Protein 4G0A (pdb70)

Radius of gyration: 42.05 Å; Cα contacts (8 Å, |Δi|>4): 2061; chains: 4; bounding box: 94×98×119 Å

Secondary structure (DSSP, 8-state):
-BGGGTEEEEEETTEEEEEEPPHHHHHHHHTB---GGGTTS-EE-SSS-EE--GGGGGGB-BTTB-SSB-TTSHHHHHHHHHHHHHHHTTT--TTTHHHHHH-B--HHHHHHHHHHHT-TTSHHHH-HHHHHHHHHHHTT--SSPP-STT----EEEEE-SSEEEEE--GGG-SSS----TT--EEEEEE--SSPPPHHHHHHHHHHHHHH-TTEEEE--SSSSEEEEEGGGHHHHHHHHHHHHHHHHHH----------TTTS-HHHHHHHHHHHTT--HHHHHHHHTS-----S-TTTTHHHHHHHHHH-/-BGGGTEEEEE-SSSEEEEEPPHHHHHHHTTB---GGGTTSPEE-SSS-EE--GGGGGGB-BTTB-SSB-TTSHHHHHHHHHHHHHHHTTT--TTTHHHHHH-B--HHHHHHHHHHHT-TTSHHHH-HHHHHHHHHHHTT---SPP-STT----EEEEE-SSEEEEE--GGG-SSS----TT--EEEEEESSSS---HHHHHHHHHHHHHH-TTEEEE--SSSSEEEEEGGGHHHHHHHHHHHHHHHHHTS---------TTTS-HHHHHHHHHHHTT--HHHHHHGGGS-PPPP--TTTTHHHHHHHHHH-/-BGGGTEEEEEETTEEEEEEPPHHHHHHHTTB---GGGTTSPEE-SSS-EE--GGGGGGB-BTTB-SSB-TTSHHHHHHHHHHHHHHTTS---HHHHHHHHH-B--HHHHHHHHHHHT-TTSHHHH-HHHHHHHHHHHTT--SSPP-STT----EEEEE-SSEEEEE--GGG-SSS----TT--EEEEEESSSS---HHHHHHHHHHHHHH-TTEEEE--SSSSEEEEEGGGHHHHHHHHHHHHHHHHHTT---------TTTS-HHHHHHHHHHHTT--HHHHHHHHS--PPPPPPSSTTHHHHHHHHHH-/-BGGGTEEEEEETTEEEEEEPPHHHHHHHHTB---GGGTTS-EE-SSS-EE--GGGGGGB-BTTB-SSB-TTSHHHHHHHHHHHHHHHTTT--TTTHHHHHH-B--HHHHHHHHHHHT-TTSHHHH-HHHHHHHHHHHTT---SPP-STT----EEEEE-SSEEEEE--GGG-SSS----TT--EEEEEESSSS---HHHHHHHHHHHHHH-TTEEEE--SSSSEEEEEGGGHHHHHHHHHHHHHHHHHTT---------TTTS-HHHHHHHHHHHTT--HHHHHGGGSSPP-----SSTTHHHHHHHHHH-

Foldseek 3Di:
DFLLQFWDWDDDPFFTATDGFDLVQQVQLLVDDDDPVQQQPWDQSVPRGTGGRVVCSQQDDDPVHDQHWPCNDVLSVLLSVLLRVLRRVVRHGPVCRVVLRRQDFDSLLSSLLSVQCPDPVHVNVVDVPLSSVLVCQRSVNDPDFDAPNSGSAADFDDDDPFKTKHKRPQCPDRIRRDPPPVDTKMKIGTNPPDDDDVVVVVVVQVCCCVVPVQWFWADLQRHIIMTHGLVCVLVSLVVSLVVLVVCVVVVNDDRGHLPDCVRGDVLRSQLVVVSVVPDDSVVSCVSSPDDDDDDDDPPPCVVVVVVVVVVD/DFLLQFWDWDDDDQFTAIDGFDLVQQVQLLVDDDDPVQQQPWDQSVVRGTHGRVVCNQQDDDPVHDQHWPCNDVLSVLLSVLLRLLVRVVRHHPVCRVVQRGQDFDSLLSSLLSVQCVDPVHVNVVDVPLSSVLSCVRSVNDPDFDAPNSGSAADFDDDDPFKTKHKRPQCPDRIRRDPPPVDTKMKIGTNDPDDDDPVVVLVVQLCCCAVPVQWFWFDLQRHIIMTGGLVCVLVSLVVSLVVVVVCVVVVHDDNRHRPDCLRGDVLRSQLVVVSVVPDDSVVSSVSSVDDDDDDDNPDPCSNVVVVVVVVD/DFLLQFWDWDDDPQATATDGFDLVQQVQLLVDDDDPVQQQPWDQSPPGGTGGRVVCNQQDDDPPHDQHWPCNDVLSVLLSVLLRVLVRVVRDHPVCRVVLRRQDFDSLLSSLLSVQCVDPVHVNVVDVPLSSVLSCVRSVNDPDFQAPSSGSAADFPDDDPWKTKHKRPQCPDRIRRDPPPVDTKMKIGTNDPDDDDPVVVLVVQLCCCAVPVQWFWFDLQRHITMTGGLVCVVVSLVVSLVVLVVCVVVVHDPNRHRPDCLRGDVLRSQLVVCSVVPDDSVVSVVSNPDPDDDDDHPHPCSNVVVVVVVVD/DFLLQFWDWDDDDQFTAIDGFDLVQQVQLLVDDDDPVQQQPWDQSPPRGIGGRVVCNQLDDDPPHQQHWPCNDVLSNLLSVLLRVLRRVVRDGPVCRVVQRGQDFDSLLSSLLSVQCVDPVHVNVVDVPLSSQLSCQRSVNDPDFQAPNSGSAADFDDDDPFKTKHKRPQCPGRIRRDPPPVDTKMKIGTHDPDDDDPVRLLVVQLCCCAVPVQWFWADLQRHIIMTGGLVCVLVVLVVSLVVLVVCVVVVHPNHGHLPDCLRGDVLRSQLVVCSVVPDDSVVSSVSSVDDDDDPDNPDPCSNVVVVVVVVD

B-factor: mean 22.19, std 18.26, range [0.07, 131.62]

Solvent-accessible surface area: 64488 Å² total; per-residue (Å²): 14,21,0,6,0,0,0,40,31,94,93,78,148,128,23,24,76,5,64,46,7,54,27,39,0,0,86,2,1,27,40,22,107,30,60,187,141,31,65,91,107,69,27,85,0,42,0,20,31,55,0,0,5,5,90,27,78,138,84,0,34,54,169,116,18,76,213,5,0,51,6,90,33,113,19,0,58,67,0,0,113,5,0,8,93,0,0,38,54,62,122,8,57,123,86,77,10,82,107,11,12,67,97,76,8,56,7,58,21,0,5,3,0,3,85,10,67,77,39,86,33,1,44,3,100,125,27,165,100,46,15,49,100,0,2,26,32,13,0,30,45,44,199,105,94,11,22,0,61,8,0,6,1,24,84,21,42,9,1,5,68,7,2,0,0,1,82,10,21,24,64,136,10,76,0,49,24,34,120,78,132,104,40,68,17,25,9,0,0,28,7,107,98,148,135,72,48,67,90,45,10,146,38,0,22,59,47,9,176,214,108,20,93,146,25,0,16,0,1,26,4,108,8,6,6,42,0,1,61,96,105,36,7,36,83,5,0,55,111,8,29,58,70,28,132,55,34,100,173,94,54,94,129,43,131,20,77,35,40,32,62,138,12,8,68,41,9,0,44,25,0,1,26,11,1,85,139,62,52,83,59,99,60,0,41,146,47,10,141,82,173,43,151,97,108,175,87,64,147,132,36,106,90,60,87,171,127,109,97,153,122,123,12,22,0,8,0,0,0,40,32,88,92,92,135,133,18,32,92,2,43,44,6,51,26,39,0,0,87,1,1,26,39,16,108,27,60,191,136,43,61,87,99,77,28,82,0,40,0,21,30,56,0,0,6,4,97,28,72,137,84,0,36,57,169,121,18,81,203,6,0,52,7,88,29,106,16,0,54,55,0,0,94,3,0,7,54,0,0,43,54,60,138,2,65,122,97,59,11,86,116,3,12,65,104,76,10,55,7,59,21,0,5,3,0,2,88,9,60,76,39,84,34,1,43,2,96,132,30,115,105,45,2,35,90,0,0,25,29,14,0,28,57,45,204,88,76,12,24,0,47,8,0,5,0,26,83,19,42,10,1,4,72,10,2,0,0,1,71,9,18,23,63,133,13,77,0,49,25,34,119,90,132,100,40,64,19,25,8,0,0,20,13,112,83,123,140,47,57,89,83,48,3,73,21,0,8,25,22,10,84,86,102,17,93,146,24,0,14,0,0,24,7,111,7,6,5,43,0,2,51,96,107,36,6,36,81,6,0,54,116,6,24,56,67,30,121,51,35,96,175,83,65,90,121,44,125,14,73,32,29,34,87,83,14,5,68,48,12,0,42,26,0,1,24,9,2,98,138,64,53,81,62,102,62,0,48,129,42,12,143,81,209,46,186,114,69,197,52,58,22,170,33,12,47,76,83,68,105,110,94,100,122,127,14,20,0,6,0,0,0,38,29,88,97,66,144,149,24,36,90,2,52,44,7,53,25,39,0,0,90,1,1,22,42,19,102,27,77,184,135,36,66,91,103,74,28,82,0,38,0,20,32,52,0,0,5,6,94,26,83,138,84,0,30,54,170,115,14,76,206,6,1,50,5,90,32,113,17,0,58,65,0,0,111,6,0,7,63,0,0,50,51,61,136,9,70,130,94,75,16,86,119,10,8,65,106,78,10,56,7,59,20,0,5,3,0,1,85,8,59,76,39,81,36,1,38,3,100,132,29,117,82,42,4,42,77,0,1,25,29,13,0,28,60,47,208,87,94,13,32,0,45,8,0,5,0,24,85,18,40,10,1,5,64,10,2,0,0,1,74,8,17,23,64,133,11,79,0,50,26,31,121,89,136,106,43,66,18,23,8,0,0,30,16,87,139,123,133,48,56,90,93,50,2,84,24,0,7,23,23,8,85,84,95,17,98,146,24,0,16,0,0,24,6,111,7,6,6,43,0,2,51,98,108,35,8,38,81,6,0,58,114,8,25,59,68,30,133,54,36,95,168,90,65,80,125,38,124,15,74,34,30,37,94,81,12,8,69,47,13,0,44,25,0,1,23,6,2,94,142,64,54,82,57,100,62,0,37,146,46,8,140,80,204,38,190,109,95,190,67,77,14,174,39,7,48,64,76,64,110,117,101,97,126,127,15,23,0,8,0,0,0,37,31,91,96,85,147,131,27,28,89,3,47,42,6,53,27,42,0,0,85,2,1,22,42,19,112,29,89,180,145,48,57,91,84,88,24,78,0,33,0,21,31,56,0,0,8,5,94,24,82,110,82,0,34,58,171,121,8,74,164,4,0,50,5,89,33,116,18,0,56,69,0,0,110,6,0,7,77,0,0,52,54,58,140,8,66,121,90,72,14,86,106,5,10,65,101,78,10,56,6,53,20,0,4,2,0,2,87,8,64,74,37,81,38,1,40,2,99,130,30,149,119,49,9,43,70,0,0,27,28,13,0,30,56,42,196,97,93,12,34,0,44,0,0,5,0,25,89,21,42,6,0,4,61,11,2,0,0,1,74,8,21,20,64,134,12,79,0,47,24,35,123,83,128,105,43,66,17,22,8,0,0,39,12,96,149,127,133,50,53,88,83,54,2,71,21,0,7,7,20,10,80,83,105,19,102,142,20,0,16,0,0,28,5,113,7,6,6,40,0,2,64,93,106,36,6,37,83,5,0,54,113,7,28,58,73,29,108,53,35,92,139,94,65,81,117,41,121,18,76,33,27,36,86,88,13,6,64,58,12,0,45,26,0,1,21,10,1,95,140,62,50,84,60,95,65,0,46,146,45,11,138,102,200,37,180,120,95,189,61,64,22,170,40,11,44,69,81,62,100,115,97,118,123,126

Structure (mmCIF, N/CA/C/O backbone):
data_4G0A
#
_entry.id   4G0A
#
_cell.length_a   107.690
_cell.length_b   107.690
_cell.length_c   272.211
_cell.angle_alpha   90.00
_cell.angle_beta   90.00
_cell.angle_gamma   120.00
#
_symmetry.space_group_name_H-M   'P 31 2 1'
#
loop_
_entity.id
_entity.type
_entity.pdbx_description
1 polymer 'Non-structural protein 2'
2 polymer "RNA (5'-R(P*GP*GP*U)-3')"
3 non-polymer 'CHLORIDE ION'
4 non-polymer 'SODIUM ION'
5 water water
#
loop_
_atom_site.group_PDB
_atom_site.id
_atom_site.type_symbol
_atom_site.label_atom_id
_atom_site.label_alt_id
_atom_site.label_comp_id
_atom_site.label_asym_id
_atom_site.label_entity_id
_atom_site.label_seq_id
_atom_site.pdbx_PDB_ins_code
_atom_site.Cartn_x
_atom_site.Cartn_y
_atom_site.Cartn_z
_atom_site.occupancy
_atom_site.B_iso_or_equiv
_atom_site.auth_seq_id
_atom_site.auth_comp_id
_atom_site.auth_asym_id
_atom_site.auth_atom_id
_atom_site.pdbx_PDB_model_num
ATOM 1 N N . ALA A 1 2 ? -17.711 26.424 6.453 1.00 14.37 2 ALA A N 1
ATOM 2 C CA . ALA A 1 2 ? -18.129 27.738 5.979 1.00 15.20 2 ALA A CA 1
ATOM 3 C C . ALA A 1 2 ? -17.229 28.231 4.853 1.00 18.11 2 ALA A C 1
ATOM 4 O O . ALA A 1 2 ? -16.109 27.749 4.683 1.00 19.49 2 ALA A O 1
ATOM 6 N N . GLU A 1 3 ? -17.729 29.193 4.085 1.00 14.48 3 GLU A N 1
ATOM 7 C CA . GLU A 1 3 ? -16.955 29.801 3.012 1.00 12.50 3 GLU A CA 1
ATOM 8 C C . GLU A 1 3 ? -15.765 30.558 3.587 1.00 12.85 3 GLU A C 1
ATOM 9 O O . GLU A 1 3 ? -15.834 31.077 4.703 1.00 12.84 3 GLU A O 1
ATOM 15 N N . LEU A 1 4 ? -14.674 30.624 2.828 1.00 12.10 4 LEU A N 1
ATOM 16 C CA . LEU A 1 4 ? -13.501 31.383 3.259 1.00 12.25 4 LEU A CA 1
ATOM 17 C C . LEU A 1 4 ? -13.847 32.858 3.423 1.00 14.90 4 LEU A C 1
ATOM 18 O O . LEU A 1 4 ? -13.215 33.567 4.208 1.00 10.19 4 LEU A O 1
ATOM 23 N N . ALA A 1 5 ? -14.856 33.308 2.680 1.00 12.75 5 ALA A N 1
ATOM 24 C CA . ALA A 1 5 ? -15.307 34.694 2.729 1.00 13.35 5 ALA A CA 1
ATOM 25 C C . ALA A 1 5 ? -15.969 35.048 4.060 1.00 13.99 5 ALA A C 1
ATOM 26 O O . ALA A 1 5 ? -16.348 36.198 4.290 1.00 11.53 5 ALA A O 1
ATOM 28 N N . CYS A 1 6 ? -16.113 34.057 4.934 1.00 9.05 6 CYS A N 1
ATOM 29 C CA . CYS A 1 6 ? -16.646 34.302 6.269 1.00 7.10 6 CYS A CA 1
ATOM 30 C C . CYS A 1 6 ? -15.565 34.774 7.234 1.00 7.52 6 CYS A C 1
ATOM 31 O O . CYS A 1 6 ? -15.863 35.182 8.353 1.00 8.74 6 CYS A O 1
ATOM 34 N N . PHE A 1 7 ? -14.310 34.711 6.798 1.00 4.88 7 PHE A N 1
ATOM 35 C CA . PHE A 1 7 ? -13.184 35.000 7.682 1.00 4.81 7 PHE A CA 1
ATOM 36 C C . PHE A 1 7 ? -12.372 36.217 7.256 1.00 8.69 7 PHE A C 1
ATOM 37 O O . PHE A 1 7 ? -11.744 36.874 8.084 1.00 6.09 7 PHE A O 1
ATOM 45 N N . CYS A 1 8 ? -12.385 36.519 5.964 1.00 8.98 8 CYS A N 1
ATOM 46 C CA . CYS A 1 8 ? -11.555 37.597 5.448 1.00 9.72 8 CYS A CA 1
ATOM 47 C C . CYS A 1 8 ? -12.142 38.186 4.177 1.00 10.46 8 CYS A C 1
ATOM 48 O O . CYS A 1 8 ? -13.022 37.592 3.557 1.00 9.48 8 CYS A O 1
ATOM 51 N N . TYR A 1 9 ? -11.650 39.362 3.800 1.00 12.86 9 TYR A N 1
ATOM 52 C CA . TYR A 1 9 ? -12.033 39.987 2.540 1.00 16.19 9 TYR A CA 1
ATOM 53 C C . TYR A 1 9 ? -10.787 40.349 1.735 1.00 11.08 9 TYR A C 1
ATOM 54 O O . TYR A 1 9 ? -9.708 40.527 2.300 1.00 7.51 9 TYR A O 1
ATOM 63 N N . PRO A 1 10 ? -10.928 40.448 0.405 1.00 7.88 10 PRO A N 1
ATOM 64 C CA . PRO A 1 10 ? -9.766 40.722 -0.443 1.00 9.83 10 PRO A CA 1
ATOM 65 C C . PRO A 1 10 ? -9.522 42.216 -0.648 1.00 11.13 10 PRO A C 1
ATOM 66 O O . PRO A 1 10 ? -10.464 43.005 -0.675 1.00 13.58 10 PRO A O 1
ATOM 70 N N . HIS A 1 11 ? -8.253 42.585 -0.784 1.00 12.67 11 HIS A N 1
ATOM 71 C CA . HIS A 1 11 ? -7.865 43.936 -1.154 1.00 10.21 11 HIS A CA 1
ATOM 72 C C . HIS A 1 11 ? -6.781 43.864 -2.224 1.00 16.04 11 HIS A C 1
ATOM 73 O O . HIS A 1 11 ? -5.699 43.326 -1.987 1.00 12.87 11 HIS A O 1
ATOM 80 N N . LEU A 1 12 ? -7.082 44.398 -3.405 1.00 14.06 12 LEU A N 1
ATOM 81 C CA . LEU A 1 12 ? -6.165 44.326 -4.535 1.00 11.67 12 LEU A CA 1
ATOM 82 C C . LEU A 1 12 ? -4.960 45.236 -4.333 1.00 12.42 12 LEU A C 1
ATOM 83 O O . LEU A 1 12 ? -5.109 46.433 -4.094 1.00 17.36 12 LEU A O 1
ATOM 88 N N . GLU A 1 13 ? -3.768 44.656 -4.429 1.00 17.74 13 GLU A N 1
ATOM 89 C CA . GLU A 1 13 ? -2.529 45.416 -4.316 1.00 20.77 13 GLU A CA 1
ATOM 90 C C . GLU A 1 13 ? -1.603 45.067 -5.476 1.00 22.38 13 GLU A C 1
ATOM 91 O O . GLU A 1 13 ? -1.078 43.956 -5.556 1.00 13.25 13 GLU A O 1
ATOM 97 N N . ASN A 1 14 ? -1.407 46.028 -6.374 1.00 26.14 14 ASN A N 1
ATOM 98 C CA . ASN A 1 14 ? -0.728 45.771 -7.641 1.00 24.71 14 ASN A CA 1
ATOM 99 C C . ASN A 1 14 ? -1.425 44.672 -8.442 1.00 21.09 14 ASN A C 1
ATOM 100 O O . ASN A 1 14 ? -2.557 44.849 -8.888 1.00 22.97 14 ASN A O 1
ATOM 105 N N . ASP A 1 15 ? -0.764 43.532 -8.609 1.00 23.64 15 ASP A N 1
ATOM 106 C CA . ASP A 1 15 ? -1.284 42.492 -9.492 1.00 28.90 15 ASP A CA 1
ATOM 107 C C . ASP A 1 15 ? -1.981 41.327 -8.783 1.00 27.93 15 ASP A C 1
ATOM 108 O O . ASP A 1 15 ? -2.521 40.436 -9.438 1.00 27.65 15 ASP A O 1
ATOM 113 N N . SER A 1 16 ? -1.974 41.325 -7.454 1.00 22.55 16 SER A N 1
ATOM 114 C CA . SER A 1 16 ? -2.638 40.250 -6.718 1.00 20.95 16 SER A CA 1
ATOM 115 C C . SER A 1 16 ? -3.267 40.715 -5.406 1.00 18.57 16 SER A C 1
ATOM 116 O O . SER A 1 16 ? -2.990 41.811 -4.919 1.00 17.05 16 SER A O 1
ATOM 119 N N . TYR A 1 17 ? -4.115 39.864 -4.840 1.00 13.11 17 TYR A N 1
ATOM 120 C CA . TYR A 1 17 ? -4.894 40.232 -3.666 1.00 13.41 17 TYR A CA 1
ATOM 121 C C . TYR A 1 17 ? -4.208 39.953 -2.334 1.00 12.24 17 TYR A C 1
ATOM 122 O O . TYR A 1 17 ? -3.469 38.981 -2.184 1.00 14.31 17 TYR A O 1
ATOM 131 N N . LYS A 1 18 ? -4.457 40.838 -1.378 1.00 11.89 18 LYS A N 1
ATOM 132 C CA . LYS A 1 18 ? -4.133 40.590 0.015 1.00 14.11 18 LYS A CA 1
ATOM 133 C C . LYS A 1 18 ? -5.449 40.293 0.710 1.00 14.21 18 LYS A C 1
ATOM 134 O O . LYS A 1 18 ? -6.489 40.828 0.327 1.00 15.87 18 LYS A O 1
ATOM 140 N N . PHE A 1 19 ? -5.413 39.432 1.717 1.00 9.56 19 PHE A N 1
ATOM 141 C CA . PHE A 1 19 ? -6.628 39.071 2.431 1.00 6.93 19 PHE A CA 1
ATOM 142 C C . PHE A 1 19 ? -6.548 39.534 3.877 1.00 10.52 19 PHE A C 1
ATOM 143 O O . PHE A 1 19 ? -5.537 39.337 4.549 1.00 5.07 19 PHE A O 1
ATOM 151 N N . ILE A 1 20 ? -7.620 40.171 4.337 1.00 7.42 20 ILE A N 1
ATOM 152 C CA . ILE A 1 20 ? -7.643 40.816 5.643 1.00 10.20 20 ILE A CA 1
ATOM 153 C C . ILE A 1 20 ? -8.743 40.217 6.511 1.00 4.99 20 ILE A C 1
ATOM 154 O O . ILE A 1 20 ? -9.887 40.111 6.079 1.00 9.28 20 ILE A O 1
ATOM 159 N N . PRO A 1 21 ? -8.401 39.825 7.746 1.00 6.66 21 PRO A N 1
ATOM 160 C CA . PRO A 1 21 ? -9.386 39.205 8.644 1.00 6.71 21 PRO A CA 1
ATOM 161 C C . PRO A 1 21 ? -10.435 40.204 9.129 1.00 13.62 21 PRO A C 1
ATOM 162 O O . PRO A 1 21 ? -10.128 41.387 9.278 1.00 8.87 21 PRO A O 1
ATOM 166 N N . PHE A 1 22 ? -11.656 39.727 9.365 1.00 7.92 22 PHE A N 1
ATOM 167 C CA . PHE A 1 22 ? -12.728 40.570 9.881 1.00 8.31 22 PHE A CA 1
ATOM 168 C C . PHE A 1 22 ? -12.551 40.829 11.373 1.00 10.64 22 PHE A C 1
ATOM 169 O O . PHE A 1 22 ? -12.074 39.963 12.106 1.00 8.10 22 PHE A O 1
ATOM 177 N N . ASN A 1 23 ? -12.933 42.025 11.815 1.00 11.65 23 ASN A N 1
ATOM 178 C CA . ASN A 1 23 ? -13.152 42.283 13.235 1.00 11.59 23 ASN A CA 1
ATOM 179 C C . ASN A 1 23 ? -14.476 41.645 13.628 1.00 8.31 23 ASN A C 1
ATOM 180 O O . ASN A 1 23 ? -15.433 41.700 12.859 1.00 5.38 23 ASN A O 1
ATOM 185 N N . ASN A 1 24 ? -14.544 41.035 14.809 1.00 9.40 24 ASN A N 1
ATOM 186 C CA . ASN A 1 24 ? -15.770 40.338 15.198 1.00 8.69 24 ASN A CA 1
ATOM 187 C C . ASN A 1 24 ? -16.965 41.265 15.432 1.00 9.62 24 ASN A C 1
ATOM 188 O O . ASN A 1 24 ? -18.116 40.862 15.257 1.00 9.62 24 ASN A O 1
ATOM 193 N N . LEU A 1 25 ? -16.690 42.510 15.807 1.00 11.50 25 LEU A N 1
ATOM 194 C CA . LEU A 1 25 ? -17.748 43.499 15.990 1.00 7.94 25 LEU A CA 1
ATOM 195 C C . LEU A 1 25 ? -18.275 44.032 14.655 1.00 7.58 25 LEU A C 1
ATOM 196 O O . LEU A 1 25 ? -19.410 44.501 14.573 1.00 7.22 25 LEU A O 1
ATOM 201 N N . ALA A 1 26 ? -17.456 43.953 13.610 1.00 5.38 26 ALA A N 1
ATOM 202 C CA . ALA A 1 26 ? -17.927 44.283 12.268 1.00 5.59 26 ALA A CA 1
ATOM 203 C C . ALA A 1 26 ? -18.967 43.258 11.823 1.00 6.25 26 ALA A C 1
ATOM 204 O O . ALA A 1 26 ? -20.022 43.609 11.286 1.00 6.22 26 ALA A O 1
ATOM 206 N N . ILE A 1 27 ? -18.668 41.985 12.053 1.00 6.74 27 ILE A N 1
ATOM 207 C CA . ILE A 1 27 ? -19.618 40.922 11.764 1.00 10.01 27 ILE A CA 1
ATOM 208 C C . ILE A 1 27 ? -20.892 41.123 12.578 1.00 5.28 27 ILE A C 1
ATOM 209 O O . ILE A 1 27 ? -22.000 41.021 12.054 1.00 5.38 27 ILE A O 1
ATOM 214 N N . LYS A 1 28 ? -20.728 41.420 13.862 1.00 5.25 28 LYS A N 1
ATOM 215 C CA . LYS A 1 28 ? -21.870 41.621 14.745 1.00 7.76 28 LYS A CA 1
ATOM 216 C C . LYS A 1 28 ? -22.779 42.744 14.237 1.00 9.87 28 LYS A C 1
ATOM 217 O O . LYS A 1 28 ? -24.004 42.637 14.294 1.00 5.54 28 LYS A O 1
ATOM 223 N N . ALA A 1 29 ? -22.177 43.817 13.735 1.00 7.14 29 ALA A N 1
ATOM 224 C CA . ALA A 1 29 ? -22.944 44.933 13.185 1.00 6.57 29 ALA A CA 1
ATOM 225 C C . ALA A 1 29 ? -23.671 44.516 11.906 1.00 6.66 29 ALA A C 1
ATOM 226 O O . ALA A 1 29 ? -24.853 44.814 11.724 1.00 10.69 29 ALA A O 1
ATOM 228 N N . MET A 1 30 ? -22.957 43.829 11.022 1.00 5.57 30 MET A N 1
ATOM 229 C CA . MET A 1 30 ? -23.556 43.308 9.797 1.00 5.65 30 MET A CA 1
ATOM 230 C C . MET A 1 30 ? -24.815 42.495 10.097 1.00 7.40 30 MET A C 1
ATOM 231 O O . MET A 1 30 ? -25.802 42.586 9.371 1.00 6.13 30 MET A O 1
ATOM 236 N N . LEU A 1 31 ? -24.781 41.713 11.174 1.00 5.67 31 LEU A N 1
ATOM 237 C CA . LEU A 1 31 ? -25.921 40.869 11.546 1.00 5.83 31 LEU A CA 1
ATOM 238 C C . LEU A 1 31 ? -27.184 41.660 11.898 1.00 10.82 31 LEU A C 1
ATOM 239 O O . LEU A 1 31 ? -28.291 41.127 11.834 1.00 7.43 31 LEU A O 1
ATOM 244 N N . THR A 1 32 ? -27.019 42.925 12.272 1.00 5.89 32 THR A N 1
ATOM 245 C CA . THR A 1 32 ? -28.156 43.773 12.619 1.00 11.28 32 THR A CA 1
ATOM 246 C C . THR A 1 32 ? -28.550 44.683 11.458 1.00 7.63 32 THR A C 1
ATOM 247 O O . THR A 1 32 ? -29.452 45.511 11.587 1.00 11.61 32 THR A O 1
ATOM 251 N N . ALA A 1 33 ? -27.873 44.528 10.325 1.00 8.04 33 ALA A N 1
ATOM 252 C CA . ALA A 1 33 ? -27.993 45.488 9.230 1.00 9.07 33 ALA A CA 1
ATOM 253 C C . ALA A 1 33 ? -29.175 45.229 8.305 1.00 13.00 33 ALA A C 1
ATOM 254 O O . ALA A 1 33 ? -29.559 44.084 8.062 1.00 14.56 33 ALA A O 1
ATOM 256 N N . LYS A 1 34 ? -29.745 46.314 7.791 1.00 12.93 34 LYS A N 1
ATOM 257 C CA . LYS A 1 34 ? -30.752 46.235 6.746 1.00 13.73 34 LYS A CA 1
ATOM 258 C C . LYS A 1 34 ? -30.077 46.513 5.407 1.00 16.34 34 LYS A C 1
ATOM 259 O O . LYS A 1 34 ? -29.571 47.613 5.175 1.00 18.65 34 LYS A O 1
ATOM 265 N N . VAL A 1 35 ? -30.064 45.511 4.533 1.00 14.58 35 VAL A N 1
ATOM 266 C CA . VAL A 1 35 ? -29.319 45.595 3.279 1.00 18.34 35 VAL A CA 1
ATOM 267 C C . VAL A 1 35 ? -30.198 45.331 2.051 1.00 20.04 35 VAL A C 1
ATOM 268 O O . VAL A 1 35 ? -31.097 44.491 2.087 1.00 14.48 35 VAL A O 1
ATOM 272 N N . ASP A 1 36 ? -29.940 46.057 0.966 1.00 23.17 36 ASP A N 1
ATOM 273 C CA . ASP A 1 36 ? -30.631 45.813 -0.298 1.00 26.52 36 ASP A CA 1
ATOM 274 C C . ASP A 1 36 ? -30.366 44.395 -0.787 1.00 24.72 36 ASP A C 1
ATOM 275 O O . ASP A 1 36 ? -29.262 43.873 -0.630 1.00 18.54 36 ASP A O 1
ATOM 280 N N . LYS A 1 37 ? -31.375 43.775 -1.389 1.00 27.98 37 LYS A N 1
ATOM 281 C CA . LYS A 1 37 ? -31.214 42.425 -1.916 1.00 34.10 37 LYS A CA 1
ATOM 282 C C . LYS A 1 37 ? -30.030 42.361 -2.876 1.00 26.55 37 LYS A C 1
ATOM 283 O O . LYS A 1 37 ? -29.279 41.386 -2.886 1.00 25.09 37 LYS A O 1
ATOM 289 N N . LYS A 1 38 ? -29.859 43.415 -3.667 1.00 26.52 38 LYS A N 1
ATOM 290 C CA . LYS A 1 38 ? -28.774 43.478 -4.640 1.00 32.37 38 LYS A CA 1
ATOM 291 C C . LYS A 1 38 ? -27.400 43.514 -3.971 1.00 30.87 38 LYS A C 1
ATOM 292 O O . LYS A 1 38 ? -26.379 43.322 -4.629 1.00 32.69 38 LYS A O 1
ATOM 298 N N . ASP A 1 39 ? -27.377 43.768 -2.666 1.00 21.29 39 ASP A N 1
ATOM 299 C CA . ASP A 1 39 ? -26.118 43.946 -1.949 1.00 20.31 39 ASP A CA 1
ATOM 300 C C . ASP A 1 39 ? -25.821 42.810 -0.974 1.00 17.48 39 ASP A C 1
ATOM 301 O O . ASP A 1 39 ? -24.844 42.865 -0.232 1.00 16.07 39 ASP A O 1
ATOM 306 N N . MET A 1 40 ? -26.663 41.782 -0.979 1.00 17.19 40 MET A N 1
ATOM 307 C CA . MET A 1 40 ? -26.491 40.657 -0.067 1.00 12.40 40 MET A CA 1
ATOM 308 C C . MET A 1 40 ? -25.178 39.914 -0.308 1.00 16.21 40 MET A C 1
ATOM 309 O O . MET A 1 40 ? -24.626 39.297 0.605 1.00 18.92 40 MET A O 1
ATOM 314 N N . ASP A 1 41 ? -24.674 39.986 -1.535 1.00 17.15 41 ASP A N 1
ATOM 315 C CA . ASP A 1 41 ? -23.441 39.290 -1.892 1.00 19.16 41 ASP A CA 1
ATOM 316 C C . ASP A 1 41 ? -22.216 40.203 -1.853 1.00 16.52 41 ASP A C 1
ATOM 317 O O . ASP A 1 41 ? -21.126 39.800 -2.253 1.00 17.31 41 ASP A O 1
ATOM 322 N N . LYS A 1 42 ? -22.400 41.429 -1.371 1.00 14.68 42 LYS A N 1
ATOM 323 C CA . LYS A 1 42 ? -21.294 42.380 -1.270 1.00 15.97 42 LYS A CA 1
ATOM 324 C C . LYS A 1 42 ? -20.752 42.466 0.157 1.00 17.57 42 LYS A C 1
ATOM 325 O O . LYS A 1 42 ? -21.507 42.353 1.124 1.00 13.68 42 LYS A O 1
ATOM 331 N N . PHE A 1 43 ? -19.443 42.665 0.287 1.00 13.87 43 PHE A N 1
ATOM 332 C CA . PHE A 1 43 ? -18.843 42.865 1.600 1.00 20.48 43 PHE A CA 1
ATOM 333 C C . PHE A 1 43 ? -19.435 44.120 2.241 1.00 21.35 43 PHE A C 1
ATOM 334 O O . PHE A 1 43 ? -19.770 45.078 1.547 1.00 15.41 43 PHE A O 1
ATOM 342 N N . TYR A 1 44 ? -19.565 44.102 3.564 1.00 16.19 44 TYR A N 1
ATOM 343 C CA . TYR A 1 44 ? -20.348 45.109 4.277 1.00 8.79 44 TYR A CA 1
ATOM 344 C C . TYR A 1 44 ? -19.486 46.084 5.083 1.00 9.52 44 TYR A C 1
ATOM 345 O O . TYR A 1 44 ? -18.550 45.676 5.767 1.00 11.86 44 TYR A O 1
ATOM 354 N N . ASP A 1 45 ? -19.818 47.370 5.002 1.00 8.69 45 ASP A N 1
ATOM 355 C CA . ASP A 1 45 ? -19.110 48.408 5.751 1.00 10.24 45 ASP A CA 1
ATOM 356 C C . ASP A 1 45 ? -19.818 48.700 7.074 1.00 6.53 45 ASP A C 1
ATOM 357 O O . ASP A 1 45 ? -20.915 49.261 7.085 1.00 7.18 45 ASP A O 1
ATOM 362 N N . SER A 1 46 ? -19.192 48.318 8.185 1.00 5.61 46 SER A N 1
ATOM 363 C CA . SER A 1 46 ? -19.772 48.555 9.507 1.00 13.68 46 SER A CA 1
ATOM 364 C C . SER A 1 46 ? -19.503 49.976 10.005 1.00 5.63 46 SER A C 1
ATOM 365 O O . SER A 1 46 ? -19.995 50.372 11.063 1.00 5.64 46 SER A O 1
ATOM 368 N N . ILE A 1 47 ? -18.713 50.724 9.240 1.00 6.64 47 ILE A N 1
ATOM 369 C CA . ILE A 1 47 ? -18.383 52.116 9.554 1.00 7.16 47 ILE A CA 1
ATOM 370 C C . ILE A 1 47 ? -17.451 52.256 10.756 1.00 8.10 47 ILE A C 1
ATOM 371 O O . ILE A 1 47 ? -16.449 52.970 10.696 1.00 5.63 47 ILE A O 1
ATOM 376 N N . ILE A 1 48 ? -17.789 51.566 11.840 1.00 6.81 48 ILE A N 1
ATOM 377 C CA . ILE A 1 48 ? -17.071 51.677 13.102 1.00 8.07 48 ILE A CA 1
ATOM 378 C C . ILE A 1 48 ? -15.987 50.613 13.266 1.00 8.74 48 ILE A C 1
ATOM 379 O O . ILE A 1 48 ? -14.944 50.863 13.874 1.00 5.34 48 ILE A O 1
ATOM 384 N N . TYR A 1 49 ? -16.235 49.426 12.720 1.00 5.35 49 TYR A N 1
ATOM 385 C CA . TYR A 1 49 ? -15.367 48.280 12.974 1.00 9.62 49 TYR A CA 1
ATOM 386 C C . TYR A 1 49 ? -14.758 47.688 11.705 1.00 9.88 49 TYR A C 1
ATOM 387 O O . TYR A 1 49 ? -14.215 46.585 11.729 1.00 7.65 49 TYR A O 1
ATOM 396 N N . GLY A 1 50 ? -14.844 48.424 10.602 1.00 6.88 50 GLY A N 1
ATOM 397 C CA . GLY A 1 50 ? -14.256 47.980 9.351 1.00 8.56 50 GLY A CA 1
ATOM 398 C C . GLY A 1 50 ? -15.189 47.136 8.501 1.00 8.55 50 GLY A C 1
ATOM 399 O O . GLY A 1 50 ? -16.396 47.095 8.735 1.00 9.44 50 GLY A O 1
ATOM 400 N N . ILE A 1 51 ? -14.622 46.461 7.506 1.00 10.51 51 ILE A N 1
ATOM 401 C CA . ILE A 1 51 ? -15.403 45.664 6.567 1.00 11.50 51 ILE A CA 1
ATOM 402 C C . ILE A 1 51 ? -15.883 44.369 7.214 1.00 11.89 51 ILE A C 1
ATOM 403 O O . ILE A 1 51 ? -15.220 43.824 8.095 1.00 7.96 51 ILE A O 1
ATOM 408 N N . ALA A 1 52 ? -17.043 43.893 6.774 1.00 8.68 52 ALA A N 1
ATOM 409 C CA . ALA A 1 52 ? -17.638 42.665 7.290 1.00 8.50 52 ALA A CA 1
ATOM 410 C C . ALA A 1 52 ? -17.996 41.735 6.134 1.00 11.64 52 ALA A C 1
ATOM 411 O O . ALA A 1 52 ? -18.010 42.158 4.975 1.00 12.85 52 ALA A O 1
ATOM 413 N N . PRO A 1 53 ? -18.290 40.463 6.442 1.00 8.51 53 PRO A N 1
ATOM 414 C CA . PRO A 1 53 ? -18.673 39.499 5.406 1.00 10.40 53 PRO A CA 1
ATOM 415 C C . PRO A 1 53 ? -20.011 39.846 4.754 1.00 15.77 53 PRO A C 1
ATOM 416 O O . PRO A 1 53 ? -20.830 40.542 5.359 1.00 11.38 53 PRO A O 1
ATOM 420 N N . PRO A 1 54 ? -20.229 39.366 3.521 1.00 16.65 54 PRO A N 1
ATOM 421 C CA . PRO A 1 54 ? -21.506 39.558 2.828 1.00 12.66 54 PRO A CA 1
ATOM 422 C C . PRO A 1 54 ? -22.667 39.021 3.657 1.00 8.17 54 PRO A C 1
ATOM 423 O O . PRO A 1 54 ? -22.582 37.909 4.176 1.00 9.78 54 PRO A O 1
ATOM 427 N N . PRO A 1 55 ? -23.743 39.810 3.784 1.00 9.53 55 PRO A N 1
ATOM 428 C CA . PRO A 1 55 ? -24.910 39.456 4.601 1.00 12.90 55 PRO A CA 1
ATOM 429 C C . PRO A 1 55 ? -25.522 38.110 4.229 1.00 11.62 55 PRO A C 1
ATOM 430 O O . PRO A 1 55 ? -26.233 37.520 5.046 1.00 11.61 55 PRO A O 1
ATOM 434 N N . GLN A 1 56 ? -25.248 37.626 3.022 1.00 14.28 56 GLN A N 1
ATOM 435 C CA . GLN A 1 56 ? -25.786 36.343 2.581 1.00 14.52 56 GLN A CA 1
ATOM 436 C C . GLN A 1 56 ? -25.247 35.191 3.423 1.00 16.79 56 GLN A C 1
ATOM 437 O O . GLN A 1 56 ? -25.753 34.073 3.351 1.00 16.37 56 GLN A O 1
ATOM 443 N N . PHE A 1 57 ? -24.222 35.469 4.222 1.00 13.06 57 PHE A N 1
ATOM 444 C CA . PHE A 1 57 ? -23.592 34.440 5.040 1.00 16.29 57 PHE A CA 1
ATOM 445 C C . PHE A 1 57 ? -23.987 34.539 6.513 1.00 20.81 57 PHE A C 1
ATOM 446 O O . PHE A 1 57 ? -23.344 33.936 7.374 1.00 19.87 57 PHE A O 1
ATOM 454 N N . LYS A 1 58 ? -25.045 35.295 6.795 1.00 18.38 58 LYS A N 1
ATOM 455 C CA . LYS A 1 58 ? -25.514 35.491 8.168 1.00 21.45 58 LYS A CA 1
ATOM 456 C C . LYS A 1 58 ? -25.658 34.184 8.944 1.00 16.29 58 LYS A C 1
ATOM 457 O O . LYS A 1 58 ? -25.284 34.109 10.113 1.00 10.05 58 LYS A O 1
ATOM 463 N N . LYS A 1 59 ? -26.197 33.159 8.293 1.00 13.98 59 LYS A N 1
ATOM 464 C CA . LYS A 1 59 ? -26.473 31.889 8.965 1.00 17.92 59 LYS A CA 1
ATOM 465 C C . LYS A 1 59 ? -25.221 31.110 9.362 1.00 15.02 59 LYS A C 1
ATOM 466 O O . LYS A 1 59 ? -25.306 30.109 10.074 1.00 13.77 59 LYS A O 1
ATOM 472 N N . ARG A 1 60 ? -24.063 31.569 8.903 1.00 14.41 60 ARG A N 1
ATOM 473 C CA . ARG A 1 60 ? -22.796 30.949 9.274 1.00 11.33 60 ARG A CA 1
ATOM 474 C C . ARG A 1 60 ? -22.354 31.359 10.678 1.00 10.66 60 ARG A C 1
ATOM 475 O O . ARG A 1 60 ? -21.399 30.803 11.224 1.00 10.34 60 ARG A O 1
ATOM 483 N N . TYR A 1 61 ? -23.052 32.333 11.256 1.00 13.26 61 TYR A N 1
ATOM 484 C CA . TYR A 1 61 ? -22.656 32.899 12.544 1.00 13.04 61 TYR A CA 1
ATOM 485 C C . TYR A 1 61 ? -23.709 32.678 13.620 1.00 13.18 61 TYR A C 1
ATOM 486 O O . TYR A 1 61 ? -24.889 32.961 13.418 1.00 15.18 61 TYR A O 1
ATOM 495 N N . ASN A 1 62 ? -23.266 32.176 14.766 1.00 8.31 62 ASN A N 1
ATOM 496 C CA . ASN A 1 62 ? -24.156 31.936 15.892 1.00 16.47 62 ASN A CA 1
ATOM 497 C C . ASN A 1 62 ? -24.700 33.217 16.504 1.00 19.86 62 ASN A C 1
ATOM 498 O O . ASN A 1 62 ? -23.960 34.174 16.736 1.00 20.00 62 ASN A O 1
ATOM 503 N N . THR A 1 63 ? -26.004 33.219 16.758 1.00 24.73 63 THR A N 1
ATOM 504 C CA . THR A 1 63 ? -26.687 34.355 17.361 1.00 29.99 63 THR A CA 1
ATOM 505 C C . THR A 1 63 ? -27.740 33.830 18.330 1.00 36.47 63 THR A C 1
ATOM 506 O O . THR A 1 63 ? -27.774 32.636 18.634 1.00 26.86 63 THR A O 1
ATOM 510 N N . ASN A 1 64 ? -28.602 34.718 18.811 1.00 36.56 64 ASN A N 1
ATOM 511 C CA . ASN A 1 64 ? -29.683 34.307 19.695 1.00 37.94 64 ASN A CA 1
ATOM 512 C C . ASN A 1 64 ? -30.655 33.362 18.998 1.00 31.01 64 ASN A C 1
ATOM 513 O O . ASN A 1 64 ? -31.219 32.468 19.627 1.00 36.36 64 ASN A O 1
ATOM 518 N N . ASP A 1 65 ? -30.839 33.555 17.695 1.00 24.84 65 ASP A N 1
ATOM 519 C CA . ASP A 1 65 ? -31.761 32.724 16.928 1.00 29.25 65 ASP A CA 1
ATOM 520 C C . ASP A 1 65 ? -31.030 31.705 16.058 1.00 28.64 65 ASP A C 1
ATOM 521 O O . ASP A 1 65 ? -31.627 31.093 15.172 1.00 25.91 65 ASP A O 1
ATOM 526 N N . ASN A 1 66 ? -29.737 31.524 16.308 1.00 29.01 66 ASN A N 1
ATOM 527 C CA . ASN A 1 66 ? -28.944 30.583 15.523 1.00 24.40 66 ASN A CA 1
ATOM 528 C C . ASN A 1 66 ? -27.820 29.940 16.326 1.00 21.50 66 ASN A C 1
ATOM 529 O O . ASN A 1 66 ? -26.975 30.628 16.902 1.00 23.63 66 ASN A O 1
ATOM 534 N N . SER A 1 67 ? -27.815 28.612 16.360 1.00 21.54 67 SER A N 1
ATOM 535 C CA . SER A 1 67 ? -26.784 27.871 17.073 1.00 19.26 67 SER A CA 1
ATOM 536 C C . SER A 1 67 ? -26.080 26.897 16.140 1.00 13.88 67 SER A C 1
ATOM 537 O O . SER A 1 67 ? -25.264 26.087 16.575 1.00 26.22 67 SER A O 1
ATOM 540 N N . ARG A 1 68 ? -26.397 26.984 14.852 1.00 14.53 68 ARG A N 1
ATOM 541 C CA . ARG A 1 68 ? -25.853 26.057 13.868 1.00 21.95 68 ARG A CA 1
ATOM 542 C C . ARG A 1 68 ? -24.681 26.643 13.084 1.00 24.18 68 ARG A C 1
ATOM 543 O O . ARG A 1 68 ? -24.262 26.079 12.074 1.00 24.06 68 ARG A O 1
ATOM 551 N N . GLY A 1 69 ? -24.155 27.772 13.553 1.00 18.13 69 GLY A N 1
ATOM 552 C CA . GLY A 1 69 ? -23.011 28.408 12.918 1.00 13.86 69 GLY A CA 1
ATOM 553 C C . GLY A 1 69 ? -21.766 28.386 13.791 1.00 13.78 69 GLY A C 1
ATOM 554 O O . GLY A 1 69 ? -21.587 27.484 14.608 1.00 14.66 69 GLY A O 1
ATOM 555 N N . MET A 1 70 ? -20.905 29.386 13.625 1.00 12.54 70 MET A N 1
ATOM 556 C CA . MET A 1 70 ? -19.647 29.442 14.366 1.00 12.46 70 MET A CA 1
ATOM 557 C C . MET A 1 70 ? -19.681 30.528 15.441 1.00 12.29 70 MET A C 1
ATOM 558 O O . MET A 1 70 ? -20.440 31.491 15.341 1.00 11.17 70 MET A O 1
ATOM 563 N N . ASN A 1 71 ? -18.848 30.368 16.464 1.00 6.26 71 ASN A N 1
ATOM 564 C CA . ASN A 1 71 ? -18.739 31.352 17.537 1.00 12.14 71 ASN A CA 1
ATOM 565 C C . ASN A 1 71 ? -17.696 32.417 17.206 1.00 9.04 71 ASN A C 1
ATOM 566 O O . ASN A 1 71 ? -16.560 32.363 17.679 1.00 7.02 71 ASN A O 1
ATOM 571 N N . PHE A 1 72 ? -18.103 33.390 16.394 1.00 8.35 72 PHE A N 1
ATOM 572 C CA . PHE A 1 72 ? -17.184 34.355 15.792 1.00 9.34 72 PHE A CA 1
ATOM 573 C C . PHE A 1 72 ? -16.592 35.378 16.765 1.00 8.15 72 PHE A C 1
ATOM 574 O O . PHE A 1 72 ? -15.694 36.134 16.401 1.00 8.00 72 PHE A O 1
ATOM 582 N N . GLU A 1 73 ? -17.087 35.408 17.997 1.00 6.51 73 GLU A N 1
ATOM 583 C CA . GLU A 1 73 ? -16.584 36.378 18.965 1.00 10.33 73 GLU A CA 1
ATOM 584 C C . GLU A 1 73 ? -15.460 35.814 19.835 1.00 13.24 73 GLU A C 1
ATOM 585 O O . GLU A 1 73 ? -14.890 36.520 20.666 1.00 17.45 73 GLU A O 1
ATOM 591 N N . THR A 1 74 ? -15.135 34.542 19.628 1.00 13.67 74 THR A N 1
ATOM 592 C CA . THR A 1 74 ? -14.037 33.907 20.347 1.00 6.63 74 THR A CA 1
ATOM 593 C C . THR A 1 74 ? -12.700 34.322 19.734 1.00 11.20 74 THR A C 1
ATOM 594 O O . THR A 1 74 ? -12.646 34.773 18.591 1.00 10.35 74 THR A O 1
ATOM 598 N N . ILE A 1 75 ? -11.620 34.169 20.493 1.00 12.39 75 ILE A N 1
ATOM 599 C CA . ILE A 1 75 ? -10.292 34.486 19.982 1.00 11.35 75 ILE A CA 1
ATOM 600 C C . ILE A 1 75 ? -9.902 33.516 18.869 1.00 8.98 75 ILE A C 1
ATOM 601 O O . ILE A 1 75 ? -9.085 33.842 18.007 1.00 12.33 75 ILE A O 1
ATOM 606 N N . MET A 1 76 ? -10.488 32.323 18.888 1.00 5.66 76 MET A N 1
ATOM 607 C CA . MET A 1 76 ? -10.163 31.316 17.884 1.00 8.97 76 MET A CA 1
ATOM 608 C C . MET A 1 76 ? -10.626 31.757 16.497 1.00 7.13 76 MET A C 1
ATOM 609 O O . MET A 1 76 ? -9.999 31.414 15.494 1.00 8.94 76 MET A O 1
ATOM 614 N N . PHE A 1 77 ? -11.717 32.516 16.435 1.00 6.60 77 PHE A N 1
ATOM 615 C CA . PHE A 1 77 ? -12.160 33.046 15.153 1.00 9.90 77 PHE A CA 1
ATOM 616 C C . PHE A 1 77 ? -11.045 33.875 14.539 1.00 11.06 77 PHE A C 1
ATOM 617 O O . PHE A 1 77 ? -10.719 33.723 13.362 1.00 6.77 77 PHE A O 1
ATOM 625 N N . THR A 1 78 ? -10.466 34.754 15.351 1.00 7.87 78 THR A N 1
ATOM 626 C CA . THR A 1 78 ? -9.387 35.622 14.902 1.00 11.40 78 THR A CA 1
ATOM 627 C C . THR A 1 78 ? -8.158 34.818 14.492 1.00 6.60 78 THR A C 1
ATOM 628 O O . THR A 1 78 ? -7.521 35.113 13.483 1.00 9.77 78 THR A O 1
ATOM 632 N N . LYS A 1 79 ? -7.832 33.794 15.271 1.00 6.00 79 LYS A N 1
ATOM 633 C CA . LYS A 1 79 ? -6.671 32.958 14.973 1.00 9.06 79 LYS A CA 1
ATOM 634 C C . LYS A 1 79 ? -6.846 32.180 13.674 1.00 5.36 79 LYS A C 1
ATOM 635 O O . LYS A 1 79 ? -5.916 32.066 12.878 1.00 5.28 79 LYS A O 1
ATOM 641 N N . VAL A 1 80 ? -8.043 31.642 13.468 1.00 5.44 80 VAL A N 1
ATOM 642 C CA . VAL A 1 80 ? -8.350 30.916 12.240 1.00 5.45 80 VAL A CA 1
ATOM 643 C C . VAL A 1 80 ? -8.346 31.849 11.029 1.00 5.86 80 VAL A C 1
ATOM 644 O O . VAL A 1 80 ? -7.852 31.488 9.960 1.00 6.43 80 VAL A O 1
ATOM 648 N N . ALA A 1 81 ? -8.892 33.050 11.206 1.00 5.49 81 ALA A N 1
ATOM 649 C CA . ALA A 1 81 ? -8.933 34.038 10.136 1.00 5.50 81 ALA A CA 1
ATOM 650 C C . ALA A 1 81 ? -7.524 34.417 9.702 1.00 5.40 81 ALA A C 1
ATOM 651 O O . ALA A 1 81 ? -7.235 34.528 8.507 1.00 7.18 81 ALA A O 1
ATOM 653 N N . MET A 1 82 ? -6.647 34.615 10.681 1.00 5.34 82 MET A N 1
ATOM 654 C CA . MET A 1 82 ? -5.253 34.953 10.405 1.00 9.67 82 MET A CA 1
ATOM 655 C C . MET A 1 82 ? -4.507 33.800 9.735 1.00 10.38 82 MET A C 1
ATOM 656 O O . MET A 1 82 ? -3.683 34.021 8.850 1.00 8.30 82 MET A O 1
ATOM 661 N N . LEU A 1 83 ? -4.795 32.574 10.163 1.00 5.65 83 LEU A N 1
ATOM 662 C CA . LEU A 1 83 ? -4.207 31.397 9.538 1.00 6.27 83 LEU A CA 1
ATOM 663 C C . LEU A 1 83 ? -4.590 31.350 8.059 1.00 5.33 83 LEU A C 1
ATOM 664 O O . LEU A 1 83 ? -3.745 31.121 7.190 1.00 5.10 83 LEU A O 1
ATOM 669 N N . ILE A 1 84 ? -5.870 31.574 7.784 1.00 5.26 84 ILE A N 1
ATOM 670 C CA . ILE A 1 84 ? -6.370 31.601 6.417 1.00 8.39 84 ILE A CA 1
ATOM 671 C C . ILE A 1 84 ? -5.677 32.679 5.588 1.00 9.27 84 ILE A C 1
ATOM 672 O O . ILE A 1 84 ? -5.181 32.409 4.493 1.00 7.51 84 ILE A O 1
ATOM 677 N N . CYS A 1 85 ? -5.645 33.898 6.119 1.00 5.25 85 CYS A N 1
ATOM 678 C CA . CYS A 1 85 ? -5.048 35.030 5.413 1.00 10.85 85 CYS A CA 1
ATOM 679 C C . CYS A 1 85 ? -3.586 34.790 5.064 1.00 11.61 85 CYS A C 1
ATOM 680 O O . CYS A 1 85 ? -3.153 35.081 3.953 1.00 14.21 85 CYS A O 1
ATOM 683 N N . GLU A 1 86 ? -2.828 34.260 6.017 1.00 11.91 86 GLU A N 1
ATOM 684 C CA . GLU A 1 86 ? -1.416 33.983 5.790 1.00 10.84 86 GLU A CA 1
ATOM 685 C C . GLU A 1 86 ? -1.238 33.014 4.623 1.00 7.84 86 GLU A C 1
ATOM 686 O O . GLU A 1 86 ? -0.392 33.220 3.755 1.00 11.26 86 GLU A O 1
ATOM 692 N N . ALA A 1 87 ? -2.040 31.955 4.607 1.00 4.98 87 ALA A N 1
ATOM 693 C CA . ALA A 1 87 ? -1.990 30.981 3.522 1.00 4.97 87 ALA A CA 1
ATOM 694 C C . ALA A 1 87 ? -2.424 31.595 2.192 1.00 8.20 87 ALA A C 1
ATOM 695 O O . ALA A 1 87 ? -1.763 31.413 1.172 1.00 8.14 87 ALA A O 1
ATOM 697 N N . LEU A 1 88 ? -3.536 32.324 2.206 1.00 7.32 88 LEU A N 1
ATOM 698 C CA . LEU A 1 88 ? -4.043 32.949 0.990 1.00 9.28 88 LEU A CA 1
ATOM 699 C C . LEU A 1 88 ? -3.091 34.020 0.463 1.00 10.64 88 LEU A C 1
ATOM 700 O O . LEU A 1 88 ? -2.952 34.193 -0.746 1.00 6.81 88 LEU A O 1
ATOM 705 N N . ASN A 1 89 ? -2.440 34.740 1.371 1.00 8.46 89 ASN A N 1
ATOM 706 C CA . ASN A 1 89 ? -1.502 35.782 0.966 1.00 14.92 89 ASN A CA 1
ATOM 707 C C . ASN A 1 89 ? -0.280 35.209 0.253 1.00 18.70 89 ASN A C 1
ATOM 708 O O . ASN A 1 89 ? 0.375 35.903 -0.521 1.00 19.25 89 ASN A O 1
ATOM 713 N N . SER A 1 90 ? 0.020 33.939 0.506 1.00 12.74 90 SER A N 1
ATOM 714 C CA . SER A 1 90 ? 1.177 33.310 -0.122 1.00 15.42 90 SER A CA 1
ATOM 715 C C . SER A 1 90 ? 0.875 32.869 -1.552 1.00 14.81 90 SER A C 1
ATOM 716 O O . SER A 1 90 ? 1.782 32.506 -2.298 1.00 15.45 90 SER A O 1
ATOM 719 N N . LEU A 1 91 ? -0.398 32.914 -1.936 1.00 15.61 91 LEU A N 1
ATOM 720 C CA . LEU A 1 91 ? -0.823 32.400 -3.238 1.00 11.29 91 LEU A CA 1
ATOM 721 C C . LEU A 1 91 ? -0.743 33.411 -4.381 1.00 14.04 91 LEU A C 1
ATOM 722 O O . LEU A 1 91 ? -0.699 33.026 -5.549 1.00 22.02 91 LEU A O 1
ATOM 727 N N . LYS A 1 92 ? -0.731 34.697 -4.050 1.00 13.11 92 LYS A N 1
ATOM 728 C CA . LYS A 1 92 ? -0.823 35.741 -5.069 1.00 21.26 92 LYS A CA 1
ATOM 729 C C . LYS A 1 92 ? -2.074 35.530 -5.915 1.00 18.10 92 LYS A C 1
ATOM 730 O O . LYS A 1 92 ? -1.991 35.384 -7.134 1.00 26.05 92 LYS A O 1
ATOM 736 N N . VAL A 1 93 ? -3.231 35.507 -5.260 1.00 16.62 93 VAL A N 1
ATOM 737 C CA . VAL A 1 93 ? -4.501 35.304 -5.944 1.00 12.25 93 VAL A CA 1
ATOM 738 C C . VAL A 1 93 ? -4.809 36.470 -6.877 1.00 11.70 93 VAL A C 1
ATOM 739 O O . VAL A 1 93 ? -4.663 37.633 -6.499 1.00 13.31 93 VAL A O 1
ATOM 743 N N . THR A 1 94 ? -5.231 36.154 -8.097 1.00 14.31 94 THR A N 1
ATOM 744 C CA . THR A 1 94 ? -5.513 37.176 -9.100 1.00 17.13 94 THR A CA 1
ATOM 745 C C . THR A 1 94 ? -7.008 37.438 -9.232 1.00 19.49 94 THR A C 1
ATOM 746 O O . THR A 1 94 ? -7.831 36.731 -8.646 1.00 20.27 94 THR A O 1
ATOM 750 N N . GLN A 1 95 ? -7.352 38.457 -10.013 1.00 18.21 95 GLN A N 1
ATOM 751 C CA . GLN A 1 95 ? -8.745 38.795 -10.271 1.00 25.79 95 GLN A CA 1
ATOM 752 C C . GLN A 1 95 ? -9.517 37.604 -10.827 1.00 24.42 95 GLN A C 1
ATOM 753 O O . GLN A 1 95 ? -10.698 37.425 -10.532 1.00 24.49 95 GLN A O 1
ATOM 759 N N . ALA A 1 96 ? -8.840 36.788 -11.626 1.00 24.03 96 ALA A N 1
ATOM 760 C CA . ALA A 1 96 ? -9.479 35.649 -12.274 1.00 27.49 96 ALA A CA 1
ATOM 761 C C . ALA A 1 96 ? -9.978 34.597 -11.282 1.00 30.27 96 ALA A C 1
ATOM 762 O O . ALA A 1 96 ? -10.952 33.893 -11.554 1.00 25.51 96 ALA A O 1
ATOM 764 N N . ASN A 1 97 ? -9.319 34.503 -10.130 1.00 28.69 97 ASN A N 1
ATOM 765 C CA . ASN A 1 97 ? -9.580 33.417 -9.186 1.00 25.06 97 ASN A CA 1
ATOM 766 C C . ASN A 1 97 ? -10.141 33.833 -7.825 1.00 25.47 97 ASN A C 1
ATOM 767 O O . ASN A 1 97 ? -10.595 32.986 -7.055 1.00 22.62 97 ASN A O 1
ATOM 772 N N . VAL A 1 98 ? -10.114 35.127 -7.526 1.00 19.68 98 VAL A N 1
ATOM 773 C CA . VAL A 1 98 ? -10.446 35.586 -6.179 1.00 17.99 98 VAL A CA 1
ATOM 774 C C . VAL A 1 98 ? -11.839 35.151 -5.713 1.00 22.51 98 VAL A C 1
ATOM 775 O O . VAL A 1 98 ? -12.021 34.775 -4.551 1.00 16.72 98 VAL A O 1
ATOM 779 N N . SER A 1 99 ? -12.815 35.188 -6.617 1.00 20.56 99 SER A N 1
ATOM 780 C CA . SER A 1 99 ? -14.182 34.805 -6.270 1.00 25.63 99 SER A CA 1
ATOM 781 C C . SER A 1 99 ? -14.287 33.318 -5.962 1.00 15.68 99 SER A C 1
ATOM 782 O O . SER A 1 99 ? -14.904 32.926 -4.973 1.00 14.43 99 SER A O 1
ATOM 785 N N . ASN A 1 100 ? -13.687 32.493 -6.814 1.00 15.16 100 ASN A N 1
ATOM 786 C CA . ASN A 1 100 ? -13.668 31.052 -6.588 1.00 22.47 100 ASN A CA 1
ATOM 787 C C . ASN A 1 100 ? -12.996 30.691 -5.265 1.00 17.68 100 ASN A C 1
ATOM 788 O O . ASN A 1 100 ? -13.506 29.871 -4.502 1.00 14.21 100 ASN A O 1
ATOM 793 N N . VAL A 1 101 ? -11.849 31.309 -5.002 1.00 11.31 101 VAL A N 1
ATOM 794 C CA . VAL A 1 101 ? -11.111 31.059 -3.769 1.00 9.58 101 VAL A CA 1
ATOM 795 C C . VAL A 1 101 ? -11.979 31.350 -2.548 1.00 10.28 101 VAL A C 1
ATOM 796 O O . VAL A 1 101 ? -12.130 30.505 -1.666 1.00 15.61 101 VAL A O 1
ATOM 800 N N . LEU A 1 102 ? -12.557 32.546 -2.509 1.00 8.38 102 LEU A N 1
ATOM 801 C CA . LEU A 1 102 ? -13.342 32.984 -1.359 1.00 11.60 102 LEU A CA 1
ATOM 802 C C . LEU A 1 102 ? -14.639 32.204 -1.175 1.00 12.66 102 LEU A C 1
ATOM 803 O O . LEU A 1 102 ? -15.166 32.130 -0.068 1.00 8.99 102 LEU A O 1
ATOM 808 N N . SER A 1 103 ? -15.150 31.621 -2.255 1.00 13.27 103 SER A N 1
ATOM 809 C CA . SER A 1 103 ? -16.394 30.861 -2.180 1.00 14.85 103 SER A CA 1
ATOM 810 C C . SER A 1 103 ? -16.176 29.407 -1.753 1.00 12.90 103 SER A C 1
ATOM 811 O O . SER A 1 103 ? -17.136 28.664 -1.554 1.00 14.79 103 SER A O 1
ATOM 814 N N . ARG A 1 104 ? -14.920 28.999 -1.612 1.00 11.17 104 ARG A N 1
ATOM 815 C CA . ARG A 1 104 ? -14.627 27.630 -1.195 1.00 12.85 104 ARG A CA 1
ATOM 816 C C . ARG A 1 104 ? -15.099 27.368 0.232 1.00 12.52 104 ARG A C 1
ATOM 817 O O . ARG A 1 104 ? -14.735 28.087 1.163 1.00 9.17 104 ARG A O 1
ATOM 825 N N . VAL A 1 105 ? -15.926 26.341 0.392 1.00 9.13 105 VAL A N 1
ATOM 826 C CA . VAL A 1 105 ? -16.382 25.925 1.709 1.00 14.22 105 VAL A CA 1
ATOM 827 C C . VAL A 1 105 ? -15.358 24.974 2.318 1.00 13.97 105 VAL A C 1
ATOM 828 O O . VAL A 1 105 ? -14.924 24.019 1.675 1.00 10.68 105 VAL A O 1
ATOM 832 N N . VAL A 1 106 ? -14.958 25.247 3.553 1.00 11.29 106 VAL A N 1
ATOM 833 C CA . VAL A 1 106 ? -13.923 24.454 4.199 1.00 12.68 106 VAL A CA 1
ATOM 834 C C . VAL A 1 106 ? -14.375 24.004 5.582 1.00 15.31 106 VAL A C 1
ATOM 835 O O . VAL A 1 106 ? -15.355 24.517 6.122 1.00 11.18 106 VAL A O 1
ATOM 839 N N . SER A 1 107 ? -13.657 23.037 6.146 1.00 12.67 107 SER A N 1
ATOM 840 C CA . SER A 1 107 ? -13.905 22.595 7.511 1.00 10.72 107 SER A CA 1
ATOM 841 C C . SER A 1 107 ? -13.269 23.564 8.500 1.00 10.22 107 SER A C 1
ATOM 842 O O . SER A 1 107 ? -12.042 23.678 8.571 1.00 6.16 107 SER A O 1
ATOM 845 N N . ILE A 1 108 ? -14.111 24.256 9.258 1.00 5.88 108 ILE A N 1
ATOM 846 C CA . ILE A 1 108 ? -13.654 25.169 10.296 1.00 8.05 108 ILE A CA 1
ATOM 847 C C . ILE A 1 108 ? -12.921 24.435 11.423 1.00 7.62 108 ILE A C 1
ATOM 848 O O . ILE A 1 108 ? -11.941 24.940 11.970 1.00 11.59 108 ILE A O 1
ATOM 853 N N . ARG A 1 109 ? -13.404 23.243 11.762 1.00 6.95 109 ARG A N 1
ATOM 854 C CA . ARG A 1 109 ? -12.800 22.437 12.821 1.00 8.13 109 ARG A CA 1
ATOM 855 C C . ARG A 1 109 ? -11.385 22.010 12.436 1.00 6.26 109 ARG A C 1
ATOM 856 O O . ARG A 1 109 ? -10.478 22.013 13.269 1.00 8.89 109 ARG A O 1
ATOM 864 N N . HIS A 1 110 ? -11.208 21.643 11.170 1.00 5.86 110 HIS A N 1
ATOM 865 C CA . HIS A 1 110 ? -9.892 21.308 10.642 1.00 5.58 110 HIS A CA 1
ATOM 866 C C . HIS A 1 110 ? -8.939 22.485 10.851 1.00 9.94 110 HIS A C 1
ATOM 867 O O . HIS A 1 110 ? -7.783 22.306 11.243 1.00 5.42 110 HIS A O 1
ATOM 874 N N . LEU A 1 111 ? -9.435 23.693 10.601 1.00 6.46 111 LEU A N 1
ATOM 875 C CA . LEU A 1 111 ? -8.624 24.899 10.751 1.00 5.47 111 LEU A CA 1
ATOM 876 C C . LEU A 1 111 ? -8.303 25.213 12.213 1.00 5.45 111 LEU A C 1
ATOM 877 O O . LEU A 1 111 ? -7.178 25.596 12.532 1.00 6.01 111 LEU A O 1
ATOM 882 N N . GLU A 1 112 ? -9.281 25.058 13.103 1.00 6.06 112 GLU A N 1
ATOM 883 C CA . GLU A 1 112 ? -9.004 25.250 14.523 1.00 10.07 112 GLU A CA 1
ATOM 884 C C . GLU A 1 112 ? -7.925 24.275 14.975 1.00 7.13 112 GLU A C 1
ATOM 885 O O . GLU A 1 112 ? -7.029 24.638 15.735 1.00 7.88 112 GLU A O 1
ATOM 891 N N . ASN A 1 113 ? -8.012 23.037 14.499 1.00 5.45 113 ASN A N 1
ATOM 892 C CA . ASN A 1 113 ? -7.009 22.027 14.827 1.00 5.38 113 ASN A CA 1
ATOM 893 C C . ASN A 1 113 ? -5.600 22.396 14.364 1.00 5.27 113 ASN A C 1
ATOM 894 O O . ASN A 1 113 ? -4.622 22.082 15.037 1.00 9.19 113 ASN A O 1
ATOM 899 N N . LEU A 1 114 ? -5.498 23.063 13.219 1.00 5.25 114 LEU A N 1
ATOM 900 C CA . LEU A 1 114 ? -4.203 23.535 12.742 1.00 5.15 114 LEU A CA 1
ATOM 901 C C . LEU A 1 114 ? -3.650 24.664 13.618 1.00 10.20 114 LEU A C 1
ATOM 902 O O . LEU A 1 114 ? -2.447 24.720 13.883 1.00 6.17 114 LEU A O 1
ATOM 907 N N . VAL A 1 115 ? -4.524 25.565 14.056 1.00 8.35 115 VAL A N 1
ATOM 908 C CA . VAL A 1 115 ? -4.111 26.616 14.980 1.00 5.55 115 VAL A CA 1
ATOM 909 C C . VAL A 1 115 ? -3.543 25.965 16.235 1.00 6.16 115 VAL A C 1
ATOM 910 O O . VAL A 1 115 ? -2.506 26.378 16.747 1.00 9.42 115 VAL A O 1
ATOM 914 N N . ILE A 1 116 ? -4.228 24.931 16.712 1.00 5.18 116 ILE A N 1
ATOM 915 C CA . ILE A 1 116 ? -3.797 24.199 17.900 1.00 10.03 116 ILE A CA 1
ATOM 916 C C . ILE A 1 116 ? -2.427 23.539 17.706 1.00 8.64 116 ILE A C 1
ATOM 917 O O . ILE A 1 116 ? -1.610 23.524 18.624 1.00 8.03 116 ILE A O 1
ATOM 922 N N . ARG A 1 117 ? -2.173 23.006 16.513 1.00 5.03 117 ARG A N 1
ATOM 923 C CA . ARG A 1 117 ? -0.852 22.462 16.200 1.00 12.00 117 ARG A CA 1
ATOM 924 C C . ARG A 1 117 ? 0.190 23.576 16.142 1.00 11.37 117 ARG A C 1
ATOM 925 O O . ARG A 1 117 ? 1.249 23.489 16.766 1.00 7.88 117 ARG A O 1
ATOM 933 N N . LYS A 1 118 ? -0.136 24.620 15.386 1.00 8.84 118 LYS A N 1
ATOM 934 C CA . LYS A 1 118 ? 0.760 25.743 15.124 1.00 9.43 118 LYS A CA 1
ATOM 935 C C . LYS A 1 118 ? 1.255 26.452 16.385 1.00 11.23 118 LYS A C 1
ATOM 936 O O . LYS A 1 118 ? 2.390 26.923 16.432 1.00 11.01 118 LYS A O 1
ATOM 942 N N . GLU A 1 119 ? 0.401 26.530 17.400 1.00 6.52 119 GLU A N 1
ATOM 943 C CA . GLU A 1 119 ? 0.730 27.272 18.615 1.00 12.54 119 GLU A CA 1
ATOM 944 C C . GLU A 1 119 ? 1.429 26.423 19.681 1.00 16.23 119 GLU A C 1
ATOM 945 O O . GLU A 1 119 ? 1.748 26.916 20.763 1.00 12.74 119 GLU A O 1
ATOM 951 N N . ASN A 1 120 ? 1.677 25.154 19.373 1.00 10.85 120 ASN A N 1
ATOM 952 C CA . ASN A 1 120 ? 2.366 24.267 20.306 1.00 11.04 120 ASN A CA 1
ATOM 953 C C . ASN A 1 120 ? 3.853 24.128 19.987 1.00 12.90 120 ASN A C 1
ATOM 954 O O . ASN A 1 120 ? 4.221 23.591 18.944 1.00 12.17 120 ASN A O 1
ATOM 959 N N . PRO A 1 121 ? 4.714 24.603 20.898 1.00 14.62 121 PRO A N 1
ATOM 960 C CA . PRO A 1 121 ? 6.170 24.562 20.718 1.00 13.10 121 PRO A CA 1
ATOM 961 C C . PRO A 1 121 ? 6.696 23.153 20.431 1.00 7.87 121 PRO A C 1
ATOM 962 O O . PRO A 1 121 ? 7.745 23.009 19.805 1.00 10.35 121 PRO A O 1
ATOM 966 N N . GLN A 1 122 ? 5.974 22.129 20.875 1.00 7.98 122 GLN A N 1
ATOM 967 C CA . GLN A 1 122 ? 6.397 20.751 20.645 1.00 8.33 122 GLN A CA 1
ATOM 968 C C . GLN A 1 122 ? 6.152 20.306 19.203 1.00 7.56 122 GLN A C 1
ATOM 969 O O . GLN A 1 122 ? 6.768 19.353 18.724 1.00 4.56 122 GLN A O 1
ATOM 975 N N . ASP A 1 123 ? 5.243 20.994 18.519 1.00 4.84 123 ASP A N 1
ATOM 976 C CA . ASP A 1 123 ? 4.781 20.562 17.204 1.00 8.28 123 ASP A CA 1
ATOM 977 C C . ASP A 1 123 ? 5.630 21.164 16.087 1.00 10.71 123 ASP A C 1
ATOM 978 O O . ASP A 1 123 ? 5.957 22.351 16.114 1.00 13.36 123 ASP A O 1
ATOM 983 N N . ILE A 1 124 ? 5.984 20.340 15.105 1.00 7.18 124 ILE A N 1
ATOM 984 C CA . ILE A 1 124 ? 6.795 20.795 13.980 1.00 9.87 124 ILE A CA 1
ATOM 985 C C . ILE A 1 124 ? 6.214 21.995 13.234 1.00 7.52 124 ILE A C 1
ATOM 986 O O . ILE A 1 124 ? 6.964 22.777 12.653 1.00 8.99 124 ILE A O 1
ATOM 991 N N . LEU A 1 125 ? 4.890 22.140 13.239 1.00 4.28 125 LEU A N 1
ATOM 992 C CA . LEU A 1 125 ? 4.260 23.277 12.560 1.00 10.65 125 LEU A CA 1
ATOM 993 C C . LEU A 1 125 ? 4.645 24.604 13.210 1.00 12.71 125 LEU A C 1
ATOM 994 O O . LEU A 1 125 ? 4.702 25.637 12.545 1.00 13.75 125 LEU A O 1
ATOM 999 N N . PHE A 1 126 ? 4.903 24.564 14.513 1.00 11.50 126 PHE A N 1
ATOM 1000 C CA . PHE A 1 126 ? 5.360 25.736 15.251 1.00 17.14 126 PHE A CA 1
ATOM 1001 C C . PHE A 1 126 ? 6.696 26.224 14.697 1.00 14.43 126 PHE A C 1
ATOM 1002 O O . PHE A 1 126 ? 6.979 27.420 14.695 1.00 14.36 126 PHE A O 1
ATOM 1010 N N . HIS A 1 127 ? 7.506 25.287 14.214 1.00 13.64 127 HIS A N 1
ATOM 1011 C CA . HIS A 1 127 ? 8.873 25.592 13.805 1.00 19.22 127 HIS A CA 1
ATOM 1012 C C . HIS A 1 127 ? 9.064 25.684 12.291 1.00 20.23 127 HIS A C 1
ATOM 1013 O O . HIS A 1 127 ? 10.062 26.228 11.822 1.00 20.10 127 HIS A O 1
ATOM 1020 N N . SER A 1 128 ? 8.113 25.154 11.530 1.00 8.17 128 SER A N 1
ATOM 1021 C CA . SER A 1 128 ? 8.229 25.146 10.077 1.00 13.54 128 SER A CA 1
ATOM 1022 C C . SER A 1 128 ? 7.108 25.926 9.411 1.00 14.87 128 SER A C 1
ATOM 1023 O O . SER A 1 128 ? 5.998 25.415 9.248 1.00 14.18 128 SER A O 1
ATOM 1026 N N . LYS A 1 129 ? 7.403 27.163 9.027 1.00 11.53 129 LYS A N 1
ATOM 1027 C CA . LYS A 1 129 ? 6.443 27.985 8.300 1.00 16.66 129 LYS A CA 1
ATOM 1028 C C . LYS A 1 129 ? 6.046 27.290 7.002 1.00 13.47 129 LYS A C 1
ATOM 1029 O O . LYS A 1 129 ? 4.890 27.344 6.587 1.00 11.78 129 LYS A O 1
ATOM 1035 N N . ASP A 1 130 ? 7.014 26.636 6.369 1.00 15.86 130 ASP A N 1
ATOM 1036 C CA . ASP A 1 130 ? 6.770 25.897 5.134 1.00 15.32 130 ASP A CA 1
ATOM 1037 C C . ASP A 1 130 ? 5.708 24.815 5.319 1.00 12.57 130 ASP A C 1
ATOM 1038 O O . ASP A 1 130 ? 4.780 24.702 4.520 1.00 12.79 130 ASP A O 1
ATOM 1043 N N . LEU A 1 131 ? 5.850 24.014 6.369 1.00 6.46 131 LEU A N 1
ATOM 1044 C CA . LEU A 1 131 ? 4.900 22.932 6.617 1.00 11.10 131 LEU A CA 1
ATOM 1045 C C . LEU A 1 131 ? 3.549 23.468 7.086 1.00 7.84 131 LEU A C 1
ATOM 1046 O O . LEU A 1 131 ? 2.507 22.905 6.760 1.00 9.84 131 LEU A O 1
ATOM 1051 N N . LEU A 1 132 ? 3.571 24.562 7.841 1.00 7.85 132 LEU A N 1
ATOM 1052 C CA . LEU A 1 132 ? 2.335 25.190 8.285 1.00 4.61 132 LEU A CA 1
ATOM 1053 C C . LEU A 1 132 ? 1.522 25.667 7.085 1.00 11.58 132 LEU A C 1
ATOM 1054 O O . LEU A 1 132 ? 0.316 25.430 7.007 1.00 7.14 132 LEU A O 1
ATOM 1059 N N . LEU A 1 133 ? 2.188 26.335 6.147 1.00 9.54 133 LEU A N 1
ATOM 1060 C CA . LEU A 1 133 ? 1.524 26.819 4.941 1.00 16.49 133 LEU A CA 1
ATOM 1061 C C . LEU A 1 133 ? 0.963 25.670 4.113 1.00 4.78 133 LEU A C 1
ATOM 1062 O O . LEU A 1 133 ? -0.171 25.734 3.648 1.00 8.62 133 LEU A O 1
ATOM 1067 N N . LYS A 1 134 ? 1.767 24.627 3.926 1.00 6.90 134 LYS A N 1
ATOM 1068 C CA . LYS A 1 134 ? 1.327 23.440 3.197 1.00 12.96 134 LYS A CA 1
ATOM 1069 C C . LYS A 1 134 ? 0.082 22.844 3.832 1.00 12.80 134 LYS A C 1
ATOM 1070 O O . LYS A 1 134 ? -0.892 22.533 3.141 1.00 5.32 134 LYS A O 1
ATOM 1076 N N . SER A 1 135 ? 0.128 22.676 5.152 1.00 4.54 135 SER A N 1
ATOM 1077 C CA . SER A 1 135 ? -0.979 22.077 5.888 1.00 5.51 135 SER A CA 1
ATOM 1078 C C . SER A 1 135 ? -2.241 22.916 5.718 1.00 5.98 135 SER A C 1
ATOM 1079 O O . SER A 1 135 ? -3.326 22.381 5.507 1.00 4.48 135 SER A O 1
ATOM 1082 N N . THR A 1 136 ? -2.093 24.234 5.797 1.00 4.83 136 THR A N 1
ATOM 1083 C CA . THR A 1 136 ? -3.244 25.120 5.678 1.00 6.69 136 THR A CA 1
ATOM 1084 C C . THR A 1 136 ? -3.811 25.103 4.262 1.00 4.70 136 THR A C 1
ATOM 1085 O O . THR A 1 136 ? -5.020 24.969 4.072 1.00 8.86 136 THR A O 1
ATOM 1089 N N . LEU A 1 137 ? -2.935 25.232 3.273 1.00 4.75 137 LEU A N 1
ATOM 1090 C CA . LEU A 1 137 ? -3.361 25.196 1.879 1.00 4.80 137 LEU A CA 1
ATOM 1091 C C . LEU A 1 137 ? -4.158 23.931 1.561 1.00 13.23 137 LEU A C 1
ATOM 1092 O O . LEU A 1 137 ? -5.155 23.983 0.842 1.00 4.75 137 LEU A O 1
ATOM 1097 N N . ILE A 1 138 ? -3.724 22.798 2.101 1.00 9.48 138 ILE A N 1
ATOM 1098 C CA . ILE A 1 138 ? -4.472 21.561 1.931 1.00 8.53 138 ILE A CA 1
ATOM 1099 C C . ILE A 1 138 ? -5.870 21.692 2.535 1.00 4.53 138 ILE A C 1
ATOM 1100 O O . ILE A 1 138 ? -6.860 21.298 1.921 1.00 12.44 138 ILE A O 1
ATOM 1105 N N . ALA A 1 139 ? -5.942 22.267 3.734 1.00 4.52 139 ALA A N 1
ATOM 1106 C CA . ALA A 1 139 ? -7.207 22.411 4.451 1.00 8.94 139 ALA A CA 1
ATOM 1107 C C . ALA A 1 139 ? -8.206 23.342 3.758 1.00 9.31 139 ALA A C 1
ATOM 1108 O O . ALA A 1 139 ? -9.414 23.127 3.841 1.00 14.43 139 ALA A O 1
ATOM 1110 N N . ILE A 1 140 ? -7.712 24.374 3.079 1.00 10.55 140 ILE A N 1
ATOM 1111 C CA . ILE A 1 140 ? -8.607 25.345 2.450 1.00 6.55 140 ILE A CA 1
ATOM 1112 C C . ILE A 1 140 ? -8.782 25.126 0.950 1.00 9.79 140 ILE A C 1
ATOM 1113 O O . ILE A 1 140 ? -9.215 26.025 0.230 1.00 8.10 140 ILE A O 1
ATOM 1118 N N . GLY A 1 141 ? -8.448 23.925 0.488 1.00 11.82 141 GLY A N 1
ATOM 1119 C CA . GLY A 1 141 ? -8.705 23.534 -0.887 1.00 11.75 141 GLY A CA 1
ATOM 1120 C C . GLY A 1 141 ? -7.897 24.265 -1.941 1.00 17.94 141 GLY A C 1
ATOM 1121 O O . GLY A 1 141 ? -8.344 24.412 -3.078 1.00 17.26 141 GLY A O 1
ATOM 1122 N N . GLN A 1 142 ? -6.702 24.716 -1.574 1.00 14.47 142 GLN A N 1
ATOM 1123 C CA . GLN A 1 142 ? -5.840 25.421 -2.516 1.00 11.08 142 GLN A CA 1
ATOM 1124 C C . GLN A 1 142 ? -4.501 24.708 -2.677 1.00 12.21 142 GLN A C 1
ATOM 1125 O O . GLN A 1 142 ? -3.457 25.348 -2.788 1.00 14.13 142 GLN A O 1
ATOM 1131 N N . SER A 1 143 ? -4.539 23.379 -2.684 1.00 12.27 143 SER A N 1
ATOM 1132 C CA . SER A 1 143 ? -3.328 22.581 -2.848 1.00 14.64 143 SER A CA 1
ATOM 1133 C C . SER A 1 143 ? -3.594 21.292 -3.622 1.00 13.75 143 SER A C 1
ATOM 1134 O O . SER A 1 143 ? -4.677 20.715 -3.535 1.00 16.62 143 SER A O 1
ATOM 1137 N N . LYS A 1 144 ? -2.598 20.849 -4.382 1.00 16.80 144 LYS A N 1
ATOM 1138 C CA . LYS A 1 144 ? -2.660 19.554 -5.050 1.00 24.45 144 LYS A CA 1
ATOM 1139 C C . LYS A 1 144 ? -2.234 18.441 -4.098 1.00 19.75 144 LYS A C 1
ATOM 1140 O O . LYS A 1 144 ? -2.477 17.262 -4.356 1.00 15.84 144 LYS A O 1
ATOM 1146 N N . GLU A 1 145 ? -1.601 18.826 -2.994 1.00 10.63 145 GLU A N 1
ATOM 1147 C CA . GLU A 1 145 ? -1.035 17.859 -2.056 1.00 13.73 145 GLU A CA 1
ATOM 1148 C C . GLU A 1 145 ? -2.090 17.146 -1.217 1.00 14.02 145 GLU A C 1
ATOM 1149 O O . GLU A 1 145 ? -3.199 17.647 -1.023 1.00 11.62 145 GLU A O 1
ATOM 1155 N N . ILE A 1 146 ? -1.726 15.968 -0.722 1.00 12.58 146 ILE A N 1
ATOM 1156 C CA . ILE A 1 146 ? -2.621 15.150 0.081 1.00 11.55 146 ILE A CA 1
ATOM 1157 C C . ILE A 1 146 ? -2.241 15.263 1.548 1.00 6.96 146 ILE A C 1
ATOM 1158 O O . ILE A 1 146 ? -1.060 15.247 1.888 1.00 8.29 146 ILE A O 1
ATOM 1163 N N . GLU A 1 147 ? -3.241 15.384 2.413 1.00 5.82 147 GLU A N 1
ATOM 1164 C CA . GLU A 1 147 ? -2.996 15.411 3.850 1.00 7.46 147 GLU A CA 1
ATOM 1165 C C . GLU A 1 147 ? -2.351 14.106 4.309 1.00 7.00 147 GLU A C 1
ATOM 1166 O O . GLU A 1 147 ? -2.873 13.019 4.060 1.00 4.54 147 GLU A O 1
ATOM 1172 N N . THR A 1 148 ? -1.203 14.225 4.964 1.00 6.90 148 THR A N 1
ATOM 1173 C CA . THR A 1 148 ? -0.529 13.076 5.552 1.00 3.96 148 THR A CA 1
ATOM 1174 C C . THR A 1 148 ? -0.260 13.374 7.025 1.00 3.93 148 THR A C 1
ATOM 1175 O O . THR A 1 148 ? -0.674 14.414 7.534 1.00 4.99 148 THR A O 1
ATOM 1179 N N . THR A 1 149 ? 0.428 12.469 7.711 1.00 4.87 149 THR A N 1
ATOM 1180 C CA . THR A 1 149 ? 0.662 12.636 9.143 1.00 9.51 149 THR A CA 1
ATOM 1181 C C . THR A 1 149 ? 1.313 13.977 9.473 1.00 7.34 149 THR A C 1
ATOM 1182 O O . THR A 1 149 ? 0.868 14.696 10.364 1.00 4.54 149 THR A O 1
ATOM 1186 N N . ILE A 1 150 ? 2.365 14.317 8.742 1.00 3.94 150 ILE A N 1
ATOM 1187 C CA . ILE A 1 150 ? 3.098 15.552 9.009 1.00 9.59 150 ILE A CA 1
ATOM 1188 C C . ILE A 1 150 ? 2.240 16.812 8.775 1.00 8.58 150 ILE A C 1
ATOM 1189 O O . ILE A 1 150 ? 2.407 17.820 9.467 1.00 7.89 150 ILE A O 1
ATOM 1194 N N . THR A 1 151 ? 1.309 16.743 7.826 1.00 5.17 151 THR A N 1
ATOM 1195 C CA . THR A 1 151 ? 0.428 17.872 7.526 1.00 5.90 151 THR A CA 1
ATOM 1196 C C . THR A 1 151 ? -0.995 17.674 8.062 1.00 6.23 151 THR A C 1
ATOM 1197 O O . THR A 1 151 ? -1.930 18.351 7.627 1.00 6.02 151 THR A O 1
ATOM 1201 N N . ALA A 1 152 ? -1.155 16.755 9.008 1.00 4.44 152 ALA A N 1
ATOM 1202 C CA . ALA A 1 152 ? -2.477 16.412 9.536 1.00 4.00 152 ALA A CA 1
ATOM 1203 C C . ALA A 1 152 ? -3.135 17.546 10.332 1.00 4.03 152 ALA A C 1
ATOM 1204 O O . ALA A 1 152 ? -2.453 18.409 10.885 1.00 4.07 152 ALA A O 1
ATOM 1206 N N . GLU A 1 153 ? -4.465 17.539 10.387 1.00 4.03 153 GLU A N 1
ATOM 1207 C CA . GLU A 1 153 ? -5.182 18.516 11.193 1.00 8.82 153 GLU A CA 1
ATOM 1208 C C . GLU A 1 153 ? -4.840 18.315 12.669 1.00 8.20 153 GLU A C 1
ATOM 1209 O O . GLU A 1 153 ? -4.832 19.262 13.455 1.00 11.66 153 GLU A O 1
ATOM 1215 N N . GLY A 1 154 ? -4.542 17.074 13.035 1.00 13.89 154 GLY A N 1
ATOM 1216 C CA . GLY A 1 154 ? -4.081 16.776 14.376 1.00 12.25 154 GLY A CA 1
ATOM 1217 C C . GLY A 1 154 ? -5.144 16.221 15.303 1.00 9.94 154 GLY A C 1
ATOM 1218 O O . GLY A 1 154 ? -6.185 15.733 14.867 1.00 13.21 154 GLY A O 1
ATOM 1219 N N . GLY A 1 155 ? -4.873 16.309 16.599 1.00 9.05 155 GLY A N 1
ATOM 1220 C CA . GLY A 1 155 ? -5.717 15.698 17.604 1.00 8.15 155 GLY A CA 1
ATOM 1221 C C . GLY A 1 155 ? -4.841 14.912 18.556 1.00 11.91 155 GLY A C 1
ATOM 1222 O O . GLY A 1 155 ? -3.658 15.211 18.703 1.00 12.30 155 GLY A O 1
ATOM 1223 N N . GLU A 1 156 ? -5.411 13.901 19.197 1.00 11.41 156 GLU A N 1
ATOM 1224 C CA . GLU A 1 156 ? -4.650 13.079 20.127 1.00 10.88 156 GLU A CA 1
ATOM 1225 C C . GLU A 1 156 ? -4.220 11.775 19.462 1.00 7.96 156 GLU A C 1
ATOM 1226 O O . GLU A 1 156 ? -5.051 11.018 18.961 1.00 5.54 156 GLU A O 1
ATOM 1232 N N . ILE A 1 157 ? -2.916 11.521 19.454 1.00 5.78 157 ILE A N 1
ATOM 1233 C CA . ILE A 1 157 ? -2.386 10.290 18.886 1.00 5.94 157 ILE A CA 1
ATOM 1234 C C . ILE A 1 157 ? -2.705 9.103 19.790 1.00 10.79 157 ILE A C 1
ATOM 1235 O O . ILE A 1 157 ? -2.325 9.088 20.960 1.00 8.36 157 ILE A O 1
ATOM 1240 N N . VAL A 1 158 ? -3.408 8.114 19.245 1.00 7.70 158 VAL A N 1
ATOM 1241 C CA . VAL A 1 158 ? -3.817 6.946 20.021 1.00 7.22 158 VAL A CA 1
ATOM 1242 C C . VAL A 1 158 ? -3.192 5.656 19.499 1.00 5.32 158 VAL A C 1
ATOM 1243 O O . VAL A 1 158 ? -3.294 4.613 20.135 1.00 7.03 158 VAL A O 1
ATOM 1247 N N . PHE A 1 159 ? -2.560 5.731 18.334 1.00 6.61 159 PHE A N 1
ATOM 1248 C CA . PHE A 1 159 ? -1.831 4.597 17.781 1.00 8.16 159 PHE A CA 1
ATOM 1249 C C . PHE A 1 159 ? -0.859 5.100 16.727 1.00 10.78 159 PHE A C 1
ATOM 1250 O O . PHE A 1 159 ? -1.171 6.020 15.971 1.00 5.30 159 PHE A O 1
ATOM 1258 N N . GLN A 1 160 ? 0.325 4.503 16.680 1.00 6.38 160 GLN A N 1
ATOM 1259 C CA . GLN A 1 160 ? 1.309 4.875 15.675 1.00 6.88 160 GLN A CA 1
ATOM 1260 C C . GLN A 1 160 ? 2.226 3.704 15.373 1.00 7.98 160 GLN A C 1
ATOM 1261 O O . GLN A 1 160 ? 2.675 3.012 16.284 1.00 5.43 160 GLN A O 1
ATOM 1267 N N . ASN A 1 161 ? 2.477 3.467 14.091 1.00 3.81 161 ASN A N 1
ATOM 1268 C CA . ASN A 1 161 ? 3.568 2.592 13.680 1.00 6.13 161 ASN A CA 1
ATOM 1269 C C . ASN A 1 161 ? 4.292 3.226 12.506 1.00 9.14 161 ASN A C 1
ATOM 1270 O O . ASN A 1 161 ? 4.022 4.379 12.165 1.00 8.76 161 ASN A O 1
ATOM 1275 N N . ALA A 1 162 ? 5.211 2.488 11.895 1.00 3.34 162 ALA A N 1
ATOM 1276 C CA . ALA A 1 162 ? 6.049 3.049 10.842 1.00 12.17 162 ALA A CA 1
ATOM 1277 C C . ALA A 1 162 ? 5.230 3.644 9.701 1.00 11.48 162 ALA A C 1
ATOM 1278 O O . ALA A 1 162 ? 5.639 4.625 9.084 1.00 10.61 162 ALA A O 1
ATOM 1280 N N . ALA A 1 163 ? 4.067 3.060 9.431 1.00 9.22 163 ALA A N 1
ATOM 1281 C CA . ALA A 1 163 ? 3.281 3.460 8.266 1.00 6.86 163 ALA A CA 1
ATOM 1282 C C . ALA A 1 163 ? 2.111 4.400 8.560 1.00 3.48 163 ALA A C 1
ATOM 1283 O O . ALA A 1 163 ? 1.724 5.189 7.699 1.00 5.11 163 ALA A O 1
ATOM 1285 N N . PHE A 1 164 ? 1.544 4.317 9.761 1.00 3.43 164 PHE A N 1
ATOM 1286 C CA . PHE A 1 164 ? 0.306 5.036 10.055 1.00 4.84 164 PHE A CA 1
ATOM 1287 C C . PHE A 1 164 ? 0.349 5.790 11.376 1.00 6.98 164 PHE A C 1
ATOM 1288 O O . PHE A 1 164 ? 1.061 5.403 12.302 1.00 8.67 164 PHE A O 1
ATOM 1296 N N . THR A 1 165 ? -0.437 6.860 11.453 1.00 4.54 165 THR A N 1
ATOM 1297 C CA . THR A 1 165 ? -0.722 7.522 12.722 1.00 8.29 165 THR A CA 1
ATOM 1298 C C . THR A 1 165 ? -2.232 7.669 12.902 1.00 6.21 165 THR A C 1
ATOM 1299 O O . THR A 1 165 ? -2.921 8.194 12.029 1.00 3.51 165 THR A O 1
ATOM 1303 N N . MET A 1 166 ? -2.746 7.192 14.030 1.00 3.42 166 MET A N 1
ATOM 1304 C CA . MET A 1 166 ? -4.172 7.290 14.314 1.00 3.41 166 MET A CA 1
ATOM 1305 C C . MET A 1 166 ? -4.438 8.420 15.298 1.00 5.53 166 MET A C 1
ATOM 1306 O O . MET A 1 166 ? -3.817 8.481 16.358 1.00 4.17 166 MET A O 1
ATOM 1311 N N . TRP A 1 167 ? -5.366 9.305 14.940 1.00 3.48 167 TRP A N 1
ATOM 1312 C CA . TRP A 1 167 ? -5.667 10.494 15.733 1.00 6.62 167 TRP A CA 1
ATOM 1313 C C . TRP A 1 167 ? -7.102 10.473 16.237 1.00 3.49 167 TRP A C 1
ATOM 1314 O O . TRP A 1 167 ? -8.024 10.204 15.470 1.00 6.24 167 TRP A O 1
ATOM 1325 N N . LYS A 1 168 ? -7.303 10.794 17.510 1.00 3.48 168 LYS A N 1
ATOM 1326 C CA . LYS A 1 168 ? -8.651 11.064 17.992 1.00 10.01 168 LYS A CA 1
ATOM 1327 C C . LYS A 1 168 ? -8.989 12.526 17.723 1.00 9.78 168 LYS A C 1
ATOM 1328 O O . LYS A 1 168 ? -8.227 13.419 18.086 1.00 8.58 168 LYS A O 1
ATOM 1334 N N . LEU A 1 169 ? -10.124 12.769 17.078 1.00 6.79 169 LEU A N 1
ATOM 1335 C CA . LEU A 1 169 ? -10.543 14.135 16.785 1.00 8.68 169 LEU A CA 1
ATOM 1336 C C . LEU A 1 169 ? -11.217 14.764 18.005 1.00 12.39 169 LEU A C 1
ATOM 1337 O O . LEU A 1 169 ? -12.170 14.212 18.554 1.00 14.52 169 LEU A O 1
ATOM 1342 N N . THR A 1 170 ? -10.714 15.925 18.415 1.00 13.58 170 THR A N 1
ATOM 1343 C CA . THR A 1 170 ? -11.111 16.556 19.675 1.00 13.94 170 THR A CA 1
ATOM 1344 C C . THR A 1 170 ? -12.254 17.556 19.515 1.00 10.60 170 THR A C 1
ATOM 1345 O O . THR A 1 170 ? -12.344 18.520 20.274 1.00 9.88 170 THR A O 1
ATOM 1349 N N . TYR A 1 171 ? -13.131 17.313 18.545 1.00 10.77 171 TYR A N 1
ATOM 1350 C CA . TYR A 1 171 ? -14.142 18.294 18.148 1.00 10.97 171 TYR A CA 1
ATOM 1351 C C . TYR A 1 171 ? -15.058 18.796 19.267 1.00 15.27 171 TYR A C 1
ATOM 1352 O O . TYR A 1 171 ? -15.497 19.944 19.233 1.00 12.54 171 TYR A O 1
ATOM 1361 N N . LEU A 1 172 ? -15.357 17.949 20.249 1.00 10.03 172 LEU A N 1
ATOM 1362 C CA . LEU A 1 172 ? -16.242 18.354 21.345 1.00 12.62 172 LEU A CA 1
ATOM 1363 C C . LEU A 1 172 ? -15.682 19.528 22.152 1.00 12.00 172 LEU A C 1
ATOM 1364 O O . LEU A 1 172 ? -16.435 20.271 22.776 1.00 17.71 172 LEU A O 1
ATOM 1369 N N . GLU A 1 173 ? -14.361 19.684 22.136 1.00 9.63 173 GLU A N 1
ATOM 1370 C CA . GLU A 1 173 ? -13.683 20.676 22.965 1.00 15.32 173 GLU A CA 1
ATOM 1371 C C . GLU A 1 173 ? -13.365 21.965 22.210 1.00 16.43 173 GLU A C 1
ATOM 1372 O O . GLU A 1 173 ? -12.792 22.894 22.776 1.00 13.50 173 GLU A O 1
ATOM 1378 N N . HIS A 1 174 ? -13.730 22.019 20.934 1.00 10.39 174 HIS A N 1
ATOM 1379 C CA . HIS A 1 174 ? -13.408 23.177 20.103 1.00 8.88 174 HIS A CA 1
ATOM 1380 C C . HIS A 1 174 ? -14.122 24.455 20.539 1.00 11.07 174 HIS A C 1
ATOM 1381 O O . HIS A 1 174 ? -15.239 24.420 21.056 1.00 13.48 174 HIS A O 1
ATOM 1388 N N . GLN A 1 175 ? -13.465 25.587 20.318 1.00 9.45 175 GLN A N 1
ATOM 1389 C CA . GLN A 1 175 ? -14.034 26.878 20.672 1.00 11.09 175 GLN A CA 1
ATOM 1390 C C . GLN A 1 175 ? -14.875 27.465 19.538 1.00 7.09 175 GLN A C 1
ATOM 1391 O O . GLN A 1 175 ? -15.966 27.987 19.766 1.00 11.43 175 GLN A O 1
ATOM 1397 N N . LEU A 1 176 ? -14.372 27.364 18.311 1.00 9.92 176 LEU A N 1
ATOM 1398 C CA . LEU A 1 176 ? -14.989 28.055 17.181 1.00 10.90 176 LEU A CA 1
ATOM 1399 C C . LEU A 1 176 ? -16.286 27.394 16.704 1.00 8.90 176 LEU A C 1
ATOM 1400 O O . LEU A 1 176 ? -17.324 28.047 16.621 1.00 9.47 176 LEU A O 1
ATOM 1405 N N . MET A 1 177 ? -16.228 26.104 16.392 1.00 8.45 177 MET A N 1
ATOM 1406 C CA . MET A 1 177 ? -17.425 25.386 15.975 1.00 10.14 177 MET A CA 1
ATOM 1407 C C . MET A 1 177 ? -17.407 23.924 16.420 1.00 14.63 177 MET A C 1
ATOM 1408 O O . MET A 1 177 ? -17.330 23.014 15.593 1.00 9.63 177 MET A O 1
ATOM 1413 N N . PRO A 1 178 ? -17.492 23.695 17.737 1.00 15.20 178 PRO A N 1
ATOM 1414 C CA . PRO A 1 178 ? -17.454 22.332 18.278 1.00 11.16 178 PRO A CA 1
ATOM 1415 C C . PRO A 1 178 ? -18.640 21.493 17.810 1.00 13.73 178 PRO A C 1
ATOM 1416 O O . PRO A 1 178 ? -19.698 22.044 17.508 1.00 13.58 178 PRO A O 1
ATOM 1420 N N . ILE A 1 179 ? -18.456 20.179 17.735 1.00 7.83 179 ILE A N 1
ATOM 1421 C CA . ILE A 1 179 ? -19.586 19.275 17.592 1.00 11.01 179 ILE A CA 1
ATOM 1422 C C . ILE A 1 179 ? -20.400 19.399 18.868 1.00 15.55 179 ILE A C 1
ATOM 1423 O O . ILE A 1 179 ? -19.836 19.443 19.963 1.00 13.84 179 ILE A O 1
ATOM 1428 N N . LEU A 1 180 ? -21.720 19.470 18.734 1.00 13.93 180 LEU A N 1
ATOM 1429 C CA . LEU A 1 180 ? -22.581 19.686 19.895 1.00 21.99 180 LEU A CA 1
ATOM 1430 C C . LEU A 1 180 ? -23.189 18.387 20.431 1.00 24.57 180 LEU A C 1
ATOM 1431 O O . LEU A 1 180 ? -23.602 18.319 21.588 1.00 22.18 180 LEU A O 1
ATOM 1436 N N . ASP A 1 181 ? -23.234 17.358 19.590 1.00 23.43 181 ASP A N 1
ATOM 1437 C CA . ASP A 1 181 ? -23.671 16.037 20.035 1.00 25.35 181 ASP A CA 1
ATOM 1438 C C . ASP A 1 181 ? -22.605 15.391 20.917 1.00 18.06 181 ASP A C 1
ATOM 1439 O O . ASP A 1 181 ? -21.522 15.044 20.445 1.00 13.43 181 ASP A O 1
ATOM 1444 N N . GLN A 1 182 ? -22.921 15.221 22.197 1.00 17.64 182 GLN A N 1
ATOM 1445 C CA . GLN A 1 182 ? -21.947 14.726 23.167 1.00 18.36 182 GLN A CA 1
ATOM 1446 C C . GLN A 1 182 ? -21.589 13.246 22.995 1.00 15.94 182 GLN A C 1
ATOM 1447 O O . GLN A 1 182 ? -20.666 12.749 23.641 1.00 15.76 182 GLN A O 1
ATOM 1453 N N . ASN A 1 183 ? -22.314 12.551 22.122 1.00 18.43 183 ASN A N 1
ATOM 1454 C CA . ASN A 1 183 ? -22.027 11.149 21.830 1.00 20.28 183 ASN A CA 1
ATOM 1455 C C . ASN A 1 183 ? -20.946 11.000 20.770 1.00 20.55 183 ASN A C 1
ATOM 1456 O O . ASN A 1 183 ? -20.540 9.888 20.437 1.00 17.50 183 ASN A O 1
ATOM 1461 N N . PHE A 1 184 ? -20.493 12.126 20.233 1.00 16.29 184 PHE A N 1
ATOM 1462 C CA . PHE A 1 184 ? -19.564 12.115 19.108 1.00 9.57 184 PHE A CA 1
ATOM 1463 C C . PHE A 1 184 ? -18.224 11.476 19.451 1.00 7.97 184 PHE A C 1
ATOM 1464 O O . PHE A 1 184 ? -17.581 11.837 20.438 1.00 9.72 184 PHE A O 1
ATOM 1472 N N . ILE A 1 185 ? -17.819 10.519 18.624 1.00 9.01 185 ILE A N 1
ATOM 1473 C CA . ILE A 1 185 ? -16.480 9.953 18.666 1.00 7.55 185 ILE A CA 1
ATOM 1474 C C . ILE A 1 185 ? -16.036 9.665 17.238 1.00 4.82 185 ILE A C 1
ATOM 1475 O O . ILE A 1 185 ? -16.749 9.006 16.486 1.00 9.05 185 ILE A O 1
ATOM 1480 N N . GLU A 1 186 ? -14.868 10.166 16.858 1.00 4.55 186 GLU A N 1
ATOM 1481 C CA . GLU A 1 186 ? -14.340 9.903 15.526 1.00 9.02 186 GLU A CA 1
ATOM 1482 C C . GLU A 1 186 ? -12.822 9.976 15.540 1.00 4.53 186 GLU A C 1
ATOM 1483 O O . GLU A 1 186 ? -12.240 10.813 16.228 1.00 5.54 186 GLU A O 1
ATOM 1489 N N . TYR A 1 187 ? -12.190 9.087 14.784 1.00 4.57 187 TYR A N 1
ATOM 1490 C CA . TYR A 1 187 ? -10.740 9.081 14.644 1.00 5.26 187 TYR A CA 1
ATOM 1491 C C . TYR A 1 187 ? -10.393 9.210 13.170 1.00 8.78 187 TYR A C 1
ATOM 1492 O O . TYR A 1 187 ? -11.258 9.072 12.306 1.00 4.53 187 TYR A O 1
ATOM 1501 N N . LYS A 1 188 ? -9.126 9.480 12.885 1.00 4.55 188 LYS A N 1
ATOM 1502 C CA . LYS A 1 188 ? -8.641 9.419 11.516 1.00 8.40 188 LYS A CA 1
ATOM 1503 C C . LYS A 1 188 ? -7.255 8.796 11.512 1.00 8.51 188 LYS A C 1
ATOM 1504 O O . LYS A 1 188 ? -6.493 8.944 12.473 1.00 5.28 188 LYS A O 1
ATOM 1510 N N . VAL A 1 189 ? -6.943 8.073 10.443 1.00 4.64 189 VAL A N 1
ATOM 1511 C CA . VAL A 1 189 ? -5.628 7.477 10.289 1.00 4.72 189 VAL A CA 1
ATOM 1512 C C . VAL A 1 189 ? -4.948 8.059 9.061 1.00 8.58 189 VAL A C 1
ATOM 1513 O O . VAL A 1 189 ? -5.413 7.881 7.933 1.00 5.34 189 VAL A O 1
ATOM 1517 N N . THR A 1 190 ? -3.848 8.765 9.290 1.00 4.67 190 THR A N 1
ATOM 1518 C CA . THR A 1 190 ? -3.084 9.354 8.205 1.00 5.88 190 THR A CA 1
ATOM 1519 C C . THR A 1 190 ? -1.873 8.484 7.911 1.00 9.22 190 THR A C 1
ATOM 1520 O O . THR A 1 190 ? -1.359 7.801 8.798 1.00 4.81 190 THR A O 1
ATOM 1524 N N . LEU A 1 191 ? -1.429 8.494 6.661 1.00 4.74 191 LEU A N 1
ATOM 1525 C CA . LEU A 1 191 ? -0.235 7.757 6.287 1.00 6.06 191 LEU A CA 1
ATOM 1526 C C . LEU A 1 191 ? 0.985 8.602 6.620 1.00 6.59 191 LEU A C 1
ATOM 1527 O O . LEU A 1 191 ? 1.006 9.805 6.366 1.00 5.96 191 LEU A O 1
ATOM 1532 N N . ASN A 1 192 ? 1.991 7.977 7.214 1.00 11.32 192 ASN A N 1
ATOM 1533 C CA . ASN A 1 192 ? 3.208 8.692 7.559 1.00 13.33 192 ASN A CA 1
ATOM 1534 C C . ASN A 1 192 ? 3.960 9.107 6.298 1.00 16.09 192 ASN A C 1
ATOM 1535 O O . ASN A 1 192 ? 4.555 10.182 6.242 1.00 19.56 192 ASN A O 1
ATOM 1540 N N . GLU A 1 193 ? 3.912 8.250 5.285 1.00 21.65 193 GLU A N 1
ATOM 1541 C CA . GLU A 1 193 ? 4.435 8.578 3.960 1.00 40.14 193 GLU A CA 1
ATOM 1542 C C . GLU A 1 193 ? 5.941 8.821 3.935 1.00 42.09 193 GLU A C 1
ATOM 1543 O O . GLU A 1 193 ? 6.451 9.514 3.055 1.00 36.10 193 GLU A O 1
ATOM 1549 N N . ASP A 1 194 ? 6.645 8.245 4.901 1.00 52.31 194 ASP A N 1
ATOM 1550 C CA . ASP A 1 194 ? 8.098 8.262 4.888 1.00 65.92 194 ASP A CA 1
ATOM 1551 C C . ASP A 1 194 ? 8.579 7.358 3.757 1.00 67.63 194 ASP A C 1
ATOM 1552 O O . ASP A 1 194 ? 9.125 7.826 2.757 1.00 67.51 194 ASP A O 1
ATOM 1557 N N . LYS A 1 195 ? 8.349 6.058 3.917 1.00 66.55 195 LYS A N 1
ATOM 1558 C CA . LYS A 1 195 ? 8.774 5.069 2.935 1.00 66.39 195 LYS A CA 1
ATOM 1559 C C . LYS A 1 195 ? 7.568 4.332 2.362 1.00 56.22 195 LYS A C 1
ATOM 1560 O O . LYS A 1 195 ? 6.442 4.525 2.824 1.00 48.72 195 LYS A O 1
ATOM 1566 N N . PRO A 1 196 ? 7.799 3.492 1.339 1.00 46.50 196 PRO A N 1
ATOM 1567 C CA . PRO A 1 196 ? 6.775 2.530 0.924 1.00 34.52 196 PRO A CA 1
ATOM 1568 C C . PRO A 1 196 ? 6.289 1.721 2.126 1.00 29.02 196 PRO A C 1
ATOM 1569 O O . PRO A 1 196 ? 7.064 1.452 3.049 1.00 26.97 196 PRO A O 1
ATOM 1573 N N . ILE A 1 197 ? 5.014 1.350 2.116 1.00 22.02 197 ILE A N 1
ATOM 1574 C CA . ILE A 1 197 ? 4.410 0.641 3.239 1.00 20.82 197 ILE A CA 1
ATOM 1575 C C . ILE A 1 197 ? 4.664 -0.863 3.185 1.00 19.45 197 ILE A C 1
ATOM 1576 O O . ILE A 1 197 ? 4.620 -1.476 2.116 1.00 14.87 197 ILE A O 1
ATOM 1581 N N . SER A 1 198 ? 4.930 -1.447 4.348 1.00 10.87 198 SER A N 1
ATOM 1582 C CA . SER A 1 198 ? 5.075 -2.892 4.480 1.00 6.52 198 SER A CA 1
ATOM 1583 C C . SER A 1 198 ? 3.780 -3.505 5.009 1.00 13.89 198 SER A C 1
ATOM 1584 O O . SER A 1 198 ? 3.092 -2.908 5.838 1.00 7.92 198 SER A O 1
ATOM 1587 N N . ASP A 1 199 ? 3.451 -4.700 4.534 1.00 9.94 199 ASP A N 1
ATOM 1588 C CA . ASP A 1 199 ? 2.224 -5.365 4.961 1.00 12.92 199 ASP A CA 1
ATOM 1589 C C . ASP A 1 199 ? 2.242 -5.737 6.444 1.00 13.35 199 ASP A C 1
ATOM 1590 O O . ASP A 1 199 ? 1.195 -5.976 7.047 1.00 4.92 199 ASP A O 1
ATOM 1595 N N . VAL A 1 200 ? 3.433 -5.780 7.029 1.00 9.53 200 VAL A N 1
ATOM 1596 C CA . VAL A 1 200 ? 3.557 -5.994 8.464 1.00 14.25 200 VAL A CA 1
ATOM 1597 C C . VAL A 1 200 ? 2.779 -4.902 9.194 1.00 12.88 200 VAL A C 1
ATOM 1598 O O . VAL A 1 200 ? 2.063 -5.158 10.164 1.00 10.47 200 VAL A O 1
ATOM 1602 N N . HIS A 1 201 ? 2.918 -3.677 8.705 1.00 4.88 201 HIS A N 1
ATOM 1603 C CA . HIS A 1 201 ? 2.319 -2.525 9.363 1.00 10.74 201 HIS A CA 1
ATOM 1604 C C . HIS A 1 201 ? 0.837 -2.382 9.036 1.00 8.20 201 HIS A C 1
ATOM 1605 O O . HIS A 1 201 ? 0.072 -1.855 9.839 1.00 5.32 201 HIS A O 1
ATOM 1612 N N . VAL A 1 202 ? 0.432 -2.870 7.866 1.00 4.87 202 VAL A N 1
ATOM 1613 C CA . VAL A 1 202 ? -0.982 -2.918 7.516 1.00 6.38 202 VAL A CA 1
ATOM 1614 C C . VAL A 1 202 ? -1.714 -3.877 8.457 1.00 10.87 202 VAL A C 1
ATOM 1615 O O . VAL A 1 202 ? -2.814 -3.587 8.934 1.00 7.40 202 VAL A O 1
ATOM 1619 N N . LYS A 1 203 ? -1.093 -5.022 8.718 1.00 9.99 203 LYS A N 1
ATOM 1620 C CA . LYS A 1 203 ? -1.668 -6.023 9.608 1.00 11.68 203 LYS A CA 1
ATOM 1621 C C . LYS A 1 203 ? -1.795 -5.489 11.036 1.00 6.17 203 LYS A C 1
ATOM 1622 O O . LYS A 1 203 ? -2.787 -5.740 11.715 1.00 8.34 203 LYS A O 1
ATOM 1628 N N . GLU A 1 204 ? -0.788 -4.750 11.484 1.00 6.49 204 GLU A N 1
ATOM 1629 C CA . GLU A 1 204 ? -0.824 -4.142 12.813 1.00 7.57 204 GLU A CA 1
ATOM 1630 C C . GLU A 1 204 ? -1.980 -3.144 12.950 1.00 9.17 204 GLU A C 1
ATOM 1631 O O . GLU A 1 204 ? -2.675 -3.116 13.966 1.00 6.78 204 GLU A O 1
ATOM 1637 N N . LEU A 1 205 ? -2.180 -2.322 11.926 1.00 6.18 205 LEU A N 1
ATOM 1638 C CA . LEU A 1 205 ? -3.268 -1.347 11.939 1.00 5.03 205 LEU A CA 1
ATOM 1639 C C . LEU A 1 205 ? -4.626 -2.041 11.985 1.00 9.64 205 LEU A C 1
ATOM 1640 O O . LEU A 1 205 ? -5.481 -1.695 12.796 1.00 5.12 205 LEU A O 1
ATOM 1645 N N . VAL A 1 206 ? -4.821 -3.023 11.111 1.00 5.08 206 VAL A N 1
ATOM 1646 C CA . VAL A 1 206 ? -6.091 -3.744 11.053 1.00 5.13 206 VAL A CA 1
ATOM 1647 C C . VAL A 1 206 ? -6.372 -4.481 12.363 1.00 7.02 206 VAL A C 1
ATOM 1648 O O . VAL A 1 206 ? -7.518 -4.564 12.805 1.00 7.07 206 VAL A O 1
ATOM 1652 N N . ALA A 1 207 ? -5.323 -5.006 12.987 1.00 5.24 207 ALA A N 1
ATOM 1653 C CA . ALA A 1 207 ? -5.470 -5.693 14.267 1.00 6.95 207 ALA A CA 1
ATOM 1654 C C . ALA A 1 207 ? -5.912 -4.721 15.362 1.00 9.75 207 ALA A C 1
ATOM 1655 O O . ALA A 1 207 ? -6.776 -5.042 16.175 1.00 6.18 207 ALA A O 1
ATOM 1657 N N . GLU A 1 208 ? -5.320 -3.530 15.377 1.00 6.20 208 GLU A N 1
ATOM 1658 C CA . GLU A 1 208 ? -5.700 -2.506 16.343 1.00 7.21 208 GLU A CA 1
ATOM 1659 C C . GLU A 1 208 ? -7.148 -2.070 16.120 1.00 8.11 208 GLU A C 1
ATOM 1660 O O . GLU A 1 208 ? -7.908 -1.887 17.069 1.00 12.01 208 GLU A O 1
ATOM 1666 N N . LEU A 1 209 ? -7.529 -1.912 14.858 1.00 8.50 209 LEU A N 1
ATOM 1667 C CA . LEU A 1 209 ? -8.875 -1.459 14.526 1.00 6.21 209 LEU A CA 1
ATOM 1668 C C . LEU A 1 209 ? -9.950 -2.487 14.881 1.00 15.11 209 LEU A C 1
ATOM 1669 O O . LEU A 1 209 ? -10.996 -2.130 15.425 1.00 9.49 209 LEU A O 1
ATOM 1674 N N . ARG A 1 210 ? -9.695 -3.758 14.575 1.00 10.96 210 ARG A N 1
ATOM 1675 C CA . ARG A 1 210 ? -10.644 -4.824 14.894 1.00 10.28 210 ARG A CA 1
ATOM 1676 C C . ARG A 1 210 ? -10.749 -5.059 16.399 1.00 10.04 210 ARG A C 1
ATOM 1677 O O . ARG A 1 210 ? -11.832 -5.322 16.921 1.00 10.70 210 ARG A O 1
ATOM 1685 N N . TRP A 1 211 ? -9.619 -4.970 17.092 1.00 10.27 211 TRP A N 1
ATOM 1686 C CA . TRP A 1 211 ? -9.587 -5.262 18.522 1.00 11.69 211 TRP A CA 1
ATOM 1687 C C . TRP A 1 211 ? -10.064 -4.095 19.382 1.00 13.33 211 TRP A C 1
ATOM 1688 O O . TRP A 1 211 ? -10.914 -4.262 20.260 1.00 17.42 211 TRP A O 1
ATOM 1699 N N . GLN A 1 212 ? -9.518 -2.912 19.125 1.00 5.52 212 GLN A N 1
ATOM 1700 C CA . GLN A 1 212 ? -9.775 -1.750 19.971 1.00 7.38 212 GLN A CA 1
ATOM 1701 C C . GLN A 1 212 ? -10.940 -0.890 19.478 1.00 8.35 212 GLN A C 1
ATOM 1702 O O . GLN A 1 212 ? -11.489 -0.090 20.234 1.00 11.86 212 GLN A O 1
ATOM 1708 N N . TYR A 1 213 ? -11.314 -1.047 18.211 1.00 5.44 213 TYR A N 1
ATOM 1709 C CA . TYR A 1 213 ? -12.368 -0.214 17.632 1.00 7.41 213 TYR A CA 1
ATOM 1710 C C . TYR A 1 213 ? -13.371 -1.036 16.831 1.00 5.77 213 TYR A C 1
ATOM 1711 O O . TYR A 1 213 ? -13.769 -0.649 15.732 1.00 6.12 213 TYR A O 1
ATOM 1720 N N . ASN A 1 214 ? -13.789 -2.164 17.397 1.00 5.49 214 ASN A N 1
ATOM 1721 C CA . ASN A 1 214 ? -14.656 -3.097 16.686 1.00 11.23 214 ASN A CA 1
ATOM 1722 C C . ASN A 1 214 ? -16.010 -2.496 16.320 1.00 12.00 214 ASN A C 1
ATOM 1723 O O . ASN A 1 214 ? -16.660 -2.946 15.377 1.00 9.70 214 ASN A O 1
ATOM 1728 N N . LYS A 1 215 ? -16.428 -1.474 17.060 1.00 5.51 215 LYS A N 1
ATOM 1729 C CA . LYS A 1 215 ? -17.724 -0.843 16.819 1.00 7.47 215 LYS A CA 1
ATOM 1730 C C . LYS A 1 215 ? -17.635 0.327 15.839 1.00 7.70 215 LYS A C 1
ATOM 1731 O O . LYS A 1 215 ? -18.600 1.072 15.662 1.00 8.27 215 LYS A O 1
ATOM 1737 N N . PHE A 1 216 ? -16.478 0.475 15.198 1.00 5.36 216 PHE A N 1
ATOM 1738 C CA . PHE A 1 216 ? -16.270 1.553 14.236 1.00 7.89 216 PHE A CA 1
ATOM 1739 C C . PHE A 1 216 ? -16.051 1.029 12.822 1.00 10.98 216 PHE A C 1
ATOM 1740 O O . PHE A 1 216 ? -15.343 0.042 12.612 1.00 5.46 216 PHE A O 1
ATOM 1748 N N . ALA A 1 217 ? -16.663 1.709 11.860 1.00 5.20 217 ALA A N 1
ATOM 1749 C CA . ALA A 1 217 ? -16.452 1.419 10.454 1.00 9.85 217 ALA A CA 1
ATOM 1750 C C . ALA A 1 217 ? -15.204 2.140 9.977 1.00 13.12 217 ALA A C 1
ATOM 1751 O O . ALA A 1 217 ? -14.952 3.288 10.350 1.00 8.32 217 ALA A O 1
ATOM 1753 N N . VAL A 1 218 ? -14.412 1.459 9.162 1.00 5.07 218 VAL A N 1
ATOM 1754 C CA . VAL A 1 218 ? -13.251 2.086 8.554 1.00 8.22 218 VAL A CA 1
ATOM 1755 C C . VAL A 1 218 ? -13.639 2.569 7.166 1.00 10.56 218 VAL A C 1
ATOM 1756 O O . VAL A 1 218 ? -13.871 1.762 6.264 1.00 6.87 218 VAL A O 1
ATOM 1760 N N . ILE A 1 219 ? -13.733 3.884 7.000 1.00 4.93 219 ILE A N 1
ATOM 1761 C CA . ILE A 1 219 ? -14.111 4.453 5.711 1.00 7.86 219 ILE A CA 1
ATOM 1762 C C . ILE A 1 219 ? -13.111 5.506 5.250 1.00 6.67 219 ILE A C 1
ATOM 1763 O O . ILE A 1 219 ? -12.035 5.647 5.831 1.00 4.83 219 ILE A O 1
ATOM 1768 N N . THR A 1 220 ? -13.468 6.223 4.188 1.00 4.81 220 THR A N 1
ATOM 1769 C CA . THR A 1 220 ? -12.679 7.349 3.702 1.00 7.42 220 THR A CA 1
ATOM 1770 C C . THR A 1 220 ? -13.563 8.274 2.885 1.00 10.32 220 THR A C 1
ATOM 1771 O O . THR A 1 220 ? -14.535 7.834 2.271 1.00 5.98 220 THR A O 1
ATOM 1775 N N . HIS A 1 221 ? -13.229 9.559 2.882 1.00 7.76 221 HIS A N 1
ATOM 1776 C CA . HIS A 1 221 ? -13.926 10.512 2.027 1.00 9.08 221 HIS A CA 1
ATOM 1777 C C . HIS A 1 221 ? -13.153 10.744 0.733 1.00 8.88 221 HIS A C 1
ATOM 1778 O O . HIS A 1 221 ? -13.439 11.683 -0.010 1.00 5.85 221 HIS A O 1
ATOM 1785 N N . GLY A 1 222 ? -12.171 9.884 0.477 1.00 4.66 222 GLY A N 1
ATOM 1786 C CA . GLY A 1 222 ? -11.473 9.874 -0.796 1.00 4.63 222 GLY A CA 1
ATOM 1787 C C . GLY A 1 222 ? -10.326 10.861 -0.909 1.00 10.96 222 GLY A C 1
ATOM 1788 O O . GLY A 1 222 ? -9.734 11.006 -1.979 1.00 8.42 222 GLY A O 1
ATOM 1789 N N . LYS A 1 223 ? -9.999 11.532 0.191 1.00 8.64 223 LYS A N 1
ATOM 1790 C CA . LYS A 1 223 ? -8.950 12.550 0.168 1.00 9.47 223 LYS A CA 1
ATOM 1791 C C . LYS A 1 223 ? -7.589 12.044 0.655 1.00 6.56 223 LYS A C 1
ATOM 1792 O O . LYS A 1 223 ? -6.674 12.833 0.893 1.00 5.72 223 LYS A O 1
ATOM 1798 N N . GLY A 1 224 ? -7.457 10.731 0.801 1.00 4.55 224 GLY A N 1
ATOM 1799 C CA . GLY A 1 224 ? -6.153 10.141 1.048 1.00 4.80 224 GLY A CA 1
ATOM 1800 C C . GLY A 1 224 ? -5.882 9.641 2.454 1.00 9.20 224 GLY A C 1
ATOM 1801 O O . GLY A 1 224 ? -4.749 9.280 2.772 1.00 6.07 224 GLY A O 1
ATOM 1802 N N . HIS A 1 225 ? -6.903 9.615 3.304 1.00 4.60 225 HIS A N 1
ATOM 1803 C CA . HIS A 1 225 ? -6.731 9.060 4.645 1.00 8.91 225 HIS A CA 1
ATOM 1804 C C . HIS A 1 225 ? -7.972 8.301 5.101 1.00 6.32 225 HIS A C 1
ATOM 1805 O O . HIS A 1 225 ? -9.027 8.383 4.474 1.00 4.68 225 HIS A O 1
ATOM 1812 N N . TYR A 1 226 ? -7.835 7.558 6.194 1.00 4.71 226 TYR A N 1
ATOM 1813 C CA . TYR A 1 226 ? -8.939 6.766 6.716 1.00 4.77 226 TYR A CA 1
ATOM 1814 C C . TYR A 1 226 ? -9.709 7.514 7.786 1.00 9.22 226 TYR A C 1
ATOM 1815 O O . TYR A 1 226 ? -9.140 8.274 8.571 1.00 4.79 226 TYR A O 1
ATOM 1824 N N . ARG A 1 227 ? -11.014 7.288 7.812 1.00 8.07 227 ARG A N 1
ATOM 1825 C CA . ARG A 1 227 ? -11.856 7.864 8.840 1.00 4.86 227 ARG A CA 1
ATOM 1826 C C . ARG A 1 227 ? -12.525 6.740 9.602 1.00 7.60 227 ARG A C 1
ATOM 1827 O O . ARG A 1 227 ? -13.166 5.871 9.011 1.00 4.94 227 ARG A O 1
ATOM 1835 N N . ILE A 1 228 ? -12.344 6.754 10.918 1.00 4.96 228 ILE A N 1
ATOM 1836 C CA . ILE A 1 228 ? -12.857 5.706 11.787 1.00 5.02 228 ILE A CA 1
ATOM 1837 C C . ILE A 1 228 ? -14.125 6.217 12.462 1.00 7.60 228 ILE A C 1
ATOM 1838 O O . ILE A 1 228 ? -14.065 7.029 13.380 1.00 5.07 228 ILE A O 1
ATOM 1843 N N . VAL A 1 229 ? -15.274 5.744 11.993 1.00 6.00 229 VAL A N 1
ATOM 1844 C CA . VAL A 1 229 ? -16.548 6.309 12.414 1.00 5.11 229 VAL A CA 1
ATOM 1845 C C . VAL A 1 229 ? -17.474 5.233 12.958 1.00 9.70 229 VAL A C 1
ATOM 1846 O O . VAL A 1 229 ? -17.385 4.074 12.560 1.00 10.07 229 VAL A O 1
ATOM 1850 N N . LYS A 1 230 ? -18.368 5.619 13.865 1.00 7.93 230 LYS A N 1
ATOM 1851 C CA . LYS A 1 230 ? -19.368 4.687 14.377 1.00 9.51 230 LYS A CA 1
ATOM 1852 C C . LYS A 1 230 ? -20.202 4.154 13.227 1.00 9.67 230 LYS A C 1
ATOM 1853 O O . LYS A 1 230 ? -20.564 4.905 12.322 1.00 9.63 230 LYS A O 1
ATOM 1859 N N . TYR A 1 231 ? -20.515 2.863 13.265 1.00 9.96 231 TYR A N 1
ATOM 1860 C CA . TYR A 1 231 ? -21.353 2.262 12.235 1.00 10.40 231 TYR A CA 1
ATOM 1861 C C . TYR A 1 231 ? -22.679 3.010 12.113 1.00 11.77 231 TYR A C 1
ATOM 1862 O O . TYR A 1 231 ? -23.240 3.132 11.025 1.00 13.33 231 TYR A O 1
ATOM 1871 N N . SER A 1 232 ? -23.155 3.530 13.237 1.00 6.04 232 SER A N 1
ATOM 1872 C CA . SER A 1 232 ? -24.422 4.246 13.291 1.00 14.82 232 SER A CA 1
ATOM 1873 C C . SER A 1 232 ? -24.366 5.619 12.620 1.00 12.56 232 SER A C 1
ATOM 1874 O O . SER A 1 232 ? -25.394 6.271 12.447 1.00 17.50 232 SER A O 1
ATOM 1877 N N . SER A 1 233 ? -23.171 6.060 12.240 1.00 12.75 233 SER A N 1
ATOM 1878 C CA . SER A 1 233 ? -23.028 7.344 11.555 1.00 13.46 233 SER A CA 1
ATOM 1879 C C . SER A 1 233 ? -22.670 7.168 10.074 1.00 11.42 233 SER A C 1
ATOM 1880 O O . SER A 1 233 ? -22.515 8.145 9.343 1.00 15.56 233 SER A O 1
ATOM 1883 N N . VAL A 1 234 ? -22.556 5.920 9.638 1.00 11.61 234 VAL A N 1
ATOM 1884 C CA . VAL A 1 234 ? -22.109 5.615 8.283 1.00 14.38 234 VAL A CA 1
ATOM 1885 C C . VAL A 1 234 ? -23.021 6.181 7.193 1.00 16.93 234 VAL A C 1
ATOM 1886 O O . VAL A 1 234 ? -22.541 6.710 6.190 1.00 13.47 234 VAL A O 1
ATOM 1890 N N . ALA A 1 235 ? -24.331 6.068 7.388 1.00 11.97 235 ALA A N 1
ATOM 1891 C CA . ALA A 1 235 ? -25.288 6.563 6.404 1.00 18.28 235 ALA A CA 1
ATOM 1892 C C . ALA A 1 235 ? -25.119 8.060 6.184 1.00 14.48 235 ALA A C 1
ATOM 1893 O O . ALA A 1 235 ? -25.191 8.540 5.054 1.00 16.22 235 ALA A O 1
ATOM 1895 N N . ASN A 1 236 ? -24.890 8.792 7.269 1.00 10.11 236 ASN A N 1
ATOM 1896 C CA . ASN A 1 236 ? -24.686 10.235 7.188 1.00 16.00 236 ASN A CA 1
ATOM 1897 C C . ASN A 1 236 ? -23.425 10.605 6.407 1.00 14.84 236 ASN A C 1
ATOM 1898 O O . ASN A 1 236 ? -23.437 11.530 5.596 1.00 14.50 236 ASN A O 1
ATOM 1903 N N . HIS A 1 237 ? -22.336 9.885 6.658 1.00 10.22 237 HIS A N 1
ATOM 1904 C CA . HIS A 1 237 ? -21.109 10.086 5.897 1.00 10.88 237 HIS A CA 1
ATOM 1905 C C . HIS A 1 237 ? -21.341 9.793 4.417 1.00 10.92 237 HIS A C 1
ATOM 1906 O O . HIS A 1 237 ? -20.851 10.516 3.549 1.00 12.11 237 HIS A O 1
ATOM 1913 N N . ALA A 1 238 ? -22.092 8.732 4.137 1.00 9.32 238 ALA A N 1
ATOM 1914 C CA . ALA A 1 238 ? -22.444 8.390 2.761 1.00 13.30 238 ALA A CA 1
ATOM 1915 C C . ALA A 1 238 ? -23.103 9.570 2.054 1.00 13.11 238 ALA A C 1
ATOM 1916 O O . ALA A 1 238 ? -22.708 9.941 0.947 1.00 14.48 238 ALA A O 1
ATOM 1918 N N . ASP A 1 239 ? -24.103 10.161 2.702 1.00 14.39 239 ASP A N 1
ATOM 1919 C CA . ASP A 1 239 ? -24.806 11.313 2.139 1.00 19.95 239 ASP A CA 1
ATOM 1920 C C . ASP A 1 239 ? -23.859 12.476 1.863 1.00 20.00 239 ASP A C 1
ATOM 1921 O O . ASP A 1 239 ? -23.890 13.067 0.784 1.00 22.14 239 ASP A O 1
ATOM 1926 N N . ARG A 1 240 ? -23.020 12.803 2.844 1.00 14.26 240 ARG A N 1
ATOM 1927 C CA . ARG A 1 240 ? -22.080 13.913 2.713 1.00 17.14 240 ARG A CA 1
ATOM 1928 C C . ARG A 1 240 ? -21.095 13.686 1.576 1.00 14.03 240 ARG A C 1
ATOM 1929 O O . ARG A 1 240 ? -20.848 14.580 0.766 1.00 13.29 240 ARG A O 1
ATOM 1937 N N . VAL A 1 241 ? -20.530 12.485 1.526 1.00 13.90 241 VAL A N 1
ATOM 1938 C CA . VAL A 1 241 ? -19.582 12.127 0.478 1.00 12.72 241 VAL A CA 1
ATOM 1939 C C . VAL A 1 241 ? -20.224 12.208 -0.907 1.00 14.43 241 VAL A C 1
ATOM 1940 O O . VAL A 1 241 ? -19.631 12.747 -1.845 1.00 11.19 241 VAL A O 1
ATOM 1944 N N . TYR A 1 242 ? -21.440 11.684 -1.033 1.00 17.96 242 TYR A N 1
ATOM 1945 C CA . TYR A 1 242 ? -22.128 11.688 -2.319 1.00 19.61 242 TYR A CA 1
ATOM 1946 C C . TYR A 1 242 ? -22.450 13.108 -2.781 1.00 13.61 242 TYR A C 1
ATOM 1947 O O . TYR A 1 242 ? -22.237 13.456 -3.942 1.00 14.06 242 TYR A O 1
ATOM 1956 N N . ALA A 1 243 ? -22.962 13.925 -1.868 1.00 10.18 243 ALA A N 1
ATOM 1957 C CA . ALA A 1 243 ? -23.261 15.317 -2.184 1.00 18.93 243 ALA A CA 1
ATOM 1958 C C . ALA A 1 243 ? -22.030 16.037 -2.731 1.00 24.22 243 ALA A C 1
ATOM 1959 O O . ALA A 1 243 ? -22.099 16.709 -3.761 1.00 22.37 243 ALA A O 1
ATOM 1961 N N . THR A 1 244 ? -20.902 15.888 -2.043 1.00 19.71 244 THR A N 1
ATOM 1962 C CA . THR A 1 244 ? -19.655 16.510 -2.479 1.00 15.12 244 THR A CA 1
ATOM 1963 C C . THR A 1 244 ? -19.236 16.000 -3.855 1.00 18.45 244 THR A C 1
ATOM 1964 O O . THR A 1 244 ? -18.804 16.775 -4.711 1.00 21.97 244 THR A O 1
ATOM 1968 N N . PHE A 1 245 ? -19.367 14.694 -4.062 1.00 10.01 245 PHE A N 1
ATOM 1969 C CA . PHE A 1 245 ? -19.035 14.084 -5.343 1.00 15.52 245 PHE A CA 1
ATOM 1970 C C . PHE A 1 245 ? -19.938 14.634 -6.442 1.00 21.86 245 PHE A C 1
ATOM 1971 O O . PHE A 1 245 ? -19.468 15.067 -7.495 1.00 24.23 245 PHE A O 1
ATOM 1979 N N . LYS A 1 246 ? -21.239 14.611 -6.179 1.00 20.36 246 LYS A N 1
ATOM 1980 C CA . LYS A 1 246 ? -22.244 15.095 -7.119 1.00 22.44 246 LYS A CA 1
ATOM 1981 C C . LYS A 1 246 ? -22.012 16.561 -7.470 1.00 28.39 246 LYS A C 1
ATOM 1982 O O . LYS A 1 246 ? -22.018 16.940 -8.641 1.00 24.44 246 LYS A O 1
ATOM 1988 N N . SER A 1 247 ? -21.805 17.380 -6.446 1.00 25.36 247 SER A N 1
ATOM 1989 C CA . SER A 1 247 ? -21.566 18.804 -6.639 1.00 30.47 247 SER A CA 1
ATOM 1990 C C . SER A 1 247 ? -20.374 19.058 -7.557 1.00 38.49 247 SER A C 1
ATOM 1991 O O . SER A 1 247 ? -20.433 19.913 -8.442 1.00 40.99 247 SER A O 1
ATOM 1994 N N . ASN A 1 248 ? -19.291 18.319 -7.341 1.00 36.60 248 ASN A N 1
ATOM 1995 C CA . ASN A 1 248 ? -18.102 18.464 -8.172 1.00 37.09 248 ASN A CA 1
ATOM 1996 C C . ASN A 1 248 ? -18.369 18.111 -9.632 1.00 42.31 248 ASN A C 1
ATOM 1997 O O . ASN A 1 248 ? -17.762 18.682 -10.536 1.00 46.24 248 ASN A O 1
ATOM 2002 N N . VAL A 1 249 ? -19.279 17.169 -9.856 1.00 44.42 249 VAL A N 1
ATOM 2003 C CA . VAL A 1 249 ? -19.691 16.823 -11.211 1.00 47.88 249 VAL A CA 1
ATOM 2004 C C . VAL A 1 249 ? -20.470 17.974 -11.838 1.00 54.51 249 VAL A C 1
ATOM 2005 O O . VAL A 1 249 ? -20.142 18.437 -12.930 1.00 60.14 249 VAL A O 1
ATOM 2009 N N . LYS A 1 250 ? -21.501 18.434 -11.136 1.00 53.79 250 LYS A N 1
ATOM 2010 C CA . LYS A 1 250 ? -22.304 19.559 -11.597 1.00 57.41 250 LYS A CA 1
ATOM 2011 C C . LYS A 1 250 ? -21.435 20.759 -11.958 1.00 60.13 250 LYS A C 1
ATOM 2012 O O . LYS A 1 250 ? -21.519 21.288 -13.066 1.00 62.99 250 LYS A O 1
ATOM 2018 N N . THR A 1 251 ? -20.596 21.179 -11.016 1.00 57.10 251 THR A N 1
ATOM 2019 C CA . THR A 1 251 ? -19.793 22.386 -11.183 1.00 56.71 251 THR A CA 1
ATOM 2020 C C . THR A 1 251 ? -18.700 22.238 -12.240 1.00 60.42 251 THR A C 1
ATOM 2021 O O . THR A 1 251 ? -18.521 23.119 -13.081 1.00 65.64 251 THR A O 1
ATOM 2025 N N . GLY A 1 252 ? -17.968 21.130 -12.195 1.00 60.94 252 GLY A N 1
ATOM 2026 C CA . GLY A 1 252 ? -16.912 20.888 -13.161 1.00 56.57 252 GLY A CA 1
ATOM 2027 C C . GLY A 1 252 ? -15.583 20.530 -12.526 1.00 56.58 252 GLY A C 1
ATOM 2028 O O . GLY A 1 252 ? -14.650 20.116 -13.215 1.00 56.37 252 GLY A O 1
ATOM 2029 N N . VAL A 1 253 ? -15.489 20.701 -11.212 1.00 55.51 253 VAL A N 1
ATOM 2030 C CA . VAL A 1 253 ? -14.299 20.290 -10.479 1.00 55.43 253 VAL A CA 1
ATOM 2031 C C . VAL A 1 253 ? -14.080 18.792 -10.664 1.00 58.63 253 VAL A C 1
ATOM 2032 O O . VAL A 1 253 ? -15.032 18.011 -10.650 1.00 57.34 253 VAL A O 1
ATOM 2036 N N . ASN A 1 254 ? -12.826 18.393 -10.851 1.00 62.14 254 ASN A N 1
ATOM 2037 C CA . ASN A 1 254 ? -12.503 16.982 -11.024 1.00 65.90 254 ASN A CA 1
ATOM 2038 C C . ASN A 1 254 ? -12.632 16.189 -9.729 1.00 62.72 254 ASN A C 1
ATOM 2039 O O . ASN A 1 254 ? -12.148 16.609 -8.676 1.00 61.46 254 ASN A O 1
ATOM 2044 N N . ASN A 1 255 ? -13.293 15.040 -9.815 1.00 56.64 255 ASN A N 1
ATOM 2045 C CA . ASN A 1 255 ? -13.452 14.160 -8.666 1.00 51.39 255 ASN A CA 1
ATOM 2046 C C . ASN A 1 255 ? -12.297 13.180 -8.517 1.00 51.16 255 ASN A C 1
ATOM 2047 O O . ASN A 1 255 ? -12.236 12.168 -9.216 1.00 57.06 255 ASN A O 1
ATOM 2052 N N . ASP A 1 256 ? -11.378 13.489 -7.610 1.00 44.94 256 ASP A N 1
ATOM 2053 C CA . ASP A 1 256 ? -10.321 12.554 -7.255 1.00 46.32 256 ASP A CA 1
ATOM 2054 C C . ASP A 1 256 ? -10.724 11.805 -5.997 1.00 35.72 256 ASP A C 1
ATOM 2055 O O . ASP A 1 256 ? -10.494 12.282 -4.887 1.00 46.65 256 ASP A O 1
ATOM 2060 N N . PHE A 1 257 ? -11.362 10.646 -6.163 1.00 23.33 257 PHE A N 1
ATOM 2061 C CA . PHE A 1 257 ? -11.719 9.779 -5.031 1.00 18.97 257 PHE A CA 1
ATOM 2062 C C . PHE A 1 257 ? -10.821 8.558 -4.890 1.00 13.70 257 PHE A C 1
ATOM 2063 O O . PHE A 1 257 ? -10.962 7.598 -5.585 1.00 13.65 257 PHE A O 1
ATOM 2071 N N . ASN A 1 258 ? -9.938 8.612 -3.920 1.00 12.14 258 ASN A N 1
ATOM 2072 C CA . ASN A 1 258 ? -8.988 7.552 -3.658 1.00 7.32 258 ASN A CA 1
ATOM 2073 C C . ASN A 1 258 ? -9.672 6.552 -2.762 1.00 12.61 258 ASN A C 1
ATOM 2074 O O . ASN A 1 258 ? -10.024 6.871 -1.676 1.00 7.18 258 ASN A O 1
ATOM 2079 N N . LEU A 1 259 ? -9.846 5.355 -3.280 1.00 7.34 259 LEU A N 1
ATOM 2080 C CA . LEU A 1 259 ? -10.462 4.239 -2.571 1.00 7.31 259 LEU A CA 1
ATOM 2081 C C . LEU A 1 259 ? -9.624 3.598 -1.461 1.00 7.83 259 LEU A C 1
ATOM 2082 O O . LEU A 1 259 ? -10.119 2.891 -0.652 1.00 12.90 259 LEU A O 1
ATOM 2087 N N . LEU A 1 260 ? -8.335 3.845 -1.500 1.00 9.96 260 LEU A N 1
ATOM 2088 C CA . LEU A 1 260 ? -7.343 3.309 -0.589 1.00 11.69 260 LEU A CA 1
ATOM 2089 C C . LEU A 1 260 ? -7.197 1.764 -0.586 1.00 17.17 260 LEU A C 1
ATOM 2090 O O . LEU A 1 260 ? -7.282 1.156 -1.598 1.00 14.36 260 LEU A O 1
ATOM 2095 N N . ASP A 1 261 ? -6.997 1.151 0.562 1.00 11.82 261 ASP A N 1
ATOM 2096 C CA . ASP A 1 261 ? -6.678 -0.257 0.628 1.00 7.22 261 ASP A CA 1
ATOM 2097 C C . ASP A 1 261 ? -7.931 -1.077 0.945 1.00 10.28 261 ASP A C 1
ATOM 2098 O O . ASP A 1 261 ? -8.533 -0.974 1.968 1.00 7.17 261 ASP A O 1
ATOM 2103 N N . GLN A 1 262 ? -8.269 -1.911 0.003 1.00 8.50 262 GLN A N 1
ATOM 2104 C CA . GLN A 1 262 ? -9.473 -2.731 0.106 1.00 13.23 262 GLN A CA 1
ATOM 2105 C C . GLN A 1 262 ? -9.441 -3.663 1.316 1.00 7.41 262 GLN A C 1
ATOM 2106 O O . GLN A 1 262 ? -10.484 -4.108 1.794 1.00 7.42 262 GLN A O 1
ATOM 2112 N N . ARG A 1 263 ? -8.241 -3.953 1.807 1.00 7.38 263 ARG A N 1
ATOM 2113 C CA . ARG A 1 263 ? -8.074 -4.826 2.963 1.00 14.78 263 ARG A CA 1
ATOM 2114 C C . ARG A 1 263 ? -8.328 -4.079 4.273 1.00 16.02 263 ARG A C 1
ATOM 2115 O O . ARG A 1 263 ? -8.455 -4.695 5.331 1.00 7.19 263 ARG A O 1
ATOM 2123 N N . ILE A 1 264 ? -8.389 -2.752 4.197 1.00 11.73 264 ILE A N 1
ATOM 2124 C CA . ILE A 1 264 ? -8.550 -1.922 5.389 1.00 11.79 264 ILE A CA 1
ATOM 2125 C C . ILE A 1 264 ? -9.940 -1.293 5.441 1.00 11.23 264 ILE A C 1
ATOM 2126 O O . ILE A 1 264 ? -10.602 -1.319 6.477 1.00 6.92 264 ILE A O 1
ATOM 2131 N N . ILE A 1 265 ? -10.374 -0.736 4.313 1.00 7.02 265 ILE A N 1
ATOM 2132 C CA . ILE A 1 265 ? -11.706 -0.142 4.196 1.00 7.02 265 ILE A CA 1
ATOM 2133 C C . ILE A 1 265 ? -12.798 -1.175 4.466 1.00 10.15 265 ILE A C 1
ATOM 2134 O O . ILE A 1 265 ? -12.701 -2.317 4.015 1.00 7.19 265 ILE A O 1
ATOM 2139 N N . TRP A 1 266 ? -13.833 -0.777 5.202 1.00 7.64 266 TRP A N 1
ATOM 2140 C CA . TRP A 1 266 ? -15.020 -1.616 5.361 1.00 7.12 266 TRP A CA 1
ATOM 2141 C C . TRP A 1 266 ? -15.574 -2.017 3.992 1.00 10.30 266 TRP A C 1
ATOM 2142 O O . TRP A 1 266 ? -15.809 -1.165 3.131 1.00 8.47 266 TRP A O 1
ATOM 2153 N N . GLN A 1 267 ? -15.723 -3.302 3.776 1.00 8.49 267 GLN A N 1
ATOM 2154 C CA . GLN A 1 267 ? -16.224 -3.866 2.531 1.00 9.38 267 GLN A CA 1
ATOM 2155 C C . GLN A 1 267 ? -17.444 -3.121 1.935 1.00 11.39 267 GLN A C 1
ATOM 2156 O O . GLN A 1 267 ? -17.461 -2.813 0.804 1.00 8.41 267 GLN A O 1
ATOM 2162 N N . ASN A 1 268 ? -18.446 -2.848 2.733 1.00 8.24 268 ASN A N 1
ATOM 2163 C CA . ASN A 1 268 ? -19.626 -2.136 2.255 1.00 12.35 268 ASN A CA 1
ATOM 2164 C C . ASN A 1 268 ? -19.303 -0.716 1.801 1.00 11.98 268 ASN A C 1
ATOM 2165 O O . ASN A 1 268 ? -19.868 -0.228 0.823 1.00 13.69 268 ASN A O 1
ATOM 2170 N N . TRP A 1 269 ? -18.393 -0.052 2.507 1.00 8.74 269 TRP A N 1
ATOM 2171 C CA . TRP A 1 269 ? -18.003 1.299 2.123 1.00 9.82 269 TRP A CA 1
ATOM 2172 C C . TRP A 1 269 ? -17.250 1.281 0.799 1.00 7.37 269 TRP A C 1
ATOM 2173 O O . TRP A 1 269 ? -17.437 2.158 -0.043 1.00 7.43 269 TRP A O 1
ATOM 2184 N N . TYR A 1 270 ? -16.396 0.279 0.624 1.00 7.39 270 TYR A N 1
ATOM 2185 C CA . TYR A 1 270 ? -15.652 0.126 -0.617 1.00 9.90 270 TYR A CA 1
ATOM 2186 C C . TYR A 1 270 ? -16.613 -0.057 -1.788 1.00 9.40 270 TYR A C 1
ATOM 2187 O O . TYR A 1 270 ? -16.414 0.510 -2.863 1.00 7.69 270 TYR A O 1
ATOM 2196 N N . ALA A 1 271 ? -17.662 -0.844 -1.568 1.00 11.94 271 ALA A N 1
ATOM 2197 C CA . ALA A 1 271 ? -18.675 -1.082 -2.590 1.00 10.95 271 ALA A CA 1
ATOM 2198 C C . ALA A 1 271 ? -19.472 0.186 -2.883 1.00 14.47 271 ALA A C 1
ATOM 2199 O O . ALA A 1 271 ? -19.689 0.540 -4.043 1.00 10.82 271 ALA A O 1
ATOM 2201 N N . PHE A 1 272 ? -19.909 0.866 -1.827 1.00 9.48 272 PHE A N 1
ATOM 2202 C CA . PHE A 1 272 ? -20.654 2.115 -1.976 1.00 12.46 272 PHE A CA 1
ATOM 2203 C C . PHE A 1 272 ? -19.874 3.168 -2.769 1.00 11.96 272 PHE A C 1
ATOM 2204 O O . PHE A 1 272 ? -20.409 3.783 -3.695 1.00 12.25 272 PHE A O 1
ATOM 2212 N N . THR A 1 273 ? -18.610 3.373 -2.408 1.00 8.78 273 THR A N 1
ATOM 2213 C CA . THR A 1 273 ? -17.798 4.394 -3.066 1.00 8.96 273 THR A CA 1
ATOM 2214 C C . THR A 1 273 ? -17.454 4.006 -4.502 1.00 7.77 273 THR A C 1
ATOM 2215 O O . THR A 1 273 ? -17.417 4.857 -5.388 1.00 11.65 273 THR A O 1
ATOM 2219 N N . SER A 1 274 ? -17.211 2.721 -4.734 1.00 8.53 274 SER A N 1
ATOM 2220 C CA . SER A 1 274 ? -16.922 2.248 -6.085 1.00 10.75 274 SER A CA 1
ATOM 2221 C C . SER A 1 274 ? -18.115 2.499 -7.005 1.00 14.56 274 SER A C 1
ATOM 2222 O O . SER A 1 274 ? -17.956 2.960 -8.137 1.00 13.44 274 SER A O 1
ATOM 2225 N N . SER A 1 275 ? -19.310 2.197 -6.511 1.00 12.25 275 SER A N 1
ATOM 2226 C CA . SER A 1 275 ? -20.528 2.414 -7.279 1.00 11.60 275 SER A CA 1
ATOM 2227 C C . SER A 1 275 ? -20.753 3.901 -7.530 1.00 13.01 275 SER A C 1
ATOM 2228 O O . SER A 1 275 ? -21.194 4.297 -8.607 1.00 10.84 275 SER A O 1
ATOM 2231 N N . MET A 1 276 ? -20.445 4.722 -6.531 1.00 13.20 276 MET A N 1
ATOM 2232 C CA . MET A 1 276 ? -20.542 6.167 -6.680 1.00 13.16 276 MET A CA 1
ATOM 2233 C C . MET A 1 276 ? -19.634 6.648 -7.811 1.00 15.12 276 MET A C 1
ATOM 2234 O O . MET A 1 276 ? -20.056 7.416 -8.677 1.00 11.63 276 MET A O 1
ATOM 2239 N N . LYS A 1 277 ? -18.389 6.181 -7.802 1.00 12.48 277 LYS A N 1
ATOM 2240 C CA . LYS A 1 277 ? -17.412 6.578 -8.811 1.00 13.71 277 LYS A CA 1
ATOM 2241 C C . LYS A 1 277 ? -17.841 6.155 -10.216 1.00 19.31 277 LYS A C 1
ATOM 2242 O O . LYS A 1 277 ? -17.369 6.711 -11.206 1.00 22.73 277 LYS A O 1
ATOM 2248 N N . GLN A 1 278 ? -18.733 5.172 -10.299 1.00 17.18 278 GLN A N 1
ATOM 2249 C CA . GLN A 1 278 ? -19.223 4.689 -11.588 1.00 20.70 278 GLN A CA 1
ATOM 2250 C C . GLN A 1 278 ? -20.431 5.482 -12.077 1.00 18.95 278 GLN A C 1
ATOM 2251 O O . GLN A 1 278 ? -21.010 5.165 -13.115 1.00 21.18 278 GLN A O 1
ATOM 2257 N N . GLY A 1 279 ? -20.809 6.508 -11.319 1.00 13.63 279 GLY A N 1
ATOM 2258 C CA . GLY A 1 279 ? -21.851 7.431 -11.740 1.00 14.67 279 GLY A CA 1
ATOM 2259 C C . GLY A 1 279 ? -23.271 7.047 -11.359 1.00 11.50 279 GLY A C 1
ATOM 2260 O O . GLY A 1 279 ? -24.228 7.627 -11.869 1.00 16.06 279 GLY A O 1
ATOM 2261 N N . ASN A 1 280 ? -23.417 6.078 -10.460 1.00 11.30 280 ASN A N 1
ATOM 2262 C CA . ASN A 1 280 ? -24.743 5.651 -10.023 1.00 15.09 280 ASN A CA 1
ATOM 2263 C C . ASN A 1 280 ? -25.411 6.648 -9.084 1.00 16.50 280 ASN A C 1
ATOM 2264 O O . ASN A 1 280 ? -24.744 7.471 -8.456 1.00 13.63 280 ASN A O 1
ATOM 2269 N N . THR A 1 281 ? -26.736 6.575 -9.003 1.00 16.40 281 THR A N 1
ATOM 2270 C CA . THR A 1 281 ? -27.504 7.474 -8.151 1.00 12.90 281 THR A CA 1
ATOM 2271 C C . THR A 1 281 ? -27.292 7.131 -6.678 1.00 15.69 281 THR A C 1
ATOM 2272 O O . THR A 1 281 ? -26.963 5.992 -6.338 1.00 16.20 281 THR A O 1
ATOM 2276 N N . LEU A 1 282 ? -27.484 8.120 -5.810 1.00 17.42 282 LEU A N 1
ATOM 2277 C CA . LEU A 1 282 ? -27.319 7.930 -4.373 1.00 19.89 282 LEU A CA 1
ATOM 2278 C C . LEU A 1 282 ? -28.119 6.738 -3.865 1.00 21.99 282 LEU A C 1
ATOM 2279 O O . LEU A 1 282 ? -27.634 5.953 -3.050 1.00 20.80 282 LEU A O 1
ATOM 2284 N N . ASP A 1 283 ? -29.350 6.612 -4.350 1.00 26.48 283 ASP A N 1
ATOM 2285 C CA . ASP A 1 283 ? -30.236 5.528 -3.942 1.00 29.41 283 ASP A CA 1
ATOM 2286 C C . ASP A 1 283 ? -29.622 4.163 -4.236 1.00 21.64 283 ASP A C 1
ATOM 2287 O O . ASP A 1 283 ? -29.661 3.260 -3.400 1.00 22.69 283 ASP A O 1
ATOM 2292 N N . VAL A 1 284 ? -29.054 4.018 -5.427 1.00 16.93 284 VAL A N 1
ATOM 2293 C CA . VAL A 1 284 ? -28.431 2.764 -5.829 1.00 16.88 284 VAL A CA 1
ATOM 2294 C C . VAL A 1 284 ? -27.163 2.489 -5.022 1.00 17.39 284 VAL A C 1
ATOM 2295 O O . VAL A 1 284 ? -26.910 1.355 -4.612 1.00 13.45 284 VAL A O 1
ATOM 2299 N N . CYS A 1 285 ? -26.375 3.534 -4.782 1.00 17.79 285 CYS A N 1
ATOM 2300 C CA . CYS A 1 285 ? -25.140 3.398 -4.015 1.00 17.54 285 CYS A CA 1
ATOM 2301 C C . CYS A 1 285 ? -25.393 2.967 -2.571 1.00 16.33 285 CYS A C 1
ATOM 2302 O O . CYS A 1 285 ? -24.743 2.051 -2.068 1.00 13.15 285 CYS A O 1
ATOM 2305 N N . LYS A 1 286 ? -26.336 3.633 -1.909 1.00 19.91 286 LYS A N 1
ATOM 2306 C CA . LYS A 1 286 ? -26.619 3.369 -0.498 1.00 28.24 286 LYS A CA 1
ATOM 2307 C C . LYS A 1 286 ? -27.195 1.981 -0.240 1.00 30.11 286 LYS A C 1
ATOM 2308 O O . LYS A 1 286 ? -27.041 1.438 0.853 1.00 33.19 286 LYS A O 1
ATOM 2314 N N . ARG A 1 287 ? -27.859 1.407 -1.238 1.00 31.77 287 ARG A N 1
ATOM 2315 C CA . ARG A 1 287 ? -28.387 0.054 -1.100 1.00 33.63 287 ARG A CA 1
ATOM 2316 C C . ARG A 1 287 ? -27.257 -0.904 -0.736 1.00 30.47 287 ARG A C 1
ATOM 2317 O O . ARG A 1 287 ? -27.450 -1.846 0.032 1.00 24.83 287 ARG A O 1
ATOM 2325 N N . LEU A 1 288 ? -26.076 -0.648 -1.290 1.00 27.28 288 LEU A N 1
ATOM 2326 C CA . LEU A 1 288 ? -24.897 -1.460 -1.010 1.00 22.71 288 LEU A CA 1
ATOM 2327 C C . LEU A 1 288 ? -24.438 -1.312 0.438 1.00 20.15 288 LEU A C 1
ATOM 2328 O O . LEU A 1 288 ? -23.914 -2.255 1.029 1.00 19.38 288 LEU A O 1
ATOM 2333 N N . LEU A 1 289 ? -24.635 -0.125 1.005 1.00 21.08 289 LEU A N 1
ATOM 2334 C CA . LEU A 1 289 ? -24.273 0.129 2.397 1.00 22.46 289 LEU A CA 1
ATOM 2335 C C . LEU A 1 289 ? -25.074 -0.740 3.356 1.00 27.62 289 LEU A C 1
ATOM 2336 O O . LEU A 1 289 ? -24.565 -1.164 4.395 1.00 30.11 289 LEU A O 1
ATOM 2341 N N . PHE A 1 290 ? -26.331 -0.992 3.007 1.00 24.50 290 PHE A N 1
ATOM 2342 C CA . PHE A 1 290 ? -27.250 -1.684 3.903 1.00 24.30 290 PHE A CA 1
ATOM 2343 C C . PHE A 1 290 ? -27.348 -3.176 3.598 1.00 21.32 290 PHE A C 1
ATOM 2344 O O . PHE A 1 290 ? -28.126 -3.892 4.224 1.00 25.77 290 PHE A O 1
ATOM 2352 N N . GLN A 1 291 ? -26.554 -3.640 2.639 1.00 25.56 291 GLN A N 1
ATOM 2353 C CA . GLN A 1 291 ? -26.598 -5.036 2.214 1.00 36.60 291 GLN A CA 1
ATOM 2354 C C . GLN A 1 291 ? -25.610 -5.910 2.977 1.00 36.74 291 GLN A C 1
ATOM 2355 O O . GLN A 1 291 ? -24.432 -5.572 3.087 1.00 36.34 291 GLN A O 1
ATOM 2361 N N . LYS A 1 292 ? -26.087 -7.037 3.498 1.00 34.55 292 LYS A N 1
ATOM 2362 C CA . LYS A 1 292 ? -25.195 -8.012 4.113 1.00 36.23 292 LYS A CA 1
ATOM 2363 C C . LYS A 1 292 ? -24.249 -8.514 3.033 1.00 34.99 292 LYS A C 1
ATOM 2364 O O . LYS A 1 292 ? -24.680 -8.853 1.932 1.00 35.48 292 LYS A O 1
ATOM 2370 N N . MET A 1 293 ? -22.961 -8.563 3.349 1.00 39.72 293 MET A N 1
ATOM 2371 C CA . MET A 1 293 ? -21.941 -8.731 2.325 1.00 47.44 293 MET A CA 1
ATOM 2372 C C . MET A 1 293 ? -20.719 -9.458 2.877 1.00 60.28 293 MET A C 1
ATOM 2373 O O . MET A 1 293 ? -20.019 -8.939 3.746 1.00 62.23 293 MET A O 1
ATOM 2378 N N . LYS A 1 294 ? -20.468 -10.660 2.367 1.00 71.10 294 LYS A N 1
ATOM 2379 C CA . LYS A 1 294 ? -19.319 -11.455 2.795 1.00 82.43 294 LYS A CA 1
ATOM 2380 C C . LYS A 1 294 ? -18.075 -11.151 1.967 1.00 87.29 294 LYS A C 1
ATOM 2381 O O . LYS A 1 294 ? -18.137 -11.111 0.736 1.00 87.00 294 LYS A O 1
ATOM 2387 N N . PRO A 1 295 ? -16.933 -10.964 2.647 1.00 90.89 295 PRO A N 1
ATOM 2388 C CA . PRO A 1 295 ? -15.673 -10.497 2.056 1.00 90.32 295 PRO A CA 1
ATOM 2389 C C . PRO A 1 295 ? -15.310 -11.191 0.746 1.00 87.07 295 PRO A C 1
ATOM 2390 O O . PRO A 1 295 ? -15.615 -12.369 0.552 1.00 85.88 295 PRO A O 1
ATOM 2394 N N . GLU A 1 296 ? -14.665 -10.444 -0.144 1.00 85.40 296 GLU A N 1
ATOM 2395 C CA . GLU A 1 296 ? -14.222 -10.974 -1.426 1.00 83.89 296 GLU A CA 1
ATOM 2396 C C . GLU A 1 296 ? -12.953 -11.798 -1.267 1.00 82.06 296 GLU A C 1
ATOM 2397 O O . GLU A 1 296 ? -11.919 -11.284 -0.838 1.00 80.77 296 GLU A O 1
ATOM 2403 N N . LYS A 1 297 ? -13.075 -13.084 -1.459 1.00 81.90 297 LYS A N 1
ATOM 2404 C CA . LYS A 1 297 ? -11.892 -13.879 -1.555 1.00 82.91 297 LYS A CA 1
ATOM 2405 C C . LYS A 1 297 ? -11.329 -13.425 -2.894 1.00 80.40 297 LYS A C 1
ATOM 2406 O O . LYS A 1 297 ? -12.062 -13.186 -3.830 1.00 81.85 297 LYS A O 1
ATOM 2412 N N . ASN A 1 298 ? -10.032 -13.269 -2.978 1.00 75.79 298 ASN A N 1
ATOM 2413 C CA . ASN A 1 298 ? -9.394 -12.915 -4.236 1.00 68.40 298 ASN A CA 1
ATOM 2414 C C . ASN A 1 298 ? -9.879 -11.825 -5.155 1.00 56.30 298 ASN A C 1
ATOM 2415 O O . ASN A 1 298 ? -10.391 -12.098 -6.213 1.00 50.74 298 ASN A O 1
ATOM 2420 N N . PRO A 1 299 ? -9.717 -10.524 -4.660 1.00 47.93 299 PRO A N 1
ATOM 2421 C CA . PRO A 1 299 ? -9.970 -9.489 -5.667 1.00 41.91 299 PRO A CA 1
ATOM 2422 C C . PRO A 1 299 ? -8.995 -9.476 -6.858 1.00 36.15 299 PRO A C 1
ATOM 2423 O O . PRO A 1 299 ? -9.251 -8.776 -7.769 1.00 38.47 299 PRO A O 1
ATOM 2427 N N . PHE A 1 300 ? -7.893 -10.195 -6.843 1.00 33.50 300 PHE A N 1
ATOM 2428 C CA . PHE A 1 300 ? -7.017 -10.205 -8.000 1.00 33.02 300 PHE A CA 1
ATOM 2429 C C . PHE A 1 300 ? -7.235 -11.384 -8.950 1.00 38.47 300 PHE A C 1
ATOM 2430 O O . PHE A 1 300 ? -6.506 -11.546 -9.879 1.00 38.61 300 PHE A O 1
ATOM 2438 N N . LYS A 1 301 ? -8.251 -12.189 -8.728 1.00 40.73 301 LYS A N 1
ATOM 2439 C CA . LYS A 1 301 ? -8.561 -13.293 -9.631 1.00 47.89 301 LYS A CA 1
ATOM 2440 C C . LYS A 1 301 ? -9.226 -12.798 -10.913 1.00 43.82 301 LYS A C 1
ATOM 2441 O O . LYS A 1 301 ? -10.228 -12.085 -10.868 1.00 43.72 301 LYS A O 1
ATOM 2447 N N . GLY A 1 302 ? -8.654 -13.172 -12.052 1.00 41.61 302 GLY A N 1
ATOM 2448 C CA . GLY A 1 302 ? -9.214 -12.805 -13.340 1.00 39.11 302 GLY A CA 1
ATOM 2449 C C . GLY A 1 302 ? -8.513 -11.642 -14.019 1.00 34.20 302 GLY A C 1
ATOM 2450 O O . GLY A 1 302 ? -8.878 -11.261 -15.131 1.00 32.81 302 GLY A O 1
ATOM 2451 N N . LEU A 1 303 ? -7.506 -11.080 -13.357 1.00 32.47 303 LEU A N 1
ATOM 2452 C CA . LEU A 1 303 ? -6.777 -9.934 -13.899 1.00 30.08 303 LEU A CA 1
ATOM 2453 C C . LEU A 1 303 ? -6.117 -10.241 -15.243 1.00 26.58 303 LEU A C 1
ATOM 2454 O O . LEU A 1 303 ? -6.124 -9.409 -16.152 1.00 25.98 303 LEU A O 1
ATOM 2459 N N . SER A 1 304 ? -5.547 -11.434 -15.365 1.00 25.49 304 SER A N 1
ATOM 2460 C CA . SER A 1 304 ? -4.853 -11.816 -16.590 1.00 32.71 304 SER A CA 1
ATOM 2461 C C . SER A 1 304 ? -5.838 -12.184 -17.695 1.00 26.80 304 SER A C 1
ATOM 2462 O O . SER A 1 304 ? -5.605 -11.891 -18.867 1.00 23.76 304 SER A O 1
ATOM 2465 N N . THR A 1 305 ? -6.937 -12.829 -17.318 1.00 26.76 305 THR A N 1
ATOM 2466 C CA . THR A 1 305 ? -7.975 -13.187 -18.280 1.00 22.62 305 THR A CA 1
ATOM 2467 C C . THR A 1 305 ? -8.604 -11.935 -18.879 1.00 21.96 305 THR A C 1
ATOM 2468 O O . THR A 1 305 ? -8.919 -11.892 -20.067 1.00 26.17 305 THR A O 1
ATOM 2472 N N . ASP A 1 306 ? -8.777 -10.911 -18.051 1.00 17.30 306 ASP A N 1
ATOM 2473 C CA . ASP A 1 306 ? -9.319 -9.641 -18.519 1.00 16.66 306 ASP A CA 1
ATOM 2474 C C . ASP A 1 306 ? -8.392 -8.988 -19.542 1.00 14.28 306 ASP A C 1
ATOM 2475 O O . ASP A 1 306 ? -8.847 -8.459 -20.556 1.00 15.29 306 ASP A O 1
ATOM 2480 N N . ARG A 1 307 ? -7.090 -9.031 -19.275 1.00 15.31 307 ARG A N 1
ATOM 2481 C CA . ARG A 1 307 ? -6.100 -8.537 -20.227 1.00 11.45 307 ARG A CA 1
ATOM 2482 C C . ARG A 1 307 ? -6.187 -9.331 -21.529 1.00 10.39 307 ARG A C 1
ATOM 2483 O O . ARG A 1 307 ? -6.065 -8.779 -22.624 1.00 12.44 307 ARG A O 1
ATOM 2491 N N . LYS A 1 308 ? -6.406 -10.634 -21.400 1.00 10.04 308 LYS A N 1
ATOM 2492 C CA . LYS A 1 308 ? -6.511 -11.507 -22.561 1.00 10.88 308 LYS A CA 1
ATOM 2493 C C . LYS A 1 308 ? -7.699 -11.121 -23.439 1.00 12.41 308 LYS A C 1
ATOM 2494 O O . LYS A 1 308 ? -7.573 -11.008 -24.659 1.00 14.75 308 LYS A O 1
ATOM 2500 N N . MET A 1 309 ? -8.854 -10.924 -22.813 1.00 20.02 309 MET A N 1
ATOM 2501 C CA . MET A 1 309 ? -10.068 -10.592 -23.548 1.00 18.36 309 MET A CA 1
ATOM 2502 C C . MET A 1 309 ? -10.002 -9.183 -24.138 1.00 16.32 309 MET A C 1
ATOM 2503 O O . MET A 1 309 ? -10.601 -8.911 -25.176 1.00 18.39 309 MET A O 1
ATOM 2508 N N . ASP A 1 310 ? -9.271 -8.290 -23.475 1.00 15.11 310 ASP A N 1
ATOM 2509 C CA . ASP A 1 310 ? -9.033 -6.956 -24.017 1.00 19.05 310 ASP A CA 1
ATOM 2510 C C . ASP A 1 310 ? -8.289 -7.021 -25.346 1.00 19.26 310 ASP A C 1
ATOM 2511 O O . ASP A 1 310 ? -8.607 -6.286 -26.283 1.00 18.72 310 ASP A O 1
ATOM 2516 N N . GLU A 1 311 ? -7.289 -7.895 -25.421 1.00 16.28 311 GLU A N 1
ATOM 2517 C CA . GLU A 1 311 ? -6.515 -8.060 -26.648 1.00 17.39 311 GLU A CA 1
ATOM 2518 C C . GLU A 1 311 ? -7.362 -8.656 -27.769 1.00 10.62 311 GLU A C 1
ATOM 2519 O O . GLU A 1 311 ? -7.219 -8.280 -28.931 1.00 16.72 311 GLU A O 1
ATOM 2525 N N . VAL A 1 312 ? -8.245 -9.587 -27.419 1.00 13.65 312 VAL A N 1
ATOM 2526 C CA . VAL A 1 312 ? -9.131 -10.188 -28.408 1.00 16.30 312 VAL A CA 1
ATOM 2527 C C . VAL A 1 312 ? -10.056 -9.131 -29.010 1.00 18.71 312 VAL A C 1
ATOM 2528 O O . VAL A 1 312 ? -10.296 -9.119 -30.216 1.00 16.54 312 VAL A O 1
ATOM 2532 N N . SER A 1 313 ? -10.563 -8.242 -28.161 1.00 19.23 313 SER A N 1
ATOM 2533 C CA . SER A 1 313 ? -11.431 -7.158 -28.611 1.00 27.95 313 SER A CA 1
ATOM 2534 C C . SER A 1 313 ? -10.693 -6.197 -29.536 1.00 26.20 313 SER A C 1
ATOM 2535 O O . SER A 1 313 ? -9.596 -5.733 -29.217 1.00 31.03 313 SER A O 1
ATOM 2538 N N . ALA B 1 2 ? -20.835 66.297 35.010 1.00 15.97 2 ALA B N 1
ATOM 2539 C CA . ALA B 1 2 ? -20.090 67.137 35.939 1.00 17.29 2 ALA B CA 1
ATOM 2540 C C . ALA B 1 2 ? -19.204 68.132 35.199 1.00 19.20 2 ALA B C 1
ATOM 2541 O O . ALA B 1 2 ? -19.052 68.059 33.979 1.00 15.06 2 ALA B O 1
ATOM 2543 N N . GLU B 1 3 ? -18.625 69.065 35.948 1.00 15.26 3 GLU B N 1
ATOM 2544 C CA . GLU B 1 3 ? -17.722 70.054 35.379 1.00 16.51 3 GLU B CA 1
ATOM 2545 C C . GLU B 1 3 ? -16.403 69.392 35.001 1.00 21.71 3 GLU B C 1
ATOM 2546 O O . GLU B 1 3 ? -15.965 68.449 35.659 1.00 14.92 3 GLU B O 1
ATOM 2552 N N . LEU B 1 4 ? -15.770 69.888 33.944 1.00 21.65 4 LEU B N 1
ATOM 2553 C CA . LEU B 1 4 ? -14.468 69.376 33.539 1.00 19.47 4 LEU B CA 1
ATOM 2554 C C . LEU B 1 4 ? -13.444 69.559 34.654 1.00 22.64 4 LEU B C 1
ATOM 2555 O O . LEU B 1 4 ? -12.469 68.804 34.751 1.00 14.62 4 LEU B O 1
ATOM 2560 N N . ALA B 1 5 ? -13.679 70.558 35.500 1.00 21.07 5 ALA B N 1
ATOM 2561 C CA . ALA B 1 5 ? -12.779 70.863 36.607 1.00 15.76 5 ALA B CA 1
ATOM 2562 C C . ALA B 1 5 ? -12.806 69.782 37.687 1.00 9.08 5 ALA B C 1
ATOM 2563 O O . ALA B 1 5 ? -12.022 69.822 38.633 1.00 14.38 5 ALA B O 1
ATOM 2565 N N . CYS B 1 6 ? -13.711 68.820 37.546 1.00 14.72 6 CYS B N 1
ATOM 2566 C CA . CYS B 1 6 ? -13.759 67.685 38.461 1.00 12.84 6 CYS B CA 1
ATOM 2567 C C . CYS B 1 6 ? -12.724 66.630 38.092 1.00 13.65 6 CYS B C 1
ATOM 2568 O O . CYS B 1 6 ? -12.473 65.702 38.859 1.00 12.73 6 CYS B O 1
ATOM 2571 N N . PHE B 1 7 ? -12.123 66.780 36.918 1.00 13.27 7 PHE B N 1
ATOM 2572 C CA . PHE B 1 7 ? -11.208 65.770 36.396 1.00 10.97 7 PHE B CA 1
ATOM 2573 C C . PHE B 1 7 ? -9.763 66.244 36.263 1.00 10.87 7 PHE B C 1
ATOM 2574 O O . PHE B 1 7 ? -8.839 65.432 36.315 1.00 10.69 7 PHE B O 1
ATOM 2582 N N . CYS B 1 8 ? -9.563 67.547 36.087 1.00 9.13 8 CYS B N 1
ATOM 2583 C CA . CYS B 1 8 ? -8.222 68.063 35.827 1.00 13.32 8 CYS B CA 1
ATOM 2584 C C . CYS B 1 8 ? -8.067 69.530 36.208 1.00 14.37 8 CYS B C 1
ATOM 2585 O O . CYS B 1 8 ? -9.053 70.236 36.416 1.00 13.96 8 CYS B O 1
ATOM 2588 N N . TYR B 1 9 ? -6.819 69.980 36.296 1.00 17.98 9 TYR B N 1
ATOM 2589 C CA . TYR B 1 9 ? -6.526 71.383 36.557 1.00 22.31 9 TYR B CA 1
ATOM 2590 C C . TYR B 1 9 ? -5.543 71.928 35.527 1.00 22.01 9 TYR B C 1
ATOM 2591 O O . TYR B 1 9 ? -4.742 71.178 34.965 1.00 19.19 9 TYR B O 1
ATOM 2600 N N . PRO B 1 10 ? -5.608 73.242 35.271 1.00 24.30 10 PRO B N 1
ATOM 2601 C CA . PRO B 1 10 ? -4.743 73.891 34.286 1.00 26.90 10 PRO B CA 1
ATOM 2602 C C . PRO B 1 10 ? -3.382 74.231 34.877 1.00 31.20 10 PRO B C 1
ATOM 2603 O O . PRO B 1 10 ? -3.284 74.595 36.050 1.00 31.92 10 PRO B O 1
ATOM 2607 N N . HIS B 1 11 ? -2.346 74.085 34.080 1.00 33.39 11 HIS B N 1
ATOM 2608 C CA . HIS B 1 11 ? -1.023 74.497 34.413 1.00 43.74 11 HIS B CA 1
ATOM 2609 C C . HIS B 1 11 ? -0.425 75.266 33.294 1.00 44.26 11 HIS B C 1
ATOM 2610 O O . HIS B 1 11 ? -0.118 74.684 32.281 1.00 42.67 11 HIS B O 1
ATOM 2617 N N . LEU B 1 12 ? -0.157 76.550 33.466 1.00 48.25 12 LEU B N 1
ATOM 2618 C CA . LEU B 1 12 ? 0.440 77.320 32.383 1.00 52.75 12 LEU B CA 1
ATOM 2619 C C . LEU B 1 12 ? 1.808 76.765 32.106 1.00 54.27 12 LEU B C 1
ATOM 2620 O O . LEU B 1 12 ? 2.566 76.599 33.013 1.00 53.11 12 LEU B O 1
ATOM 2625 N N . GLU B 1 13 ? 2.126 76.469 30.858 1.00 60.04 13 GLU B N 1
ATOM 2626 C CA . GLU B 1 13 ? 3.480 76.032 30.538 1.00 69.18 13 GLU B CA 1
ATOM 2627 C C . GLU B 1 13 ? 4.196 77.052 29.687 1.00 75.66 13 GLU B C 1
ATOM 2628 O O . GLU B 1 13 ? 5.015 77.798 30.197 1.00 79.14 13 GLU B O 1
ATOM 2634 N N . ASN B 1 14 ? 3.895 77.109 28.400 1.00 77.33 14 ASN B N 1
ATOM 2635 C CA . ASN B 1 14 ? 4.556 78.091 27.549 1.00 80.13 14 ASN B CA 1
ATOM 2636 C C . ASN B 1 14 ? 3.736 79.271 27.118 1.00 79.74 14 ASN B C 1
ATOM 2637 O O . ASN B 1 14 ? 3.746 80.297 27.731 1.00 77.75 14 ASN B O 1
ATOM 2642 N N . ASP B 1 15 ? 3.024 79.120 26.030 1.00 84.35 15 ASP B N 1
ATOM 2643 C CA . ASP B 1 15 ? 2.180 80.203 25.582 1.00 89.42 15 ASP B CA 1
ATOM 2644 C C . ASP B 1 15 ? 0.780 79.875 26.117 1.00 83.99 15 ASP B C 1
ATOM 2645 O O . ASP B 1 15 ? -0.053 80.761 26.311 1.00 84.64 15 ASP B O 1
ATOM 2650 N N . SER B 1 16 ? 0.536 78.589 26.355 1.00 76.48 16 SER B N 1
ATOM 2651 C CA . SER B 1 16 ? -0.807 78.120 26.679 1.00 65.31 16 SER B CA 1
ATOM 2652 C C . SER B 1 16 ? -0.852 77.165 27.868 1.00 52.45 16 SER B C 1
ATOM 2653 O O . SER B 1 16 ? 0.174 76.849 28.472 1.00 44.42 16 SER B O 1
ATOM 2656 N N . TYR B 1 17 ? -2.057 76.702 28.185 1.00 47.00 17 TYR B N 1
ATOM 2657 C CA . TYR B 1 17 ? -2.277 75.841 29.341 1.00 39.67 17 TYR B CA 1
ATOM 2658 C C . TYR B 1 17 ? -2.220 74.352 29.023 1.00 28.25 17 TYR B C 1
ATOM 2659 O O . TYR B 1 17 ? -2.725 73.896 27.998 1.00 23.36 17 TYR B O 1
ATOM 2668 N N . LYS B 1 18 ? -1.591 73.604 29.922 1.00 25.19 18 LYS B N 1
ATOM 2669 C CA . LYS B 1 18 ? -1.604 72.153 29.870 1.00 26.76 18 LYS B CA 1
ATOM 2670 C C . LYS B 1 18 ? -2.521 71.666 30.978 1.00 24.30 18 LYS B C 1
ATOM 2671 O O . LYS B 1 18 ? -2.516 72.215 32.080 1.00 20.93 18 LYS B O 1
ATOM 2677 N N . PHE B 1 19 ? -3.316 70.644 30.687 1.00 17.01 19 PHE B N 1
ATOM 2678 C CA . PHE B 1 19 ? -4.266 70.132 31.665 1.00 16.39 19 PHE B CA 1
ATOM 2679 C C . PHE B 1 19 ? -3.813 68.795 32.236 1.00 16.71 19 PHE B C 1
ATOM 2680 O O . PHE B 1 19 ? -3.382 67.908 31.503 1.00 22.84 19 PHE B O 1
ATOM 2688 N N . ILE B 1 20 ? -3.909 68.671 33.555 1.00 18.30 20 ILE B N 1
ATOM 2689 C CA . ILE B 1 20 ? -3.345 67.538 34.278 1.00 13.90 20 ILE B CA 1
ATOM 2690 C C . ILE B 1 20 ? -4.404 66.875 35.153 1.00 8.51 20 ILE B C 1
ATOM 2691 O O . ILE B 1 20 ? -5.132 67.559 35.874 1.00 17.99 20 ILE B O 1
ATOM 2696 N N . PRO B 1 21 ? -4.493 65.537 35.096 1.00 10.93 21 PRO B N 1
ATOM 2697 C CA . PRO B 1 21 ? -5.517 64.782 35.828 1.00 12.13 21 PRO B CA 1
ATOM 2698 C C . PRO B 1 21 ? -5.257 64.758 37.332 1.00 16.11 21 PRO B C 1
ATOM 2699 O O . PRO B 1 21 ? -4.103 64.707 37.754 1.00 13.47 21 PRO B O 1
ATOM 2703 N N . PHE B 1 22 ? -6.321 64.785 38.127 1.00 16.09 22 PHE B N 1
ATOM 2704 C CA . PHE B 1 22 ? -6.189 64.658 39.573 1.00 18.02 22 PHE B CA 1
ATOM 2705 C C . PHE B 1 22 ? -5.849 63.224 39.963 1.00 16.65 22 PHE B C 1
ATOM 2706 O O . PHE B 1 22 ? -6.328 62.275 39.343 1.00 16.52 22 PHE B O 1
ATOM 2714 N N . ASN B 1 23 ? -5.026 63.069 40.996 1.00 16.18 23 ASN B N 1
ATOM 2715 C CA . ASN B 1 23 ? -4.880 61.781 41.660 1.00 11.90 23 ASN B CA 1
ATOM 2716 C C . ASN B 1 23 ? -6.118 61.556 42.520 1.00 11.80 23 ASN B C 1
ATOM 2717 O O . ASN B 1 23 ? -6.623 62.497 43.129 1.00 11.65 23 ASN B O 1
ATOM 2722 N N . ASN B 1 24 ? -6.615 60.324 42.578 1.00 7.37 24 ASN B N 1
ATOM 2723 C CA . ASN B 1 24 ? -7.847 60.072 43.323 1.00 12.75 24 ASN B CA 1
ATOM 2724 C C . ASN B 1 24 ? -7.673 60.251 44.834 1.00 10.53 24 ASN B C 1
ATOM 2725 O O . ASN B 1 24 ? -8.634 60.547 45.547 1.00 9.43 24 ASN B O 1
ATOM 2730 N N . LEU B 1 25 ? -6.444 60.091 45.314 1.00 6.66 25 LEU B N 1
ATOM 2731 C CA . LEU B 1 25 ? -6.153 60.293 46.731 1.00 9.42 25 LEU B CA 1
ATOM 2732 C C . LEU B 1 25 ? -6.053 61.775 47.091 1.00 9.62 25 LEU B C 1
ATOM 2733 O O . LEU B 1 25 ? -6.230 62.157 48.250 1.00 6.11 25 LEU B O 1
ATOM 2738 N N . ALA B 1 26 ? -5.778 62.607 46.093 1.00 6.67 26 ALA B N 1
ATOM 2739 C CA . ALA B 1 26 ? -5.813 64.049 46.290 1.00 9.11 26 ALA B CA 1
ATOM 2740 C C . ALA B 1 26 ? -7.260 64.497 46.495 1.00 10.77 26 ALA B C 1
ATOM 2741 O O . ALA B 1 26 ? -7.549 65.331 47.356 1.00 8.14 26 ALA B O 1
ATOM 2743 N N . ILE B 1 27 ? -8.164 63.933 45.700 1.00 9.21 27 ILE B N 1
ATOM 2744 C CA . ILE B 1 27 ? -9.589 64.202 45.846 1.00 14.16 27 ILE B CA 1
ATOM 2745 C C . ILE B 1 27 ? -10.090 63.710 47.202 1.00 9.58 27 ILE B C 1
ATOM 2746 O O . ILE B 1 27 ? -10.811 64.417 47.905 1.00 12.14 27 ILE B O 1
ATOM 2751 N N . LYS B 1 28 ? -9.690 62.496 47.567 1.00 6.67 28 LYS B N 1
ATOM 2752 C CA . LYS B 1 28 ? -10.087 61.906 48.840 1.00 9.57 28 LYS B CA 1
ATOM 2753 C C . LYS B 1 28 ? -9.649 62.784 50.015 1.00 11.35 28 LYS B C 1
ATOM 2754 O O . LYS B 1 28 ? -10.397 62.973 50.979 1.00 10.61 28 LYS B O 1
ATOM 2760 N N . ALA B 1 29 ? -8.436 63.319 49.929 1.00 8.63 29 ALA B N 1
ATOM 2761 C CA . ALA B 1 29 ? -7.930 64.232 50.950 1.00 8.59 29 ALA B CA 1
ATOM 2762 C C . ALA B 1 29 ? -8.777 65.502 51.015 1.00 9.06 29 ALA B C 1
ATOM 2763 O O . ALA B 1 29 ? -9.178 65.940 52.096 1.00 12.33 29 ALA B O 1
ATOM 2765 N N . MET B 1 30 ? -9.037 66.088 49.851 1.00 7.03 30 MET B N 1
ATOM 2766 C CA . MET B 1 30 ? -9.846 67.298 49.754 1.00 10.43 30 MET B CA 1
ATOM 2767 C C . MET B 1 30 ? -11.206 67.105 50.419 1.00 8.52 30 MET B C 1
ATOM 2768 O O . MET B 1 30 ? -11.728 68.017 51.059 1.00 10.28 30 MET B O 1
ATOM 2773 N N . LEU B 1 31 ? -11.767 65.908 50.280 1.00 6.02 31 LEU B N 1
ATOM 2774 C CA . LEU B 1 31 ? -13.080 65.609 50.842 1.00 15.19 31 LEU B CA 1
ATOM 2775 C C . LEU B 1 31 ? -13.100 65.622 52.372 1.00 14.60 31 LEU B C 1
ATOM 2776 O O . LEU B 1 31 ? -14.164 65.731 52.980 1.00 13.91 31 LEU B O 1
ATOM 2781 N N . THR B 1 32 ? -11.927 65.516 52.990 1.00 9.47 32 THR B N 1
ATOM 2782 C CA . THR B 1 32 ? -11.826 65.570 54.448 1.00 8.81 32 THR B CA 1
ATOM 2783 C C . THR B 1 32 ? -11.363 66.942 54.939 1.00 12.80 32 THR B C 1
ATOM 2784 O O . THR B 1 32 ? -11.248 67.172 56.143 1.00 18.32 32 THR B O 1
ATOM 2788 N N . ALA B 1 33 ? -11.109 67.850 54.002 1.00 11.17 33 ALA B N 1
ATOM 2789 C CA . ALA B 1 33 ? -10.464 69.124 54.314 1.00 10.36 33 ALA B CA 1
ATOM 2790 C C . ALA B 1 33 ? -11.381 70.191 54.913 1.00 20.31 33 ALA B C 1
ATOM 2791 O O . ALA B 1 33 ? -12.552 70.310 54.546 1.00 12.67 33 ALA B O 1
ATOM 2793 N N . LYS B 1 34 ? -10.826 70.967 55.838 1.00 22.94 34 LYS B N 1
ATOM 2794 C CA . LYS B 1 34 ? -11.500 72.150 56.348 1.00 21.75 34 LYS B CA 1
ATOM 2795 C C . LYS B 1 34 ? -11.005 73.361 55.566 1.00 15.32 34 LYS B C 1
ATOM 2796 O O . LYS B 1 34 ? -9.829 73.725 55.644 1.00 12.88 34 LYS B O 1
ATOM 2802 N N . VAL B 1 35 ? -11.908 73.972 54.806 1.00 14.70 35 VAL B N 1
ATOM 2803 C CA . VAL B 1 35 ? -11.554 75.048 53.887 1.00 20.36 35 VAL B CA 1
ATOM 2804 C C . VAL B 1 35 ? -12.392 76.300 54.135 1.00 19.96 35 VAL B C 1
ATOM 2805 O O . VAL B 1 35 ? -13.585 76.208 54.423 1.00 20.15 35 VAL B O 1
ATOM 2809 N N . ASP B 1 36 ? -11.765 77.467 54.022 1.00 22.95 36 ASP B N 1
ATOM 2810 C CA . ASP B 1 36 ? -12.482 78.734 54.140 1.00 29.77 36 ASP B CA 1
ATOM 2811 C C . ASP B 1 36 ? -13.434 78.919 52.966 1.00 25.83 36 ASP B C 1
ATOM 2812 O O . ASP B 1 36 ? -13.126 78.520 51.842 1.00 18.09 36 ASP B O 1
ATOM 2817 N N . LYS B 1 37 ? -14.588 79.528 53.224 1.00 32.01 37 LYS B N 1
ATOM 2818 C CA . LYS B 1 37 ? -15.558 79.792 52.164 1.00 34.96 37 LYS B CA 1
ATOM 2819 C C . LYS B 1 37 ? -14.902 80.535 51.006 1.00 33.36 37 LYS B C 1
ATOM 2820 O O . LYS B 1 37 ? -15.248 80.327 49.844 1.00 35.55 37 LYS B O 1
ATOM 2826 N N . LYS B 1 38 ? -13.949 81.398 51.338 1.00 28.25 38 LYS B N 1
ATOM 2827 C CA . LYS B 1 38 ? -13.222 82.179 50.344 1.00 30.39 38 LYS B CA 1
ATOM 2828 C C . LYS B 1 38 ? -12.416 81.297 49.394 1.00 28.48 38 LYS B C 1
ATOM 2829 O O . LYS B 1 38 ? -12.094 81.703 48.275 1.00 26.44 38 LYS B O 1
ATOM 2835 N N . ASP B 1 39 ? -12.099 80.085 49.837 1.00 23.63 39 ASP B N 1
ATOM 2836 C CA . ASP B 1 39 ? -11.237 79.198 49.067 1.00 25.32 39 ASP B CA 1
ATOM 2837 C C . ASP B 1 39 ? -11.983 78.013 48.461 1.00 22.09 39 ASP B C 1
ATOM 2838 O O . ASP B 1 39 ? -11.373 77.147 47.838 1.00 22.50 39 ASP B O 1
ATOM 2843 N N . MET B 1 40 ? -13.302 77.986 48.632 1.00 17.58 40 MET B N 1
ATOM 2844 C CA . MET B 1 40 ? -14.118 76.894 48.104 1.00 18.23 40 MET B CA 1
ATOM 2845 C C . MET B 1 40 ? -14.006 76.753 46.585 1.00 25.77 40 MET B C 1
ATOM 2846 O O . MET B 1 40 ? -14.227 75.671 46.038 1.00 25.52 40 MET B O 1
ATOM 2851 N N . ASP B 1 41 ? -13.662 77.844 45.908 1.00 25.60 41 ASP B N 1
ATOM 2852 C CA . ASP B 1 41 ? -13.576 77.835 44.449 1.00 24.21 41 ASP B CA 1
ATOM 2853 C C . ASP B 1 41 ? -12.134 77.770 43.952 1.00 21.53 41 ASP B C 1
ATOM 2854 O O . ASP B 1 41 ? -11.878 77.882 42.754 1.00 27.12 41 ASP B O 1
ATOM 2859 N N . LYS B 1 42 ? -11.197 77.585 44.876 1.00 20.10 42 LYS B N 1
ATOM 2860 C CA . LYS B 1 42 ? -9.787 77.476 44.521 1.00 24.04 42 LYS B CA 1
ATOM 2861 C C . LYS B 1 42 ? -9.377 76.010 44.483 1.00 27.89 42 LYS B C 1
ATOM 2862 O O . LYS B 1 42 ? -9.906 75.194 45.239 1.00 27.53 42 LYS B O 1
ATOM 2868 N N . PHE B 1 43 ? -8.431 75.677 43.611 1.00 29.08 43 PHE B N 1
ATOM 2869 C CA . PHE B 1 43 ? -7.882 74.327 43.590 1.00 28.07 43 PHE B CA 1
ATOM 2870 C C . PHE B 1 43 ? -7.206 74.020 44.922 1.00 24.56 43 PHE B C 1
ATOM 2871 O O . PHE B 1 43 ? -6.574 74.888 45.525 1.00 25.27 43 PHE B O 1
ATOM 2879 N N . TYR B 1 44 ? -7.353 72.782 45.379 1.00 17.03 44 TYR B N 1
ATOM 2880 C CA . TYR B 1 44 ? -6.902 72.397 46.710 1.00 15.58 44 TYR B CA 1
ATOM 2881 C C . TYR B 1 44 ? -5.572 71.645 46.681 1.00 14.36 44 TYR B C 1
ATOM 2882 O O . TYR B 1 44 ? -5.342 70.803 45.814 1.00 14.47 44 TYR B O 1
ATOM 2891 N N . ASP B 1 45 ? -4.692 71.958 47.610 1.00 16.77 45 ASP B N 1
ATOM 2892 C CA . ASP B 1 45 ? -3.406 71.301 47.712 1.00 13.77 45 ASP B CA 1
ATOM 2893 C C . ASP B 1 45 ? -3.381 70.270 48.820 1.00 13.16 45 ASP B C 1
ATOM 2894 O O . ASP B 1 45 ? -3.353 70.569 49.967 1.00 14.33 45 ASP B O 1
ATOM 2899 N N . SER B 1 46 ? -3.344 69.030 48.422 1.00 12.00 46 SER B N 1
ATOM 2900 C CA . SER B 1 46 ? -3.350 67.933 49.350 1.00 10.42 46 SER B CA 1
ATOM 2901 C C . SER B 1 46 ? -2.017 67.672 50.008 1.00 10.79 46 SER B C 1
ATOM 2902 O O . SER B 1 46 ? -1.957 66.844 50.876 1.00 9.48 46 SER B O 1
ATOM 2905 N N . ILE B 1 47 ? -0.975 68.331 49.509 1.00 8.30 47 ILE B N 1
ATOM 2906 C CA . ILE B 1 47 ? 0.383 68.220 50.009 1.00 9.03 47 ILE B CA 1
ATOM 2907 C C . ILE B 1 47 ? 1.064 66.883 49.653 1.00 10.84 47 ILE B C 1
ATOM 2908 O O . ILE B 1 47 ? 2.131 66.854 49.176 1.00 9.84 47 ILE B O 1
ATOM 2913 N N . ILE B 1 48 ? 0.447 65.793 50.056 1.00 12.24 48 ILE B N 1
ATOM 2914 C CA . ILE B 1 48 ? 0.813 64.435 49.714 1.00 9.34 48 ILE B CA 1
ATOM 2915 C C . ILE B 1 48 ? 0.567 63.912 48.293 1.00 8.05 48 ILE B C 1
ATOM 2916 O O . ILE B 1 48 ? 1.358 63.223 47.767 1.00 8.73 48 ILE B O 1
ATOM 2921 N N . TYR B 1 49 ? -0.562 64.247 47.720 1.00 8.62 49 TYR B N 1
ATOM 2922 C CA . TYR B 1 49 ? -0.991 63.642 46.463 1.00 14.37 49 TYR B CA 1
ATOM 2923 C C . TYR B 1 49 ? -1.212 64.659 45.351 1.00 12.96 49 TYR B C 1
ATOM 2924 O O . TYR B 1 49 ? -1.868 64.361 44.357 1.00 20.17 49 TYR B O 1
ATOM 2933 N N . GLY B 1 50 ? -0.664 65.857 45.521 1.00 16.82 50 GLY B N 1
ATOM 2934 C CA . GLY B 1 50 ? -0.768 66.885 44.503 1.00 17.27 50 GLY B CA 1
ATOM 2935 C C . GLY B 1 50 ? -2.045 67.702 44.572 1.00 11.94 50 GLY B C 1
ATOM 2936 O O . GLY B 1 50 ? -2.703 67.767 45.609 1.00 12.08 50 GLY B O 1
ATOM 2937 N N . ILE B 1 51 ? -2.400 68.319 43.451 1.00 12.54 51 ILE B N 1
ATOM 2938 C CA . ILE B 1 51 ? -3.542 69.221 43.395 1.00 13.63 51 ILE B CA 1
ATOM 2939 C C . ILE B 1 51 ? -4.870 68.477 43.307 1.00 11.93 51 ILE B C 1
ATOM 2940 O O . ILE B 1 51 ? -4.971 67.430 42.667 1.00 14.62 51 ILE B O 1
ATOM 2945 N N . ALA B 1 52 ? -5.883 69.033 43.964 1.00 12.06 52 ALA B N 1
ATOM 2946 C CA . ALA B 1 52 ? -7.218 68.457 43.989 1.00 9.21 52 ALA B CA 1
ATOM 2947 C C . ALA B 1 52 ? -8.238 69.475 43.475 1.00 10.58 52 ALA B C 1
ATOM 2948 O O . ALA B 1 52 ? -7.945 70.668 43.398 1.00 13.35 52 ALA B O 1
ATOM 2950 N N . PRO B 1 53 ? -9.440 69.007 43.109 1.00 14.15 53 PRO B N 1
ATOM 2951 C CA . PRO B 1 53 ? -10.474 69.924 42.615 1.00 20.79 53 PRO B CA 1
ATOM 2952 C C . PRO B 1 53 ? -10.942 70.901 43.691 1.00 23.59 53 PRO B C 1
ATOM 2953 O O . PRO B 1 53 ? -10.789 70.626 44.882 1.00 14.00 53 PRO B O 1
ATOM 2957 N N . PRO B 1 54 ? -11.509 72.042 43.272 1.00 23.66 54 PRO B N 1
ATOM 2958 C CA . PRO B 1 54 ? -12.095 72.990 44.223 1.00 18.10 54 PRO B CA 1
ATOM 2959 C C . PRO B 1 54 ? -13.151 72.306 45.088 1.00 13.50 54 PRO B C 1
ATOM 2960 O O . PRO B 1 54 ? -14.002 71.587 44.563 1.00 16.90 54 PRO B O 1
ATOM 2964 N N . PRO B 1 55 ? -13.088 72.521 46.409 1.00 10.14 55 PRO B N 1
ATOM 2965 C CA . PRO B 1 55 ? -14.002 71.914 47.385 1.00 16.50 55 PRO B CA 1
ATOM 2966 C C . PRO B 1 55 ? -15.485 72.157 47.095 1.00 17.77 55 PRO B C 1
ATOM 2967 O O . PRO B 1 55 ? -16.330 71.434 47.622 1.00 19.95 55 PRO B O 1
ATOM 2971 N N . GLN B 1 56 ? -15.803 73.153 46.275 1.00 22.49 56 GLN B N 1
ATOM 2972 C CA . GLN B 1 56 ? -17.200 73.429 45.952 1.00 24.89 56 GLN B CA 1
ATOM 2973 C C . GLN B 1 56 ? -17.827 72.275 45.172 1.00 26.53 56 GLN B C 1
ATOM 2974 O O . GLN B 1 56 ? -19.050 72.167 45.077 1.00 23.59 56 GLN B O 1
ATOM 2980 N N . PHE B 1 57 ? -16.981 71.404 44.631 1.00 17.75 57 PHE B N 1
ATOM 2981 C CA . PHE B 1 57 ? -17.446 70.288 43.811 1.00 21.51 57 PHE B CA 1
ATOM 2982 C C . PHE B 1 57 ? -17.575 68.982 44.600 1.00 25.35 57 PHE B C 1
ATOM 2983 O O . PHE B 1 57 ? -17.722 67.910 44.011 1.00 25.38 57 PHE B O 1
ATOM 2991 N N . LYS B 1 58 ? -17.531 69.078 45.928 1.00 19.16 58 LYS B N 1
ATOM 2992 C CA . LYS B 1 58 ? -17.572 67.899 46.795 1.00 20.49 58 LYS B CA 1
ATOM 2993 C C . LYS B 1 58 ? -18.688 66.912 46.459 1.00 20.64 58 LYS B C 1
ATOM 2994 O O . LYS B 1 58 ? -18.485 65.698 46.506 1.00 19.55 58 LYS B O 1
ATOM 3000 N N . LYS B 1 59 ? -19.867 67.428 46.130 1.00 19.28 59 LYS B N 1
ATOM 3001 C CA . LYS B 1 59 ? -21.023 66.565 45.897 1.00 20.88 59 LYS B CA 1
ATOM 3002 C C . LYS B 1 59 ? -20.970 65.818 44.567 1.00 20.00 59 LYS B C 1
ATOM 3003 O O . LYS B 1 59 ? -21.828 64.981 44.282 1.00 16.30 59 LYS B O 1
ATOM 3009 N N . ARG B 1 60 ? -19.959 66.115 43.759 1.00 15.96 60 ARG B N 1
ATOM 3010 C CA . ARG B 1 60 ? -19.768 65.409 42.497 1.00 16.66 60 ARG B CA 1
ATOM 3011 C C . ARG B 1 60 ? -19.091 64.062 42.723 1.00 14.92 60 ARG B C 1
ATOM 3012 O O . ARG B 1 60 ? -18.965 63.262 41.796 1.00 12.82 60 ARG B O 1
ATOM 3020 N N . TYR B 1 61 ? -18.652 63.817 43.953 1.00 15.20 61 TYR B N 1
ATOM 3021 C CA . TYR B 1 61 ? -17.896 62.607 44.263 1.00 10.11 61 TYR B CA 1
ATOM 3022 C C . TYR B 1 61 ? -18.605 61.713 45.273 1.00 12.99 61 TYR B C 1
ATOM 3023 O O . TYR B 1 61 ? -19.042 62.173 46.327 1.00 17.71 61 TYR B O 1
ATOM 3032 N N . ASN B 1 62 ? -18.712 60.429 44.947 1.00 11.70 62 ASN B N 1
ATOM 3033 C CA . ASN B 1 62 ? -19.350 59.471 45.841 1.00 10.50 62 ASN B CA 1
ATOM 3034 C C . ASN B 1 62 ? -18.546 59.236 47.111 1.00 16.41 62 ASN B C 1
ATOM 3035 O O . ASN B 1 62 ? -17.332 59.047 47.066 1.00 16.00 62 ASN B O 1
ATOM 3040 N N . THR B 1 63 ? -19.243 59.265 48.241 1.00 17.98 63 THR B N 1
ATOM 3041 C CA . THR B 1 63 ? -18.651 59.017 49.547 1.00 21.49 63 THR B CA 1
ATOM 3042 C C . THR B 1 63 ? -19.665 58.243 50.380 1.00 26.77 63 THR B C 1
ATOM 3043 O O . THR B 1 63 ? -20.711 57.841 49.872 1.00 18.66 63 THR B O 1
ATOM 3047 N N . ASN B 1 64 ? -19.364 58.044 51.658 1.00 30.38 64 ASN B N 1
ATOM 3048 C CA . ASN B 1 64 ? -20.277 57.330 52.543 1.00 33.95 64 ASN B CA 1
ATOM 3049 C C . ASN B 1 64 ? -21.654 57.982 52.622 1.00 30.57 64 ASN B C 1
ATOM 3050 O O . ASN B 1 64 ? -22.668 57.293 52.717 1.00 31.82 64 ASN B O 1
ATOM 3055 N N . ASP B 1 65 ? -21.688 59.310 52.573 1.00 27.22 65 ASP B N 1
ATOM 3056 C CA . ASP B 1 65 ? -22.948 60.037 52.691 1.00 33.16 65 ASP B CA 1
ATOM 3057 C C . ASP B 1 65 ? -23.448 60.584 51.355 1.00 29.73 65 ASP B C 1
ATOM 3058 O O . ASP B 1 65 ? -24.341 61.430 51.320 1.00 31.63 65 ASP B O 1
ATOM 3063 N N . ASN B 1 66 ? -22.875 60.101 50.259 1.00 28.82 66 ASN B N 1
ATOM 3064 C CA . ASN B 1 66 ? -23.269 60.567 48.933 1.00 27.63 66 ASN B CA 1
ATOM 3065 C C . ASN B 1 66 ? -23.116 59.495 47.861 1.00 27.77 66 ASN B C 1
ATOM 3066 O O . ASN B 1 66 ? -22.019 58.988 47.624 1.00 23.19 66 ASN B O 1
ATOM 3071 N N . SER B 1 67 ? -24.225 59.157 47.214 1.00 28.14 67 SER B N 1
ATOM 3072 C CA . SER B 1 67 ? -24.209 58.183 46.131 1.00 26.14 67 SER B CA 1
ATOM 3073 C C . SER B 1 67 ? -24.725 58.798 44.834 1.00 19.67 67 SER B C 1
ATOM 3074 O O . SER B 1 67 ? -25.048 58.085 43.887 1.00 22.49 67 SER B O 1
ATOM 3077 N N . ARG B 1 68 ? -24.792 60.125 44.798 1.00 20.39 68 ARG B N 1
ATOM 3078 C CA . ARG B 1 68 ? -25.313 60.843 43.638 1.00 30.01 68 ARG B CA 1
ATOM 3079 C C . ARG B 1 68 ? -24.210 61.416 42.747 1.00 28.90 68 ARG B C 1
ATOM 3080 O O . ARG B 1 68 ? -24.486 62.161 41.804 1.00 23.69 68 ARG B O 1
ATOM 3088 N N . GLY B 1 69 ? -22.963 61.067 43.047 1.00 23.17 69 GLY B N 1
ATOM 3089 C CA . GLY B 1 69 ? -21.832 61.564 42.283 1.00 16.69 69 GLY B CA 1
ATOM 3090 C C . GLY B 1 69 ? -21.145 60.474 41.483 1.00 17.94 69 GLY B C 1
ATOM 3091 O O . GLY B 1 69 ? -21.787 59.518 41.047 1.00 16.85 69 GLY B O 1
ATOM 3092 N N . MET B 1 70 ? -19.834 60.612 41.300 1.00 11.35 70 MET B N 1
ATOM 3093 C CA . MET B 1 70 ? -19.060 59.662 40.508 1.00 14.52 70 MET B CA 1
ATOM 3094 C C . MET B 1 70 ? -18.127 58.826 41.382 1.00 13.28 70 MET B C 1
ATOM 3095 O O . MET B 1 70 ? -17.740 59.245 42.472 1.00 16.67 70 MET B O 1
ATOM 3100 N N . ASN B 1 71 ? -17.768 57.643 40.894 1.00 10.27 71 ASN B N 1
ATOM 3101 C CA . ASN B 1 71 ? -16.837 56.763 41.600 1.00 11.98 71 ASN B CA 1
ATOM 3102 C C . ASN B 1 71 ? -15.392 57.076 41.217 1.00 8.02 71 ASN B C 1
ATOM 3103 O O . ASN B 1 71 ? -14.796 56.399 40.379 1.00 7.69 71 ASN B O 1
ATOM 3108 N N . PHE B 1 72 ? -14.834 58.104 41.848 1.00 10.95 72 PHE B N 1
ATOM 3109 C CA . PHE B 1 72 ? -13.563 58.688 41.424 1.00 9.52 72 PHE B CA 1
ATOM 3110 C C . PHE B 1 72 ? -12.337 57.832 41.740 1.00 9.79 72 PHE B C 1
ATOM 3111 O O . PHE B 1 72 ? -11.236 58.135 41.286 1.00 5.03 72 PHE B O 1
ATOM 3119 N N . GLU B 1 73 ? -12.518 56.771 42.520 1.00 10.97 73 GLU B N 1
ATOM 3120 C CA . GLU B 1 73 ? -11.389 55.907 42.855 1.00 15.03 73 GLU B CA 1
ATOM 3121 C C . GLU B 1 73 ? -11.231 54.743 41.881 1.00 15.08 73 GLU B C 1
ATOM 3122 O O . GLU B 1 73 ? -10.307 53.940 42.005 1.00 17.11 73 GLU B O 1
ATOM 3128 N N . THR B 1 74 ? -12.127 54.663 40.902 1.00 10.50 74 THR B N 1
ATOM 3129 C CA . THR B 1 74 ? -12.028 53.636 39.874 1.00 12.19 74 THR B CA 1
ATOM 3130 C C . THR B 1 74 ? -10.973 54.014 38.837 1.00 8.90 74 THR B C 1
ATOM 3131 O O . THR B 1 74 ? -10.612 55.179 38.711 1.00 11.38 74 THR B O 1
ATOM 3135 N N . ILE B 1 75 ? -10.476 53.033 38.093 1.00 9.03 75 ILE B N 1
ATOM 3136 C CA . ILE B 1 75 ? -9.511 53.327 37.041 1.00 11.90 75 ILE B CA 1
ATOM 3137 C C . ILE B 1 75 ? -10.173 54.096 35.895 1.00 9.30 75 ILE B C 1
ATOM 3138 O O . ILE B 1 75 ? -9.507 54.826 35.166 1.00 6.90 75 ILE B O 1
ATOM 3143 N N . MET B 1 76 ? -11.486 53.944 35.745 1.00 9.41 76 MET B N 1
ATOM 3144 C CA . MET B 1 76 ? -12.204 54.683 34.708 1.00 10.16 76 MET B CA 1
ATOM 3145 C C . MET B 1 76 ? -12.154 56.192 34.953 1.00 8.59 76 MET B C 1
ATOM 3146 O O . MET B 1 76 ? -12.161 56.973 34.004 1.00 9.73 76 MET B O 1
ATOM 3151 N N . PHE B 1 77 ? -12.095 56.604 36.218 1.00 8.53 77 PHE B N 1
ATOM 3152 C CA . PHE B 1 77 ? -11.946 58.025 36.524 1.00 6.62 77 PHE B CA 1
ATOM 3153 C C . PHE B 1 77 ? -10.686 58.569 35.873 1.00 8.45 77 PHE B C 1
ATOM 3154 O O . PHE B 1 77 ? -10.714 59.594 35.195 1.00 4.81 77 PHE B O 1
ATOM 3162 N N . THR B 1 78 ? -9.578 57.870 36.090 1.00 5.49 78 THR B N 1
ATOM 3163 C CA . THR B 1 78 ? -8.298 58.270 35.530 1.00 6.76 78 THR B CA 1
ATOM 3164 C C . THR B 1 78 ? -8.315 58.255 34.005 1.00 9.21 78 THR B C 1
ATOM 3165 O O . THR B 1 78 ? -7.772 59.152 33.366 1.00 9.60 78 THR B O 1
ATOM 3169 N N . LYS B 1 79 ? -8.943 57.237 33.424 1.00 6.60 79 LYS B N 1
ATOM 3170 C CA . LYS B 1 79 ? -9.026 57.136 31.970 1.00 8.88 79 LYS B CA 1
ATOM 3171 C C . LYS B 1 79 ? -9.813 58.305 31.379 1.00 5.58 79 LYS B C 1
ATOM 3172 O O . LYS B 1 79 ? -9.369 58.944 30.421 1.00 8.13 79 LYS B O 1
ATOM 3178 N N . VAL B 1 80 ? -10.975 58.587 31.960 1.00 5.41 80 VAL B N 1
ATOM 3179 C CA . VAL B 1 80 ? -11.794 59.709 31.514 1.00 5.82 80 VAL B CA 1
ATOM 3180 C C . VAL B 1 80 ? -11.022 61.018 31.661 1.00 7.30 80 VAL B C 1
ATOM 3181 O O . VAL B 1 80 ? -11.055 61.875 30.776 1.00 6.11 80 VAL B O 1
ATOM 3185 N N . ALA B 1 81 ? -10.321 61.162 32.781 1.00 8.72 81 ALA B N 1
ATOM 3186 C CA . ALA B 1 81 ? -9.524 62.356 33.040 1.00 6.41 81 ALA B CA 1
ATOM 3187 C C . ALA B 1 81 ? -8.462 62.551 31.965 1.00 9.28 81 ALA B C 1
ATOM 3188 O O . ALA B 1 81 ? -8.258 63.660 31.474 1.00 11.60 81 ALA B O 1
ATOM 3190 N N . MET B 1 82 ? -7.787 61.465 31.603 1.00 9.87 82 MET B N 1
ATOM 3191 C CA . MET B 1 82 ? -6.757 61.522 30.574 1.00 13.16 82 MET B CA 1
ATOM 3192 C C . MET B 1 82 ? -7.347 61.818 29.199 1.00 10.82 82 MET B C 1
ATOM 3193 O O . MET B 1 82 ? -6.739 62.532 28.400 1.00 13.76 82 MET B O 1
ATOM 3198 N N . LEU B 1 83 ? -8.529 61.271 28.929 1.00 4.72 83 LEU B N 1
ATOM 3199 C CA . LEU B 1 83 ? -9.233 61.548 27.681 1.00 4.54 83 LEU B CA 1
ATOM 3200 C C . LEU B 1 83 ? -9.522 63.043 27.562 1.00 9.51 83 LEU B C 1
ATOM 3201 O O . LEU B 1 83 ? -9.302 63.648 26.510 1.00 9.75 83 LEU B O 1
ATOM 3206 N N . ILE B 1 84 ? -10.017 63.632 28.647 1.00 7.54 84 ILE B N 1
ATOM 3207 C CA . ILE B 1 84 ? -10.298 65.064 28.686 1.00 6.28 84 ILE B CA 1
ATOM 3208 C C . ILE B 1 84 ? -9.031 65.893 28.464 1.00 12.52 84 ILE B C 1
ATOM 3209 O O . ILE B 1 84 ? -9.022 66.818 27.651 1.00 17.77 84 ILE B O 1
ATOM 3214 N N . CYS B 1 85 ? -7.964 65.550 29.184 1.00 8.76 85 CYS B N 1
ATOM 3215 C CA . CYS B 1 85 ? -6.704 66.284 29.089 1.00 14.72 85 CYS B CA 1
ATOM 3216 C C . CYS B 1 85 ? -6.127 66.244 27.676 1.00 13.55 85 CYS B C 1
ATOM 3217 O O . CYS B 1 85 ? -5.685 67.263 27.145 1.00 15.37 85 CYS B O 1
ATOM 3220 N N . GLU B 1 86 ? -6.137 65.063 27.071 1.00 12.61 86 GLU B N 1
ATOM 3221 C CA . GLU B 1 86 ? -5.634 64.889 25.714 1.00 15.60 86 GLU B CA 1
ATOM 3222 C C . GLU B 1 86 ? -6.349 65.837 24.751 1.00 19.50 86 GLU B C 1
ATOM 3223 O O . GLU B 1 86 ? -5.724 66.459 23.893 1.00 18.20 86 GLU B O 1
ATOM 3229 N N . ALA B 1 87 ? -7.664 65.948 24.908 1.00 14.13 87 ALA B N 1
ATOM 3230 C CA . ALA B 1 87 ? -8.465 66.813 24.053 1.00 15.86 87 ALA B CA 1
ATOM 3231 C C . ALA B 1 87 ? -8.200 68.290 24.341 1.00 20.06 87 ALA B C 1
ATOM 3232 O O . ALA B 1 87 ? -8.004 69.083 23.422 1.00 15.44 87 ALA B O 1
ATOM 3234 N N . LEU B 1 88 ? -8.198 68.655 25.620 1.00 14.20 88 LEU B N 1
ATOM 3235 C CA . LEU B 1 88 ? -7.976 70.043 26.010 1.00 15.36 88 LEU B CA 1
ATOM 3236 C C . LEU B 1 88 ? -6.568 70.511 25.652 1.00 19.05 88 LEU B C 1
ATOM 3237 O O . LEU B 1 88 ? -6.377 71.648 25.226 1.00 18.25 88 LEU B O 1
ATOM 3242 N N . ASN B 1 89 ? -5.586 69.631 25.820 1.00 13.36 89 ASN B N 1
ATOM 3243 C CA . ASN B 1 89 ? -4.203 69.976 25.505 1.00 17.39 89 ASN B CA 1
ATOM 3244 C C . ASN B 1 89 ? -3.970 70.225 24.018 1.00 25.77 89 ASN B C 1
ATOM 3245 O O . ASN B 1 89 ? -3.014 70.902 23.639 1.00 31.24 89 ASN B O 1
ATOM 3250 N N . SER B 1 90 ? -4.844 69.683 23.177 1.00 24.37 90 SER B N 1
ATOM 3251 C CA . SER B 1 90 ? -4.705 69.861 21.735 1.00 22.56 90 SER B CA 1
ATOM 3252 C C . SER B 1 90 ? -5.217 71.231 21.307 1.00 26.44 90 SER B C 1
ATOM 3253 O O . SER B 1 90 ? -5.089 71.612 20.145 1.00 32.07 90 SER B O 1
ATOM 3256 N N . LEU B 1 91 ? -5.795 71.965 22.253 1.00 27.90 91 LEU B N 1
ATOM 3257 C CA . LEU B 1 91 ? -6.442 73.237 21.952 1.00 29.18 91 LEU B CA 1
ATOM 3258 C C . LEU B 1 91 ? -5.543 74.453 22.166 1.00 33.59 91 LEU B C 1
ATOM 3259 O O . LEU B 1 91 ? -5.820 75.533 21.642 1.00 37.50 91 LEU B O 1
ATOM 3264 N N . LYS B 1 92 ? -4.475 74.281 22.936 1.00 34.49 92 LYS B N 1
ATOM 3265 C CA . LYS B 1 92 ? -3.626 75.405 23.311 1.00 38.90 92 LYS B CA 1
ATOM 3266 C C . LYS B 1 92 ? -4.486 76.505 23.923 1.00 37.57 92 LYS B C 1
ATOM 3267 O O . LYS B 1 92 ? -4.439 77.660 23.496 1.00 37.84 92 LYS B O 1
ATOM 3273 N N . VAL B 1 93 ? -5.285 76.126 24.916 1.00 34.04 93 VAL B N 1
ATOM 3274 C CA . VAL B 1 93 ? -6.150 77.063 25.620 1.00 30.21 93 VAL B CA 1
ATOM 3275 C C . VAL B 1 93 ? -5.331 78.200 26.221 1.00 34.31 93 VAL B C 1
ATOM 3276 O O . VAL B 1 93 ? -4.281 77.969 26.821 1.00 31.51 93 VAL B O 1
ATOM 3280 N N . THR B 1 94 ? -5.811 79.427 26.051 1.00 35.27 94 THR B N 1
ATOM 3281 C CA . THR B 1 94 ? -5.119 80.591 26.590 1.00 40.75 94 THR B CA 1
ATOM 3282 C C . THR B 1 94 ? -5.848 81.153 27.800 1.00 45.83 94 THR B C 1
ATOM 3283 O O . THR B 1 94 ? -6.932 80.690 28.157 1.00 43.56 94 THR B O 1
ATOM 3287 N N . GLN B 1 95 ? -5.245 82.160 28.423 1.00 51.04 95 GLN B N 1
ATOM 3288 C CA . GLN B 1 95 ? -5.837 82.816 29.579 1.00 50.61 95 GLN B CA 1
ATOM 3289 C C . GLN B 1 95 ? -7.263 83.269 29.283 1.00 50.45 95 GLN B C 1
ATOM 3290 O O . GLN B 1 95 ? -8.119 83.285 30.169 1.00 43.36 95 GLN B O 1
ATOM 3296 N N . ALA B 1 96 ? -7.510 83.629 28.028 1.00 57.76 96 ALA B N 1
ATOM 3297 C CA . ALA B 1 96 ? -8.812 84.133 27.607 1.00 62.23 96 ALA B CA 1
ATOM 3298 C C . ALA B 1 96 ? -9.955 83.176 27.941 1.00 65.73 96 ALA B C 1
ATOM 3299 O O . ALA B 1 96 ? -10.932 83.561 28.582 1.00 66.27 96 ALA B O 1
ATOM 3301 N N . ASN B 1 97 ? -9.819 81.926 27.512 1.00 66.42 97 ASN B N 1
ATOM 3302 C CA . ASN B 1 97 ? -10.909 80.957 27.602 1.00 65.37 97 ASN B CA 1
ATOM 3303 C C . ASN B 1 97 ? -10.750 79.914 28.709 1.00 57.57 97 ASN B C 1
ATOM 3304 O O . ASN B 1 97 ? -11.676 79.153 28.992 1.00 55.40 97 ASN B O 1
ATOM 3309 N N . VAL B 1 98 ? -9.582 79.894 29.341 1.00 49.43 98 VAL B N 1
ATOM 3310 C CA . VAL B 1 98 ? -9.233 78.842 30.294 1.00 44.25 98 VAL B CA 1
ATOM 3311 C C . VAL B 1 98 ? -10.300 78.539 31.351 1.00 42.63 98 VAL B C 1
ATOM 3312 O O . VAL B 1 98 ? -10.529 77.377 31.688 1.00 43.53 98 VAL B O 1
ATOM 3316 N N . SER B 1 99 ? -10.954 79.573 31.869 1.00 43.39 99 SER B N 1
ATOM 3317 C CA . SER B 1 99 ? -11.905 79.390 32.963 1.00 42.15 99 SER B CA 1
ATOM 3318 C C . SER B 1 99 ? -13.259 78.868 32.484 1.00 43.53 99 SER B C 1
ATOM 3319 O O . SER B 1 99 ? -13.896 78.059 33.160 1.00 41.98 99 SER B O 1
ATOM 3322 N N . ASN B 1 100 ? -13.699 79.337 31.321 1.00 42.15 100 ASN B N 1
ATOM 3323 C CA . ASN B 1 100 ? -14.956 78.871 30.746 1.00 42.78 100 ASN B CA 1
ATOM 3324 C C . ASN B 1 100 ? -14.893 77.399 30.357 1.00 31.95 100 ASN B C 1
ATOM 3325 O O . ASN B 1 100 ? -15.890 76.683 30.430 1.00 24.50 100 ASN B O 1
ATOM 3330 N N . VAL B 1 101 ? -13.712 76.954 29.943 1.00 30.93 101 VAL B N 1
ATOM 3331 C CA . VAL B 1 101 ? -13.521 75.571 29.525 1.00 33.57 101 VAL B CA 1
ATOM 3332 C C . VAL B 1 101 ? -13.800 74.597 30.665 1.00 30.14 101 VAL B C 1
ATOM 3333 O O . VAL B 1 101 ? -14.571 73.651 30.508 1.00 36.67 101 VAL B O 1
ATOM 3337 N N . LEU B 1 102 ? -13.176 74.837 31.814 1.00 17.67 102 LEU B N 1
ATOM 3338 C CA . LEU B 1 102 ? -13.311 73.934 32.951 1.00 24.36 102 LEU B CA 1
ATOM 3339 C C . LEU B 1 102 ? -14.691 73.987 33.605 1.00 28.28 102 LEU B C 1
ATOM 3340 O O . LEU B 1 102 ? -15.077 73.065 34.324 1.00 22.54 102 LEU B O 1
ATOM 3345 N N . SER B 1 103 ? -15.437 75.057 33.344 1.00 26.29 103 SER B N 1
ATOM 3346 C CA . SER B 1 103 ? -16.754 75.228 33.952 1.00 22.19 103 SER B CA 1
ATOM 3347 C C . SER B 1 103 ? -17.844 74.437 33.227 1.00 20.77 103 SER B C 1
ATOM 3348 O O . SER B 1 103 ? -18.918 74.205 33.778 1.00 23.95 103 SER B O 1
ATOM 3351 N N . ARG B 1 104 ? -17.569 74.030 31.993 1.00 22.03 104 ARG B N 1
ATOM 3352 C CA . ARG B 1 104 ? -18.553 73.309 31.191 1.00 19.12 104 ARG B CA 1
ATOM 3353 C C . ARG B 1 104 ? -18.963 71.983 31.829 1.00 18.51 104 ARG B C 1
ATOM 3354 O O . ARG B 1 104 ? -18.119 71.139 32.131 1.00 19.08 104 ARG B O 1
ATOM 3362 N N . VAL B 1 105 ? -20.265 71.812 32.037 1.00 13.42 105 VAL B N 1
ATOM 3363 C CA . VAL B 1 105 ? -20.808 70.562 32.557 1.00 21.60 105 VAL B CA 1
ATOM 3364 C C . VAL B 1 105 ? -21.051 69.589 31.407 1.00 25.67 105 VAL B C 1
ATOM 3365 O O . VAL B 1 105 ? -21.724 69.926 30.434 1.00 17.98 105 VAL B O 1
ATOM 3369 N N . VAL B 1 106 ? -20.502 68.383 31.520 1.00 18.63 106 VAL B N 1
ATOM 3370 C CA . VAL B 1 106 ? -20.616 67.402 30.447 1.00 19.50 106 VAL B CA 1
ATOM 3371 C C . VAL B 1 106 ? -21.188 66.078 30.934 1.00 19.36 106 VAL B C 1
ATOM 3372 O O . VAL B 1 106 ? -21.317 65.848 32.137 1.00 17.50 106 VAL B O 1
ATOM 3376 N N . SER B 1 107 ? -21.536 65.211 29.989 1.00 10.76 107 SER B N 1
ATOM 3377 C CA . SER B 1 107 ? -21.961 63.862 30.326 1.00 10.42 107 SER B CA 1
ATOM 3378 C C . SER B 1 107 ? -20.756 62.972 30.581 1.00 9.87 107 SER B C 1
ATOM 3379 O O . SER B 1 107 ? -19.998 62.653 29.663 1.00 8.04 107 SER B O 1
ATOM 3382 N N . ILE B 1 108 ? -20.592 62.576 31.836 1.00 5.30 108 ILE B N 1
ATOM 3383 C CA . ILE B 1 108 ? -19.522 61.678 32.240 1.00 9.00 108 ILE B CA 1
ATOM 3384 C C . ILE B 1 108 ? -19.675 60.320 31.571 1.00 4.32 108 ILE B C 1
ATOM 3385 O O . ILE B 1 108 ? -18.689 59.680 31.202 1.00 8.99 108 ILE B O 1
ATOM 3390 N N . ARG B 1 109 ? -20.921 59.886 31.419 1.00 2.93 109 ARG B N 1
ATOM 3391 C CA . ARG B 1 109 ? -21.214 58.595 30.813 1.00 8.17 109 ARG B CA 1
ATOM 3392 C C . ARG B 1 109 ? -20.802 58.583 29.349 1.00 6.45 109 ARG B C 1
ATOM 3393 O O . ARG B 1 109 ? -20.269 57.589 28.853 1.00 9.90 109 ARG B O 1
ATOM 3401 N N . HIS B 1 110 ? -21.052 59.696 28.666 1.00 6.63 110 HIS B N 1
ATOM 3402 C CA . HIS B 1 110 ? -20.638 59.872 27.280 1.00 9.45 110 HIS B CA 1
ATOM 3403 C C . HIS B 1 110 ? -19.130 59.670 27.175 1.00 7.68 110 HIS B C 1
ATOM 3404 O O . HIS B 1 110 ? -18.644 59.043 26.239 1.00 7.13 110 HIS B O 1
ATOM 3411 N N . LEU B 1 111 ? -18.398 60.205 28.147 1.00 6.78 111 LEU B N 1
ATOM 3412 C CA . LEU B 1 111 ? -16.941 60.109 28.152 1.00 10.32 111 LEU B CA 1
ATOM 3413 C C . LEU B 1 111 ? -16.440 58.698 28.454 1.00 4.04 111 LEU B C 1
ATOM 3414 O O . LEU B 1 111 ? -15.463 58.250 27.859 1.00 7.22 111 LEU B O 1
ATOM 3419 N N . GLU B 1 112 ? -17.096 57.999 29.378 1.00 4.92 112 GLU B N 1
ATOM 3420 C CA . GLU B 1 112 ? -16.720 56.615 29.654 1.00 8.06 112 GLU B CA 1
ATOM 3421 C C . GLU B 1 112 ? -16.900 55.764 28.398 1.00 7.25 112 GLU B C 1
ATOM 3422 O O . GLU B 1 112 ? -16.076 54.901 28.099 1.00 4.99 112 GLU B O 1
ATOM 3428 N N . ASN B 1 113 ? -17.977 56.021 27.663 1.00 6.58 113 ASN B N 1
ATOM 3429 C CA . ASN B 1 113 ? -18.227 55.320 26.410 1.00 9.06 113 ASN B CA 1
ATOM 3430 C C . ASN B 1 113 ? -17.150 55.580 25.361 1.00 4.16 113 ASN B C 1
ATOM 3431 O O . ASN B 1 113 ? -16.792 54.685 24.597 1.00 6.02 113 ASN B O 1
ATOM 3436 N N . LEU B 1 114 ? -16.628 56.802 25.330 1.00 4.29 114 LEU B N 1
ATOM 3437 C CA . LEU B 1 114 ? -15.542 57.127 24.406 1.00 8.32 114 LEU B CA 1
ATOM 3438 C C . LEU B 1 114 ? -14.248 56.405 24.776 1.00 4.61 114 LEU B C 1
ATOM 3439 O O . LEU B 1 114 ? -13.492 55.983 23.899 1.00 2.69 114 LEU B O 1
ATOM 3444 N N . VAL B 1 115 ? -13.990 56.270 26.073 1.00 4.53 115 VAL B N 1
ATOM 3445 C CA . VAL B 1 115 ? -12.848 55.487 26.538 1.00 3.76 115 VAL B CA 1
ATOM 3446 C C . VAL B 1 115 ? -13.005 54.035 26.091 1.00 2.35 115 VAL B C 1
ATOM 3447 O O . VAL B 1 115 ? -12.048 53.398 25.653 1.00 6.43 115 VAL B O 1
ATOM 3451 N N . ILE B 1 116 ? -14.223 53.518 26.201 1.00 3.42 116 ILE B N 1
ATOM 3452 C CA . ILE B 1 116 ? -14.509 52.148 25.788 1.00 8.24 116 ILE B CA 1
ATOM 3453 C C . ILE B 1 116 ? -14.310 51.952 24.279 1.00 9.48 116 ILE B C 1
ATOM 3454 O O . ILE B 1 116 ? -13.800 50.920 23.843 1.00 4.09 116 ILE B O 1
ATOM 3459 N N . ARG B 1 117 ? -14.692 52.950 23.486 1.00 5.19 117 ARG B N 1
ATOM 3460 C CA . ARG B 1 117 ? -14.413 52.925 22.050 1.00 4.64 117 ARG B CA 1
ATOM 3461 C C . ARG B 1 117 ? -12.907 52.993 21.783 1.00 9.31 117 ARG B C 1
ATOM 3462 O O . ARG B 1 117 ? -12.352 52.187 21.030 1.00 6.98 117 ARG B O 1
ATOM 3470 N N . LYS B 1 118 ? -12.264 53.971 22.412 1.00 8.07 118 LYS B N 1
ATOM 3471 C CA . LYS B 1 118 ? -10.853 54.279 22.196 1.00 10.69 118 LYS B CA 1
ATOM 3472 C C . LYS B 1 118 ? -9.917 53.113 22.508 1.00 10.09 118 LYS B C 1
ATOM 3473 O O . LYS B 1 118 ? -8.919 52.910 21.819 1.00 6.21 118 LYS B O 1
ATOM 3479 N N . GLU B 1 119 ? -10.239 52.350 23.546 1.00 4.81 119 GLU B N 1
ATOM 3480 C CA . GLU B 1 119 ? -9.355 51.280 23.999 1.00 11.80 119 GLU B CA 1
ATOM 3481 C C . GLU B 1 119 ? -9.595 49.955 23.275 1.00 15.44 119 GLU B C 1
ATOM 3482 O O . GLU B 1 119 ? -8.952 48.952 23.577 1.00 14.20 119 GLU B O 1
ATOM 3488 N N . ASN B 1 120 ? -10.512 49.958 22.313 1.00 10.53 120 ASN B N 1
ATOM 3489 C CA . ASN B 1 120 ? -10.854 48.742 21.581 1.00 9.23 120 ASN B CA 1
ATOM 3490 C C . ASN B 1 120 ? -10.196 48.709 20.208 1.00 5.69 120 ASN B C 1
ATOM 3491 O O . ASN B 1 120 ? -10.519 49.523 19.346 1.00 6.18 120 ASN B O 1
ATOM 3496 N N . PRO B 1 121 ? -9.274 47.753 19.997 1.00 11.90 121 PRO B N 1
ATOM 3497 C CA . PRO B 1 121 ? -8.485 47.666 18.760 1.00 14.19 121 PRO B CA 1
ATOM 3498 C C . PRO B 1 121 ? -9.348 47.504 17.512 1.00 13.04 121 PRO B C 1
ATOM 3499 O O . PRO B 1 121 ? -8.870 47.773 16.409 1.00 13.22 121 PRO B O 1
ATOM 3503 N N . GLN B 1 122 ? -10.594 47.071 17.681 1.00 3.55 122 GLN B N 1
ATOM 3504 C CA . GLN B 1 122 ? -11.509 46.925 16.552 1.00 4.84 122 GLN B CA 1
ATOM 3505 C C . GLN B 1 122 ? -12.123 48.258 16.117 1.00 7.55 122 GLN B C 1
ATOM 3506 O O . GLN B 1 122 ? -12.629 48.382 15.002 1.00 5.46 122 GLN B O 1
ATOM 3512 N N . ASP B 1 123 ? -12.085 49.247 17.004 1.00 8.77 123 ASP B N 1
ATOM 3513 C CA . ASP B 1 123 ? -12.772 50.518 16.777 1.00 9.37 123 ASP B CA 1
ATOM 3514 C C . ASP B 1 123 ? -11.871 51.530 16.065 1.00 11.56 123 ASP B C 1
ATOM 3515 O O . ASP B 1 123 ? -10.688 51.646 16.385 1.00 9.71 123 ASP B O 1
ATOM 3520 N N . ILE B 1 124 ? -12.433 52.257 15.101 1.00 2.29 124 ILE B N 1
ATOM 3521 C CA . ILE B 1 124 ? -11.680 53.279 14.377 1.00 7.70 124 ILE B CA 1
ATOM 3522 C C . ILE B 1 124 ? -11.029 54.316 15.290 1.00 7.73 124 ILE B C 1
ATOM 3523 O O . ILE B 1 124 ? -9.979 54.862 14.951 1.00 9.44 124 ILE B O 1
ATOM 3528 N N . LEU B 1 125 ? -11.649 54.596 16.435 1.00 1.99 125 LEU B N 1
ATOM 3529 C CA . LEU B 1 125 ? -11.086 55.572 17.373 1.00 8.51 125 LEU B CA 1
ATOM 3530 C C . LEU B 1 125 ? -9.755 55.098 17.947 1.00 11.88 125 LEU B C 1
ATOM 3531 O O . LEU B 1 125 ? -8.924 55.907 18.350 1.00 15.42 125 LEU B O 1
ATOM 3536 N N . PHE B 1 126 ? -9.566 53.783 17.993 1.00 12.26 126 PHE B N 1
ATOM 3537 C CA . PHE B 1 126 ? -8.314 53.203 18.465 1.00 13.41 126 PHE B CA 1
ATOM 3538 C C . PHE B 1 126 ? -7.167 53.562 17.522 1.00 9.26 126 PHE B C 1
ATOM 3539 O O . PHE B 1 126 ? -6.026 53.715 17.953 1.00 11.13 126 PHE B O 1
ATOM 3547 N N . HIS B 1 127 ? -7.484 53.707 16.239 1.00 10.11 127 HIS B N 1
ATOM 3548 C CA . HIS B 1 127 ? -6.465 53.865 15.204 1.00 18.64 127 HIS B CA 1
ATOM 3549 C C . HIS B 1 127 ? -6.339 55.291 14.664 1.00 21.65 127 HIS B C 1
ATOM 3550 O O . HIS B 1 127 ? -5.352 55.624 14.009 1.00 19.07 127 HIS B O 1
ATOM 3557 N N . SER B 1 128 ? -7.336 56.128 14.929 1.00 12.18 128 SER B N 1
ATOM 3558 C CA . SER B 1 128 ? -7.294 57.514 14.472 1.00 10.98 128 SER B CA 1
ATOM 3559 C C . SER B 1 128 ? -7.339 58.513 15.626 1.00 13.51 128 SER B C 1
ATOM 3560 O O . SER B 1 128 ? -8.390 58.734 16.229 1.00 17.26 128 SER B O 1
ATOM 3563 N N . LYS B 1 129 ? -6.197 59.121 15.923 1.00 7.63 129 LYS B N 1
ATOM 3564 C CA . LYS B 1 129 ? -6.126 60.120 16.980 1.00 14.18 129 LYS B CA 1
ATOM 3565 C C . LYS B 1 129 ? -6.975 61.337 16.619 1.00 8.61 129 LYS B C 1
ATOM 3566 O O . LYS B 1 129 ? -7.579 61.962 17.486 1.00 17.26 129 LYS B O 1
ATOM 3572 N N . ASP B 1 130 ? -7.027 61.660 15.331 1.00 8.97 130 ASP B N 1
ATOM 3573 C CA . ASP B 1 130 ? -7.829 62.782 14.855 1.00 13.94 130 ASP B CA 1
ATOM 3574 C C . ASP B 1 130 ? -9.321 62.597 15.139 1.00 14.24 130 ASP B C 1
ATOM 3575 O O . ASP B 1 130 ? -9.990 63.520 15.607 1.00 10.65 130 ASP B O 1
ATOM 3580 N N . LEU B 1 131 ? -9.844 61.411 14.849 1.00 11.10 131 LEU B N 1
ATOM 3581 C CA . LEU B 1 131 ? -11.254 61.138 15.110 1.00 10.17 131 LEU B CA 1
ATOM 3582 C C . LEU B 1 131 ? -11.520 61.053 16.608 1.00 8.89 131 LEU B C 1
ATOM 3583 O O . LEU B 1 131 ? -12.578 61.464 17.080 1.00 9.86 131 LEU B O 1
ATOM 3588 N N . LEU B 1 132 ? -10.556 60.523 17.354 1.00 7.87 132 LEU B N 1
ATOM 3589 C CA . LEU B 1 132 ? -10.688 60.451 18.804 1.00 9.46 132 LEU B CA 1
ATOM 3590 C C . LEU B 1 132 ? -10.796 61.853 19.398 1.00 11.54 132 LEU B C 1
ATOM 3591 O O . LEU B 1 132 ? -11.649 62.111 20.246 1.00 13.01 132 LEU B O 1
ATOM 3596 N N . LEU B 1 133 ? -9.930 62.755 18.949 1.00 11.38 133 LEU B N 1
ATOM 3597 C CA . LEU B 1 133 ? -9.970 64.138 19.419 1.00 12.84 133 LEU B CA 1
ATOM 3598 C C . LEU B 1 133 ? -11.275 64.832 19.034 1.00 8.85 133 LEU B C 1
ATOM 3599 O O . LEU B 1 133 ? -11.892 65.497 19.863 1.00 11.25 133 LEU B O 1
ATOM 3604 N N . LYS B 1 134 ? -11.695 64.670 17.781 1.00 9.23 134 LYS B N 1
ATOM 3605 C CA . LYS B 1 134 ? -12.969 65.227 17.330 1.00 14.39 134 LYS B CA 1
ATOM 3606 C C . LYS B 1 134 ? -14.126 64.726 18.180 1.00 10.07 134 LYS B C 1
ATOM 3607 O O . LYS B 1 134 ? -14.959 65.512 18.635 1.00 8.78 134 LYS B O 1
ATOM 3613 N N . SER B 1 135 ? -14.183 63.411 18.379 1.00 9.16 135 SER B N 1
ATOM 3614 C CA . SER B 1 135 ? -15.256 62.803 19.162 1.00 4.27 135 SER B CA 1
ATOM 3615 C C . SER B 1 135 ? -15.293 63.384 20.573 1.00 3.35 135 SER B C 1
ATOM 3616 O O . SER B 1 135 ? -16.358 63.711 21.091 1.00 7.19 135 SER B O 1
ATOM 3619 N N . THR B 1 136 ? -14.121 63.506 21.191 1.00 4.50 136 THR B N 1
ATOM 3620 C CA . THR B 1 136 ? -14.023 64.027 22.554 1.00 7.44 136 THR B CA 1
ATOM 3621 C C . THR B 1 136 ? -14.386 65.514 22.621 1.00 9.59 136 THR B C 1
ATOM 3622 O O . THR B 1 136 ? -15.151 65.936 23.488 1.00 11.95 136 THR B O 1
ATOM 3626 N N . LEU B 1 137 ? -13.837 66.301 21.702 1.00 9.79 137 LEU B N 1
ATOM 3627 C CA . LEU B 1 137 ? -14.118 67.731 21.664 1.00 17.20 137 LEU B CA 1
ATOM 3628 C C . LEU B 1 137 ? -15.620 67.995 21.563 1.00 16.87 137 LEU B C 1
ATOM 3629 O O . LEU B 1 137 ? -16.138 68.926 22.179 1.00 10.81 137 LEU B O 1
ATOM 3634 N N . ILE B 1 138 ? -16.318 67.163 20.798 1.00 16.37 138 ILE B N 1
ATOM 3635 C CA . ILE B 1 138 ? -17.770 67.267 20.693 1.00 11.73 138 ILE B CA 1
ATOM 3636 C C . ILE B 1 138 ? -18.431 66.961 22.036 1.00 12.22 138 ILE B C 1
ATOM 3637 O O . ILE B 1 138 ? -19.369 67.643 22.448 1.00 12.93 138 ILE B O 1
ATOM 3642 N N . ALA B 1 139 ? -17.923 65.943 22.722 1.00 6.90 139 ALA B N 1
ATOM 3643 C CA . ALA B 1 139 ? -18.503 65.502 23.985 1.00 8.35 139 ALA B CA 1
ATOM 3644 C C . ALA B 1 139 ? -18.267 66.489 25.128 1.00 15.73 139 ALA B C 1
ATOM 3645 O O . ALA B 1 139 ? -19.066 66.565 26.060 1.00 21.83 139 ALA B O 1
ATOM 3647 N N . ILE B 1 140 ? -17.174 67.245 25.063 1.00 13.12 140 ILE B N 1
ATOM 3648 C CA . ILE B 1 140 ? -16.867 68.192 26.131 1.00 13.50 140 ILE B CA 1
ATOM 3649 C C . ILE B 1 140 ? -17.181 69.640 25.755 1.00 21.24 140 ILE B C 1
ATOM 3650 O O . ILE B 1 140 ? -16.712 70.574 26.404 1.00 19.39 140 ILE B O 1
ATOM 3655 N N . GLY B 1 141 ? -17.977 69.814 24.704 1.00 22.72 141 GLY B N 1
ATOM 3656 C CA . GLY B 1 141 ? -18.474 71.124 24.321 1.00 19.85 141 GLY B CA 1
ATOM 3657 C C . GLY B 1 141 ? -17.438 72.103 23.800 1.00 22.79 141 GLY B C 1
ATOM 3658 O O . GLY B 1 141 ? -17.569 73.310 24.000 1.00 27.41 141 GLY B O 1
ATOM 3659 N N . GLN B 1 142 ? -16.412 71.590 23.128 1.00 15.97 142 GLN B N 1
ATOM 3660 C CA . GLN B 1 142 ? -15.375 72.436 22.547 1.00 12.81 142 GLN B CA 1
ATOM 3661 C C . GLN B 1 142 ? -15.295 72.248 21.036 1.00 17.49 142 GLN B C 1
ATOM 3662 O O . GLN B 1 142 ? -14.235 72.411 20.432 1.00 23.91 142 GLN B O 1
ATOM 3668 N N . SER B 1 143 ? -16.425 71.899 20.434 1.00 16.63 143 SER B N 1
ATOM 3669 C CA . SER B 1 143 ? -16.509 71.747 18.987 1.00 19.06 143 SER B CA 1
ATOM 3670 C C . SER B 1 143 ? -17.894 72.133 18.487 1.00 25.56 143 SER B C 1
ATOM 3671 O O . SER B 1 143 ? -18.888 71.973 19.193 1.00 31.27 143 SER B O 1
ATOM 3674 N N . LYS B 1 144 ? -17.954 72.642 17.263 1.00 25.63 144 LYS B N 1
ATOM 3675 C CA . LYS B 1 144 ? -19.226 73.011 16.660 1.00 32.04 144 LYS B CA 1
ATOM 3676 C C . LYS B 1 144 ? -19.774 71.874 15.809 1.00 25.45 144 LYS B C 1
ATOM 3677 O O . LYS B 1 144 ? -20.903 71.938 15.324 1.00 26.90 144 LYS B O 1
ATOM 3683 N N . GLU B 1 145 ? -18.970 70.830 15.636 1.00 16.22 145 GLU B N 1
ATOM 3684 C CA . GLU B 1 145 ? -19.379 69.677 14.840 1.00 15.49 145 GLU B CA 1
ATOM 3685 C C . GLU B 1 145 ? -20.497 68.891 15.516 1.00 10.88 145 GLU B C 1
ATOM 3686 O O . GLU B 1 145 ? -20.579 68.828 16.743 1.00 12.34 145 GLU B O 1
ATOM 3692 N N . ILE B 1 146 ? -21.354 68.295 14.698 1.00 9.43 146 ILE B N 1
ATOM 3693 C CA . ILE B 1 146 ? -22.453 67.478 15.190 1.00 12.38 146 ILE B CA 1
ATOM 3694 C C . ILE B 1 146 ? -22.000 66.035 15.371 1.00 7.68 146 ILE B C 1
ATOM 3695 O O . ILE B 1 146 ? -21.287 65.491 14.529 1.00 7.27 146 ILE B O 1
ATOM 3700 N N . GLU B 1 147 ? -22.415 65.418 16.471 1.00 11.45 147 GLU B N 1
ATOM 3701 C CA . GLU B 1 147 ? -22.116 64.011 16.702 1.00 7.40 147 GLU B CA 1
ATOM 3702 C C . GLU B 1 147 ? -22.770 63.141 15.631 1.00 4.55 147 GLU B C 1
ATOM 3703 O O . GLU B 1 147 ? -23.984 63.193 15.424 1.00 8.59 147 GLU B O 1
ATOM 3709 N N . THR B 1 148 ? -21.956 62.348 14.945 1.00 0.74 148 THR B N 1
ATOM 3710 C CA . THR B 1 148 ? -22.466 61.388 13.976 1.00 1.41 148 THR B CA 1
ATOM 3711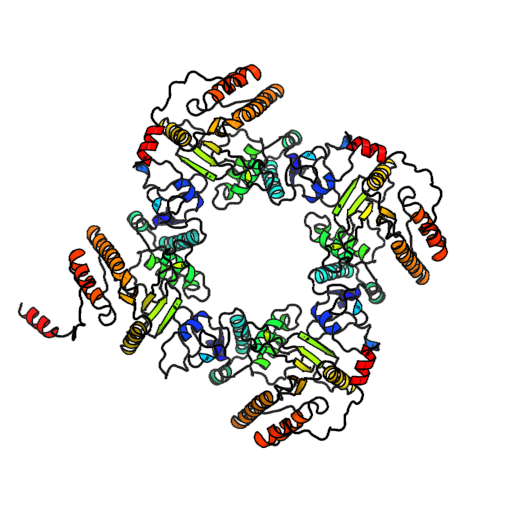 C C . THR B 1 148 ? -21.976 59.990 14.337 1.00 3.09 148 THR B C 1
ATOM 3712 O O . THR B 1 148 ? -21.314 59.807 15.354 1.00 6.42 148 THR B O 1
ATOM 3716 N N . THR B 1 149 ? -22.296 59.007 13.503 1.00 4.15 149 THR B N 1
ATOM 3717 C CA . THR B 1 149 ? -21.907 57.625 13.773 1.00 6.72 149 THR B CA 1
ATOM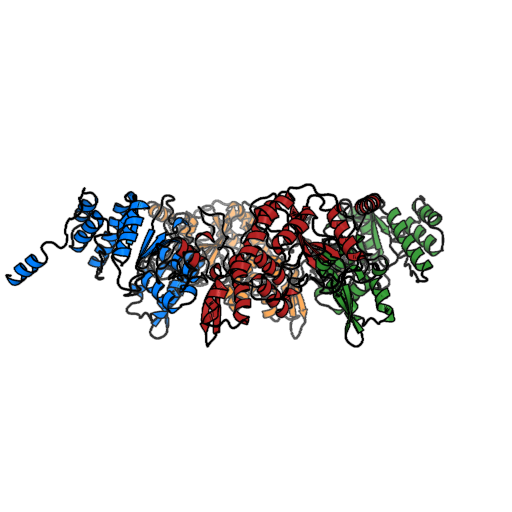 3718 C C . THR B 1 149 ? -20.406 57.480 14.050 1.00 10.58 149 THR B C 1
ATOM 3719 O O . THR B 1 149 ? -20.005 56.889 15.057 1.00 3.39 149 THR B O 1
ATOM 3723 N N . ILE B 1 150 ? -19.581 58.026 13.162 1.00 0.84 150 ILE B N 1
ATOM 3724 C CA . ILE B 1 150 ? -18.130 57.961 13.327 1.00 5.93 150 ILE B CA 1
ATOM 3725 C C . ILE B 1 150 ? -17.673 58.518 14.679 1.00 5.55 150 ILE B C 1
ATOM 3726 O O . ILE B 1 150 ? -16.784 57.957 15.322 1.00 4.28 150 ILE B O 1
ATOM 3731 N N . THR B 1 151 ? -18.287 59.618 15.105 1.00 0.82 151 THR B N 1
ATOM 3732 C CA . THR B 1 151 ? -17.904 60.275 16.351 1.00 3.62 151 THR B CA 1
ATOM 3733 C C . THR B 1 151 ? -18.857 59.965 17.506 1.00 3.61 151 THR B C 1
ATOM 3734 O O . THR B 1 151 ? -18.852 60.658 18.524 1.00 8.22 151 THR B O 1
ATOM 3738 N N . ALA B 1 152 ? -19.667 58.923 17.358 1.00 1.65 152 ALA B N 1
ATOM 3739 C CA . ALA B 1 152 ? -20.657 58.586 18.378 1.00 1.13 152 ALA B CA 1
ATOM 3740 C C . ALA B 1 152 ? -20.018 58.237 19.723 1.00 0.77 152 ALA B C 1
ATOM 3741 O O . ALA B 1 152 ? -18.877 57.777 19.780 1.00 4.97 152 ALA B O 1
ATOM 3743 N N . GLU B 1 153 ? -20.754 58.462 20.809 1.00 2.60 153 GLU B N 1
ATOM 3744 C CA . GLU B 1 153 ? -20.254 58.090 22.128 1.00 3.03 153 GLU B CA 1
ATOM 3745 C C . GLU B 1 153 ? -20.018 56.583 22.210 1.00 6.12 153 GLU B C 1
ATOM 3746 O O . GLU B 1 153 ? -19.086 56.130 22.869 1.00 6.90 153 GLU B O 1
ATOM 3752 N N . GLY B 1 154 ? -20.857 55.808 21.528 1.00 6.63 154 GLY B N 1
ATOM 3753 C CA . GLY B 1 154 ? -20.690 54.368 21.505 1.00 10.80 154 GLY B CA 1
ATOM 3754 C C . GLY B 1 154 ? -21.834 53.593 22.133 1.00 9.27 154 GLY B C 1
ATOM 3755 O O . GLY B 1 154 ? -22.947 54.096 22.272 1.00 8.51 154 GLY B O 1
ATOM 3756 N N . GLY B 1 155 ? -21.546 52.356 22.519 1.00 10.36 155 GLY B N 1
ATOM 3757 C CA . GLY B 1 155 ? -22.561 51.448 23.013 1.00 12.41 155 GLY B CA 1
ATOM 3758 C C . GLY B 1 155 ? -22.585 50.207 22.148 1.00 8.71 155 GLY B C 1
ATOM 3759 O O . GLY B 1 155 ? -21.590 49.879 21.504 1.00 12.40 155 GLY B O 1
ATOM 3760 N N . GLU B 1 156 ? -23.718 49.516 22.128 1.00 6.07 156 GLU B N 1
ATOM 3761 C CA . GLU B 1 156 ? -23.847 48.301 21.336 1.00 5.87 156 GLU B CA 1
ATOM 3762 C C . GLU B 1 156 ? -24.708 48.577 20.111 1.00 7.04 156 GLU B C 1
ATOM 3763 O O . GLU B 1 156 ? -25.820 49.078 20.230 1.00 2.29 156 GLU B O 1
ATOM 3769 N N . ILE B 1 157 ? -24.191 48.259 18.931 1.00 6.25 157 ILE B N 1
ATOM 3770 C CA . ILE B 1 157 ? -24.959 48.443 17.708 1.00 2.21 157 ILE B CA 1
ATOM 3771 C C . ILE B 1 157 ? -26.079 47.408 17.627 1.00 4.40 157 ILE B C 1
ATOM 3772 O O . ILE B 1 157 ? -25.817 46.206 17.661 1.00 5.26 157 ILE B O 1
ATOM 3777 N N . VAL B 1 158 ? -27.324 47.878 17.538 1.00 2.37 158 VAL B N 1
ATOM 3778 C CA . VAL B 1 158 ? -28.487 46.986 17.481 1.00 0.00 158 VAL B CA 1
ATOM 3779 C C . VAL B 1 158 ? -29.264 47.104 16.169 1.00 2.07 158 VAL B C 1
ATOM 3780 O O . VAL B 1 158 ? -30.163 46.308 15.895 1.00 3.68 158 VAL B O 1
ATOM 3784 N N . PHE B 1 159 ? -28.916 48.101 15.364 1.00 3.02 159 PHE B N 1
ATOM 3785 C CA . PHE B 1 159 ? -29.470 48.233 14.021 1.00 0.00 159 PHE B CA 1
ATOM 3786 C C . PHE B 1 159 ? -28.580 49.152 13.204 1.00 5.19 159 PHE B C 1
ATOM 3787 O O . PHE B 1 159 ? -27.987 50.088 13.736 1.00 3.60 159 PHE B O 1
ATOM 3795 N N . GLN B 1 160 ? -28.485 48.881 11.909 1.00 1.97 160 GLN B N 1
ATOM 3796 C CA . GLN B 1 160 ? -27.700 49.721 11.021 1.00 4.40 160 GLN B CA 1
ATOM 3797 C C . GLN B 1 160 ? -28.250 49.653 9.609 1.00 5.93 160 GLN B C 1
ATOM 3798 O O . GLN B 1 160 ? -28.659 48.592 9.138 1.00 4.95 160 GLN B O 1
ATOM 3804 N N . ASN B 1 161 ? -28.277 50.797 8.939 1.00 7.38 161 ASN B N 1
ATOM 3805 C CA . ASN B 1 161 ? -28.513 50.813 7.505 1.00 7.69 161 ASN B CA 1
ATOM 3806 C C . ASN B 1 161 ? -27.656 51.896 6.870 1.00 10.70 161 ASN B C 1
ATOM 3807 O O . ASN B 1 161 ? -26.784 52.462 7.533 1.00 4.56 161 ASN B O 1
ATOM 3812 N N . ALA B 1 162 ? -27.883 52.173 5.593 1.00 8.40 162 ALA B N 1
ATOM 3813 C CA . ALA B 1 162 ? -27.025 53.101 4.868 1.00 6.12 162 ALA B CA 1
ATOM 3814 C C . ALA B 1 162 ? -26.977 54.474 5.529 1.00 8.12 162 ALA B C 1
ATOM 3815 O O . ALA B 1 162 ? -25.954 55.155 5.482 1.00 9.86 162 ALA B O 1
ATOM 3817 N N . ALA B 1 163 ? -28.079 54.871 6.156 1.00 5.66 163 ALA B N 1
ATOM 3818 C CA . ALA B 1 163 ? -28.199 56.228 6.681 1.00 8.60 163 ALA B CA 1
ATOM 3819 C C . ALA B 1 163 ? -28.027 56.349 8.194 1.00 3.02 163 ALA B C 1
ATOM 3820 O O . ALA B 1 163 ? -27.616 57.401 8.685 1.00 2.47 163 ALA B O 1
ATOM 3822 N N . PHE B 1 164 ? -28.345 55.289 8.934 1.00 4.06 164 PHE B N 1
ATOM 3823 C CA . PHE B 1 164 ? -28.383 55.375 10.396 1.00 3.79 164 PHE B CA 1
ATOM 3824 C C . PHE B 1 164 ? -27.633 54.251 11.095 1.00 4.25 164 PHE B C 1
ATOM 3825 O O . PHE B 1 164 ? -27.447 53.172 10.539 1.00 2.42 164 PHE B O 1
ATOM 3833 N N . THR B 1 165 ? -27.219 54.516 12.328 1.00 4.70 165 THR B N 1
ATOM 3834 C CA . THR B 1 165 ? -26.733 53.476 13.221 1.00 6.79 165 THR B CA 1
ATOM 3835 C C . THR B 1 165 ? -27.405 53.657 14.571 1.00 4.37 165 THR B C 1
ATOM 3836 O O . THR B 1 165 ? -27.379 54.747 15.150 1.00 3.48 165 THR B O 1
ATOM 3840 N N . MET B 1 166 ? -28.022 52.591 15.061 1.00 2.68 166 MET B N 1
ATOM 3841 C CA . MET B 1 166 ? -28.715 52.633 16.337 1.00 0.00 166 MET B CA 1
ATOM 3842 C C . MET B 1 166 ? -27.881 51.940 17.399 1.00 5.61 166 MET B C 1
ATOM 3843 O O . MET B 1 166 ? -27.432 50.806 17.206 1.00 4.10 166 MET B O 1
ATOM 3848 N N . TRP B 1 167 ? -27.678 52.632 18.517 1.00 0.54 167 TRP B N 1
ATOM 3849 C CA . TRP B 1 167 ? -26.847 52.133 19.605 1.00 2.55 167 TRP B CA 1
ATOM 3850 C C . TRP B 1 167 ? -27.681 51.947 20.866 1.00 5.37 167 TRP B C 1
ATOM 3851 O O . TRP B 1 167 ? -28.520 52.788 21.192 1.00 6.02 167 TRP B O 1
ATOM 3862 N N . LYS B 1 168 ? -27.435 50.862 21.591 1.00 5.02 168 LYS B N 1
ATOM 3863 C CA . LYS B 1 168 ? -27.949 50.748 22.947 1.00 2.83 168 LYS B CA 1
ATOM 3864 C C . LYS B 1 168 ? -26.945 51.365 23.914 1.00 0.71 168 LYS B C 1
ATOM 3865 O O . LYS B 1 168 ? -25.757 51.046 23.877 1.00 5.63 168 LYS B O 1
ATOM 3871 N N . LEU B 1 169 ? -27.421 52.258 24.772 1.00 0.00 169 LEU B N 1
ATOM 3872 C CA . LEU B 1 169 ? -26.557 52.884 25.762 1.00 0.22 169 LEU B CA 1
ATOM 3873 C C . LEU B 1 169 ? -26.469 51.980 26.989 1.00 2.79 169 LEU B C 1
ATOM 3874 O O . LEU B 1 169 ? -27.471 51.721 27.654 1.00 13.98 169 LEU B O 1
ATOM 3879 N N . THR B 1 170 ? -25.269 51.491 27.278 1.00 6.64 170 THR B N 1
ATOM 3880 C CA . THR B 1 170 ? -25.088 50.494 28.329 1.00 13.96 170 THR B CA 1
ATOM 3881 C C . THR B 1 170 ? -24.729 51.124 29.675 1.00 9.79 170 THR B C 1
ATOM 3882 O O . THR B 1 170 ? -23.856 50.635 30.392 1.00 9.95 170 THR B O 1
ATOM 3886 N N . TYR B 1 171 ? -25.429 52.200 30.016 1.00 13.01 171 TYR B N 1
ATOM 3887 C CA . TYR B 1 171 ? -25.149 52.968 31.224 1.00 7.87 171 TYR B CA 1
ATOM 3888 C C . TYR B 1 171 ? -25.241 52.167 32.525 1.00 5.76 171 TYR B C 1
ATOM 3889 O O . TYR B 1 171 ? -24.629 52.538 33.527 1.00 8.69 171 TYR B O 1
ATOM 3898 N N . LEU B 1 172 ? -26.015 51.085 32.524 1.00 4.49 172 LEU B N 1
ATOM 3899 C CA . LEU B 1 172 ? -26.155 50.268 33.729 1.00 8.92 172 LEU B CA 1
ATOM 3900 C C . LEU B 1 172 ? -24.838 49.591 34.105 1.00 13.89 172 LEU B C 1
ATOM 3901 O O . LEU B 1 172 ? -24.617 49.252 35.268 1.00 15.12 172 LEU B O 1
ATOM 3906 N N . GLU B 1 173 ? -23.963 49.407 33.120 1.00 11.11 173 GLU B N 1
ATOM 3907 C CA . GLU B 1 173 ? -22.725 48.657 33.322 1.00 13.92 173 GLU B CA 1
ATOM 3908 C C . GLU B 1 173 ? -21.502 49.547 33.541 1.00 11.22 173 GLU B C 1
ATOM 3909 O O . GLU B 1 173 ? -20.395 49.044 33.717 1.00 10.18 173 GLU B O 1
ATOM 3915 N N . HIS B 1 174 ? -21.697 50.862 33.518 1.00 10.06 174 HIS B N 1
ATOM 3916 C CA . HIS B 1 174 ? -20.576 51.793 33.636 1.00 8.04 174 HIS B CA 1
ATOM 3917 C C . HIS B 1 174 ? -19.914 51.738 35.009 1.00 10.44 174 HIS B C 1
ATOM 3918 O O . HIS B 1 174 ? -20.556 51.419 36.010 1.00 6.12 174 HIS B O 1
ATOM 3925 N N . GLN B 1 175 ? -18.627 52.062 35.047 1.00 11.08 175 GLN B N 1
ATOM 3926 C CA . GLN B 1 175 ? -17.871 52.065 36.292 1.00 12.18 175 GLN B CA 1
ATOM 3927 C C . GLN B 1 175 ? -17.865 53.437 36.969 1.00 8.93 175 GLN B C 1
ATOM 3928 O O . GLN B 1 175 ? -18.025 53.542 38.186 1.00 9.81 175 GLN B O 1
ATOM 3934 N N . LEU B 1 176 ? -17.689 54.489 36.177 1.00 9.58 176 LEU B N 1
ATOM 3935 C CA . LEU B 1 176 ? -17.522 55.832 36.726 1.00 10.39 176 LEU B CA 1
ATOM 3936 C C . LEU B 1 176 ? -18.815 56.415 37.301 1.00 14.44 176 LEU B C 1
ATOM 3937 O O . LEU B 1 176 ? -18.866 56.807 38.467 1.00 8.62 176 LEU B O 1
ATOM 3942 N N . MET B 1 177 ? -19.861 56.476 36.486 1.00 11.25 177 MET B N 1
ATOM 3943 C CA . MET B 1 177 ? -21.140 56.980 36.967 1.00 8.00 177 MET B CA 1
ATOM 3944 C C . MET B 1 177 ? -22.306 56.282 36.282 1.00 13.38 177 MET B C 1
ATOM 3945 O O . MET B 1 177 ? -23.001 56.880 35.461 1.00 12.69 177 MET B O 1
ATOM 3950 N N . PRO B 1 178 ? -22.528 55.008 36.625 1.00 12.54 178 PRO B N 1
ATOM 3951 C CA . PRO B 1 178 ? -23.619 54.245 36.017 1.00 13.40 178 PRO B CA 1
ATOM 3952 C C . PRO B 1 178 ? -24.990 54.775 36.425 1.00 14.72 178 PRO B C 1
ATOM 3953 O O . PRO B 1 178 ? -25.135 55.399 37.478 1.00 15.42 178 PRO B O 1
ATOM 3957 N N . ILE B 1 179 ? -25.982 54.541 35.573 1.00 14.33 179 ILE B N 1
ATOM 3958 C CA . ILE B 1 179 ? -27.375 54.749 35.937 1.00 11.37 179 ILE B CA 1
ATOM 3959 C C . ILE B 1 179 ? -27.720 53.702 36.985 1.00 17.04 179 ILE B C 1
ATOM 3960 O O . ILE B 1 179 ? -27.360 52.534 36.841 1.00 17.26 179 ILE B O 1
ATOM 3965 N N . LEU B 1 180 ? -28.404 54.116 38.045 1.00 24.80 180 LEU B N 1
ATOM 3966 C CA . LEU B 1 180 ? -28.667 53.215 39.163 1.00 22.61 180 LEU B CA 1
ATOM 3967 C C . LEU B 1 180 ? -30.040 52.545 39.081 1.00 23.80 180 LEU B C 1
ATOM 3968 O O . LEU B 1 180 ? -30.238 51.450 39.608 1.00 26.91 180 LEU B O 1
ATOM 3973 N N . ASP B 1 181 ? -30.980 53.199 38.409 1.00 21.39 181 ASP B N 1
ATOM 3974 C CA . ASP B 1 181 ? -32.298 52.618 38.180 1.00 22.94 181 ASP B CA 1
ATOM 3975 C C . ASP B 1 181 ? -32.187 51.430 37.228 1.00 19.35 181 ASP B C 1
ATOM 3976 O O . ASP B 1 181 ? -31.990 51.601 36.023 1.00 14.10 181 ASP B O 1
ATOM 3981 N N . GLN B 1 182 ? -32.313 50.225 37.775 1.00 13.91 182 GLN B N 1
ATOM 3982 C CA . GLN B 1 182 ? -32.132 49.008 36.988 1.00 21.26 182 GLN B CA 1
ATOM 3983 C C . GLN B 1 182 ? -33.205 48.830 35.917 1.00 13.98 182 GLN B C 1
ATOM 3984 O O . GLN B 1 182 ? -33.112 47.932 35.084 1.00 14.70 182 GLN B O 1
ATOM 3990 N N . ASN B 1 183 ? -34.218 49.690 35.945 1.00 14.71 183 ASN B N 1
ATOM 3991 C CA . ASN B 1 183 ? -35.281 49.666 34.948 1.00 20.43 183 ASN B CA 1
ATOM 3992 C C . ASN B 1 183 ? -34.894 50.457 33.693 1.00 20.28 183 ASN B C 1
ATOM 3993 O O . ASN B 1 183 ? -35.647 50.510 32.719 1.00 14.66 183 ASN B O 1
ATOM 3998 N N . PHE B 1 184 ? -33.710 51.062 33.725 1.00 14.79 184 PHE B N 1
ATOM 3999 C CA . PHE B 1 184 ? -33.261 51.957 32.661 1.00 12.58 184 PHE B CA 1
ATOM 4000 C C . PHE B 1 184 ? -32.999 51.262 31.327 1.00 8.80 184 PHE B C 1
ATOM 4001 O O . PHE B 1 184 ? -32.334 50.226 31.267 1.00 8.15 184 PHE B O 1
ATOM 4009 N N . ILE B 1 185 ? -33.526 51.851 30.259 1.00 5.58 185 ILE B N 1
ATOM 4010 C CA . ILE B 1 185 ? -33.223 51.420 28.894 1.00 3.12 185 ILE B CA 1
ATOM 4011 C C . ILE B 1 185 ? -33.300 52.630 27.980 1.00 4.74 185 ILE B C 1
ATOM 4012 O O . ILE B 1 185 ? -34.300 53.347 27.979 1.00 5.62 185 ILE B O 1
ATOM 4017 N N . GLU B 1 186 ? -32.250 52.852 27.198 1.00 5.13 186 GLU B N 1
ATOM 4018 C CA . GLU B 1 186 ? -32.233 53.956 26.250 1.00 10.15 186 GLU B CA 1
ATOM 4019 C C . GLU B 1 186 ? -31.344 53.636 25.054 1.00 9.55 186 GLU B C 1
ATOM 4020 O O . GLU B 1 186 ? -30.305 52.988 25.191 1.00 6.90 186 GLU B O 1
ATOM 4026 N N . TYR B 1 187 ? -31.768 54.086 23.878 1.00 6.06 187 TYR B N 1
ATOM 4027 C CA . TYR B 1 187 ? -30.973 53.925 22.667 1.00 6.09 187 TYR B CA 1
ATOM 4028 C C . TYR B 1 187 ? -30.758 55.286 22.025 1.00 5.37 187 TYR B C 1
ATOM 4029 O O . TYR B 1 187 ? -31.447 56.254 22.353 1.00 4.51 187 TYR B O 1
ATOM 4038 N N . LYS B 1 188 ? -29.800 55.363 21.111 1.00 4.41 188 LYS B N 1
ATOM 4039 C CA . LYS B 1 188 ? -29.653 56.554 20.293 1.00 7.21 188 LYS B CA 1
ATOM 4040 C C . LYS B 1 188 ? -29.422 56.153 18.842 1.00 4.15 188 LYS B C 1
ATOM 4041 O O . LYS B 1 188 ? -28.812 55.123 18.561 1.00 7.98 188 LYS B O 1
ATOM 4047 N N . VAL B 1 189 ? -29.941 56.952 17.921 1.00 2.68 189 VAL B N 1
ATOM 4048 C CA . VAL B 1 189 ? -29.712 56.717 16.507 1.00 2.51 189 VAL B CA 1
ATOM 4049 C C . VAL B 1 189 ? -28.919 57.882 15.937 1.00 5.61 189 VAL B C 1
ATOM 4050 O O . VAL B 1 189 ? -29.414 59.005 15.887 1.00 4.49 189 VAL B O 1
ATOM 4054 N N . THR B 1 190 ? -27.685 57.616 15.522 1.00 2.35 190 THR B N 1
ATOM 4055 C CA . THR B 1 190 ? -26.860 58.639 14.888 1.00 7.00 190 THR B CA 1
ATOM 4056 C C . THR B 1 190 ? -26.923 58.520 13.369 1.00 9.48 190 THR B C 1
ATOM 4057 O O . THR B 1 190 ? -27.091 57.424 12.832 1.00 4.83 190 THR B O 1
ATOM 4061 N N . LEU B 1 191 ? -26.800 59.654 12.684 1.00 2.93 191 LEU B N 1
ATOM 4062 C CA . LEU B 1 191 ? -26.727 59.672 11.230 1.00 9.21 191 LEU B CA 1
ATOM 4063 C C . LEU B 1 191 ? -25.324 59.270 10.810 1.00 11.03 191 LEU B C 1
ATOM 4064 O O . LEU B 1 191 ? -24.341 59.720 11.397 1.00 3.46 191 LEU B O 1
ATOM 4069 N N . ASN B 1 192 ? -25.232 58.415 9.799 1.00 2.71 192 ASN B N 1
ATOM 4070 C CA . ASN B 1 192 ? -23.935 57.987 9.295 1.00 9.42 192 ASN B CA 1
ATOM 4071 C C . ASN B 1 192 ? -23.209 59.137 8.598 1.00 17.58 192 ASN B C 1
ATOM 4072 O O . ASN B 1 192 ? -21.983 59.235 8.646 1.00 15.28 192 ASN B O 1
ATOM 4077 N N . GLU B 1 193 ? -23.983 60.003 7.953 1.00 13.95 193 GLU B N 1
ATOM 4078 C CA . GLU B 1 193 ? -23.465 61.239 7.378 1.00 26.58 193 GLU B CA 1
ATOM 4079 C C . GLU B 1 193 ? -24.519 62.318 7.563 1.00 26.52 193 GLU B C 1
ATOM 4080 O O . GLU B 1 193 ? -25.713 62.048 7.441 1.00 19.33 193 GLU B O 1
ATOM 4086 N N . ASP B 1 194 ? -24.090 63.540 7.860 1.00 36.73 194 ASP B N 1
ATOM 4087 C CA . ASP B 1 194 ? -25.038 64.640 7.986 1.00 44.88 194 ASP B CA 1
ATOM 4088 C C . ASP B 1 194 ? -25.417 65.157 6.603 1.00 41.70 194 ASP B C 1
ATOM 4089 O O . ASP B 1 194 ? -25.170 66.317 6.271 1.00 37.31 194 ASP B O 1
ATOM 4094 N N . LYS B 1 195 ? -26.007 64.275 5.803 1.00 42.69 195 LYS B N 1
ATOM 4095 C CA . LYS B 1 195 ? -26.465 64.612 4.462 1.00 40.09 195 LYS B CA 1
ATOM 4096 C C . LYS B 1 195 ? -27.951 64.287 4.350 1.00 43.17 195 LYS B C 1
ATOM 4097 O O . LYS B 1 195 ? -28.504 63.604 5.213 1.00 40.67 195 LYS B O 1
ATOM 4103 N N . PRO B 1 196 ? -28.611 64.788 3.295 1.00 44.71 196 PRO B N 1
ATOM 4104 C CA . PRO B 1 196 ? -30.006 64.408 3.053 1.00 40.33 196 PRO B CA 1
ATOM 4105 C C . PRO B 1 196 ? -30.159 62.896 2.903 1.00 31.17 196 PRO B C 1
ATOM 4106 O O . PRO B 1 196 ? -29.277 62.230 2.360 1.00 31.90 196 PRO B O 1
ATOM 4110 N N . ILE B 1 197 ? -31.280 62.369 3.385 1.00 26.03 197 ILE B N 1
ATOM 4111 C CA . ILE B 1 197 ? -31.496 60.929 3.456 1.00 18.40 197 ILE B CA 1
ATOM 4112 C C . ILE B 1 197 ? -32.741 60.514 2.672 1.00 16.33 197 ILE B C 1
ATOM 4113 O O . ILE B 1 197 ? -33.799 61.130 2.799 1.00 14.89 197 ILE B O 1
ATOM 4118 N N . SER B 1 198 ? -32.611 59.465 1.865 1.00 17.42 198 SER B N 1
ATOM 4119 C CA . SER B 1 198 ? -33.709 59.025 1.007 1.00 20.91 198 SER B CA 1
ATOM 4120 C C . SER B 1 198 ? -34.904 58.519 1.809 1.00 18.93 198 SER B C 1
ATOM 4121 O O . SER B 1 198 ? -34.760 58.083 2.952 1.00 16.80 198 SER B O 1
ATOM 4124 N N . ASP B 1 199 ? -36.084 58.576 1.198 1.00 17.43 199 ASP B N 1
ATOM 4125 C CA . ASP B 1 199 ? -37.306 58.107 1.840 1.00 18.25 199 ASP B CA 1
ATOM 4126 C C . ASP B 1 199 ? -37.182 56.635 2.209 1.00 17.55 199 ASP B C 1
ATOM 4127 O O . ASP B 1 199 ? -37.639 56.209 3.271 1.00 14.79 199 ASP B O 1
ATOM 4132 N N . VAL B 1 200 ? -36.561 55.860 1.325 1.00 9.71 200 VAL B N 1
ATOM 4133 C CA . VAL B 1 200 ? -36.379 54.432 1.553 1.00 8.72 200 VAL B CA 1
ATOM 4134 C C . VAL B 1 200 ? -35.575 54.157 2.825 1.00 7.64 200 VAL B C 1
ATOM 4135 O O . VAL B 1 200 ? -35.917 53.273 3.608 1.00 9.66 200 VAL B O 1
ATOM 4139 N N . HIS B 1 201 ? -34.507 54.917 3.029 1.00 7.05 201 HIS B N 1
ATOM 4140 C CA . HIS B 1 201 ? -33.651 54.709 4.191 1.00 10.26 201 HIS B CA 1
ATOM 4141 C C . HIS B 1 201 ? -34.300 55.205 5.482 1.00 12.40 201 HIS B C 1
ATOM 4142 O O . HIS B 1 201 ? -34.056 54.657 6.557 1.00 12.71 201 HIS B O 1
ATOM 4149 N N . VAL B 1 202 ? -35.127 56.241 5.369 1.00 5.31 202 VAL B N 1
ATOM 4150 C CA . VAL B 1 202 ? -35.921 56.711 6.496 1.00 9.60 202 VAL B CA 1
ATOM 4151 C C . VAL B 1 202 ? -36.961 55.658 6.854 1.00 11.01 202 VAL B C 1
ATOM 4152 O O . VAL B 1 202 ? -37.160 55.333 8.025 1.00 10.00 202 VAL B O 1
ATOM 4156 N N . LYS B 1 203 ? -37.615 55.124 5.828 1.00 12.47 203 LYS B N 1
ATOM 4157 C CA . LYS B 1 203 ? -38.629 54.089 5.996 1.00 13.24 203 LYS B CA 1
ATOM 4158 C C . LYS B 1 203 ? -38.085 52.861 6.723 1.00 11.30 203 LYS B C 1
ATOM 4159 O O . LYS B 1 203 ? -38.763 52.273 7.566 1.00 9.89 203 LYS B O 1
ATOM 4165 N N . GLU B 1 204 ? -36.862 52.470 6.383 1.00 7.16 204 GLU B N 1
ATOM 4166 C CA . GLU B 1 204 ? -36.231 51.319 7.018 1.00 8.45 204 GLU B CA 1
ATOM 4167 C C . GLU B 1 204 ? -36.044 51.534 8.520 1.00 7.10 204 GLU B C 1
ATOM 4168 O O . GLU B 1 204 ? -36.285 50.629 9.315 1.00 9.38 204 GLU B O 1
ATOM 4174 N N . LEU B 1 205 ? -35.618 52.732 8.906 1.00 6.64 205 LEU B N 1
ATOM 4175 C CA . LEU B 1 205 ? -35.465 53.043 10.321 1.00 7.44 205 LEU B CA 1
ATOM 4176 C C . LEU B 1 205 ? -36.811 53.009 11.044 1.00 8.66 205 LEU B C 1
ATOM 4177 O O . LEU B 1 205 ? -36.948 52.379 12.095 1.00 7.11 205 LEU B O 1
ATOM 4182 N N . VAL B 1 206 ? -37.805 53.683 10.471 1.00 4.94 206 VAL B N 1
ATOM 4183 C CA . VAL B 1 206 ? -39.128 53.759 11.083 1.00 6.47 206 VAL B CA 1
ATOM 4184 C C . VAL B 1 206 ? -39.745 52.374 11.249 1.00 5.79 206 VAL B C 1
ATOM 4185 O O . VAL B 1 206 ? -40.379 52.087 12.265 1.00 8.65 206 VAL B O 1
ATOM 4189 N N . ALA B 1 207 ? -39.550 51.513 10.255 1.00 4.81 207 ALA B N 1
ATOM 4190 C CA . ALA B 1 207 ? -40.073 50.152 10.319 1.00 11.57 207 ALA B CA 1
ATOM 4191 C C . ALA B 1 207 ? -39.448 49.374 11.481 1.00 12.46 207 ALA B C 1
ATOM 4192 O O . ALA B 1 207 ? -40.136 48.644 12.200 1.00 5.41 207 ALA B O 1
ATOM 4194 N N . GLU B 1 208 ? -38.143 49.537 11.665 1.00 4.53 208 GLU B N 1
ATOM 4195 C CA . GLU B 1 208 ? -37.448 48.870 12.762 1.00 7.18 208 GLU B CA 1
ATOM 4196 C C . GLU B 1 208 ? -37.923 49.412 14.109 1.00 4.63 208 GLU B C 1
ATOM 4197 O O . GLU B 1 208 ? -38.166 48.649 15.041 1.00 4.72 208 GLU B O 1
ATOM 4203 N N . LEU B 1 209 ? -38.065 50.731 14.202 1.00 3.40 209 LEU B N 1
ATOM 4204 C CA . LEU B 1 209 ? -38.508 51.362 15.443 1.00 8.37 209 LEU B CA 1
ATOM 4205 C C . LEU B 1 209 ? -39.935 50.964 15.828 1.00 13.52 209 LEU B C 1
ATOM 4206 O O . LEU B 1 209 ? -40.222 50.718 17.001 1.00 9.77 209 LEU B O 1
ATOM 4211 N N . ARG B 1 210 ? -40.826 50.894 14.844 1.00 12.84 210 ARG B N 1
ATOM 4212 C CA . ARG B 1 210 ? -42.215 50.519 15.109 1.00 10.73 210 ARG B CA 1
ATOM 4213 C C . ARG B 1 210 ? -42.360 49.052 15.493 1.00 11.08 210 ARG B C 1
ATOM 4214 O O . ARG B 1 210 ? -43.237 48.692 16.274 1.00 15.78 210 ARG B O 1
ATOM 4222 N N . TRP B 1 211 ? -41.501 48.205 14.938 1.00 6.66 211 TRP B N 1
ATOM 4223 C CA . TRP B 1 211 ? -41.585 46.773 15.200 1.00 9.87 211 TRP B CA 1
ATOM 4224 C C . TRP B 1 211 ? -40.847 46.366 16.474 1.00 11.67 211 TRP B C 1
ATOM 4225 O O . TRP B 1 211 ? -41.421 45.729 17.359 1.00 11.73 211 TRP B O 1
ATOM 4236 N N . GLN B 1 212 ? -39.575 46.740 16.564 1.00 8.41 212 GLN B N 1
ATOM 4237 C CA . GLN B 1 212 ? -38.723 46.283 17.658 1.00 7.86 212 GLN B CA 1
ATOM 4238 C C . GLN B 1 212 ? -38.762 47.199 18.880 1.00 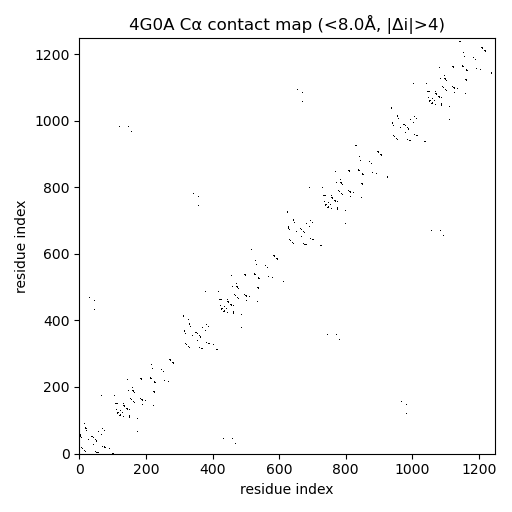11.39 212 GLN B C 1
ATOM 4239 O O . GLN B 1 212 ? -38.413 46.775 19.980 1.00 11.51 212 GLN B O 1
ATOM 4245 N N . TYR B 1 213 ? -39.180 48.449 18.688 1.00 4.96 213 TYR B N 1
ATOM 4246 C CA . TYR B 1 213 ? -39.159 49.432 19.772 1.00 6.13 213 TYR B CA 1
ATOM 4247 C C . TYR B 1 213 ? -40.474 50.196 19.900 1.00 7.64 213 TYR B C 1
ATOM 4248 O O . TYR B 1 213 ? -40.480 51.405 20.122 1.00 6.53 213 TYR B O 1
ATOM 4257 N N . ASN B 1 214 ? -41.585 49.476 19.777 1.00 8.58 214 ASN B N 1
ATOM 4258 C CA . ASN B 1 214 ? -42.901 50.102 19.773 1.00 6.83 214 ASN B CA 1
ATOM 4259 C C . ASN B 1 214 ? -43.247 50.780 21.100 1.00 7.09 214 ASN B C 1
ATOM 4260 O O . ASN B 1 214 ? -44.066 51.697 21.141 1.00 8.19 214 ASN B O 1
ATOM 4265 N N . LYS B 1 215 ? -42.611 50.341 22.181 1.00 4.13 215 LYS B N 1
ATOM 4266 C CA . LYS B 1 215 ? -42.861 50.937 23.494 1.00 8.92 215 LYS B CA 1
ATOM 4267 C C . LYS B 1 215 ? -41.938 52.117 23.802 1.00 10.02 215 LYS B C 1
ATOM 4268 O O . LYS B 1 215 ? -41.904 52.612 24.932 1.00 8.91 215 LYS B O 1
ATOM 4274 N N . PHE B 1 216 ? -41.200 52.572 22.796 1.00 4.92 216 PHE B N 1
ATOM 4275 C CA . PHE B 1 216 ? -40.269 53.682 22.975 1.00 5.16 216 PHE B CA 1
ATOM 4276 C C . PHE B 1 216 ? -40.657 54.904 22.151 1.00 8.99 216 PHE B C 1
ATOM 4277 O O . PHE B 1 216 ? -41.012 54.790 20.974 1.00 7.40 216 PHE B O 1
ATOM 4285 N N . ALA B 1 217 ? -40.588 56.070 22.783 1.00 5.72 217 ALA B N 1
ATOM 4286 C CA . ALA B 1 217 ? -40.774 57.338 22.094 1.00 11.43 217 ALA B CA 1
ATOM 4287 C C . ALA B 1 217 ? -39.494 57.739 21.362 1.00 10.26 217 ALA B C 1
ATOM 4288 O O . ALA B 1 217 ? -38.389 57.614 21.897 1.00 6.13 217 ALA B O 1
ATOM 4290 N N . VAL B 1 218 ? -39.648 58.209 20.131 1.00 3.74 218 VAL B N 1
ATOM 4291 C CA . VAL B 1 218 ? -38.518 58.724 19.377 1.00 3.74 218 VAL B CA 1
ATOM 4292 C C . VAL B 1 218 ? -38.473 60.234 19.549 1.00 7.26 218 VAL B C 1
ATOM 4293 O O . VAL B 1 218 ? -39.351 60.949 19.067 1.00 4.42 218 VAL B O 1
ATOM 4297 N N . ILE B 1 219 ? -37.459 60.715 20.258 1.00 4.55 219 ILE B N 1
ATOM 4298 C CA . ILE B 1 219 ? -37.315 62.145 20.492 1.00 4.38 219 ILE B CA 1
ATOM 4299 C C . ILE B 1 219 ? -35.924 62.620 20.096 1.00 4.42 219 ILE B C 1
ATOM 4300 O O . ILE B 1 219 ? -35.152 61.878 19.488 1.00 4.06 219 ILE B O 1
ATOM 4305 N N . THR B 1 220 ? -35.623 63.870 20.429 1.00 4.59 220 THR B N 1
ATOM 4306 C CA . THR B 1 220 ? -34.284 64.413 20.261 1.00 9.32 220 THR B CA 1
ATOM 4307 C C . THR B 1 220 ? -34.072 65.568 21.229 1.00 11.28 220 THR B C 1
ATOM 4308 O O . THR B 1 220 ? -35.030 66.207 21.666 1.00 7.96 220 THR B O 1
ATOM 4312 N N . HIS B 1 221 ? -32.814 65.828 21.569 1.00 4.68 221 HIS B N 1
ATOM 4313 C CA . HIS B 1 221 ? -32.479 66.974 22.402 1.00 9.57 221 HIS B CA 1
ATOM 4314 C C . HIS B 1 221 ? -31.939 68.117 21.546 1.00 5.18 221 HIS B C 1
ATOM 4315 O O . HIS B 1 221 ? -31.411 69.099 22.061 1.00 5.55 221 HIS B O 1
ATOM 4322 N N . GLY B 1 222 ? -32.083 67.977 20.233 1.00 6.61 222 GLY B N 1
ATOM 4323 C CA . GLY B 1 222 ? -31.791 69.063 19.316 1.00 5.50 222 GLY B CA 1
ATOM 4324 C C . GLY B 1 222 ? -30.354 69.109 18.845 1.00 5.35 222 GLY B C 1
ATOM 4325 O O . GLY B 1 222 ? -29.977 70.011 18.102 1.00 9.66 222 GLY B O 1
ATOM 4326 N N . LYS B 1 223 ? -29.554 68.129 19.258 1.00 4.96 223 LYS B N 1
ATOM 4327 C CA . LYS B 1 223 ? -28.125 68.139 18.947 1.00 4.80 223 LYS B CA 1
ATOM 4328 C C . LYS B 1 223 ? -27.737 67.297 17.731 1.00 5.17 223 LYS B C 1
ATOM 4329 O O . LYS B 1 223 ? -26.552 67.050 17.500 1.00 5.75 223 LYS B O 1
ATOM 4335 N N . GLY B 1 224 ? -28.727 66.847 16.967 1.00 4.64 224 GLY B N 1
ATOM 4336 C CA . GLY B 1 224 ? -28.456 66.195 15.698 1.00 5.49 224 GLY B CA 1
ATOM 4337 C C . GLY B 1 224 ? -28.646 64.688 15.629 1.00 4.15 224 GLY B C 1
ATOM 4338 O O . GLY B 1 224 ? -28.346 64.079 14.602 1.00 5.02 224 GLY B O 1
ATOM 4339 N N . HIS B 1 225 ? -29.132 64.075 16.703 1.00 3.99 225 HIS B N 1
ATOM 4340 C CA . HIS B 1 225 ? -29.420 62.642 16.663 1.00 7.28 225 HIS B CA 1
ATOM 4341 C C . HIS B 1 225 ? -30.717 62.283 17.383 1.00 3.69 225 HIS B C 1
ATOM 4342 O O . HIS B 1 225 ? -31.274 63.088 18.129 1.00 4.03 225 HIS B O 1
ATOM 4349 N N . TYR B 1 226 ? -31.198 61.069 17.147 1.00 3.47 226 TYR B N 1
ATOM 4350 C CA . TYR B 1 226 ? -32.428 60.610 17.779 1.00 7.25 226 TYR B CA 1
ATOM 4351 C C . TYR B 1 226 ? -32.140 59.904 19.094 1.00 5.32 226 TYR B C 1
ATOM 4352 O O . TYR B 1 226 ? -31.144 59.193 19.228 1.00 4.07 226 TYR B O 1
ATOM 4361 N N . ARG B 1 227 ? -33.012 60.117 20.071 1.00 3.31 227 ARG B N 1
ATOM 4362 C CA . ARG B 1 227 ? -32.922 59.403 21.332 1.00 3.07 227 ARG B CA 1
ATOM 4363 C C . ARG B 1 227 ? -34.185 58.571 21.504 1.00 5.14 227 ARG B C 1
ATOM 4364 O O . ARG B 1 227 ? -35.299 59.086 21.389 1.00 4.12 227 ARG B O 1
ATOM 4372 N N . ILE B 1 228 ? -34.001 57.277 21.750 1.00 3.40 228 ILE B N 1
ATOM 4373 C CA . ILE B 1 228 ? -35.118 56.340 21.837 1.00 2.59 228 ILE B CA 1
ATOM 4374 C C . ILE B 1 228 ? -35.346 56.013 23.305 1.00 6.58 228 ILE B C 1
ATOM 4375 O O . ILE B 1 228 ? -34.549 55.304 23.918 1.00 2.19 228 ILE B O 1
ATOM 4380 N N . VAL B 1 229 ? -36.430 56.541 23.864 1.00 2.74 229 VAL B N 1
ATOM 4381 C CA . VAL B 1 229 ? -36.642 56.516 25.306 1.00 5.58 229 VAL B CA 1
ATOM 4382 C C . VAL B 1 229 ? -38.014 55.950 25.662 1.00 5.04 229 VAL B C 1
ATOM 4383 O O . VAL B 1 229 ? -38.940 55.980 24.853 1.00 6.70 229 VAL B O 1
ATOM 4387 N N . LYS B 1 230 ? -38.140 55.426 26.876 1.00 4.77 230 LYS B N 1
ATOM 4388 C CA . LYS B 1 230 ? -39.421 54.911 27.337 1.00 7.96 230 LYS B CA 1
ATOM 4389 C C . LYS B 1 230 ? -40.417 56.058 27.400 1.00 7.28 230 LYS B C 1
ATOM 4390 O O . LYS B 1 230 ? -40.075 57.159 27.831 1.00 8.78 230 LYS B O 1
ATOM 4396 N N . TYR B 1 231 ? -41.643 55.809 26.952 1.00 11.85 231 TYR B N 1
ATOM 4397 C CA . TYR B 1 231 ? -42.677 56.836 26.997 1.00 13.52 231 TYR B CA 1
ATOM 4398 C C . TYR B 1 231 ? -42.820 57.393 28.409 1.00 11.95 231 TYR B C 1
ATOM 4399 O O . TYR B 1 231 ? -43.131 58.568 28.593 1.00 12.18 231 TYR B O 1
ATOM 4408 N N . SER B 1 232 ? -42.564 56.545 29.399 1.00 11.40 232 SER B N 1
ATOM 4409 C CA . SER B 1 232 ? -42.676 56.936 30.802 1.00 17.62 232 SER B CA 1
ATOM 4410 C C . SER B 1 232 ? -41.581 57.904 31.251 1.00 19.60 232 SER B C 1
ATOM 4411 O O . SER B 1 232 ? -41.620 58.414 32.371 1.00 16.98 232 SER B O 1
ATOM 4414 N N . SER B 1 233 ? -40.605 58.160 30.384 1.00 17.29 233 SER B N 1
ATOM 4415 C CA . SER B 1 233 ? -39.507 59.061 30.733 1.00 12.51 233 SER B CA 1
ATOM 4416 C C . SER B 1 233 ? -39.580 60.381 29.967 1.00 11.49 233 SER B C 1
ATOM 4417 O O . SER B 1 233 ? -38.791 61.296 30.209 1.00 14.65 233 SER B O 1
ATOM 4420 N N . VAL B 1 234 ? -40.537 60.477 29.050 1.00 13.16 234 VAL B N 1
ATOM 4421 C CA . VAL B 1 234 ? -40.626 61.623 28.147 1.00 12.02 234 VAL B CA 1
ATOM 4422 C C . VAL B 1 234 ? -40.783 62.974 28.856 1.00 15.10 234 VAL B C 1
ATOM 4423 O O . VAL B 1 234 ? -40.108 63.944 28.506 1.00 10.10 234 VAL B O 1
ATOM 4427 N N . ALA B 1 235 ? -41.672 63.037 29.845 1.00 14.93 235 ALA B N 1
ATOM 4428 C CA . ALA B 1 235 ? -41.917 64.286 30.567 1.00 17.52 235 ALA B CA 1
ATOM 4429 C C . ALA B 1 235 ? -40.638 64.813 31.209 1.00 13.72 235 ALA B C 1
ATOM 4430 O O . ALA B 1 235 ? -40.391 66.021 31.228 1.00 16.86 235 ALA B O 1
ATOM 4432 N N . ASN B 1 236 ? -39.823 63.901 31.729 1.00 11.79 236 ASN B N 1
ATOM 4433 C CA . ASN B 1 236 ? -38.543 64.273 32.319 1.00 12.29 236 ASN B CA 1
ATOM 4434 C C . ASN B 1 236 ? -37.570 64.810 31.272 1.00 14.27 236 ASN B C 1
ATOM 4435 O O . ASN B 1 236 ? -36.872 65.796 31.513 1.00 13.67 236 ASN B O 1
ATOM 4440 N N . HIS B 1 237 ? -37.530 64.161 30.109 1.00 10.75 237 HIS B N 1
ATOM 4441 C CA . HIS B 1 237 ? -36.711 64.641 28.999 1.00 12.33 237 HIS B CA 1
ATOM 4442 C C . HIS B 1 237 ? -37.151 66.045 28.599 1.00 10.90 237 HIS B C 1
ATOM 4443 O O . HIS B 1 237 ? -36.322 66.915 28.331 1.00 8.62 237 HIS B O 1
ATOM 4450 N N . ALA B 1 238 ? -38.461 66.260 28.574 1.00 12.36 238 ALA B N 1
ATOM 4451 C CA . ALA B 1 238 ? -39.018 67.556 28.213 1.00 11.86 238 ALA B CA 1
ATOM 4452 C C . ALA B 1 238 ? -38.509 68.649 29.146 1.00 15.06 238 ALA B C 1
ATOM 4453 O O . ALA B 1 238 ? -38.131 69.731 28.695 1.00 13.79 238 ALA B O 1
ATOM 4455 N N . ASP B 1 239 ? -38.499 68.358 30.445 1.00 16.83 239 ASP B N 1
ATOM 4456 C CA . ASP B 1 239 ? -38.034 69.316 31.445 1.00 19.52 239 ASP B CA 1
ATOM 4457 C C . ASP B 1 239 ? -36.564 69.661 31.252 1.00 16.91 239 ASP B C 1
ATOM 4458 O O . ASP B 1 239 ? -36.186 70.832 31.282 1.00 18.45 239 ASP B O 1
ATOM 4463 N N . ARG B 1 240 ? -35.737 68.637 31.064 1.00 12.02 240 ARG B N 1
ATOM 4464 C CA . ARG B 1 240 ? -34.311 68.838 30.846 1.00 11.01 240 ARG B CA 1
ATOM 4465 C C . ARG B 1 240 ? -34.080 69.656 29.585 1.00 15.54 240 ARG B C 1
ATOM 4466 O O . ARG B 1 240 ? -33.289 70.596 29.580 1.00 21.00 240 ARG B O 1
ATOM 4474 N N . VAL B 1 241 ? -34.783 69.297 28.516 1.00 12.53 241 VAL B N 1
ATOM 4475 C CA . VAL B 1 241 ? -34.624 69.978 27.234 1.00 14.01 241 VAL B CA 1
ATOM 4476 C C . VAL B 1 241 ? -35.011 71.454 27.307 1.00 14.91 241 VAL B C 1
ATOM 4477 O O . VAL B 1 241 ? -34.297 72.316 26.794 1.00 17.74 241 VAL B O 1
ATOM 4481 N N . TYR B 1 242 ? -36.138 71.745 27.948 1.00 13.66 242 TYR B N 1
ATOM 4482 C CA . TYR B 1 242 ? -36.601 73.125 28.055 1.00 18.13 242 TYR B CA 1
ATOM 4483 C C . TYR B 1 242 ? -35.660 73.959 28.920 1.00 22.73 242 TYR B C 1
ATOM 4484 O O . TYR B 1 242 ? -35.320 75.090 28.571 1.00 18.62 242 TYR B O 1
ATOM 4493 N N . ALA B 1 243 ? -35.240 73.394 30.047 1.00 24.02 243 ALA B N 1
ATOM 4494 C CA . ALA B 1 243 ? -34.332 74.083 30.953 1.00 24.05 243 ALA B CA 1
ATOM 4495 C C . ALA B 1 243 ? -33.044 74.482 30.239 1.00 26.20 243 ALA B C 1
ATOM 4496 O O . ALA B 1 243 ? -32.510 75.567 30.466 1.00 22.73 243 ALA B O 1
ATOM 4498 N N . THR B 1 244 ? -32.548 73.602 29.375 1.00 22.68 244 THR B N 1
ATOM 4499 C CA . THR B 1 244 ? -31.333 73.882 28.614 1.00 25.19 244 THR B CA 1
ATOM 4500 C C . THR B 1 244 ? -31.580 74.962 27.566 1.00 27.29 244 THR B C 1
ATOM 4501 O O . THR B 1 244 ? -30.751 75.849 27.366 1.00 25.16 244 THR B O 1
ATOM 4505 N N . PHE B 1 245 ? -32.730 74.880 26.904 1.00 27.42 245 PHE B N 1
ATOM 4506 C CA . PHE B 1 245 ? -33.122 75.867 25.908 1.00 20.89 245 PHE B CA 1
ATOM 4507 C C . PHE B 1 245 ? -33.266 77.235 26.567 1.00 28.30 245 PHE B C 1
ATOM 4508 O O . PHE B 1 245 ? -32.668 78.218 26.126 1.00 25.68 245 PHE B O 1
ATOM 4516 N N . LYS B 1 246 ? -34.063 77.281 27.629 1.00 29.17 246 LYS B N 1
ATOM 4517 C CA . LYS B 1 246 ? -34.285 78.501 28.399 1.00 36.39 246 LYS B CA 1
ATOM 4518 C C . LYS B 1 246 ? -32.969 79.074 28.916 1.00 34.93 246 LYS B C 1
ATOM 4519 O O . LYS B 1 246 ? -32.752 80.285 28.886 1.00 29.25 246 LYS B O 1
ATOM 4525 N N . SER B 1 247 ? -32.093 78.194 29.390 1.00 34.53 247 SER B N 1
ATOM 4526 C CA . SER B 1 247 ? -30.808 78.608 29.938 1.00 34.17 247 SER B CA 1
ATOM 4527 C C . SER B 1 247 ? -29.901 79.205 28.866 1.00 38.41 247 SER B C 1
ATOM 4528 O O . SER B 1 247 ? -29.237 80.213 29.100 1.00 44.07 247 SER B O 1
ATOM 4531 N N . ASN B 1 248 ? -29.872 78.580 27.693 1.00 33.88 248 ASN B N 1
ATOM 4532 C CA . ASN B 1 248 ? -29.073 79.090 26.582 1.00 37.25 248 ASN B CA 1
ATOM 4533 C C . ASN B 1 248 ? -29.544 80.469 26.133 1.00 43.12 248 ASN B C 1
ATOM 4534 O O . ASN B 1 248 ? -28.734 81.347 25.838 1.00 45.38 248 ASN B O 1
ATOM 4539 N N . VAL B 1 249 ? -30.859 80.651 26.079 1.00 45.49 249 VAL B N 1
ATOM 4540 C CA . VAL B 1 249 ? -31.433 81.953 25.781 1.00 51.23 249 VAL B CA 1
ATOM 4541 C C . VAL B 1 249 ? -30.897 82.982 26.767 1.00 62.22 249 VAL B C 1
ATOM 4542 O O . VAL B 1 249 ? -30.309 83.991 26.377 1.00 64.64 249 VAL B O 1
ATOM 4546 N N . LYS B 1 250 ? -31.093 82.702 28.052 1.00 65.96 250 LYS B N 1
ATOM 4547 C CA . LYS B 1 250 ? -30.722 83.623 29.120 1.00 68.85 250 LYS B CA 1
ATOM 4548 C C . LYS B 1 250 ? -29.213 83.850 29.213 1.00 67.67 250 LYS B C 1
ATOM 4549 O O . LYS B 1 250 ? -28.768 84.870 29.738 1.00 66.96 250 LYS B O 1
ATOM 4555 N N . THR B 1 251 ? -28.429 82.905 28.705 1.00 67.13 251 THR B N 1
ATOM 4556 C CA . THR B 1 251 ? -26.973 83.018 28.770 1.00 67.10 251 THR B CA 1
ATOM 4557 C C . THR B 1 251 ? -26.357 83.412 27.431 1.00 66.49 251 THR B C 1
ATOM 4558 O O . THR B 1 251 ? -25.158 83.234 27.216 1.00 67.08 251 THR B O 1
ATOM 4562 N N . GLY B 1 252 ? -27.180 83.944 26.533 1.00 65.13 252 GLY B N 1
ATOM 4563 C CA . GLY B 1 252 ? -26.698 84.440 25.256 1.00 65.14 252 GLY B CA 1
ATOM 4564 C C . GLY B 1 252 ? -26.253 83.360 24.287 1.00 65.55 252 GLY B C 1
ATOM 4565 O O . GLY B 1 252 ? -26.180 83.593 23.081 1.00 65.16 252 GLY B O 1
ATOM 4566 N N . VAL B 1 253 ? -25.947 82.179 24.814 1.00 66.71 253 VAL B N 1
ATOM 4567 C CA . VAL B 1 253 ? -25.547 81.051 23.982 1.00 67.60 253 VAL B CA 1
ATOM 4568 C C . VAL B 1 253 ? -26.653 80.708 22.987 1.00 71.62 253 VAL B C 1
ATOM 4569 O O . VAL B 1 253 ? -27.832 80.702 23.340 1.00 71.25 253 VAL B O 1
ATOM 4573 N N . ASN B 1 254 ? -26.271 80.433 21.743 1.00 74.36 254 ASN B N 1
ATOM 4574 C CA . ASN B 1 254 ? -27.238 80.064 20.713 1.00 75.93 254 ASN B CA 1
ATOM 4575 C C . ASN B 1 254 ? -27.811 78.669 20.937 1.00 68.71 254 ASN B C 1
ATOM 4576 O O . ASN B 1 254 ? -27.113 77.767 21.400 1.00 63.00 254 ASN B O 1
ATOM 4581 N N . ASN B 1 255 ? -29.087 78.499 20.604 1.00 64.12 255 ASN B N 1
ATOM 4582 C CA . ASN B 1 255 ? -29.764 77.221 20.796 1.00 59.08 255 ASN B CA 1
ATOM 4583 C C . ASN B 1 255 ? -29.555 76.237 19.646 1.00 59.03 255 ASN B C 1
ATOM 4584 O O . ASN B 1 255 ? -29.064 75.127 19.858 1.00 64.63 255 ASN B O 1
ATOM 4589 N N . ASP B 1 256 ? -29.928 76.642 18.436 1.00 48.78 256 ASP B N 1
ATOM 4590 C CA . ASP B 1 256 ? -29.735 75.804 17.253 1.00 43.41 256 ASP B CA 1
ATOM 4591 C C . ASP B 1 256 ? -30.419 74.443 17.379 1.00 27.29 256 ASP B C 1
ATOM 4592 O O . ASP B 1 256 ? -29.854 73.422 16.990 1.00 26.87 256 ASP B O 1
ATOM 4597 N N . PHE B 1 257 ? -31.634 74.428 17.912 1.00 15.95 257 PHE B N 1
ATOM 4598 C CA . PHE B 1 257 ? -32.334 73.170 18.143 1.00 16.19 257 PHE B CA 1
ATOM 4599 C C . PHE B 1 257 ? -32.801 72.538 16.836 1.00 12.54 257 PHE B C 1
ATOM 4600 O O . PHE B 1 257 ? -33.735 73.029 16.199 1.00 13.37 257 PHE B O 1
ATOM 4608 N N . ASN B 1 258 ? -32.151 71.447 16.439 1.00 9.98 258 ASN B N 1
ATOM 4609 C CA . ASN B 1 258 ? -32.581 70.689 15.266 1.00 7.84 258 ASN B CA 1
ATOM 4610 C C . ASN B 1 258 ? -33.744 69.757 15.608 1.00 12.00 258 ASN B C 1
ATOM 4611 O O . ASN B 1 258 ? -33.579 68.791 16.353 1.00 9.00 258 ASN B O 1
ATOM 4616 N N . LEU B 1 259 ? -34.896 70.094 15.104 1.00 9.22 259 LEU B N 1
ATOM 4617 C CA . LEU B 1 259 ? -36.069 69.333 15.356 1.00 10.88 259 LEU B CA 1
ATOM 4618 C C . LEU B 1 259 ? -36.001 67.910 14.775 1.00 8.44 259 LEU B C 1
ATOM 4619 O O . LEU B 1 259 ? -36.737 67.085 15.183 1.00 8.89 259 LEU B O 1
ATOM 4624 N N . LEU B 1 260 ? -35.195 67.692 13.757 1.00 5.84 260 LEU B N 1
ATOM 4625 C CA . LEU B 1 260 ? -35.073 66.424 13.046 1.0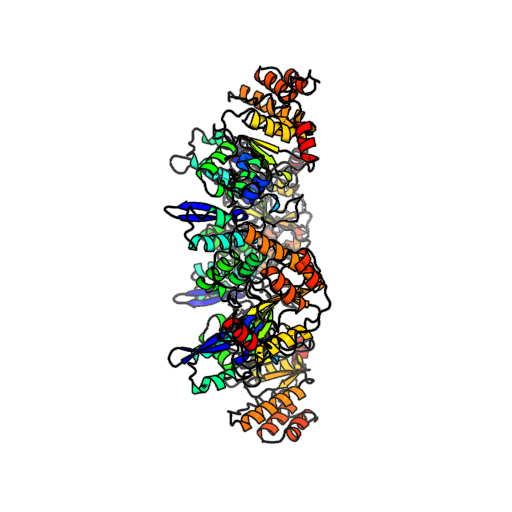0 8.78 260 LEU B CA 1
ATOM 4626 C C . LEU B 1 260 ? -36.353 66.061 12.261 1.00 10.12 260 LEU B C 1
ATOM 4627 O O . LEU B 1 260 ? -37.230 66.849 12.148 1.00 10.02 260 LEU B O 1
ATOM 4632 N N . ASP B 1 261 ? -36.445 64.846 11.772 1.00 8.10 261 ASP B N 1
ATOM 4633 C CA . ASP B 1 261 ? -37.435 64.484 10.814 1.00 6.61 261 ASP B CA 1
ATOM 4634 C C . ASP B 1 261 ? -38.778 64.190 11.464 1.00 10.18 261 ASP B C 1
ATOM 4635 O O . ASP B 1 261 ? -38.918 63.324 12.275 1.00 5.27 261 ASP B O 1
ATOM 4640 N N . GLN B 1 262 ? -39.759 64.968 11.039 1.00 9.69 262 GLN B N 1
ATOM 4641 C CA . GLN B 1 262 ? -41.113 64.856 11.579 1.00 8.79 262 GLN B CA 1
ATOM 4642 C C . GLN B 1 262 ? -41.763 63.503 11.290 1.00 7.33 262 GLN B C 1
ATOM 4643 O O . GLN B 1 262 ? -42.724 63.119 11.953 1.00 7.86 262 GLN B O 1
ATOM 4649 N N . ARG B 1 263 ? -41.246 62.792 10.294 1.00 8.66 263 ARG B N 1
ATOM 4650 C CA . ARG B 1 263 ? -41.760 61.472 9.945 1.00 10.28 263 ARG B CA 1
ATOM 4651 C C . ARG B 1 263 ? -41.204 60.393 10.873 1.00 11.43 263 ARG B C 1
ATOM 4652 O O . ARG B 1 263 ? -41.627 59.237 10.818 1.00 8.40 263 ARG B O 1
ATOM 4660 N N . ILE B 1 264 ? -40.257 60.778 11.722 1.00 5.76 264 ILE B N 1
ATOM 4661 C CA . ILE B 1 264 ? -39.585 59.829 12.605 1.00 7.26 264 ILE B CA 1
ATOM 4662 C C . ILE B 1 264 ? -39.866 60.151 14.068 1.00 5.58 264 ILE B C 1
ATOM 4663 O O . ILE B 1 264 ? -40.263 59.277 14.841 1.00 7.61 264 ILE B O 1
ATOM 4668 N N . ILE B 1 265 ? -39.657 61.415 14.431 1.00 7.24 265 ILE B N 1
ATOM 4669 C CA . ILE B 1 265 ? -39.936 61.920 15.773 1.00 8.78 265 ILE B CA 1
ATOM 4670 C C . ILE B 1 265 ? -41.388 61.684 16.178 1.00 12.22 265 ILE B C 1
ATOM 4671 O O . ILE B 1 265 ? -42.301 61.850 15.369 1.00 9.48 265 ILE B O 1
ATOM 4676 N N . TRP B 1 266 ? -41.598 61.302 17.434 1.00 4.90 266 TRP B N 1
ATOM 4677 C CA . TRP B 1 266 ? -42.946 61.172 17.985 1.00 11.16 266 TRP B CA 1
ATOM 4678 C C . TRP B 1 266 ? -43.715 62.483 17.820 1.00 13.21 266 TRP B C 1
ATOM 4679 O O . TRP B 1 266 ? -43.210 63.555 18.151 1.00 8.91 266 TRP B O 1
ATOM 4690 N N . GLN B 1 267 ? -44.941 62.385 17.319 1.00 10.58 267 GLN B N 1
ATOM 4691 C CA . GLN B 1 267 ? -45.763 63.555 17.020 1.00 12.93 267 GLN B CA 1
ATOM 4692 C C . GLN B 1 267 ? -45.811 64.566 18.165 1.00 8.10 267 GLN B C 1
ATOM 4693 O O . GLN B 1 267 ? -45.606 65.761 17.958 1.00 8.57 267 GLN B O 1
ATOM 4699 N N . ASN B 1 268 ? -46.087 64.085 19.372 1.00 9.75 268 ASN B N 1
ATOM 4700 C CA . ASN B 1 268 ? -46.197 64.970 20.527 1.00 11.25 268 ASN B CA 1
ATOM 4701 C C . ASN B 1 268 ? -44.886 65.665 20.878 1.00 12.32 268 ASN B C 1
ATOM 4702 O O . ASN B 1 268 ? -44.886 66.827 21.281 1.00 10.67 268 ASN B O 1
ATOM 4707 N N . TRP B 1 269 ? -43.771 64.954 20.732 1.00 7.86 269 TRP B N 1
ATOM 4708 C CA . TRP B 1 269 ? -42.469 65.556 20.996 1.00 8.00 269 TRP B CA 1
ATOM 4709 C C . TRP B 1 269 ? -42.167 66.634 19.967 1.00 6.30 269 TRP B C 1
ATOM 4710 O O . TRP B 1 269 ? -41.620 67.685 20.297 1.00 10.34 269 TRP B O 1
ATOM 4721 N N . TYR B 1 270 ? -42.519 66.367 18.716 1.00 6.32 270 TYR B N 1
ATOM 4722 C CA . TYR B 1 270 ? -42.287 67.336 17.659 1.00 11.58 270 TYR B CA 1
ATOM 4723 C C . TYR B 1 270 ? -43.070 68.614 17.952 1.00 14.50 270 TYR B C 1
ATOM 4724 O O . TYR B 1 270 ? -42.535 69.715 17.860 1.00 8.61 270 TYR B O 1
ATOM 4733 N N . ALA B 1 271 ? -44.337 68.454 18.322 1.00 15.41 271 ALA B N 1
ATOM 4734 C CA . ALA B 1 271 ? -45.186 69.592 18.658 1.00 15.49 271 ALA B CA 1
ATOM 4735 C C . ALA B 1 271 ? -44.598 70.384 19.822 1.00 17.40 271 ALA B C 1
ATOM 4736 O O . ALA B 1 271 ? -44.500 71.610 19.765 1.00 14.65 271 ALA B O 1
ATOM 4738 N N . PHE B 1 272 ? -44.208 69.669 20.874 1.00 16.47 272 PHE B N 1
ATOM 4739 C CA . PHE B 1 272 ? -43.642 70.284 22.069 1.00 10.35 272 PHE B CA 1
ATOM 4740 C C . PHE B 1 272 ? -42.389 71.102 21.774 1.00 14.29 272 PHE B C 1
ATOM 4741 O O . PHE B 1 272 ? -42.288 72.260 22.181 1.00 16.69 272 PHE B O 1
ATOM 4749 N N . THR B 1 273 ? -41.436 70.500 21.068 1.00 12.80 273 THR B N 1
ATOM 4750 C CA . THR B 1 273 ? -40.180 71.172 20.751 1.00 12.02 273 THR B CA 1
ATOM 4751 C C . THR B 1 273 ? -40.372 72.291 19.724 1.00 13.58 273 THR B C 1
ATOM 4752 O O . THR B 1 273 ? -39.669 73.302 19.759 1.00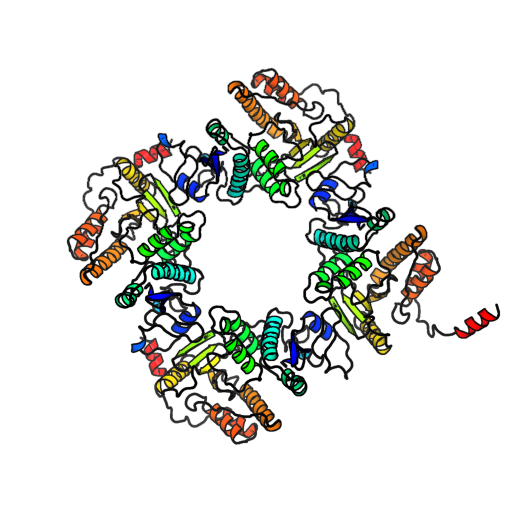 11.49 273 THR B O 1
ATOM 4756 N N . SER B 1 274 ? -41.321 72.108 18.810 1.00 15.09 274 SER B N 1
ATOM 4757 C CA . SER B 1 274 ? -41.675 73.164 17.865 1.00 16.75 274 SER B CA 1
ATOM 4758 C C . SER B 1 274 ? -42.197 74.382 18.610 1.00 20.67 274 SER B C 1
ATOM 4759 O O . SER B 1 274 ? -41.766 75.510 18.364 1.00 14.81 274 SER B O 1
ATOM 4762 N N . SER B 1 275 ? -43.131 74.142 19.523 1.00 19.30 275 SER B N 1
ATOM 4763 C CA . SER B 1 275 ? -43.688 75.203 20.350 1.00 20.96 275 SER B CA 1
ATOM 4764 C C . SER B 1 275 ? -42.594 75.858 21.182 1.00 23.90 275 SER B C 1
ATOM 4765 O O . SER B 1 275 ? -42.608 77.070 21.398 1.00 26.20 275 SER B O 1
ATOM 4768 N N . MET B 1 276 ? -41.645 75.052 21.649 1.00 17.67 276 MET B N 1
ATOM 4769 C CA . MET B 1 276 ? -40.521 75.572 22.419 1.00 19.62 276 MET B CA 1
ATOM 4770 C C . MET B 1 276 ? -39.696 76.533 21.568 1.00 18.74 276 MET B C 1
ATOM 4771 O O . MET B 1 276 ? -39.396 77.649 21.990 1.00 16.92 276 MET B O 1
ATOM 4776 N N . LYS B 1 277 ? -39.338 76.095 20.365 1.00 16.73 277 LYS B N 1
ATOM 4777 C CA . LYS B 1 277 ? -38.549 76.920 19.457 1.00 17.26 277 LYS B CA 1
ATOM 4778 C C . LYS B 1 277 ? -39.270 78.217 19.108 1.00 22.92 277 LYS B C 1
ATOM 4779 O O . LYS B 1 277 ? -38.642 79.188 18.690 1.00 22.05 277 LYS B O 1
ATOM 4785 N N . GLN B 1 278 ? -40.589 78.225 19.277 1.00 21.07 278 GLN B N 1
ATOM 4786 C CA . GLN B 1 278 ? -41.399 79.390 18.933 1.00 28.03 278 GLN B CA 1
ATOM 4787 C C . GLN B 1 278 ? -41.473 80.401 20.075 1.00 32.48 278 GLN B C 1
ATOM 4788 O O . GLN B 1 278 ? -42.037 81.484 19.923 1.00 38.29 278 GLN B O 1
ATOM 4794 N N . GLY B 1 279 ? -40.898 80.041 21.218 1.00 25.26 279 GLY B N 1
ATOM 4795 C CA . GLY B 1 279 ? -40.766 80.970 22.325 1.00 26.28 279 GLY B CA 1
ATOM 4796 C C . GLY B 1 279 ? -41.824 80.846 23.404 1.00 30.12 279 GLY B C 1
ATOM 4797 O O . GLY B 1 279 ? -41.885 81.673 24.311 1.00 32.86 279 GLY B O 1
ATOM 4798 N N . ASN B 1 280 ? -42.656 79.814 23.317 1.00 25.48 280 ASN B N 1
ATOM 4799 C CA . ASN B 1 280 ? -43.731 79.633 24.286 1.00 25.82 280 ASN B CA 1
ATOM 4800 C C . ASN B 1 280 ? -43.224 79.183 25.652 1.00 28.57 280 ASN B C 1
ATOM 4801 O O . ASN B 1 280 ? -42.089 78.726 25.780 1.00 32.07 280 ASN B O 1
ATOM 4806 N N . THR B 1 281 ? -44.069 79.323 26.668 1.00 26.32 281 THR B N 1
ATOM 4807 C CA . THR B 1 281 ? -43.710 78.944 28.032 1.00 25.51 281 THR B CA 1
ATOM 4808 C C . THR B 1 281 ? -43.703 77.427 28.207 1.00 22.06 281 THR B C 1
ATOM 4809 O O . THR B 1 281 ? -44.282 76.698 27.402 1.00 20.36 281 THR B O 1
ATOM 4813 N N . LEU B 1 282 ? -43.053 76.958 29.267 1.00 21.53 282 LEU B N 1
ATOM 4814 C CA . LEU B 1 282 ? -43.004 75.533 29.561 1.00 26.21 282 LEU B CA 1
ATOM 4815 C C . LEU B 1 282 ? -44.409 74.953 29.678 1.00 34.19 282 LEU B C 1
ATOM 4816 O O . LEU B 1 282 ? -44.688 73.871 29.161 1.00 34.32 282 LEU B O 1
ATOM 4821 N N . ASP B 1 283 ? -45.294 75.681 30.353 1.00 33.76 283 ASP B N 1
ATOM 4822 C CA . ASP B 1 283 ? -46.674 75.239 30.529 1.00 34.71 283 ASP B CA 1
ATOM 4823 C C . ASP B 1 283 ? -47.364 75.008 29.190 1.00 27.68 283 ASP B C 1
ATOM 4824 O O . ASP B 1 283 ? -48.057 74.008 29.006 1.00 35.50 283 ASP B O 1
ATOM 4829 N N . VAL B 1 284 ? -47.172 75.937 28.259 1.00 18.57 284 VAL B N 1
ATOM 4830 C CA . VAL B 1 284 ? -47.773 75.826 26.933 1.00 24.87 284 VAL B CA 1
ATOM 4831 C C . VAL B 1 284 ? -47.126 74.718 26.095 1.00 24.36 284 VAL B C 1
ATOM 4832 O O . VAL B 1 284 ? -47.823 73.918 25.466 1.00 22.68 284 VAL B O 1
ATOM 4836 N N . CYS B 1 285 ? -45.797 74.677 26.092 1.00 22.83 285 CYS B N 1
ATOM 4837 C CA . CYS B 1 285 ? -45.048 73.652 25.366 1.00 22.28 285 CYS B CA 1
ATOM 4838 C C . CYS B 1 285 ? -45.372 72.258 25.890 1.00 17.62 285 CYS B C 1
ATOM 4839 O O . CYS B 1 285 ? -45.792 71.373 25.142 1.00 19.57 285 CYS B O 1
ATOM 4842 N N . LYS B 1 286 ? -45.180 72.082 27.191 1.00 21.24 286 LYS B N 1
ATOM 4843 C CA . LYS B 1 286 ? -45.226 70.768 27.818 1.00 25.38 286 LYS B CA 1
ATOM 4844 C C . LYS B 1 286 ? -46.601 70.104 27.769 1.00 28.43 286 LYS B C 1
ATOM 4845 O O . LYS B 1 286 ? -46.694 68.878 27.718 1.00 27.28 286 LYS B O 1
ATOM 4851 N N . ARG B 1 287 ? -47.667 70.898 27.785 1.00 27.45 287 ARG B N 1
ATOM 4852 C CA . ARG B 1 287 ? -49.007 70.314 27.775 1.00 29.29 287 ARG B CA 1
ATOM 4853 C C . ARG B 1 287 ? -49.306 69.601 26.457 1.00 27.01 287 ARG B C 1
ATOM 4854 O O . ARG B 1 287 ? -50.162 68.720 26.399 1.00 28.53 287 ARG B O 1
ATOM 4862 N N . LEU B 1 288 ? -48.585 69.973 25.404 1.00 22.36 288 LEU B N 1
ATOM 4863 C CA . LEU B 1 288 ? -48.733 69.311 24.112 1.00 22.80 288 LEU B CA 1
ATOM 4864 C C . LEU B 1 288 ? -48.271 67.851 24.180 1.00 22.09 288 LEU B C 1
ATOM 4865 O O . LEU B 1 288 ? -48.666 67.024 23.356 1.00 23.26 288 LEU B O 1
ATOM 4870 N N . LEU B 1 289 ? -47.439 67.539 25.171 1.00 16.25 289 LEU B N 1
ATOM 4871 C CA . LEU B 1 289 ? -46.984 66.168 25.385 1.00 15.40 289 LEU B CA 1
ATOM 4872 C C . LEU B 1 289 ? -48.117 65.256 25.843 1.00 18.56 289 LEU B C 1
ATOM 4873 O O . LEU B 1 289 ? -48.103 64.056 25.571 1.00 26.03 289 LEU B O 1
ATOM 4878 N N . PHE B 1 290 ? -49.090 65.826 26.548 1.00 27.70 290 PHE B N 1
ATOM 4879 C CA . PHE B 1 290 ? -50.135 65.029 27.184 1.00 23.56 290 PHE B CA 1
ATOM 4880 C C . PHE B 1 290 ? -51.459 65.056 26.425 1.00 24.84 290 PHE B C 1
ATOM 4881 O O . PHE B 1 290 ? -52.451 64.487 26.879 1.00 23.69 290 PHE B O 1
ATOM 4889 N N . GLN B 1 291 ? -51.473 65.718 25.274 1.00 22.27 291 GLN B N 1
ATOM 4890 C CA . GLN B 1 291 ? -52.689 65.818 24.477 1.00 29.97 291 GLN B CA 1
ATOM 4891 C C . GLN B 1 291 ? -52.778 64.703 23.443 1.00 33.01 291 GLN B C 1
ATOM 4892 O O . GLN B 1 291 ? -51.831 64.460 22.695 1.00 32.94 291 GLN B O 1
ATOM 4898 N N . LYS B 1 292 ? -53.921 64.027 23.406 1.00 31.32 292 LYS B N 1
ATOM 4899 C CA . LYS B 1 292 ? -54.186 63.043 22.368 1.00 34.51 292 LYS B CA 1
ATOM 4900 C C . LYS B 1 292 ? -54.414 63.793 21.064 1.00 40.20 292 LYS B C 1
ATOM 4901 O O . LYS B 1 292 ? -55.427 64.472 20.902 1.00 45.32 292 LYS B O 1
ATOM 4907 N N . MET B 1 293 ? -53.469 63.676 20.139 1.00 40.69 293 MET B N 1
ATOM 4908 C CA . MET B 1 293 ? -53.494 64.487 18.926 1.00 42.37 293 MET B CA 1
ATOM 4909 C C . MET B 1 293 ? -54.203 63.815 17.758 1.00 52.23 293 MET B C 1
ATOM 4910 O O . MET B 1 293 ? -54.267 62.588 17.672 1.00 53.80 293 MET B O 1
ATOM 4915 N N . LYS B 1 294 ? -54.737 64.638 16.861 1.00 60.26 294 LYS B N 1
ATOM 4916 C CA . LYS B 1 294 ? -55.301 64.157 15.610 1.00 68.46 294 LYS B CA 1
ATOM 4917 C C . LYS B 1 294 ? -54.167 63.561 14.792 1.00 71.28 294 LYS B C 1
ATOM 4918 O O . LYS B 1 294 ? -53.222 64.264 14.436 1.00 67.97 294 LYS B O 1
ATOM 4924 N N . PRO B 1 295 ? -54.250 62.255 14.501 1.00 76.74 295 PRO B N 1
ATOM 4925 C CA . PRO B 1 295 ? -53.169 61.549 13.806 1.00 77.85 295 PRO B CA 1
ATOM 4926 C C . PRO B 1 295 ? -52.750 62.264 12.528 1.00 80.17 295 PRO B C 1
ATOM 4927 O O . PRO B 1 295 ? -53.601 62.635 11.720 1.00 80.27 295 PRO B O 1
ATOM 4931 N N . GLU B 1 296 ? -51.447 62.464 12.357 1.00 80.52 296 GLU B N 1
ATOM 4932 C CA . GLU B 1 296 ? -50.923 63.055 11.135 1.00 81.42 296 GLU B CA 1
ATOM 4933 C C . GLU B 1 296 ? -50.951 62.016 10.022 1.00 78.26 296 GLU B C 1
ATOM 4934 O O . GLU B 1 296 ? -50.950 60.814 10.289 1.00 76.45 296 GLU B O 1
ATOM 4940 N N . LYS B 1 297 ? -50.987 62.478 8.776 1.00 77.97 297 LYS B N 1
ATOM 4941 C CA . LYS B 1 297 ? -50.965 61.569 7.638 1.00 77.81 297 LYS B CA 1
ATOM 4942 C C . LYS B 1 297 ? -49.761 60.640 7.735 1.00 74.29 297 LYS B C 1
ATOM 4943 O O . LYS B 1 297 ? -48.617 61.082 7.636 1.00 76.01 297 LYS B O 1
ATOM 4949 N N . ASN B 1 298 ? -50.027 59.354 7.940 1.00 68.23 298 ASN B N 1
ATOM 4950 C CA . ASN B 1 298 ? -48.966 58.360 8.036 1.00 62.51 298 ASN B CA 1
ATOM 4951 C C . ASN B 1 298 ? -48.123 58.331 6.765 1.00 58.57 298 ASN B C 1
ATOM 4952 O O . ASN B 1 298 ? -48.599 57.918 5.708 1.00 56.29 298 ASN B O 1
ATOM 4957 N N . PRO B 1 299 ? -46.860 58.772 6.868 1.00 56.75 299 PRO B N 1
ATOM 4958 C CA . PRO B 1 299 ? -45.964 58.857 5.709 1.00 53.81 299 PRO B CA 1
ATOM 4959 C C . PRO B 1 299 ? -45.686 57.481 5.115 1.00 50.67 299 PRO B C 1
ATOM 4960 O O . PRO B 1 299 ? -45.481 57.359 3.906 1.00 48.99 299 PRO B O 1
ATOM 4964 N N . PHE B 1 300 ? -45.679 56.459 5.966 1.00 43.26 300 PHE B N 1
ATOM 4965 C CA . PHE B 1 300 ? -45.384 55.099 5.532 1.00 40.12 300 PHE B CA 1
ATOM 4966 C C . PHE B 1 300 ? -46.395 54.109 6.098 1.00 44.21 300 PHE B C 1
ATOM 4967 O O . PHE B 1 300 ? -46.106 53.40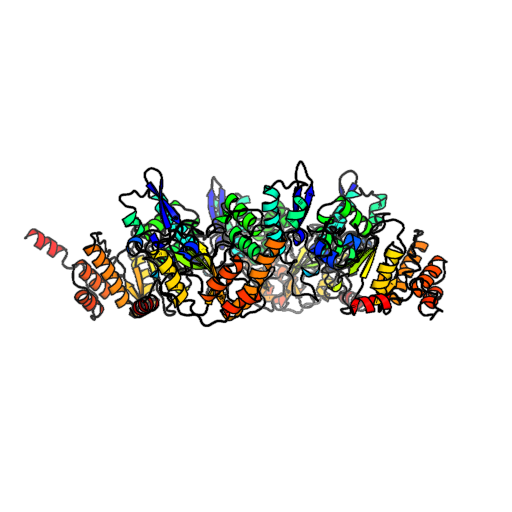8 7.069 1.00 38.11 300 PHE B O 1
ATOM 4975 N N . LYS B 1 301 ? -47.577 54.050 5.497 1.00 50.12 301 LYS B N 1
ATOM 4976 C CA . LYS B 1 301 ? -48.586 53.092 5.931 1.00 56.66 301 LYS B CA 1
ATOM 4977 C C . LYS B 1 301 ? -48.192 51.666 5.553 1.00 57.68 301 LYS B C 1
ATOM 4978 O O . LYS B 1 301 ? -47.615 51.431 4.490 1.00 59.33 301 LYS B O 1
ATOM 4984 N N . GLY B 1 302 ? -48.489 50.720 6.439 1.00 52.79 302 GLY B N 1
ATOM 4985 C CA . GLY B 1 302 ? -48.287 49.313 6.150 1.00 47.48 302 GLY B CA 1
ATOM 4986 C C . GLY B 1 302 ? -46.908 48.768 6.472 1.00 42.12 302 GLY B C 1
ATOM 4987 O O . GLY B 1 302 ? -46.587 47.638 6.101 1.00 40.32 302 GLY B O 1
ATOM 4988 N N . LEU B 1 303 ? -46.090 49.558 7.160 1.00 36.09 303 LEU B N 1
ATOM 4989 C CA . LEU B 1 303 ? -44.752 49.109 7.535 1.00 34.55 303 LEU B CA 1
ATOM 4990 C C . LEU B 1 303 ? -44.804 47.930 8.498 1.00 33.12 303 LEU B C 1
ATOM 4991 O O . LEU B 1 303 ? -44.041 46.972 8.363 1.00 30.81 303 LEU B O 1
ATOM 4996 N N . SER B 1 304 ? -45.707 48.007 9.470 1.00 32.57 304 SER B N 1
ATOM 4997 C CA . SER B 1 304 ? -45.849 46.954 10.468 1.00 36.36 304 SER B CA 1
ATOM 4998 C C . SER B 1 304 ? -46.295 45.646 9.827 1.00 35.61 304 SER B C 1
ATOM 4999 O O . SER B 1 304 ? -45.814 44.573 10.187 1.00 38.50 304 SER B O 1
ATOM 5002 N N . THR B 1 305 ? -47.217 45.744 8.874 1.00 35.88 305 THR B N 1
ATOM 5003 C CA . THR B 1 305 ? -47.733 44.569 8.183 1.00 35.45 305 THR B CA 1
ATOM 5004 C C . THR B 1 305 ? -46.643 43.864 7.381 1.00 32.33 305 THR B C 1
ATOM 5005 O O . THR B 1 305 ? -46.569 42.635 7.367 1.00 29.99 305 THR B O 1
ATOM 5009 N N . ASP B 1 306 ? -45.799 44.648 6.716 1.00 29.52 306 ASP B N 1
ATOM 5010 C CA . ASP B 1 306 ? -44.712 44.095 5.918 1.00 25.99 306 ASP B CA 1
ATOM 5011 C C . ASP B 1 306 ? -43.757 43.265 6.768 1.00 24.04 306 ASP B C 1
ATOM 5012 O O . ASP B 1 306 ? -43.347 42.175 6.368 1.00 17.63 306 ASP B O 1
ATOM 5017 N N . ARG B 1 307 ? -43.404 43.778 7.943 1.00 21.79 307 ARG B N 1
ATOM 5018 C CA . ARG B 1 307 ? -42.524 43.044 8.846 1.00 20.29 307 ARG B CA 1
ATOM 5019 C C . ARG B 1 307 ? -43.187 41.762 9.341 1.00 19.80 307 ARG B C 1
ATOM 5020 O O . ARG B 1 307 ? -42.546 40.714 9.415 1.00 18.03 307 ARG B O 1
ATOM 5028 N N . LYS B 1 308 ? -44.468 41.854 9.684 1.00 15.71 308 LYS B N 1
ATOM 5029 C CA . LYS B 1 308 ? -45.230 40.687 10.104 1.00 18.15 308 LYS B CA 1
ATOM 5030 C C . LYS B 1 308 ? -45.135 39.591 9.053 1.00 21.56 308 LYS B C 1
ATOM 5031 O O . LYS B 1 308 ? -44.799 38.447 9.362 1.00 18.81 308 LYS B O 1
ATOM 5037 N N . MET B 1 309 ? -45.431 39.949 7.808 1.00 22.33 309 MET B N 1
ATOM 5038 C CA . MET B 1 309 ? -45.417 38.985 6.714 1.00 22.04 309 MET B CA 1
ATOM 5039 C C . MET B 1 309 ? -44.022 38.416 6.482 1.00 23.25 309 MET B C 1
ATOM 5040 O O . MET B 1 309 ? -43.870 37.230 6.194 1.00 24.24 309 MET B O 1
ATOM 5045 N N . ASP B 1 310 ? -43.006 39.264 6.607 1.00 20.30 310 ASP B N 1
ATOM 5046 C CA . ASP B 1 310 ? -41.623 38.809 6.508 1.00 23.22 310 ASP B CA 1
ATOM 5047 C C . ASP B 1 310 ? -41.304 37.783 7.595 1.00 22.70 310 ASP B C 1
ATOM 5048 O O . ASP B 1 310 ? -40.623 36.788 7.340 1.00 16.76 310 ASP B O 1
ATOM 5053 N N . GLU B 1 311 ? -41.801 38.031 8.804 1.00 15.44 311 GLU B N 1
ATOM 5054 C CA . GLU B 1 311 ? -41.583 37.125 9.931 1.00 15.46 311 GLU B CA 1
ATOM 5055 C C . GLU B 1 311 ? -42.261 35.771 9.721 1.00 19.36 311 GLU B C 1
ATOM 5056 O O . GLU B 1 311 ? -41.680 34.722 10.009 1.00 21.68 311 GLU B O 1
ATOM 5062 N N . VAL B 1 312 ? -43.493 35.797 9.222 1.00 16.98 312 VAL B N 1
ATOM 5063 C CA . VAL B 1 312 ? -44.254 34.569 9.018 1.00 26.59 312 VAL B CA 1
ATOM 5064 C C . VAL B 1 312 ? -43.632 33.700 7.926 1.00 27.64 312 VAL B C 1
ATOM 5065 O O . VAL B 1 312 ? -43.810 32.484 7.917 1.00 24.56 312 VAL B O 1
ATOM 5069 N N . SER B 1 313 ? -42.888 34.326 7.020 1.00 32.35 313 SER B N 1
ATOM 5070 C CA . SER B 1 313 ? -42.209 33.593 5.955 1.00 40.86 313 SER B CA 1
ATOM 5071 C C . SER B 1 313 ? -40.695 33.780 6.015 1.00 44.38 313 SER B C 1
ATOM 5072 O O . SER B 1 313 ? -40.014 33.188 6.856 1.00 47.58 313 SER B O 1
ATOM 5075 N N . ALA C 1 2 ? 12.004 46.506 66.108 1.00 15.81 2 ALA C N 1
ATOM 5076 C CA . ALA C 1 2 ? 13.190 45.660 66.036 1.00 14.25 2 ALA C CA 1
ATOM 5077 C C . ALA C 1 2 ? 14.428 46.479 65.709 1.00 15.71 2 ALA C C 1
ATOM 5078 O O . ALA C 1 2 ? 14.328 47.629 65.282 1.00 16.54 2 ALA C O 1
ATOM 5080 N N . GLU C 1 3 ? 15.596 45.875 65.909 1.00 15.86 3 GLU C N 1
ATOM 5081 C CA . GLU C 1 3 ? 16.863 46.510 65.572 1.00 12.84 3 GLU C CA 1
ATOM 5082 C C . GLU C 1 3 ? 17.055 46.521 64.061 1.00 17.03 3 GLU C C 1
ATOM 5083 O O . GLU C 1 3 ? 16.536 45.655 63.357 1.00 13.34 3 GLU C O 1
ATOM 5089 N N . LEU C 1 4 ? 17.810 47.495 63.565 1.00 14.57 4 LEU C N 1
ATOM 5090 C CA . LEU C 1 4 ? 18.103 47.567 62.139 1.00 19.84 4 LEU C CA 1
ATOM 5091 C C . LEU C 1 4 ? 18.880 46.340 61.682 1.00 17.51 4 LEU C C 1
ATOM 5092 O O . LEU C 1 4 ? 18.805 45.946 60.516 1.00 6.50 4 LEU C O 1
ATOM 5097 N N . ALA C 1 5 ? 19.619 45.738 62.612 1.00 14.82 5 ALA C N 1
ATOM 5098 C CA . ALA C 1 5 ? 20.438 44.565 62.323 1.00 14.50 5 ALA C CA 1
ATOM 5099 C C . ALA C 1 5 ? 19.591 43.333 62.031 1.00 11.69 5 ALA C C 1
ATOM 5100 O O . ALA C 1 5 ? 20.120 42.274 61.701 1.00 9.59 5 ALA C O 1
ATOM 5102 N N . CYS C 1 6 ? 18.275 43.473 62.164 1.00 10.30 6 CYS C N 1
ATOM 5103 C CA . CYS C 1 6 ? 17.358 42.385 61.855 1.00 5.96 6 CYS C CA 1
ATOM 5104 C C . CYS C 1 6 ? 17.000 42.366 60.376 1.00 8.56 6 CYS C C 1
ATOM 5105 O O . CYS C 1 6 ? 16.346 41.437 59.902 1.00 11.09 6 CYS C O 1
ATOM 5108 N N . PHE C 1 7 ? 17.426 43.397 59.651 1.00 5.28 7 PHE C N 1
ATOM 5109 C CA . PHE C 1 7 ? 17.056 43.541 58.246 1.00 6.55 7 PHE C CA 1
ATOM 5110 C C . PHE C 1 7 ? 18.239 43.494 57.286 1.00 14.04 7 PHE C C 1
ATOM 5111 O O . PHE C 1 7 ? 18.092 43.087 56.131 1.00 14.88 7 PHE C O 1
ATOM 5119 N N . CYS C 1 8 ? 19.412 43.901 57.760 1.00 10.85 8 CYS C N 1
ATOM 5120 C CA . CYS C 1 8 ? 20.575 43.985 56.886 1.00 11.20 8 CYS C CA 1
ATOM 5121 C C . CYS C 1 8 ? 21.881 43.862 57.656 1.00 13.41 8 CYS C C 1
ATOM 5122 O O . CYS C 1 8 ? 21.910 43.992 58.880 1.00 15.75 8 CYS C O 1
ATOM 5125 N N . TYR C 1 9 ? 22.959 43.608 56.925 1.00 10.09 9 TYR C N 1
ATOM 5126 C CA . TYR C 1 9 ? 24.287 43.511 57.514 1.00 13.34 9 TYR C CA 1
ATOM 5127 C C . TYR C 1 9 ? 25.248 44.385 56.721 1.00 12.76 9 TYR C C 1
ATOM 5128 O O . TYR C 1 9 ? 25.025 44.643 55.538 1.00 13.84 9 TYR C O 1
ATOM 5137 N N . PRO C 1 10 ? 26.317 44.858 57.375 1.00 19.46 10 PRO C N 1
ATOM 5138 C CA . PRO C 1 10 ? 27.282 45.723 56.697 1.00 20.27 10 PRO C CA 1
ATOM 5139 C C . PRO C 1 10 ? 28.337 44.921 55.950 1.00 25.15 10 PRO C C 1
ATOM 5140 O O . PRO C 1 10 ? 28.827 43.912 56.456 1.00 23.88 10 PRO C O 1
ATOM 5144 N N . HIS C 1 11 ? 28.670 45.374 54.747 1.00 33.18 11 HIS C N 1
ATOM 5145 C CA . HIS C 1 11 ? 29.741 44.778 53.961 1.00 36.72 11 HIS C CA 1
ATOM 5146 C C . HIS C 1 11 ? 30.666 45.884 53.478 1.00 41.43 11 HIS C C 1
ATOM 5147 O O . HIS C 1 11 ? 30.236 46.807 52.786 1.00 41.02 11 HIS C O 1
ATOM 5154 N N . LEU C 1 12 ? 31.937 45.797 53.851 1.00 52.57 12 LEU C N 1
ATOM 5155 C CA . LEU C 1 12 ? 32.893 46.840 53.507 1.00 60.21 12 LEU C CA 1
ATOM 5156 C C . LEU C 1 12 ? 33.286 46.773 52.035 1.00 64.77 12 LEU C C 1
ATOM 5157 O O . LEU C 1 12 ? 33.820 45.768 51.567 1.00 63.66 12 LEU C O 1
ATOM 5162 N N . GLU C 1 13 ? 32.987 47.841 51.302 1.00 71.40 13 GLU C N 1
ATOM 5163 C CA . GLU C 1 13 ? 33.442 48.046 49.923 1.00 78.15 13 GLU C CA 1
ATOM 5164 C C . GLU C 1 13 ? 34.203 49.349 49.907 1.00 84.27 13 GLU C C 1
ATOM 5165 O O . GLU C 1 13 ? 33.696 50.339 50.382 1.00 84.57 13 GLU C O 1
ATOM 5171 N N . ASN C 1 14 ? 35.434 49.336 49.410 1.00 88.87 14 ASN C N 1
ATOM 5172 C CA . ASN C 1 14 ? 36.265 50.538 49.348 1.00 91.77 14 ASN C CA 1
ATOM 5173 C C . ASN C 1 14 ? 36.350 51.322 50.648 1.00 92.53 14 ASN C C 1
ATOM 5174 O O . ASN C 1 14 ? 36.663 50.770 51.697 1.00 90.85 14 ASN C O 1
ATOM 5179 N N . ASP C 1 15 ? 36.060 52.613 50.558 1.00 94.49 15 ASP C N 1
ATOM 5180 C CA . ASP C 1 15 ? 36.133 53.526 51.680 1.00 96.44 15 ASP C CA 1
ATOM 5181 C C . ASP C 1 15 ? 35.163 53.122 52.800 1.00 90.65 15 ASP C C 1
ATOM 5182 O O . ASP C 1 15 ? 35.520 53.181 53.954 1.00 90.72 15 ASP C O 1
ATOM 5187 N N . SER C 1 16 ? 33.952 52.685 52.471 1.00 84.69 16 SER C N 1
ATOM 5188 C CA . SER C 1 16 ? 32.927 52.510 53.506 1.00 78.06 16 SER C CA 1
ATOM 5189 C C . SER C 1 16 ? 31.918 51.368 53.345 1.00 69.62 16 SER C C 1
ATOM 5190 O O . SER C 1 16 ? 31.926 50.638 52.387 1.00 68.36 16 SER C O 1
ATOM 5193 N N . TYR C 1 17 ? 31.124 51.190 54.379 1.00 60.83 17 TYR C N 1
ATOM 5194 C CA . TYR C 1 17 ? 30.165 50.124 54.451 1.00 53.62 17 TYR C CA 1
ATOM 5195 C C . TYR C 1 17 ? 28.950 50.251 53.548 1.00 46.59 17 TYR C C 1
ATOM 5196 O O . TYR C 1 17 ? 28.316 51.268 53.460 1.00 44.04 17 TYR C O 1
ATOM 5205 N N . LYS C 1 18 ? 28.640 49.157 52.891 1.00 39.95 18 LYS C N 1
ATOM 5206 C CA . LYS C 1 18 ? 27.414 48.998 52.125 1.00 37.49 18 LYS C CA 1
ATOM 5207 C C . LYS C 1 18 ? 26.506 48.012 52.852 1.00 35.62 18 LYS C C 1
ATOM 5208 O O . LYS C 1 18 ? 26.941 46.929 53.247 1.00 34.06 18 LYS C O 1
ATOM 5214 N N . PHE C 1 19 ? 25.247 48.389 53.033 1.00 21.56 19 PHE C N 1
ATOM 5215 C CA . PHE C 1 19 ? 24.309 47.554 53.769 1.00 13.20 19 PHE C CA 1
ATOM 5216 C C . PHE C 1 19 ? 23.478 46.694 52.828 1.00 11.40 19 PHE C C 1
ATOM 5217 O O . PHE C 1 19 ? 22.903 47.185 51.857 1.00 15.56 19 PHE C O 1
ATOM 5225 N N . ILE C 1 20 ? 23.437 45.401 53.120 1.00 12.58 20 ILE C N 1
ATOM 5226 C CA . ILE C 1 20 ? 22.793 44.435 52.243 1.00 12.94 20 ILE C CA 1
ATOM 5227 C C . ILE C 1 20 ? 21.699 43.694 53.000 1.00 11.34 20 ILE C C 1
ATOM 5228 O O . ILE C 1 20 ? 21.913 43.248 54.126 1.00 9.19 20 ILE C O 1
ATOM 5233 N N . PRO C 1 21 ? 20.512 43.575 52.387 1.00 12.23 21 PRO C N 1
ATOM 5234 C CA . PRO C 1 21 ? 19.361 42.923 53.023 1.00 14.34 21 PRO C CA 1
ATOM 5235 C C . PRO C 1 21 ? 19.518 41.404 53.139 1.00 17.46 21 PRO C C 1
ATOM 5236 O O . PRO C 1 21 ? 20.140 40.776 52.284 1.00 14.74 21 PRO C O 1
ATOM 5240 N N . PHE C 1 22 ? 18.954 40.828 54.196 1.00 12.46 22 PHE C N 1
ATOM 5241 C CA . PHE C 1 22 ? 19.006 39.385 54.404 1.00 11.76 22 PHE C CA 1
ATOM 5242 C C . PHE C 1 22 ? 18.061 38.650 53.461 1.00 10.21 22 PHE C C 1
ATOM 5243 O O . PHE C 1 22 ? 16.994 39.157 53.116 1.00 9.94 22 PHE C O 1
ATOM 5251 N N . ASN C 1 23 ? 18.458 37.453 53.043 1.00 13.35 23 ASN C N 1
ATOM 5252 C CA . ASN C 1 23 ? 17.535 36.529 52.394 1.00 11.04 23 ASN C CA 1
ATOM 5253 C C . ASN C 1 23 ? 16.705 35.857 53.481 1.00 12.45 23 ASN C C 1
ATOM 5254 O O . ASN C 1 23 ? 17.242 35.469 54.518 1.00 12.39 23 ASN C O 1
ATOM 5259 N N . ASN C 1 24 ? 15.401 35.721 53.263 1.00 8.13 24 ASN C N 1
ATOM 5260 C CA . ASN C 1 24 ? 14.541 35.160 54.304 1.00 9.36 24 ASN C CA 1
ATOM 5261 C C . ASN C 1 24 ? 14.853 33.695 54.646 1.00 14.43 24 ASN C C 1
ATOM 5262 O O . ASN C 1 24 ? 14.609 33.248 55.767 1.00 10.78 24 ASN C O 1
ATOM 5267 N N . LEU C 1 25 ? 15.420 32.958 53.694 1.00 7.05 25 LEU C N 1
ATOM 5268 C CA . LEU C 1 25 ? 15.813 31.576 53.953 1.00 10.56 25 LEU C CA 1
ATOM 5269 C C . LEU C 1 25 ? 17.105 31.509 54.771 1.00 9.18 25 LEU C C 1
ATOM 5270 O O . LEU C 1 25 ? 17.370 30.517 55.455 1.00 6.01 25 LEU C O 1
ATOM 5275 N N . ALA C 1 26 ? 17.903 32.571 54.703 1.00 7.22 26 ALA C N 1
ATOM 5276 C CA . ALA C 1 26 ? 19.093 32.676 55.533 1.00 4.96 26 ALA C CA 1
ATOM 5277 C C . ALA C 1 26 ? 18.674 32.860 56.987 1.00 6.22 26 ALA C C 1
ATOM 5278 O O . ALA C 1 26 ? 19.226 32.232 57.890 1.00 4.94 26 ALA C O 1
ATOM 5280 N N . ILE C 1 27 ? 17.688 33.725 57.207 1.00 9.24 27 ILE C N 1
ATOM 5281 C CA . ILE C 1 27 ? 17.114 33.904 58.535 1.00 5.59 27 ILE C CA 1
ATOM 5282 C C . ILE C 1 27 ? 16.514 32.592 59.030 1.00 6.56 27 ILE C C 1
ATOM 5283 O O . ILE C 1 27 ? 16.735 32.186 60.170 1.00 7.67 27 ILE C O 1
ATOM 5288 N N . LYS C 1 28 ? 15.762 31.929 58.157 1.00 7.02 28 LYS C N 1
ATOM 5289 C CA . LYS C 1 28 ? 15.122 30.663 58.501 1.00 9.43 28 LYS C CA 1
ATOM 5290 C C . LYS C 1 28 ? 16.146 29.608 58.921 1.00 8.82 28 LYS C C 1
ATOM 5291 O O . LYS C 1 28 ? 15.900 28.825 59.838 1.00 10.19 28 LYS C O 1
ATOM 5297 N N . ALA C 1 29 ? 17.292 29.591 58.248 1.00 5.77 29 ALA C N 1
ATOM 5298 C CA . ALA C 1 29 ? 18.372 28.674 58.611 1.00 4.85 29 ALA C CA 1
ATOM 5299 C C . ALA C 1 29 ? 18.946 29.019 59.982 1.00 9.64 29 ALA C C 1
ATOM 5300 O O . ALA C 1 29 ? 19.152 28.140 60.821 1.00 13.76 29 ALA C O 1
ATOM 5302 N N . MET C 1 30 ? 19.206 30.303 60.204 1.00 7.51 30 MET C N 1
ATOM 5303 C CA . MET C 1 30 ? 19.755 30.759 61.474 1.00 6.99 30 MET C CA 1
ATOM 5304 C C . MET C 1 30 ? 18.871 30.338 62.650 1.00 5.28 30 MET C C 1
ATOM 5305 O O . MET C 1 30 ? 19.369 29.990 63.718 1.00 8.69 30 MET C O 1
ATOM 5310 N N . LEU C 1 31 ? 17.560 30.359 62.442 1.00 5.16 31 LEU C N 1
ATOM 5311 C CA . LEU C 1 31 ? 16.607 29.976 63.484 1.00 10.36 31 LEU C CA 1
ATOM 5312 C C . LEU C 1 31 ? 16.723 28.504 63.891 1.00 16.50 31 LEU C C 1
ATOM 5313 O O . LEU C 1 31 ? 16.282 28.118 64.975 1.00 7.88 31 LEU C O 1
ATOM 5318 N N . THR C 1 32 ? 17.313 27.685 63.024 1.00 5.13 32 THR C N 1
ATOM 5319 C CA . THR C 1 32 ? 17.502 26.270 63.330 1.00 10.12 32 THR C CA 1
ATOM 5320 C C . THR C 1 32 ? 18.921 25.974 63.811 1.00 11.65 32 THR C C 1
ATOM 5321 O O . THR C 1 32 ? 19.239 24.836 64.153 1.00 11.87 32 THR C O 1
ATOM 5325 N N . ALA C 1 33 ? 19.769 26.998 63.834 1.00 5.42 33 ALA C N 1
ATOM 5326 C CA . ALA C 1 33 ? 21.197 26.796 64.060 1.00 5.63 33 ALA C CA 1
ATOM 5327 C C . ALA C 1 33 ? 21.593 26.602 65.524 1.00 17.22 33 ALA C C 1
ATOM 5328 O O . ALA C 1 33 ? 21.023 27.218 66.430 1.00 14.80 33 ALA C O 1
ATOM 5330 N N . LYS C 1 34 ? 22.577 25.734 65.737 1.00 13.01 34 LYS C N 1
ATOM 5331 C CA . LYS C 1 34 ? 23.230 25.594 67.032 1.00 14.33 34 LYS C CA 1
ATOM 5332 C C . LYS C 1 34 ? 24.473 26.477 67.038 1.00 15.15 34 LYS C C 1
ATOM 5333 O O . LYS C 1 34 ? 25.414 26.249 66.277 1.00 13.74 34 LYS C O 1
ATOM 5339 N N . VAL C 1 35 ? 24.465 27.492 67.895 1.00 17.15 35 VAL C N 1
ATOM 5340 C CA . VAL C 1 35 ? 25.507 28.510 67.892 1.00 16.54 35 VAL C CA 1
ATOM 5341 C C . VAL C 1 35 ? 26.171 28.650 69.265 1.00 18.82 35 VAL C C 1
ATOM 5342 O O . VAL C 1 35 ? 25.501 28.601 70.292 1.00 13.83 35 VAL C O 1
ATOM 5346 N N . ASP C 1 36 ? 27.490 28.824 69.276 1.00 23.39 36 ASP C N 1
ATOM 5347 C CA . ASP C 1 36 ? 28.217 29.029 70.527 1.00 33.88 36 ASP C CA 1
ATOM 5348 C C . ASP C 1 36 ? 27.792 30.338 71.190 1.00 28.25 36 ASP C C 1
ATOM 5349 O O . ASP C 1 36 ? 27.527 31.328 70.510 1.00 23.98 36 ASP C O 1
ATOM 5354 N N . LYS C 1 37 ? 27.732 30.335 72.519 1.00 32.05 37 LYS C N 1
ATOM 5355 C CA . LYS C 1 37 ? 27.327 31.513 73.287 1.00 37.51 37 LYS C CA 1
ATOM 5356 C C . LYS C 1 37 ? 28.047 32.780 72.833 1.00 28.23 37 LYS C C 1
ATOM 5357 O O . LYS C 1 37 ? 27.435 33.840 72.697 1.00 29.55 37 LYS C O 1
ATOM 5363 N N . LYS C 1 38 ? 29.350 32.663 72.604 1.00 22.83 38 LYS C N 1
ATOM 5364 C CA . LYS C 1 38 ? 30.184 33.814 72.270 1.00 25.60 38 LYS C CA 1
ATOM 5365 C C . LYS C 1 38 ? 29.873 34.368 70.886 1.00 25.61 38 LYS C C 1
ATOM 5366 O O . LYS C 1 38 ? 30.239 35.499 70.568 1.00 29.45 38 LYS C O 1
ATOM 5372 N N . ASP C 1 39 ? 29.201 33.567 70.063 1.00 20.50 39 ASP C N 1
ATOM 5373 C CA . ASP C 1 39 ? 28.913 33.957 68.687 1.00 23.47 39 ASP C CA 1
ATOM 5374 C C . ASP C 1 39 ? 27.483 34.470 68.513 1.00 18.37 39 ASP C C 1
ATOM 5375 O O . ASP C 1 39 ? 27.062 34.786 67.403 1.00 15.03 39 ASP C O 1
ATOM 5380 N N . MET C 1 40 ? 26.744 34.560 69.612 1.00 16.22 40 MET C N 1
ATOM 5381 C CA . MET C 1 40 ? 25.348 34.986 69.559 1.00 17.41 40 MET C CA 1
ATOM 5382 C C . MET C 1 40 ? 25.166 36.390 68.978 1.00 16.39 40 MET C C 1
ATOM 5383 O O . MET C 1 40 ? 24.118 36.701 68.412 1.00 17.30 40 MET C O 1
ATOM 5388 N N . ASP C 1 41 ? 26.187 37.231 69.111 1.00 17.62 41 ASP C N 1
ATOM 5389 C CA . ASP C 1 41 ? 26.097 38.611 68.642 1.00 22.44 41 ASP C CA 1
ATOM 5390 C C . ASP C 1 41 ? 26.782 38.828 67.295 1.00 25.98 41 ASP C C 1
ATOM 5391 O O . ASP C 1 41 ? 26.923 39.962 66.838 1.00 32.83 41 ASP C O 1
ATOM 5396 N N . LYS C 1 42 ? 27.206 37.740 66.661 1.00 19.31 42 LYS C N 1
ATOM 5397 C CA . LYS C 1 42 ? 27.854 37.827 65.357 1.00 19.51 42 LYS C CA 1
ATOM 5398 C C . LYS C 1 42 ? 26.867 37.519 64.233 1.00 18.77 42 LYS C C 1
ATOM 5399 O O . LYS C 1 42 ? 25.869 36.832 64.445 1.00 12.21 42 LYS C O 1
ATOM 5405 N N . PHE C 1 43 ? 27.131 38.049 63.045 1.00 15.04 43 PHE C N 1
ATOM 5406 C CA . PHE C 1 43 ? 26.294 37.738 61.894 1.00 19.08 43 PHE C CA 1
ATOM 5407 C C . PHE C 1 43 ? 26.518 36.284 61.498 1.00 19.64 43 PHE C C 1
ATOM 5408 O O . PHE C 1 43 ? 27.635 35.773 61.583 1.00 23.06 43 PHE C O 1
ATOM 5416 N N . TYR C 1 44 ? 25.446 35.620 61.077 1.00 15.73 44 TYR C N 1
ATOM 5417 C CA . TYR C 1 44 ? 25.463 34.174 60.880 1.00 12.19 44 TYR C CA 1
ATOM 5418 C C . TYR C 1 44 ? 25.573 33.776 59.406 1.00 7.95 44 TYR C C 1
ATOM 5419 O O . TYR C 1 44 ? 24.923 34.365 58.543 1.00 9.38 44 TYR C O 1
ATOM 5428 N N . ASP C 1 45 ? 26.373 32.768 59.115 1.00 9.01 45 ASP C N 1
ATOM 5429 C CA . ASP C 1 45 ? 26.546 32.279 57.760 1.00 9.70 45 ASP C CA 1
ATOM 5430 C C . ASP C 1 45 ? 25.731 31.013 57.468 1.00 10.22 45 ASP C C 1
ATOM 5431 O O . ASP C 1 45 ? 26.017 29.969 57.940 1.00 14.72 45 ASP C O 1
ATOM 5436 N N . SER C 1 46 ? 24.721 31.145 56.650 1.00 8.88 46 SER C N 1
ATOM 5437 C CA . SER C 1 46 ? 23.839 30.041 56.332 1.00 8.95 46 SER C CA 1
ATOM 5438 C C . SER C 1 46 ? 24.387 29.094 55.281 1.00 5.21 46 SER C C 1
ATOM 5439 O O . SER C 1 46 ? 23.792 28.116 55.012 1.00 8.47 46 SER C O 1
ATOM 5442 N N . ILE C 1 47 ? 25.481 29.477 54.654 1.00 5.73 47 ILE C N 1
ATOM 5443 C CA . ILE C 1 47 ? 26.144 28.713 53.620 1.00 8.34 47 ILE C CA 1
ATOM 5444 C C . ILE C 1 47 ? 25.408 28.680 52.305 1.00 10.08 47 ILE C C 1
ATOM 5445 O O . ILE C 1 47 ? 25.960 28.870 51.307 1.00 6.44 47 ILE C O 1
ATOM 5450 N N . ILE C 1 48 ? 24.186 28.228 52.343 1.00 8.31 48 ILE C N 1
ATOM 5451 C CA . ILE C 1 48 ? 23.286 28.233 51.233 1.00 9.45 48 ILE C CA 1
ATOM 5452 C C . ILE C 1 48 ? 22.656 29.562 50.777 1.00 11.18 48 ILE C C 1
ATOM 5453 O O . ILE C 1 48 ? 22.508 29.810 49.613 1.00 6.78 48 ILE C O 1
ATOM 5458 N N . TYR C 1 49 ? 22.251 30.371 51.736 1.00 4.76 49 TYR C N 1
ATOM 5459 C CA . TYR C 1 49 ? 21.437 31.551 51.442 1.00 4.68 49 TYR C CA 1
ATOM 5460 C C . TYR C 1 49 ? 22.079 32.868 51.866 1.00 6.57 49 TYR C C 1
ATOM 5461 O O . TYR C 1 49 ? 21.398 33.888 51.973 1.00 5.50 49 TYR C O 1
ATOM 5470 N N . GLY C 1 50 ? 23.383 32.846 52.110 1.00 5.80 50 GLY C N 1
ATOM 5471 C CA . GLY C 1 50 ? 24.096 34.055 52.475 1.00 10.42 50 GLY C CA 1
ATOM 5472 C C . GLY C 1 50 ? 24.059 34.356 53.962 1.00 14.18 50 GLY C C 1
ATOM 5473 O O . GLY C 1 50 ? 23.696 33.503 54.773 1.00 11.14 50 GLY C O 1
ATOM 5474 N N . ILE C 1 51 ? 24.432 35.582 54.314 1.00 14.90 51 ILE C N 1
ATOM 5475 C CA . ILE C 1 51 ? 24.542 35.989 55.708 1.00 12.37 51 ILE C CA 1
ATOM 5476 C C . ILE C 1 51 ? 23.175 36.207 56.348 1.00 13.01 51 ILE C C 1
ATOM 5477 O O . ILE C 1 51 ? 22.222 36.616 55.685 1.00 10.26 51 ILE C O 1
ATOM 5482 N N . ALA C 1 52 ? 23.094 35.924 57.644 1.00 11.29 52 ALA C N 1
ATOM 5483 C CA . ALA C 1 52 ? 21.855 36.058 58.397 1.00 10.44 52 ALA C CA 1
ATOM 5484 C C . ALA C 1 52 ? 22.079 36.940 59.624 1.00 7.52 52 ALA C C 1
ATOM 5485 O O . ALA C 1 52 ? 23.220 37.202 60.002 1.00 7.50 52 ALA C O 1
ATOM 5487 N N . PRO C 1 53 ? 20.991 37.402 60.256 1.00 8.10 53 PRO C N 1
ATOM 5488 C CA . PRO C 1 53 ? 21.132 38.233 61.460 1.00 14.73 53 PRO C CA 1
ATOM 5489 C C . PRO C 1 53 ? 21.720 37.458 62.636 1.00 16.45 53 PRO C C 1
ATOM 5490 O O . PRO C 1 53 ? 21.639 36.229 62.659 1.00 9.58 53 PRO C O 1
ATOM 5494 N N . PRO C 1 54 ? 22.307 38.173 63.610 1.00 18.52 54 PRO C N 1
ATOM 5495 C CA . PRO C 1 54 ? 22.853 37.522 64.807 1.00 19.00 54 PRO C CA 1
ATOM 5496 C C . PRO C 1 54 ? 21.767 36.737 65.533 1.00 11.32 54 PRO C C 1
ATOM 5497 O O . PRO C 1 54 ? 20.667 37.253 65.712 1.00 11.68 54 PRO C O 1
ATOM 5501 N N . PRO C 1 55 ? 22.073 35.494 65.933 1.00 12.05 55 PRO C N 1
ATOM 5502 C CA . PRO C 1 55 ? 21.140 34.581 66.603 1.00 16.75 55 PRO C CA 1
ATOM 5503 C C . PRO C 1 55 ? 20.545 35.179 67.873 1.00 18.36 55 PRO C C 1
ATOM 5504 O O . PRO C 1 55 ? 19.494 34.724 68.323 1.00 20.67 55 PRO C O 1
ATOM 5508 N N . GLN C 1 56 ? 21.200 36.186 68.440 1.00 18.33 56 GLN C N 1
ATOM 5509 C CA . GLN C 1 56 ? 20.677 36.839 69.636 1.00 23.87 56 GLN C CA 1
ATOM 5510 C C . GLN C 1 56 ? 19.334 37.512 69.357 1.00 24.64 56 GLN C C 1
ATOM 5511 O O . GLN C 1 56 ? 18.592 37.835 70.282 1.00 22.57 56 GLN C O 1
ATOM 5517 N N . PHE C 1 57 ? 19.025 37.709 68.077 1.00 18.60 57 PHE C N 1
ATOM 5518 C CA . PHE C 1 57 ? 17.788 38.374 67.675 1.00 19.56 57 PHE C CA 1
ATOM 5519 C C . PHE C 1 57 ? 16.674 37.398 67.294 1.00 17.61 57 PHE C C 1
ATOM 5520 O O . PHE C 1 57 ? 15.667 37.804 66.714 1.00 17.89 57 PHE C O 1
ATOM 5528 N N . LYS C 1 58 ? 16.850 36.121 67.624 1.00 14.03 58 LYS C N 1
ATOM 5529 C CA . LYS C 1 58 ? 15.887 35.086 67.235 1.00 20.79 58 LYS C CA 1
ATOM 5530 C C . LYS C 1 58 ? 14.426 35.452 67.500 1.00 14.79 58 LYS C C 1
ATOM 5531 O O . LYS C 1 58 ? 13.555 35.185 66.671 1.00 15.61 58 LYS C O 1
ATOM 5537 N N . LYS C 1 59 ? 14.157 36.054 68.654 1.00 18.32 59 LYS C N 1
ATOM 5538 C CA . LYS C 1 59 ? 12.781 36.342 69.053 1.00 21.11 59 LYS C CA 1
ATOM 5539 C C . LYS C 1 59 ? 12.130 37.474 68.257 1.00 18.29 59 LYS C C 1
ATOM 5540 O O . LYS C 1 59 ? 10.936 37.732 68.403 1.00 19.37 59 LYS C O 1
ATOM 5546 N N . ARG C 1 60 ? 12.912 38.143 67.418 1.00 15.13 60 ARG C N 1
ATOM 5547 C CA . ARG C 1 60 ? 12.371 39.183 66.549 1.00 14.94 60 ARG C CA 1
ATOM 5548 C C . ARG C 1 60 ? 11.595 38.567 65.387 1.00 12.45 60 ARG C C 1
ATOM 5549 O O . ARG C 1 60 ? 10.889 39.265 64.659 1.00 12.05 60 ARG C O 1
ATOM 5557 N N . TYR C 1 61 ? 11.719 37.255 65.224 1.00 12.27 61 TYR C N 1
ATOM 5558 C CA . TYR C 1 61 ? 11.140 36.581 64.065 1.00 14.79 61 TYR C CA 1
ATOM 5559 C C . TYR C 1 61 ? 10.056 35.586 64.445 1.00 17.72 61 TYR C C 1
ATOM 5560 O O . TYR C 1 61 ? 10.245 34.748 65.324 1.00 16.72 61 TYR C O 1
ATOM 5569 N N . ASN C 1 62 ? 8.916 35.691 63.770 1.00 17.95 62 ASN C N 1
ATOM 5570 C CA . ASN C 1 62 ? 7.807 34.779 63.993 1.00 17.10 62 ASN C CA 1
ATOM 5571 C C . ASN C 1 62 ? 8.106 33.376 63.488 1.00 20.90 62 ASN C C 1
ATOM 5572 O O . ASN C 1 62 ? 8.600 33.193 62.372 1.00 13.79 62 ASN C O 1
ATOM 5577 N N . THR C 1 63 ? 7.811 32.392 64.329 1.00 17.98 63 THR C N 1
ATOM 5578 C CA . THR C 1 63 ? 7.944 30.989 63.968 1.00 20.66 63 THR C CA 1
ATOM 5579 C C . THR C 1 63 ? 6.716 30.264 64.489 1.00 30.10 63 THR C C 1
ATOM 5580 O O . THR C 1 63 ? 5.761 30.899 64.936 1.00 30.68 63 THR C O 1
ATOM 5584 N N . ASN C 1 64 ? 6.731 28.937 64.434 1.00 37.94 64 ASN C N 1
ATOM 5585 C CA . ASN C 1 64 ? 5.627 28.171 64.990 1.00 40.17 64 ASN C CA 1
ATOM 5586 C C . ASN C 1 64 ? 5.434 28.480 66.470 1.00 40.14 64 ASN C C 1
ATOM 5587 O O . ASN C 1 64 ? 4.306 28.590 66.942 1.00 45.57 64 ASN C O 1
ATOM 5592 N N . ASP C 1 65 ? 6.540 28.651 67.190 1.00 36.02 65 ASP C N 1
ATOM 5593 C CA . ASP C 1 65 ? 6.488 28.864 68.634 1.00 38.40 65 ASP C CA 1
ATOM 5594 C C . ASP C 1 65 ? 6.612 30.334 69.041 1.00 33.68 65 ASP C C 1
ATOM 5595 O O . ASP C 1 65 ? 6.758 30.644 70.225 1.00 33.74 65 ASP C O 1
ATOM 5600 N N . ASN C 1 66 ? 6.552 31.235 68.067 1.00 27.89 66 ASN C N 1
ATOM 5601 C CA . ASN C 1 66 ? 6.664 32.663 68.352 1.00 28.24 66 ASN C CA 1
ATOM 5602 C C . ASN C 1 66 ? 5.756 33.512 67.466 1.00 26.33 66 ASN C C 1
ATOM 5603 O O . ASN C 1 66 ? 5.820 33.434 66.239 1.00 27.11 66 ASN C O 1
ATOM 5608 N N . SER C 1 67 ? 4.911 34.320 68.096 1.00 27.59 67 SER C N 1
ATOM 5609 C CA . SER C 1 67 ? 3.991 35.185 67.368 1.00 32.61 67 SER C CA 1
ATOM 5610 C C . SER C 1 67 ? 4.211 36.649 67.734 1.00 28.93 67 SER C C 1
ATOM 5611 O O . SER C 1 67 ? 3.420 37.516 67.365 1.00 35.08 67 SER C O 1
ATOM 5614 N N . ARG C 1 68 ? 5.294 36.915 68.457 1.00 22.23 68 ARG C N 1
ATOM 5615 C CA . ARG C 1 68 ? 5.574 38.252 68.969 1.00 26.72 68 ARG C CA 1
ATOM 5616 C C . ARG C 1 68 ? 6.554 39.021 68.088 1.00 24.64 68 ARG C C 1
ATOM 5617 O O . ARG C 1 68 ? 6.871 40.177 68.364 1.00 24.77 68 ARG C O 1
ATOM 5625 N N . GLY C 1 69 ? 7.038 38.378 67.031 1.00 19.39 69 GLY C N 1
ATOM 5626 C CA . GLY C 1 69 ? 8.013 38.997 66.154 1.00 19.89 69 GLY C CA 1
ATOM 5627 C C . GLY C 1 69 ? 7.437 39.459 64.829 1.00 21.48 69 GLY C C 1
ATOM 5628 O O . GLY C 1 69 ? 6.270 39.847 64.744 1.00 20.52 69 GLY C O 1
ATOM 5629 N N . MET C 1 70 ? 8.260 39.413 63.787 1.00 12.30 70 MET C N 1
ATOM 5630 C CA . MET C 1 70 ? 7.841 39.855 62.463 1.00 11.55 70 MET C CA 1
ATOM 5631 C C . MET C 1 70 ? 7.725 38.683 61.483 1.00 12.64 70 MET C C 1
ATOM 5632 O O . MET C 1 70 ? 8.388 37.658 61.638 1.00 11.29 70 MET C O 1
ATOM 5637 N N . ASN C 1 71 ? 6.875 38.843 60.476 1.00 15.74 71 ASN C N 1
ATOM 5638 C CA . ASN C 1 71 ? 6.722 37.834 59.437 1.00 13.55 71 ASN C CA 1
ATOM 5639 C C . ASN C 1 71 ? 7.760 38.056 58.340 1.00 10.03 71 ASN C C 1
ATOM 5640 O O . ASN C 1 71 ? 7.492 38.718 57.337 1.00 7.24 71 ASN C O 1
ATOM 5645 N N . PHE C 1 72 ? 8.948 37.498 58.551 1.00 8.18 72 PHE C N 1
ATOM 5646 C CA . PHE C 1 72 ? 10.116 37.805 57.729 1.00 7.62 72 PHE C CA 1
ATOM 5647 C C . PHE C 1 72 ? 10.094 37.134 56.358 1.00 11.99 72 PHE C C 1
ATOM 5648 O O . PHE C 1 72 ? 10.919 37.444 55.498 1.00 12.51 72 PHE C O 1
ATOM 5656 N N . GLU C 1 73 ? 9.158 36.214 56.154 1.00 11.60 73 GLU C N 1
ATOM 5657 C CA . GLU C 1 73 ? 9.074 35.506 54.879 1.00 14.92 73 GLU C CA 1
ATOM 5658 C C . GLU C 1 73 ? 8.143 36.190 53.880 1.00 17.79 73 GLU C C 1
ATOM 5659 O O . GLU C 1 73 ? 7.993 35.731 52.750 1.00 22.69 73 GLU C O 1
ATOM 5665 N N . THR C 1 74 ? 7.533 37.297 54.294 1.00 14.43 74 THR C N 1
ATOM 5666 C CA . THR C 1 74 ? 6.687 38.072 53.392 1.00 14.33 74 THR C CA 1
ATOM 5667 C C . THR C 1 74 ? 7.539 38.951 52.481 1.00 15.12 74 THR C C 1
ATOM 5668 O O . THR C 1 74 ? 8.722 39.168 52.744 1.00 10.97 74 THR C O 1
ATOM 5672 N N . ILE C 1 75 ? 6.940 39.455 51.408 1.00 15.01 75 ILE C N 1
ATOM 5673 C CA . ILE C 1 75 ? 7.659 40.340 50.500 1.00 12.69 75 ILE C CA 1
ATOM 5674 C C . ILE C 1 75 ? 7.912 41.692 51.158 1.00 6.64 75 ILE C C 1
ATOM 5675 O O . ILE C 1 75 ? 8.875 42.377 50.828 1.00 8.99 75 ILE C O 1
ATOM 5680 N N . MET C 1 76 ? 7.053 42.068 52.100 1.00 7.67 76 MET C N 1
ATOM 5681 C CA . MET C 1 76 ? 7.220 43.339 52.797 1.00 9.15 76 MET C CA 1
ATOM 5682 C C . MET C 1 76 ? 8.522 43.384 53.592 1.00 7.11 76 MET C C 1
ATOM 5683 O O . MET C 1 76 ? 9.138 44.442 53.719 1.00 13.96 76 MET C O 1
ATOM 5688 N N . PHE C 1 77 ? 8.938 42.240 54.132 1.00 7.87 77 PHE C N 1
ATOM 5689 C CA . PHE C 1 77 ? 10.225 42.168 54.817 1.00 8.02 77 PHE C CA 1
ATOM 5690 C C . PHE C 1 77 ? 11.326 42.644 53.879 1.00 9.79 77 PHE C C 1
ATOM 5691 O O . PHE C 1 77 ? 12.146 43.486 54.243 1.00 9.55 77 PHE C O 1
ATOM 5699 N N . THR C 1 78 ? 11.334 42.100 52.667 1.00 8.39 78 THR C N 1
ATOM 5700 C CA . THR C 1 78 ? 12.351 42.444 51.682 1.00 10.06 78 THR C CA 1
ATOM 5701 C C . THR C 1 78 ? 12.288 43.924 51.307 1.00 10.06 78 THR C C 1
ATOM 5702 O O . THR C 1 78 ? 13.320 44.588 51.212 1.00 11.83 78 THR C O 1
ATOM 5706 N N . LYS C 1 79 ? 11.076 44.436 51.107 1.00 5.68 79 LYS C N 1
ATOM 5707 C CA . LYS C 1 79 ? 10.881 45.851 50.784 1.00 9.88 79 LYS C CA 1
ATOM 5708 C C . LYS C 1 79 ? 11.350 46.776 51.908 1.00 9.27 79 LYS C C 1
ATOM 5709 O O . LYS C 1 79 ? 12.013 47.781 51.659 1.00 9.08 79 LYS C O 1
ATOM 5715 N N . VAL C 1 80 ? 10.998 46.442 53.144 1.00 10.72 80 VAL C N 1
ATOM 5716 C CA . VAL C 1 80 ? 11.460 47.216 54.291 1.00 8.07 80 VAL C CA 1
ATOM 5717 C C . VAL C 1 80 ? 12.985 47.171 54.397 1.00 11.10 80 VAL C C 1
ATOM 5718 O O . VAL C 1 80 ? 13.635 48.189 54.640 1.00 9.37 80 VAL C O 1
ATOM 5722 N N . ALA C 1 81 ? 13.553 45.986 54.204 1.00 8.57 81 ALA C N 1
ATOM 5723 C CA . ALA C 1 81 ? 14.997 45.815 54.262 1.00 9.15 81 ALA C CA 1
ATOM 5724 C C . ALA C 1 81 ? 15.699 46.688 53.224 1.00 11.16 81 ALA C C 1
ATOM 5725 O O . ALA C 1 81 ? 16.686 47.359 53.528 1.00 9.99 81 ALA C O 1
ATOM 5727 N N . MET C 1 82 ? 15.189 46.672 51.997 1.00 6.86 82 MET C N 1
ATOM 5728 C CA . MET C 1 82 ? 15.773 47.470 50.923 1.00 10.47 82 MET C CA 1
ATOM 5729 C C . MET C 1 82 ? 15.636 48.961 51.208 1.00 10.45 82 MET C C 1
ATOM 5730 O O . MET C 1 82 ? 16.532 49.742 50.892 1.00 12.75 82 MET C O 1
ATOM 5735 N N . LEU C 1 83 ? 14.514 49.352 51.805 1.00 9.01 83 LEU C N 1
ATOM 5736 C CA . LEU C 1 83 ? 14.296 50.748 52.160 1.00 8.08 83 LEU C CA 1
ATOM 5737 C C . LEU C 1 83 ? 15.336 51.206 53.177 1.00 9.58 83 LEU C C 1
ATOM 5738 O O . LEU C 1 83 ? 15.921 52.284 53.043 1.00 9.35 83 LEU C O 1
ATOM 5743 N N . ILE C 1 84 ? 15.557 50.382 54.196 1.00 9.76 84 ILE C N 1
ATOM 5744 C CA . ILE C 1 84 ? 16.572 50.660 55.202 1.00 10.47 84 ILE C CA 1
ATOM 5745 C C . ILE C 1 84 ? 17.947 50.764 54.555 1.00 12.43 84 ILE C C 1
ATOM 5746 O O . ILE C 1 84 ? 18.701 51.699 54.822 1.00 11.15 84 ILE C O 1
ATOM 5751 N N . CYS C 1 85 ? 18.263 49.801 53.696 1.00 11.58 85 CYS C N 1
ATOM 5752 C CA . CYS C 1 85 ? 19.563 49.760 53.037 1.00 14.86 85 CYS C CA 1
ATOM 5753 C C . CYS C 1 85 ? 19.822 50.995 52.178 1.00 19.22 85 CYS C C 1
ATOM 5754 O O . CYS C 1 85 ? 20.911 51.563 52.219 1.00 16.42 85 CYS C O 1
ATOM 5757 N N . GLU C 1 86 ? 18.823 51.409 51.404 1.00 15.39 86 GLU C N 1
ATOM 5758 C CA . GLU C 1 86 ? 18.987 52.573 50.545 1.00 16.58 86 GLU C CA 1
ATOM 5759 C C . GLU C 1 86 ? 19.291 53.820 51.366 1.00 17.74 86 GLU C C 1
ATOM 5760 O O . GLU C 1 86 ? 20.131 54.635 50.984 1.00 16.22 86 GLU C O 1
ATOM 5766 N N . ALA C 1 87 ? 18.612 53.963 52.499 1.00 10.95 87 ALA C N 1
ATOM 5767 C CA . ALA C 1 87 ? 18.847 55.097 53.384 1.00 14.39 87 ALA C CA 1
ATOM 5768 C C . ALA C 1 87 ? 20.239 55.031 54.005 1.00 16.62 87 ALA C C 1
ATOM 5769 O O . ALA C 1 87 ? 20.979 56.014 53.994 1.00 16.31 87 ALA C O 1
ATOM 5771 N N . LEU C 1 88 ? 20.587 53.870 54.547 1.00 9.34 88 LEU C N 1
ATOM 5772 C CA . LEU C 1 88 ? 21.889 53.683 55.178 1.00 14.51 88 LEU C CA 1
ATOM 5773 C C . LEU C 1 88 ? 23.041 53.863 54.192 1.00 13.18 88 LEU C C 1
ATOM 5774 O O . LEU C 1 88 ? 24.082 54.417 54.540 1.00 20.22 88 LEU C O 1
ATOM 5779 N N . ASN C 1 89 ? 22.847 53.406 52.959 1.00 12.75 89 ASN C N 1
ATOM 5780 C CA . ASN C 1 89 ? 23.887 53.504 51.937 1.00 15.26 89 ASN C CA 1
ATOM 5781 C C . ASN C 1 89 ? 24.156 54.932 51.466 1.00 26.60 89 ASN C C 1
ATOM 5782 O O . ASN C 1 89 ? 25.144 55.189 50.775 1.00 26.91 89 ASN C O 1
ATOM 5787 N N . SER C 1 90 ? 23.279 55.858 51.840 1.00 24.09 90 SER C N 1
ATOM 5788 C CA . SER C 1 90 ? 23.448 57.254 51.454 1.00 22.33 90 SER C CA 1
ATOM 5789 C C . SER C 1 90 ? 24.278 58.001 52.488 1.00 22.56 90 SER C C 1
ATOM 5790 O O . SER C 1 90 ? 24.698 59.133 52.258 1.00 25.61 90 SER C O 1
ATOM 5793 N N . LEU C 1 91 ? 24.517 57.355 53.626 1.00 23.13 91 LEU C N 1
ATOM 5794 C CA . LEU C 1 91 ? 25.159 58.008 54.760 1.00 23.12 91 LEU C CA 1
ATOM 5795 C C . LEU C 1 91 ? 26.679 57.891 54.771 1.00 33.93 91 LEU C C 1
ATOM 5796 O O . LEU C 1 91 ? 27.355 58.663 55.452 1.00 35.57 91 LEU C O 1
ATOM 5801 N N . LYS C 1 92 ? 27.217 56.928 54.032 1.00 35.54 92 LYS C N 1
ATOM 5802 C CA . LYS C 1 92 ? 28.644 56.642 54.117 1.00 41.43 92 LYS C CA 1
ATOM 5803 C C . LYS C 1 92 ? 29.017 56.418 55.579 1.00 39.52 92 LYS C C 1
ATOM 5804 O O . LYS C 1 92 ? 29.828 57.153 56.145 1.00 41.51 92 LYS C O 1
ATOM 5810 N N . VAL C 1 93 ? 28.405 55.409 56.189 1.00 31.35 93 VAL C N 1
ATOM 5811 C CA . VAL C 1 93 ? 28.642 55.105 57.594 1.00 28.41 93 VAL C CA 1
ATOM 5812 C C . VAL C 1 93 ? 30.089 54.680 57.801 1.00 31.93 93 VAL C C 1
ATOM 5813 O O . VAL C 1 93 ? 30.669 53.993 56.960 1.00 30.97 93 VAL C O 1
ATOM 5817 N N . THR C 1 94 ? 30.669 55.094 58.923 1.00 34.96 94 THR C N 1
ATOM 5818 C CA . THR C 1 94 ? 32.067 54.804 59.206 1.00 40.44 94 THR C CA 1
ATOM 5819 C C . THR C 1 94 ? 32.218 53.574 60.089 1.00 43.57 94 THR C C 1
ATOM 5820 O O . THR C 1 94 ? 31.259 53.119 60.715 1.00 41.47 94 THR C O 1
ATOM 5824 N N . GLN C 1 95 ? 33.436 53.043 60.130 1.00 44.26 95 GLN C N 1
ATOM 5825 C CA . GLN C 1 95 ? 33.776 51.941 61.016 1.00 43.80 95 GLN C CA 1
ATOM 5826 C C . GLN C 1 95 ? 33.317 52.226 62.441 1.00 37.53 95 GLN C C 1
ATOM 5827 O O . GLN C 1 95 ? 32.717 51.373 63.097 1.00 35.52 95 GLN C O 1
ATOM 5833 N N . ALA C 1 96 ? 33.594 53.438 62.910 1.00 36.75 96 ALA C N 1
ATOM 5834 C CA . ALA C 1 96 ? 33.308 53.818 64.289 1.00 43.80 96 ALA C CA 1
ATOM 5835 C C . ALA C 1 96 ? 31.812 53.871 64.608 1.00 47.95 96 ALA C C 1
ATOM 5836 O O . ALA C 1 96 ? 31.421 53.855 65.776 1.00 51.07 96 ALA C O 1
ATOM 5838 N N . ASN C 1 97 ? 30.978 53.923 63.575 1.00 43.84 97 ASN C N 1
ATOM 5839 C CA . ASN C 1 97 ? 29.541 54.100 63.770 1.00 42.37 97 ASN C CA 1
ATOM 5840 C C . ASN C 1 97 ? 28.684 52.886 63.408 1.00 37.24 97 ASN C C 1
ATOM 5841 O O . ASN C 1 97 ? 27.562 52.747 63.897 1.00 34.52 97 ASN C O 1
ATOM 5846 N N . VAL C 1 98 ? 29.212 52.013 62.558 1.00 31.98 98 VAL C N 1
ATOM 5847 C CA . VAL C 1 98 ? 28.424 50.917 61.997 1.00 32.79 98 VAL C CA 1
ATOM 5848 C C . VAL C 1 98 ? 27.641 50.109 63.034 1.00 32.16 98 VAL C C 1
ATOM 5849 O O . VAL C 1 98 ? 26.469 49.797 62.826 1.00 30.84 98 VAL C O 1
ATOM 5853 N N . SER C 1 99 ? 28.280 49.781 64.152 1.00 31.18 99 SER C N 1
ATOM 5854 C CA . SER C 1 99 ? 27.645 48.934 65.158 1.00 34.88 99 SER C CA 1
ATOM 5855 C C . SER C 1 99 ? 26.472 49.633 65.846 1.00 34.47 99 SER C C 1
ATOM 5856 O O . SER C 1 99 ? 25.421 49.029 66.068 1.00 35.85 99 SER C O 1
ATOM 5859 N N . ASN C 1 100 ? 26.655 50.905 66.184 1.00 28.95 100 ASN C N 1
ATOM 5860 C CA . ASN C 1 100 ? 25.598 51.681 66.821 1.00 32.12 100 ASN C CA 1
ATOM 5861 C C . ASN C 1 100 ? 24.407 51.906 65.895 1.00 22.62 100 ASN C C 1
ATOM 5862 O O . ASN C 1 100 ? 23.256 51.804 66.314 1.00 27.32 100 ASN C O 1
ATOM 5867 N N . VAL C 1 101 ? 24.694 52.218 64.636 1.00 18.34 101 VAL C N 1
ATOM 5868 C CA . VAL C 1 101 ? 23.649 52.419 63.639 1.00 20.98 101 VAL C CA 1
ATOM 5869 C C . VAL C 1 101 ? 22.693 51.229 63.597 1.00 21.90 101 VAL C C 1
ATOM 5870 O O . VAL C 1 101 ? 21.475 51.401 63.604 1.00 27.00 101 VAL C O 1
ATOM 5874 N N . LEU C 1 102 ? 23.255 50.024 63.570 1.00 15.14 102 LEU C N 1
ATOM 5875 C CA . LEU C 1 102 ? 22.460 48.808 63.423 1.00 22.23 102 LEU C CA 1
ATOM 5876 C C . LEU C 1 102 ? 21.777 48.360 64.714 1.00 22.52 102 LEU C C 1
ATOM 5877 O O . LEU C 1 102 ? 20.830 47.572 64.680 1.00 20.41 102 LEU C O 1
ATOM 5882 N N . SER C 1 103 ? 22.250 48.862 65.849 1.00 14.38 103 SER C N 1
ATOM 5883 C CA . SER C 1 103 ? 21.682 48.472 67.136 1.00 15.90 103 SER C CA 1
ATOM 5884 C C . SER C 1 103 ? 20.393 49.231 67.440 1.00 16.70 103 SER C C 1
ATOM 5885 O O . SER C 1 103 ? 19.672 48.894 68.376 1.00 20.14 103 SER C O 1
ATOM 5888 N N . ARG C 1 104 ? 20.107 50.253 66.641 1.00 21.24 104 ARG C N 1
ATOM 5889 C CA . ARG C 1 104 ? 18.933 51.094 66.852 1.00 17.63 104 ARG C CA 1
ATOM 5890 C C . ARG C 1 104 ? 17.621 50.331 66.684 1.00 16.71 104 ARG C C 1
ATOM 5891 O O . ARG C 1 104 ? 17.376 49.720 65.644 1.00 17.39 104 ARG C O 1
ATOM 5899 N N . VAL C 1 105 ? 16.783 50.374 67.715 1.00 14.11 105 VAL C N 1
ATOM 5900 C CA . VAL C 1 105 ? 15.445 49.799 67.649 1.00 20.16 105 VAL C CA 1
ATOM 5901 C C . VAL C 1 105 ? 14.487 50.798 67.007 1.00 20.44 105 VAL C C 1
ATOM 5902 O O . VAL C 1 105 ? 14.348 51.924 67.481 1.00 20.04 105 VAL C O 1
ATOM 5906 N N . VAL C 1 106 ? 13.832 50.387 65.926 1.00 15.25 106 VAL C N 1
ATOM 5907 C CA . VAL C 1 106 ? 12.909 51.272 65.223 1.00 16.95 106 VAL C CA 1
ATOM 5908 C C . VAL C 1 106 ? 11.522 50.653 65.114 1.00 19.25 106 VAL C C 1
ATOM 5909 O O . VAL C 1 106 ? 11.330 49.477 65.425 1.00 18.95 106 VAL C O 1
ATOM 5913 N N . SER C 1 107 ? 10.555 51.452 64.675 1.00 11.76 107 SER C N 1
ATOM 5914 C CA . SER C 1 107 ? 9.223 50.935 64.406 1.00 8.69 107 SER C CA 1
ATOM 5915 C C . SER C 1 107 ? 9.165 50.331 63.010 1.00 14.68 107 SER C C 1
ATOM 5916 O O . SER C 1 107 ? 9.308 51.034 62.006 1.00 10.39 107 SER C O 1
ATOM 5919 N N . ILE C 1 108 ? 8.961 49.020 62.963 1.00 6.46 108 ILE C N 1
ATOM 5920 C CA . ILE C 1 108 ? 8.815 48.291 61.718 1.00 11.54 108 ILE C CA 1
ATOM 5921 C C . ILE C 1 108 ? 7.554 48.718 60.974 1.00 11.02 108 ILE C C 1
ATOM 5922 O O . ILE C 1 108 ? 7.544 48.812 59.747 1.00 10.33 108 ILE C O 1
ATOM 5927 N N . ARG C 1 109 ? 6.489 48.968 61.728 1.00 9.95 109 ARG C N 1
ATOM 5928 C CA . ARG C 1 109 ? 5.226 49.410 61.151 1.00 10.78 109 ARG C CA 1
ATOM 5929 C C . ARG C 1 109 ? 5.394 50.748 60.438 1.00 12.13 109 ARG C C 1
ATOM 5930 O O . ARG C 1 109 ? 4.877 50.947 59.340 1.00 15.74 109 ARG C O 1
ATOM 5938 N N . HIS C 1 110 ? 6.118 51.661 61.075 1.00 9.35 110 HIS C N 1
ATOM 5939 C CA . HIS C 1 110 ? 6.434 52.948 60.473 1.00 9.79 110 HIS C CA 1
ATOM 5940 C C . HIS C 1 110 ? 7.125 52.728 59.127 1.00 9.68 110 HIS C C 1
ATOM 5941 O O . HIS C 1 110 ? 6.841 53.425 58.151 1.00 5.99 110 HIS C O 1
ATOM 5948 N N . LEU C 1 111 ? 8.021 51.745 59.077 1.00 7.95 111 LEU C N 1
ATOM 5949 C CA . LEU C 1 111 ? 8.759 51.446 57.853 1.00 8.45 111 LEU C CA 1
ATOM 5950 C C . LEU C 1 111 ? 7.877 50.830 56.769 1.00 9.08 111 LEU C C 1
ATOM 5951 O O . LEU C 1 111 ? 7.995 51.189 55.598 1.00 5.84 111 LEU C O 1
ATOM 5956 N N . GLU C 1 112 ? 6.998 49.907 57.152 1.00 6.00 112 GLU C N 1
ATOM 5957 C CA . GLU C 1 112 ? 6.058 49.342 56.187 1.00 9.69 112 GLU C CA 1
ATOM 5958 C C . GLU C 1 112 ? 5.193 50.444 55.583 1.00 12.28 112 GLU C C 1
ATOM 5959 O O . GLU C 1 112 ? 4.930 50.451 54.381 1.00 5.82 112 GLU C O 1
ATOM 5965 N N . ASN C 1 113 ? 4.757 51.380 56.420 1.00 5.94 113 ASN C N 1
ATOM 5966 C CA . ASN C 1 113 ? 3.956 52.501 55.943 1.00 8.84 113 ASN C CA 1
ATOM 5967 C C . ASN C 1 113 ? 4.711 53.362 54.935 1.00 11.27 113 ASN C C 1
ATOM 5968 O O . ASN C 1 113 ? 4.134 53.838 53.955 1.00 10.06 113 ASN C O 1
ATOM 5973 N N . LEU C 1 114 ? 6.004 53.558 55.175 1.00 6.00 114 LEU C N 1
ATOM 5974 C CA . LEU C 1 114 ? 6.831 54.314 54.246 1.00 5.72 114 LEU C CA 1
ATOM 5975 C C . LEU C 1 114 ? 6.953 53.580 52.913 1.00 5.64 114 LEU C C 1
ATOM 5976 O O . LEU C 1 114 ? 6.936 54.201 51.855 1.00 6.11 114 LEU C O 1
ATOM 5981 N N . VAL C 1 115 ? 7.079 52.258 52.970 1.00 7.86 115 VAL C N 1
ATOM 5982 C CA . VAL C 1 115 ? 7.071 51.447 51.755 1.00 8.83 115 VAL C CA 1
ATOM 5983 C C . VAL C 1 115 ? 5.760 51.643 50.999 1.00 8.54 115 VAL C C 1
ATOM 5984 O O . VAL C 1 115 ? 5.752 51.817 49.782 1.00 7.93 115 VAL C O 1
ATOM 5988 N N . ILE C 1 116 ? 4.653 51.616 51.730 1.00 5.63 116 ILE C N 1
ATOM 5989 C CA . ILE C 1 116 ? 3.340 51.830 51.129 1.00 5.62 116 ILE C CA 1
ATOM 5990 C C . ILE C 1 116 ? 3.244 53.208 50.467 1.00 14.25 116 ILE C C 1
ATOM 5991 O O . ILE C 1 116 ? 2.672 53.344 49.385 1.00 10.28 116 ILE C O 1
ATOM 5996 N N . ARG C 1 117 ? 3.816 54.224 51.110 1.00 5.58 117 ARG C N 1
ATOM 5997 C CA . ARG C 1 117 ? 3.884 55.555 50.515 1.00 5.53 117 ARG C CA 1
ATOM 5998 C C . ARG C 1 117 ? 4.717 55.562 49.236 1.00 15.37 117 ARG C C 1
ATOM 5999 O O . ARG C 1 117 ? 4.261 56.015 48.186 1.00 9.51 117 ARG C O 1
ATOM 6007 N N . LYS C 1 118 ? 5.940 55.051 49.330 1.00 13.21 118 LYS C N 1
ATOM 6008 C CA . LYS C 1 118 ? 6.910 55.197 48.250 1.00 11.58 118 LYS C CA 1
ATOM 6009 C C . LYS C 1 118 ? 6.562 54.402 46.985 1.00 11.76 118 LYS C C 1
ATOM 6010 O O . LYS C 1 118 ? 6.992 54.757 45.888 1.00 10.74 118 LYS C O 1
ATOM 6016 N N . GLU C 1 119 ? 5.782 53.336 47.136 1.00 9.43 119 GLU C N 1
ATOM 6017 C CA . GLU C 1 119 ? 5.389 52.517 45.991 1.00 16.05 119 GLU C CA 1
ATOM 6018 C C . GLU C 1 119 ? 4.111 53.009 45.303 1.00 18.40 119 GLU C C 1
ATOM 6019 O O . GLU C 1 119 ? 3.673 52.437 44.304 1.00 14.34 119 GLU C O 1
ATOM 6025 N N . ASN C 1 120 ? 3.520 54.073 45.838 1.00 12.21 120 ASN C N 1
ATOM 6026 C CA . ASN C 1 120 ? 2.287 54.627 45.285 1.00 11.49 120 ASN C CA 1
ATOM 6027 C C . ASN C 1 120 ? 2.585 55.828 44.391 1.00 12.45 120 ASN C C 1
ATOM 6028 O O . ASN C 1 120 ? 3.025 56.869 44.878 1.00 10.03 120 ASN C O 1
ATOM 6033 N N . PRO C 1 121 ? 2.346 55.690 43.076 1.00 16.26 121 PRO C N 1
ATOM 6034 C CA . PRO C 1 121 ? 2.693 56.761 42.133 1.00 12.35 121 PRO C CA 1
ATOM 6035 C C . PRO C 1 121 ? 1.921 58.060 42.372 1.00 15.16 121 PRO C C 1
ATOM 6036 O O . PRO C 1 121 ? 2.293 59.098 41.827 1.00 16.41 121 PRO C O 1
ATOM 6040 N N . GLN C 1 122 ? 0.869 58.010 43.182 1.00 12.72 122 GLN C N 1
ATOM 6041 C CA . GLN C 1 122 ? 0.149 59.229 43.544 1.00 12.22 122 GLN C CA 1
ATOM 6042 C C . GLN C 1 122 ? 0.919 60.018 44.594 1.00 10.34 122 GLN C C 1
ATOM 6043 O O . GLN C 1 122 ? 0.750 61.232 44.722 1.00 12.93 122 GLN C O 1
ATOM 6049 N N . ASP C 1 123 ? 1.760 59.315 45.349 1.00 10.14 123 ASP C N 1
ATOM 6050 C CA . ASP C 1 123 ? 2.439 59.892 46.508 1.00 11.43 123 ASP C CA 1
ATOM 6051 C C . ASP C 1 123 ? 3.726 60.595 46.096 1.00 11.31 123 ASP C C 1
ATOM 6052 O O . ASP C 1 123 ? 4.437 60.128 45.204 1.00 12.07 123 ASP C O 1
ATOM 6057 N N . ILE C 1 124 ? 4.025 61.714 46.751 1.00 10.02 124 ILE C N 1
ATOM 6058 C CA . ILE C 1 124 ? 5.226 62.488 46.446 1.00 13.66 124 ILE C CA 1
ATOM 6059 C C . ILE C 1 124 ? 6.518 61.706 46.689 1.00 16.86 124 ILE C C 1
ATOM 6060 O O . ILE C 1 124 ? 7.539 61.981 46.058 1.00 15.68 124 ILE C O 1
ATOM 6065 N N . LEU C 1 125 ? 6.479 60.736 47.601 1.00 9.59 125 LEU C N 1
ATOM 6066 C CA . LEU C 1 125 ? 7.674 59.952 47.912 1.00 11.25 125 LEU C CA 1
ATOM 6067 C C . LEU C 1 125 ? 8.078 59.066 46.741 1.00 12.93 125 LEU C C 1
ATOM 6068 O O . LEU C 1 125 ? 9.246 58.713 46.596 1.00 10.18 125 LEU C O 1
ATOM 6073 N N . PHE C 1 126 ? 7.101 58.707 45.915 1.00 10.16 126 PHE C N 1
ATOM 6074 C CA . PHE C 1 126 ? 7.349 57.933 44.703 1.00 15.30 126 PHE C CA 1
ATOM 6075 C C . PHE C 1 126 ? 8.209 58.728 43.720 1.00 17.41 126 PHE C C 1
ATOM 6076 O O . PHE C 1 126 ? 9.012 58.160 42.980 1.00 19.27 126 PHE C O 1
ATOM 6084 N N . HIS C 1 127 ? 8.042 60.048 43.729 1.00 17.74 127 HIS C N 1
ATOM 6085 C CA . HIS C 1 127 ? 8.660 60.914 42.728 1.00 23.33 127 HIS C CA 1
ATOM 6086 C C . HIS C 1 127 ? 9.874 61.688 43.240 1.00 24.33 127 HIS C C 1
ATOM 6087 O O . HIS C 1 127 ? 10.555 62.359 42.466 1.00 28.49 127 HIS C O 1
ATOM 6094 N N . SER C 1 128 ? 10.143 61.602 44.538 1.00 17.11 128 SER C N 1
ATOM 6095 C CA . SER C 1 128 ? 11.277 62.314 45.118 1.00 15.25 128 SER C CA 1
ATOM 6096 C C . SER C 1 128 ? 12.138 61.415 45.997 1.00 19.02 128 SER C C 1
ATOM 6097 O O . SER C 1 128 ? 11.775 61.114 47.135 1.00 15.15 128 SER C O 1
ATOM 6100 N N . LYS C 1 129 ? 13.282 60.992 45.469 1.00 18.51 129 LYS C N 1
ATOM 6101 C CA . LYS C 1 129 ? 14.216 60.187 46.247 1.00 18.39 129 LYS C CA 1
ATOM 6102 C C . LYS C 1 129 ? 14.709 60.961 47.461 1.00 18.47 129 LYS C C 1
ATOM 6103 O O . LYS C 1 129 ? 14.925 60.384 48.525 1.00 19.18 129 LYS C O 1
ATOM 6109 N N . ASP C 1 130 ? 14.879 62.270 47.296 1.00 15.11 130 ASP C N 1
ATOM 6110 C CA . ASP C 1 130 ? 15.315 63.130 48.390 1.00 18.10 130 ASP C CA 1
ATOM 6111 C C . ASP C 1 130 ? 14.347 63.081 49.569 1.00 14.63 130 ASP C C 1
ATOM 6112 O O . ASP C 1 130 ? 14.754 62.847 50.705 1.00 16.26 130 ASP C O 1
ATOM 6117 N N . LEU C 1 131 ? 13.066 63.304 49.295 1.00 9.16 131 LEU C N 1
ATOM 6118 C CA . LEU C 1 131 ? 12.053 63.253 50.343 1.00 7.55 131 LEU C CA 1
ATOM 6119 C C . LEU C 1 131 ? 11.935 61.850 50.935 1.00 8.35 131 LEU C C 1
ATOM 6120 O O . LEU C 1 131 ? 11.712 61.693 52.136 1.00 8.74 131 LEU C O 1
ATOM 6125 N N . LEU C 1 132 ? 12.083 60.836 50.088 1.00 9.07 132 LEU C N 1
ATOM 6126 C CA . LEU C 1 132 ? 12.012 59.452 50.539 1.00 11.19 132 LEU C CA 1
ATOM 6127 C C . LEU C 1 132 ? 13.144 59.140 51.512 1.00 14.37 132 LEU C C 1
ATOM 6128 O O . LEU C 1 132 ? 12.914 58.584 52.586 1.00 10.68 132 LEU C O 1
ATOM 6133 N N . LEU C 1 133 ? 14.366 59.495 51.126 1.00 11.26 133 LEU C N 1
ATOM 6134 C CA . LEU C 1 133 ? 15.523 59.309 51.993 1.00 11.73 133 LEU C CA 1
ATOM 6135 C C . LEU C 1 133 ? 15.350 60.046 53.317 1.00 12.51 133 LEU C C 1
ATOM 6136 O O . LEU C 1 133 ? 15.598 59.482 54.380 1.00 13.38 133 LEU C O 1
ATOM 6141 N N . LYS C 1 134 ? 14.928 61.307 53.251 1.00 10.86 134 LYS C N 1
ATOM 6142 C CA . LYS C 1 134 ? 14.687 62.090 54.462 1.00 13.85 134 LYS C CA 1
ATOM 6143 C C . LYS C 1 134 ? 13.677 61.404 55.375 1.00 11.94 134 LYS C C 1
ATOM 6144 O O . LYS C 1 134 ? 13.897 61.288 56.580 1.00 11.79 134 LYS C O 1
ATOM 6150 N N . SER C 1 135 ? 12.566 60.960 54.794 1.00 9.58 135 SER C N 1
ATOM 6151 C CA . SER C 1 135 ? 11.513 60.309 55.564 1.00 12.96 135 SER C CA 1
ATOM 6152 C C . SER C 1 135 ? 12.037 59.056 56.250 1.00 6.07 135 SER C C 1
ATOM 6153 O O . SER C 1 135 ? 11.718 58.790 57.408 1.00 10.38 135 SER C O 1
ATOM 6156 N N . THR C 1 136 ? 12.839 58.287 55.522 1.00 10.02 136 THR C N 1
ATOM 6157 C CA . THR C 1 136 ? 13.374 57.034 56.039 1.00 8.16 136 THR C CA 1
ATOM 6158 C C . THR C 1 136 ? 14.407 57.274 57.134 1.00 6.22 136 THR C C 1
ATOM 6159 O O . THR C 1 136 ? 14.417 56.580 58.153 1.00 11.38 136 THR C O 1
ATOM 6163 N N . LEU C 1 137 ? 15.277 58.255 56.920 1.00 6.25 137 LEU C N 1
ATOM 6164 C CA . LEU C 1 137 ? 16.312 58.577 57.897 1.00 10.40 137 LEU C CA 1
ATOM 6165 C C . LEU C 1 137 ? 15.707 58.995 59.237 1.00 13.83 137 LEU C C 1
ATOM 6166 O O . LEU C 1 137 ? 16.227 58.649 60.296 1.00 12.52 137 LEU C O 1
ATOM 6171 N N . ILE C 1 138 ? 14.599 59.728 59.185 1.00 11.50 138 ILE C N 1
ATOM 6172 C CA . ILE C 1 138 ? 13.862 60.079 60.395 1.00 13.97 138 ILE C CA 1
ATOM 6173 C C . ILE C 1 138 ? 13.349 58.823 61.096 1.00 15.50 138 ILE C C 1
ATOM 6174 O O . ILE C 1 138 ? 13.501 58.665 62.310 1.00 9.88 138 ILE C O 1
ATOM 6179 N N . ALA C 1 139 ? 12.743 57.930 60.320 1.00 6.63 139 ALA C N 1
ATOM 6180 C CA . ALA C 1 139 ? 12.149 56.714 60.866 1.00 14.17 139 ALA C CA 1
ATOM 6181 C C . ALA C 1 139 ? 13.179 55.773 61.493 1.00 18.33 139 ALA C C 1
ATOM 6182 O O . ALA C 1 139 ? 12.861 55.043 62.430 1.00 23.17 139 ALA C O 1
ATOM 6184 N N . ILE C 1 140 ? 14.406 55.787 60.979 1.00 13.25 140 ILE C N 1
ATOM 6185 C CA . ILE C 1 140 ? 15.434 54.872 61.471 1.00 16.74 140 ILE C CA 1
ATOM 6186 C C . ILE C 1 140 ? 16.444 55.542 62.407 1.00 17.54 140 ILE C C 1
ATOM 6187 O O . ILE C 1 140 ? 17.518 55.000 62.665 1.00 15.59 140 ILE C O 1
ATOM 6192 N N . GLY C 1 141 ? 16.088 56.719 62.911 1.00 19.31 141 GLY C N 1
ATOM 6193 C CA . GLY C 1 141 ? 16.876 57.391 63.929 1.00 19.57 141 GLY C CA 1
ATOM 6194 C C . GLY C 1 141 ? 18.214 57.935 63.464 1.00 22.02 141 GLY C C 1
ATOM 6195 O O . GLY C 1 141 ? 19.146 58.058 64.256 1.00 20.99 141 GLY C O 1
ATOM 6196 N N . GLN C 1 142 ? 18.311 58.263 62.181 1.00 19.89 142 GLN C N 1
ATOM 6197 C CA . GLN C 1 142 ? 19.543 58.813 61.630 1.00 22.25 142 GLN C CA 1
ATOM 6198 C C . GLN C 1 142 ? 19.321 60.207 61.063 1.00 26.04 142 GLN C C 1
ATOM 6199 O O . GLN C 1 142 ? 19.912 60.578 60.047 1.00 27.40 142 GLN C O 1
ATOM 6205 N N . SER C 1 143 ? 18.462 60.975 61.725 1.00 20.26 143 SER C N 1
ATOM 6206 C CA . SER C 1 143 ? 18.173 62.338 61.301 1.00 16.63 143 SER C CA 1
ATOM 6207 C C . SER C 1 143 ? 17.839 63.222 62.494 1.00 22.25 143 SER C C 1
ATOM 6208 O O . SER C 1 143 ? 17.295 62.756 63.494 1.00 27.07 143 SER C O 1
ATOM 6211 N N . LYS C 1 144 ? 18.174 64.501 62.378 1.00 16.70 144 LYS C N 1
ATOM 6212 C CA . LYS C 1 144 ? 17.855 65.474 63.408 1.00 28.45 144 LYS C CA 1
ATOM 6213 C C . LYS C 1 144 ? 16.535 66.146 63.060 1.00 24.15 144 LYS C C 1
ATOM 6214 O O . LYS C 1 144 ? 16.000 66.933 63.838 1.00 26.74 144 LYS C O 1
ATOM 6220 N N . GLU C 1 145 ? 16.012 65.822 61.881 1.00 17.94 145 GLU C N 1
ATOM 6221 C CA . GLU C 1 145 ? 14.766 66.412 61.405 1.00 22.68 145 GLU C CA 1
ATOM 6222 C C . GLU C 1 145 ? 13.538 65.845 62.109 1.00 20.21 145 GLU C C 1
ATOM 6223 O O . GLU C 1 145 ? 13.516 64.685 62.519 1.00 17.36 145 GLU C O 1
ATOM 6229 N N . ILE C 1 146 ? 12.516 66.682 62.236 1.00 16.02 146 ILE C N 1
ATOM 6230 C CA . ILE C 1 146 ? 11.248 66.274 62.818 1.00 19.18 146 ILE C CA 1
ATOM 6231 C C . ILE C 1 146 ? 10.315 65.760 61.729 1.00 14.71 146 ILE C C 1
ATOM 6232 O O . ILE C 1 146 ? 10.253 66.323 60.636 1.00 10.88 146 ILE C O 1
ATOM 6237 N N . GLU C 1 147 ? 9.601 64.680 62.025 1.00 9.72 147 GLU C N 1
ATOM 6238 C CA . GLU C 1 147 ? 8.604 64.153 61.101 1.00 9.97 147 GLU C CA 1
ATOM 6239 C C . GLU C 1 147 ? 7.476 65.169 60.927 1.00 11.57 147 GLU C C 1
ATOM 6240 O O . GLU C 1 147 ? 6.855 65.590 61.901 1.00 9.00 147 GLU C O 1
ATOM 6246 N N . THR C 1 148 ? 7.230 65.574 59.685 1.00 7.09 148 THR C N 1
ATOM 6247 C CA . THR C 1 148 ? 6.118 66.463 59.371 1.00 6.32 148 THR C CA 1
ATOM 6248 C C . THR C 1 148 ? 5.205 65.785 58.350 1.00 7.34 148 THR C C 1
ATOM 6249 O O . THR C 1 148 ? 5.395 64.618 58.013 1.00 9.64 148 THR C O 1
ATOM 6253 N N . THR C 1 149 ? 4.210 66.512 57.859 1.00 7.55 149 THR C N 1
ATOM 6254 C CA . THR C 1 149 ? 3.246 65.921 56.936 1.00 12.14 149 THR C CA 1
ATOM 6255 C C . THR C 1 149 ? 3.926 65.340 55.694 1.00 12.62 149 THR C C 1
ATOM 6256 O O . THR C 1 149 ? 3.628 64.219 55.286 1.00 5.55 149 THR C O 1
ATOM 6260 N N . ILE C 1 150 ? 4.850 66.098 55.113 1.00 5.59 150 ILE C N 1
ATOM 6261 C CA . ILE C 1 150 ? 5.565 65.661 53.916 1.00 12.77 150 ILE C CA 1
ATOM 6262 C C . ILE C 1 150 ? 6.350 64.367 54.143 1.00 8.30 150 ILE C C 1
ATOM 6263 O O . ILE C 1 150 ? 6.418 63.507 53.262 1.00 5.73 150 ILE C O 1
ATOM 6268 N N . THR C 1 151 ? 6.941 64.238 55.328 1.00 5.72 151 THR C N 1
ATOM 6269 C CA . THR C 1 151 ? 7.780 63.091 55.648 1.00 6.90 151 THR C CA 1
ATOM 6270 C C . THR C 1 151 ? 7.075 62.098 56.567 1.00 8.00 151 THR C C 1
ATOM 6271 O O . THR C 1 151 ? 7.726 61.269 57.204 1.00 9.45 151 THR C O 1
ATOM 6275 N N . ALA C 1 152 ? 5.750 62.181 56.632 1.00 5.68 152 ALA C N 1
ATOM 6276 C CA . ALA C 1 152 ? 4.970 61.328 57.527 1.00 6.07 152 ALA C CA 1
ATOM 6277 C C . ALA C 1 152 ? 5.090 59.846 57.175 1.00 10.14 152 ALA C C 1
ATOM 6278 O O . ALA C 1 152 ? 5.282 59.485 56.011 1.00 6.42 152 ALA C O 1
ATOM 6280 N N . GLU C 1 153 ? 4.977 58.988 58.184 1.00 7.27 153 GLU C N 1
ATOM 6281 C CA . GLU C 1 153 ? 4.992 57.549 57.949 1.00 13.22 153 GLU C CA 1
ATOM 6282 C C . GLU C 1 153 ? 3.858 57.153 57.008 1.00 9.63 153 GLU C C 1
ATOM 6283 O O . GLU C 1 153 ? 4.022 56.276 56.159 1.00 11.70 153 GLU C O 1
ATOM 6289 N N . GLY C 1 154 ? 2.713 57.812 57.152 1.00 5.60 154 GLY C N 1
ATOM 6290 C CA . GLY C 1 154 ? 1.600 57.589 56.247 1.00 14.58 154 GLY C CA 1
ATOM 6291 C C . GLY C 1 154 ? 0.357 57.016 56.902 1.00 13.25 154 GLY C C 1
ATOM 6292 O O . GLY C 1 154 ? 0.118 57.204 58.094 1.00 10.42 154 GLY C O 1
ATOM 6293 N N . GLY C 1 155 ? -0.431 56.300 56.111 1.00 13.24 155 GLY C N 1
ATOM 6294 C CA . GLY C 1 155 ? -1.729 55.824 56.548 1.00 8.91 155 GLY C CA 1
ATOM 6295 C C . GLY C 1 155 ? -2.784 56.515 55.715 1.00 9.52 155 GLY C C 1
ATOM 6296 O O . GLY C 1 155 ? -2.487 57.005 54.627 1.00 16.52 155 GLY C O 1
ATOM 6297 N N . GLU C 1 156 ? -4.010 56.568 56.223 1.00 5.30 156 GLU C N 1
ATOM 6298 C CA . GLU C 1 156 ? -5.110 57.195 55.502 1.00 5.24 156 GLU C CA 1
ATOM 6299 C C . GLU C 1 156 ? -5.432 58.567 56.082 1.00 12.40 156 GLU C C 1
ATOM 6300 O O . GLU C 1 156 ? -5.653 58.703 57.283 1.00 10.20 156 GLU C O 1
ATOM 6306 N N . ILE C 1 157 ? -5.458 59.582 55.224 1.00 8.52 157 ILE C N 1
ATOM 6307 C CA . ILE C 1 157 ? -5.801 60.936 55.649 1.00 12.71 157 ILE C CA 1
ATOM 6308 C C . ILE C 1 157 ? -7.290 61.036 55.965 1.00 11.95 157 ILE C C 1
ATOM 6309 O O . ILE C 1 157 ? -8.127 60.764 55.109 1.00 8.10 157 ILE C O 1
ATOM 6314 N N . VAL C 1 158 ? -7.616 61.423 57.195 1.00 7.62 158 VAL C N 1
ATOM 6315 C CA . VAL C 1 158 ? -9.010 61.526 57.621 1.00 5.92 158 VAL C CA 1
ATOM 6316 C C . VAL C 1 158 ? -9.425 62.969 57.899 1.00 6.92 158 VAL C C 1
ATOM 6317 O O . VAL C 1 158 ? -10.611 63.272 58.018 1.00 8.36 158 VAL C O 1
ATOM 6321 N N . PHE C 1 159 ? -8.443 63.857 57.999 1.00 8.21 159 PHE C N 1
ATOM 6322 C CA . PHE C 1 159 ? -8.711 65.279 58.183 1.00 8.40 159 PHE C CA 1
ATOM 6323 C C . PHE C 1 159 ? -7.500 66.085 57.753 1.00 9.08 159 PHE C C 1
ATOM 6324 O O . PHE C 1 159 ? -6.364 65.641 57.909 1.00 5.41 159 PHE C O 1
ATOM 6332 N N . GLN C 1 160 ? -7.745 67.269 57.203 1.00 4.90 160 GLN C N 1
ATOM 6333 C CA . GLN C 1 160 ? -6.661 68.142 56.784 1.00 8.50 160 GLN C CA 1
ATOM 6334 C C . GLN C 1 160 ? -7.090 69.607 56.772 1.00 11.64 160 GLN C C 1
ATOM 6335 O O . GLN C 1 160 ? -8.176 69.949 56.303 1.00 11.27 160 GLN C O 1
ATOM 6341 N N . ASN C 1 161 ? -6.239 70.470 57.309 1.00 11.49 161 ASN C N 1
ATOM 6342 C CA . ASN C 1 161 ? -6.423 71.903 57.139 1.00 11.97 161 ASN C CA 1
ATOM 6343 C C . ASN C 1 161 ? -5.084 72.565 56.840 1.00 10.30 161 ASN C C 1
ATOM 6344 O O . ASN C 1 161 ? -4.085 71.876 56.638 1.00 5.03 161 ASN C O 1
ATOM 6349 N N . ALA C 1 162 ? -5.062 73.890 56.793 1.00 12.71 162 ALA C N 1
ATOM 6350 C CA . ALA C 1 162 ? -3.844 74.609 56.437 1.00 16.94 162 ALA C CA 1
ATOM 6351 C C . ALA C 1 162 ? -2.639 74.177 57.276 1.00 18.30 162 ALA C C 1
ATOM 6352 O O . ALA C 1 162 ? -1.521 74.078 56.765 1.00 19.41 162 ALA C O 1
ATOM 6354 N N . ALA C 1 163 ? -2.874 73.905 58.555 1.00 14.50 163 ALA C N 1
ATOM 6355 C CA . ALA C 1 163 ? -1.782 73.663 59.496 1.00 15.67 163 ALA C CA 1
ATOM 6356 C C . ALA C 1 163 ? -1.488 72.188 59.786 1.00 9.05 163 ALA C C 1
ATOM 6357 O O . ALA C 1 163 ? -0.341 71.828 60.060 1.00 6.40 163 ALA C O 1
ATOM 6359 N N . PHE C 1 164 ? -2.515 71.342 59.729 1.00 5.51 164 PHE C N 1
ATOM 6360 C CA . PHE C 1 164 ? -2.379 69.951 60.159 1.00 9.06 164 PHE C CA 1
ATOM 6361 C C . PHE C 1 164 ? -2.867 68.933 59.129 1.00 9.15 164 PHE C C 1
ATOM 6362 O O . PHE C 1 164 ? -3.693 69.243 58.270 1.00 11.37 164 PHE C O 1
ATOM 6370 N N . THR C 1 165 ? -2.348 67.713 59.238 1.00 8.10 165 THR C N 1
ATOM 6371 C CA . THR C 1 165 ? -2.879 66.562 58.512 1.00 6.05 165 THR C CA 1
ATOM 6372 C C . THR C 1 165 ? -3.059 65.388 59.477 1.00 5.15 165 THR C C 1
ATOM 6373 O O . THR C 1 165 ? -2.127 65.001 60.181 1.00 6.29 165 THR C O 1
ATOM 6377 N N . MET C 1 166 ? -4.262 64.827 59.515 1.00 5.38 166 MET C N 1
ATOM 6378 C CA . MET C 1 166 ? -4.553 63.725 60.425 1.00 6.48 166 MET C CA 1
ATOM 6379 C C . MET C 1 166 ? -4.593 62.392 59.680 1.00 12.72 166 MET C C 1
ATOM 6380 O O . MET C 1 166 ? -5.284 62.260 58.668 1.00 7.11 166 MET C O 1
ATOM 6385 N N . TRP C 1 167 ? -3.856 61.411 60.196 1.00 5.17 167 TRP C N 1
ATOM 6386 C CA . TRP C 1 167 ? -3.710 60.111 59.545 1.00 5.21 167 TRP C CA 1
ATOM 6387 C C . TRP C 1 167 ? -4.260 58.984 60.401 1.00 12.53 167 TRP C C 1
ATOM 6388 O O . TRP C 1 167 ? -3.965 58.909 61.593 1.00 8.02 167 TRP C O 1
ATOM 6399 N N . LYS C 1 168 ? -5.025 58.085 59.793 1.00 5.18 168 LYS C N 1
ATOM 6400 C CA . LYS C 1 168 ? -5.369 56.839 60.466 1.00 9.30 168 LYS C CA 1
ATOM 6401 C C . LYS C 1 168 ? -4.260 55.821 60.233 1.00 10.87 168 LYS C C 1
ATOM 6402 O O . LYS C 1 168 ? -3.876 55.565 59.092 1.00 7.03 168 LYS C O 1
ATOM 6408 N N . LEU C 1 169 ? -3.741 55.249 61.314 1.00 5.29 169 LEU C N 1
ATOM 6409 C CA . LEU C 1 169 ? -2.679 54.257 61.207 1.00 8.50 169 LEU C CA 1
ATOM 6410 C C . LEU C 1 169 ? -3.287 52.870 61.017 1.00 17.12 169 LEU C C 1
ATOM 6411 O O . LEU C 1 169 ? -3.871 52.300 61.940 1.00 16.86 169 LEU C O 1
ATOM 6416 N N . THR C 1 170 ? -3.146 52.335 59.810 1.00 16.57 170 THR C N 1
ATOM 6417 C CA . THR C 1 170 ? -3.813 51.094 59.433 1.00 18.37 170 THR C CA 1
ATOM 6418 C C . THR C 1 170 ? -2.996 49.854 59.788 1.00 13.52 170 THR C C 1
ATOM 6419 O O . THR C 1 170 ? -2.843 48.949 58.970 1.00 11.21 170 THR C O 1
ATOM 6423 N N . TYR C 1 171 ? -2.492 49.818 61.019 1.00 13.32 171 TYR C N 1
ATOM 6424 C CA . TYR C 1 171 ? -1.602 48.754 61.477 1.00 9.17 171 TYR C CA 1
ATOM 6425 C C . TYR C 1 171 ? -2.239 47.361 61.463 1.00 12.67 171 TYR C C 1
ATOM 6426 O O . TYR C 1 171 ? -1.534 46.355 61.444 1.00 10.11 171 TYR C O 1
ATOM 6435 N N . LEU C 1 172 ? -3.567 47.297 61.488 1.00 14.03 172 LEU C N 1
ATOM 6436 C CA . LEU C 1 172 ? -4.244 46.004 61.473 1.00 16.25 172 LEU C CA 1
ATOM 6437 C C . LEU C 1 172 ? -4.046 45.277 60.147 1.00 12.55 172 LEU C C 1
ATOM 6438 O O . LEU C 1 172 ? -4.078 44.048 60.096 1.00 15.97 172 LEU C O 1
ATOM 6443 N N . GLU C 1 173 ? -3.830 46.040 59.080 1.00 7.27 173 GLU C N 1
ATOM 6444 C CA . GLU C 1 173 ? -3.748 45.479 57.733 1.00 10.15 173 GLU C CA 1
ATOM 6445 C C . GLU C 1 173 ? -2.310 45.228 57.282 1.00 17.08 173 GLU C C 1
ATOM 6446 O O . GLU C 1 173 ? -2.080 44.813 56.149 1.00 13.58 173 GLU C O 1
ATOM 6452 N N . HIS C 1 174 ? -1.344 45.489 58.157 1.00 13.18 174 HIS C N 1
ATOM 6453 C CA . HIS C 1 174 ? 0.060 45.346 57.781 1.00 11.70 174 HIS C CA 1
ATOM 6454 C C . HIS C 1 174 ? 0.463 43.893 57.556 1.00 13.61 174 HIS C C 1
ATOM 6455 O O . HIS C 1 174 ? -0.115 42.976 58.141 1.00 12.79 174 HIS C O 1
ATOM 6462 N N . GLN C 1 175 ? 1.462 43.693 56.705 1.00 10.31 175 GLN C N 1
ATOM 6463 C CA . GLN C 1 175 ? 1.929 42.352 56.381 1.00 13.29 175 GLN C CA 1
ATOM 6464 C C . GLN C 1 175 ? 3.097 41.924 57.271 1.00 12.56 175 GLN C C 1
ATOM 6465 O O . GLN C 1 175 ? 3.158 40.779 57.722 1.00 13.72 175 GLN C O 1
ATOM 6471 N N . LEU C 1 176 ? 4.013 42.849 57.535 1.00 9.15 176 LEU C N 1
ATOM 6472 C CA . LEU C 1 176 ? 5.252 42.514 58.232 1.00 7.39 176 LEU C CA 1
ATOM 6473 C C . LEU C 1 176 ? 5.045 42.299 59.732 1.00 13.49 176 LEU C C 1
ATOM 6474 O O . LEU C 1 176 ? 5.390 41.247 60.269 1.00 8.96 176 LEU C O 1
ATOM 6479 N N . MET C 1 177 ? 4.480 43.293 60.408 1.00 13.97 177 MET C N 1
ATOM 6480 C CA . MET C 1 177 ? 4.224 43.171 61.839 1.00 15.44 177 MET C CA 1
ATOM 6481 C C . MET C 1 177 ? 2.943 43.896 62.249 1.00 10.03 177 MET C C 1
ATOM 6482 O O . MET C 1 177 ? 2.990 44.917 62.933 1.00 15.47 177 MET C O 1
ATOM 6487 N N . PRO C 1 178 ? 1.791 43.358 61.836 1.00 8.03 178 PRO C N 1
ATOM 6488 C CA . PRO C 1 178 ? 0.503 43.988 62.132 1.00 14.87 178 PRO C CA 1
ATOM 6489 C C . PRO C 1 178 ? 0.210 43.986 63.624 1.00 18.88 178 PRO C C 1
ATOM 6490 O O . PRO C 1 178 ? 0.710 43.121 64.344 1.00 15.34 178 PRO C O 1
ATOM 6494 N N . ILE C 1 179 ? -0.573 44.956 64.082 1.00 14.62 179 ILE C N 1
ATOM 6495 C CA . ILE C 1 179 ? -1.155 44.880 65.412 1.00 16.82 179 ILE C CA 1
ATOM 6496 C C . ILE C 1 179 ? -2.113 43.698 65.402 1.00 16.53 179 ILE C C 1
ATOM 6497 O O . ILE C 1 179 ? -2.880 43.524 64.454 1.00 21.29 179 ILE C O 1
ATOM 6502 N N . LEU C 1 180 ? -2.065 42.880 66.446 1.00 21.58 180 LEU C N 1
ATOM 6503 C CA . LEU C 1 180 ? -2.875 41.666 66.487 1.00 23.08 180 LEU C CA 1
ATOM 6504 C C . LEU C 1 180 ? -4.206 41.883 67.204 1.00 27.02 180 LEU C C 1
ATOM 6505 O O . LEU C 1 180 ? -5.169 41.147 66.982 1.00 24.64 180 LEU C O 1
ATOM 6510 N N . ASP C 1 181 ? -4.254 42.902 68.057 1.00 26.61 181 ASP C N 1
ATOM 6511 C CA . ASP C 1 181 ? -5.479 43.269 68.758 1.00 21.94 181 ASP C CA 1
ATOM 6512 C C . ASP C 1 181 ? -6.458 43.918 67.784 1.00 17.13 181 ASP C C 1
ATOM 6513 O O . ASP C 1 181 ? -6.243 45.044 67.336 1.00 18.21 181 ASP C O 1
ATOM 6518 N N . GLN C 1 182 ? -7.536 43.207 67.462 1.00 15.33 182 GLN C N 1
ATOM 6519 C CA . GLN C 1 182 ? -8.502 43.686 66.475 1.00 19.76 182 GLN C CA 1
ATOM 6520 C C . GLN C 1 182 ? -9.282 44.912 66.943 1.00 18.85 182 GLN C C 1
ATOM 6521 O O . GLN C 1 182 ? -10.004 45.532 66.161 1.00 24.40 182 GLN C O 1
ATOM 6527 N N . ASN C 1 183 ? -9.137 45.256 68.216 1.00 15.81 183 ASN C N 1
ATOM 6528 C CA . ASN C 1 183 ? -9.825 46.412 68.775 1.00 22.48 183 ASN C CA 1
ATOM 6529 C C . ASN C 1 183 ? -8.981 47.685 68.660 1.00 17.95 183 ASN C C 1
ATOM 6530 O O . ASN C 1 183 ? -9.360 48.744 69.156 1.00 14.49 183 ASN C O 1
ATOM 6535 N N . PHE C 1 184 ? -7.835 47.573 67.997 1.00 17.35 184 PHE C N 1
ATOM 6536 C CA . PHE C 1 184 ? -6.889 48.681 67.888 1.00 17.24 184 PHE C CA 1
ATOM 6537 C C . PHE C 1 184 ? -7.359 49.800 66.956 1.00 7.68 184 PHE C C 1
ATOM 6538 O O . PHE C 1 184 ? -7.811 49.546 65.839 1.00 9.97 184 PHE C O 1
ATOM 6546 N N . ILE C 1 185 ? -7.242 51.038 67.430 1.00 7.66 185 ILE C N 1
ATOM 6547 C CA . ILE C 1 185 ? -7.468 52.222 66.605 1.00 11.11 185 ILE C CA 1
ATOM 6548 C C . ILE C 1 185 ? -6.561 53.359 67.065 1.00 9.12 185 ILE C C 1
ATOM 6549 O O . ILE C 1 185 ? -6.568 53.724 68.239 1.00 12.78 185 ILE C O 1
ATOM 6554 N N . GLU C 1 186 ? -5.786 53.920 66.143 1.00 11.14 186 GLU C N 1
ATOM 6555 C CA . GLU C 1 186 ? -4.884 55.019 66.476 1.00 9.99 186 GLU C CA 1
ATOM 6556 C C . GLU C 1 186 ? -4.678 55.954 65.290 1.00 7.53 186 GLU C C 1
ATOM 6557 O O . GLU C 1 186 ? -4.620 55.513 64.139 1.00 7.54 186 GLU C O 1
ATOM 6563 N N . TYR C 1 187 ? -4.578 57.248 65.578 1.00 7.53 187 TYR C N 1
ATOM 6564 C CA . TYR C 1 187 ? -4.320 58.256 64.554 1.00 9.57 187 TYR C CA 1
ATOM 6565 C C . TYR C 1 187 ? -3.111 59.087 64.957 1.00 8.64 187 TYR C C 1
ATOM 6566 O O . TYR C 1 187 ? -2.724 59.109 66.124 1.00 7.84 187 TYR C O 1
ATOM 6575 N N . LYS C 1 188 ? -2.509 59.769 63.991 1.00 10.58 188 LYS C N 1
ATOM 6576 C CA . LYS C 1 188 ? -1.503 60.768 64.307 1.00 9.64 188 LYS C CA 1
ATOM 6577 C C . LYS C 1 188 ? -1.810 62.051 63.553 1.00 10.09 188 LYS C C 1
ATOM 6578 O O . LYS C 1 188 ? -2.363 62.018 62.451 1.00 9.77 188 LYS C O 1
ATOM 6584 N N . VAL C 1 189 ? -1.478 63.182 64.166 1.00 7.50 189 VAL C N 1
ATOM 6585 C CA . VAL C 1 189 ? -1.614 64.474 63.510 1.00 8.52 189 VAL C CA 1
ATOM 6586 C C . VAL C 1 189 ? -0.235 65.098 63.333 1.00 10.62 189 VAL C C 1
ATOM 6587 O O . VAL C 1 189 ? 0.429 65.451 64.307 1.00 9.80 189 VAL C O 1
ATOM 6591 N N . THR C 1 190 ? 0.196 65.208 62.082 1.00 7.56 190 THR C N 1
ATOM 6592 C CA . THR C 1 190 ? 1.474 65.823 61.760 1.00 7.54 190 THR C CA 1
ATOM 6593 C C . THR C 1 190 ? 1.265 67.288 61.403 1.00 9.00 190 THR C C 1
ATOM 6594 O O . THR C 1 190 ? 0.186 67.677 60.954 1.00 7.69 190 THR C O 1
ATOM 6598 N N . LEU C 1 191 ? 2.289 68.106 61.624 1.00 10.33 191 LEU C N 1
ATOM 6599 C CA . LEU C 1 191 ? 2.231 69.510 61.237 1.00 12.65 191 LEU C CA 1
ATOM 6600 C C . LEU C 1 191 ? 2.630 69.648 59.774 1.00 10.42 191 LEU C C 1
ATOM 6601 O O . LEU C 1 191 ? 3.617 69.058 59.337 1.00 12.33 191 LEU C O 1
ATOM 6606 N N . ASN C 1 192 ? 1.854 70.416 59.018 1.00 10.98 192 ASN C N 1
ATOM 6607 C CA . ASN C 1 192 ? 2.132 70.613 57.597 1.00 9.79 192 ASN C CA 1
ATOM 6608 C C . ASN C 1 192 ? 3.449 71.341 57.352 1.00 15.62 192 ASN C C 1
ATOM 6609 O O . ASN C 1 192 ? 4.127 71.095 56.355 1.00 20.66 192 ASN C O 1
ATOM 6614 N N . GLU C 1 193 ? 3.810 72.237 58.262 1.00 27.14 193 GLU C N 1
ATOM 6615 C CA . GLU C 1 193 ? 5.089 72.933 58.169 1.00 39.99 193 GLU C CA 1
ATOM 6616 C C . GLU C 1 193 ? 5.521 73.516 59.508 1.00 43.56 193 GLU C C 1
ATOM 6617 O O . GLU C 1 193 ? 4.701 73.712 60.406 1.00 38.46 193 GLU C O 1
ATOM 6623 N N . ASP C 1 194 ? 6.818 73.775 59.640 1.00 53.60 194 ASP C N 1
ATOM 6624 C CA . ASP C 1 194 ? 7.352 74.359 60.862 1.00 61.88 194 ASP C CA 1
ATOM 6625 C C . ASP C 1 194 ? 7.193 75.871 60.839 1.00 60.61 194 ASP C C 1
ATOM 6626 O O . ASP C 1 194 ? 8.102 76.602 60.446 1.00 61.89 194 ASP C O 1
ATOM 6631 N N . LYS C 1 195 ? 6.016 76.327 61.248 1.00 56.81 195 LYS C N 1
ATOM 6632 C CA . LYS C 1 195 ? 5.735 77.746 61.370 1.00 54.27 195 LYS C CA 1
ATOM 6633 C C . LYS C 1 195 ? 4.810 77.944 62.558 1.00 56.63 195 LYS C C 1
ATOM 6634 O O . LYS C 1 195 ? 4.274 76.974 63.098 1.00 55.01 195 LYS C O 1
ATOM 6640 N N . PRO C 1 196 ? 4.622 79.201 62.979 1.00 58.35 196 PRO C N 1
ATOM 6641 C CA . PRO C 1 196 ? 3.585 79.437 63.983 1.00 49.88 196 PRO C CA 1
ATOM 6642 C C . PRO C 1 196 ? 2.216 79.142 63.382 1.00 32.92 196 PRO C C 1
ATOM 6643 O O . PRO C 1 196 ? 1.993 79.394 62.198 1.00 29.54 196 PRO C O 1
ATOM 6647 N N . ILE C 1 197 ? 1.319 78.598 64.193 1.00 24.57 197 ILE C N 1
ATOM 6648 C CA . ILE C 1 197 ? -0.008 78.224 63.734 1.00 20.26 197 ILE C CA 1
ATOM 6649 C C . ILE C 1 197 ? -1.040 79.151 64.359 1.00 16.93 197 ILE C C 1
ATOM 6650 O O . ILE C 1 197 ? -1.033 79.372 65.569 1.00 16.04 197 ILE C O 1
ATOM 6655 N N . SER C 1 198 ? -1.913 79.707 63.526 1.00 17.46 198 SER C N 1
ATOM 6656 C CA . SER C 1 198 ? -2.931 80.641 63.993 1.00 21.04 198 SER C CA 1
ATOM 6657 C C . SER C 1 198 ? -3.923 79.978 64.946 1.00 22.77 198 SER C C 1
ATOM 6658 O O . SER C 1 198 ? -4.091 78.756 64.939 1.00 21.90 198 SER C O 1
ATOM 6661 N N . ASP C 1 199 ? -4.581 80.794 65.763 1.00 19.18 199 ASP C N 1
ATOM 6662 C CA . ASP C 1 199 ? -5.597 80.293 66.676 1.00 19.30 199 ASP C CA 1
ATOM 6663 C C . ASP C 1 199 ? -6.726 79.622 65.901 1.00 20.05 199 ASP C C 1
ATOM 6664 O O . ASP C 1 199 ? -7.286 78.620 66.343 1.00 15.30 199 ASP C O 1
ATOM 6669 N N . VAL C 1 200 ? -7.052 80.182 64.740 1.00 19.41 200 VAL C N 1
ATOM 6670 C CA . VAL C 1 200 ? -8.146 79.669 63.922 1.00 20.67 200 VAL C CA 1
ATOM 6671 C C . VAL C 1 200 ? -7.882 78.244 63.441 1.00 18.76 200 VAL C C 1
ATOM 6672 O O . VAL C 1 200 ? -8.772 77.393 63.470 1.00 18.65 200 VAL C O 1
ATOM 6676 N N . HIS C 1 201 ? -6.657 77.988 62.999 1.00 13.43 201 HIS C N 1
ATOM 6677 C CA . HIS C 1 201 ? -6.304 76.671 62.484 1.00 13.14 201 HIS C CA 1
ATOM 6678 C C . HIS C 1 201 ? -6.164 75.634 63.595 1.00 11.84 201 HIS C C 1
ATOM 6679 O O . HIS C 1 201 ? -6.440 74.451 63.388 1.00 14.38 201 HIS C O 1
ATOM 6686 N N . VAL C 1 202 ? -5.743 76.081 64.772 1.00 10.88 202 VAL C N 1
ATOM 6687 C CA . VAL C 1 202 ? -5.714 75.216 65.941 1.00 10.62 202 VAL C CA 1
ATOM 6688 C C . VAL C 1 202 ? -7.145 74.867 66.337 1.00 10.86 202 VAL C C 1
ATOM 6689 O O . VAL C 1 202 ? -7.474 73.706 66.579 1.00 13.77 202 VAL C O 1
ATOM 6693 N N . LYS C 1 203 ? -7.994 75.887 66.384 1.00 10.17 203 LYS C N 1
ATOM 6694 C CA . LYS C 1 203 ? -9.394 75.719 66.751 1.00 9.23 203 LYS C CA 1
ATOM 6695 C C . LYS C 1 203 ? -10.098 74.724 65.831 1.00 10.80 203 LYS C C 1
ATOM 6696 O O . LYS C 1 203 ? -10.937 73.941 66.271 1.00 13.11 203 LYS C O 1
ATOM 6702 N N . GLU C 1 204 ? -9.745 74.754 64.551 1.00 9.09 204 GLU C N 1
ATOM 6703 C CA . GLU C 1 204 ? -10.313 73.824 63.582 1.00 8.84 204 GLU C CA 1
ATOM 6704 C C . GLU C 1 204 ? -9.946 72.373 63.898 1.00 11.14 204 GLU C C 1
ATOM 6705 O O . GLU C 1 204 ? -10.795 71.479 63.831 1.00 7.34 204 GLU C O 1
ATOM 6711 N N . LEU C 1 205 ? -8.682 72.139 64.243 1.00 8.93 205 LEU C N 1
ATOM 6712 C CA . LEU C 1 205 ? -8.246 70.801 64.626 1.00 11.37 205 LEU C CA 1
ATOM 6713 C C . LEU C 1 205 ? -8.967 70.346 65.892 1.00 8.17 205 LEU C C 1
ATOM 6714 O O . LEU C 1 205 ? -9.535 69.259 65.933 1.00 5.83 205 LEU C O 1
ATOM 6719 N N . VAL C 1 206 ? -8.946 71.189 66.921 1.00 6.11 206 VAL C N 1
ATOM 6720 C CA . VAL C 1 206 ? -9.579 70.856 68.193 1.00 10.42 206 VAL C CA 1
ATOM 6721 C C . VAL C 1 206 ? -11.064 70.555 68.012 1.00 10.96 206 VAL C C 1
ATOM 6722 O O . VAL C 1 206 ? -11.609 69.662 68.659 1.00 13.46 206 VAL C O 1
ATOM 6726 N N . ALA C 1 207 ? -11.710 71.294 67.118 1.00 8.32 207 ALA C N 1
ATOM 6727 C CA . ALA C 1 207 ? -13.126 71.091 66.842 1.00 10.22 207 ALA C CA 1
ATOM 6728 C C . ALA C 1 207 ? -13.371 69.695 66.273 1.00 11.97 207 ALA C C 1
ATOM 6729 O O . ALA C 1 207 ? -14.295 68.998 66.689 1.00 8.71 207 ALA C O 1
ATOM 6731 N N . GLU C 1 208 ? -12.539 69.294 65.317 1.00 6.03 208 GLU C N 1
ATOM 6732 C CA . GLU C 1 208 ? -12.663 67.976 64.701 1.00 10.74 208 GLU C CA 1
ATOM 6733 C C . GLU C 1 208 ? -12.392 66.854 65.706 1.00 7.09 208 GLU C C 1
ATOM 6734 O O . GLU C 1 208 ? -13.101 65.853 65.730 1.00 12.81 208 GLU C O 1
ATOM 6740 N N . LEU C 1 209 ? -11.362 67.028 66.530 1.00 7.31 209 LEU C N 1
ATOM 6741 C CA . LEU C 1 209 ? -11.010 66.029 67.536 1.00 7.75 209 LEU C CA 1
ATOM 6742 C C . LEU C 1 209 ? -12.121 65.824 68.566 1.00 11.28 209 LEU C C 1
ATOM 6743 O O . LEU C 1 209 ? -12.458 64.690 68.906 1.00 11.01 209 LEU C O 1
ATOM 6748 N N . ARG C 1 210 ? -12.693 66.920 69.057 1.00 11.99 210 ARG C N 1
ATOM 6749 C CA . ARG C 1 210 ? -13.766 66.840 70.048 1.00 16.37 210 ARG C CA 1
ATOM 6750 C C . ARG C 1 210 ? -15.037 66.219 69.479 1.00 17.45 210 ARG C C 1
ATOM 6751 O O . ARG C 1 210 ? -15.752 65.499 70.175 1.00 19.00 210 ARG C O 1
ATOM 6759 N N . TRP C 1 211 ? -15.318 66.502 68.213 1.00 10.45 211 TRP C N 1
ATOM 6760 C CA . TRP C 1 211 ? -16.536 66.014 67.585 1.00 11.15 211 TRP C CA 1
ATOM 6761 C C . TRP C 1 211 ? -16.389 64.586 67.072 1.00 16.21 211 TRP C C 1
ATOM 6762 O O . TRP C 1 211 ? -17.183 63.707 67.412 1.00 16.61 211 TRP C O 1
ATOM 6773 N N . GLN C 1 212 ? -15.368 64.364 66.251 1.00 8.41 212 GLN C N 1
ATOM 6774 C CA . GLN C 1 212 ? -15.204 63.089 65.560 1.00 10.61 212 GLN C CA 1
ATOM 6775 C C . GLN C 1 212 ? -14.424 62.048 66.366 1.00 12.41 212 GLN C C 1
ATOM 6776 O O . GLN C 1 212 ? -14.534 60.850 66.108 1.00 11.71 212 GLN C O 1
ATOM 6782 N N . TYR C 1 213 ? -13.646 62.502 67.344 1.00 5.50 213 TYR C N 1
ATOM 6783 C CA . TYR C 1 213 ? -12.775 61.601 68.094 1.00 6.39 213 TYR C CA 1
ATOM 6784 C C . TYR C 1 213 ? -12.851 61.848 69.595 1.00 5.94 213 TYR C C 1
ATOM 6785 O O . TYR C 1 213 ? -11.829 61.888 70.278 1.00 7.58 213 TYR C O 1
ATOM 6794 N N . ASN C 1 214 ? -14.069 62.002 70.104 1.00 7.77 214 ASN C N 1
ATOM 6795 C CA . ASN C 1 214 ? -14.274 62.359 71.506 1.00 8.73 214 ASN C CA 1
ATOM 6796 C C . ASN C 1 214 ? -13.799 61.291 72.484 1.00 6.32 214 ASN C C 1
ATOM 6797 O O . ASN C 1 214 ? -13.506 61.595 73.638 1.00 10.81 214 ASN C O 1
ATOM 6802 N N . LYS C 1 215 ? -13.728 60.045 72.026 1.00 6.23 215 LYS C N 1
ATOM 6803 C CA . LYS C 1 215 ? -13.293 58.947 72.884 1.00 6.41 215 LYS C CA 1
ATOM 6804 C C . LYS C 1 215 ? -11.781 58.734 72.837 1.00 6.76 215 LYS C C 1
ATOM 6805 O O . LYS C 1 215 ? -11.268 57.731 73.336 1.00 8.10 215 LYS C O 1
ATOM 6811 N N . PHE C 1 216 ? -11.068 59.679 72.239 1.00 8.48 216 PHE C N 1
ATOM 6812 C CA . PHE C 1 216 ? -9.624 59.548 72.088 1.00 6.68 216 PHE C CA 1
ATOM 6813 C C . PHE C 1 216 ? -8.890 60.665 72.810 1.00 7.14 216 PHE C C 1
ATOM 6814 O O . PHE C 1 216 ? -9.297 61.826 72.753 1.00 6.87 216 PHE C O 1
ATOM 6822 N N . ALA C 1 217 ? -7.808 60.299 73.492 1.00 7.15 217 ALA C N 1
ATOM 6823 C CA . ALA C 1 217 ? -6.938 61.266 74.142 1.00 11.01 217 ALA C CA 1
ATOM 6824 C C . ALA C 1 217 ? -5.947 61.840 73.137 1.00 9.69 217 ALA C C 1
ATOM 6825 O O . ALA C 1 217 ? -5.458 61.133 72.254 1.00 8.66 217 ALA C O 1
ATOM 6827 N N . VAL C 1 218 ? -5.659 63.129 73.270 1.00 7.40 218 VAL C N 1
ATOM 6828 C CA . VAL C 1 218 ? -4.660 63.766 72.429 1.00 7.37 218 VAL C CA 1
ATOM 6829 C C . VAL C 1 218 ? -3.353 63.849 73.199 1.00 9.71 218 VAL C C 1
ATOM 6830 O O . VAL C 1 218 ? -3.225 64.639 74.133 1.00 12.35 218 VAL C O 1
ATOM 6834 N N . ILE C 1 219 ? -2.386 63.023 72.815 1.00 7.69 219 ILE C N 1
ATOM 6835 C CA . ILE C 1 219 ? -1.105 62.986 73.506 1.00 7.98 219 ILE C CA 1
ATOM 6836 C C . ILE C 1 219 ? 0.045 63.176 72.523 1.00 7.93 219 ILE C C 1
ATOM 6837 O O . ILE C 1 219 ? -0.169 63.496 71.354 1.00 7.69 219 ILE C O 1
ATOM 6842 N N . THR C 1 220 ? 1.266 62.992 73.008 1.00 8.17 220 THR C N 1
ATOM 6843 C CA . THR C 1 220 ? 2.443 63.048 72.154 1.00 11.44 220 THR C CA 1
ATOM 6844 C C . THR C 1 220 ? 3.568 62.274 72.819 1.00 10.28 220 THR C C 1
ATOM 6845 O O . THR C 1 220 ? 3.606 62.166 74.044 1.00 9.65 220 THR C O 1
ATOM 6849 N N . HIS C 1 221 ? 4.470 61.718 72.014 1.00 9.60 221 HIS C N 1
ATOM 6850 C CA . HIS C 1 221 ? 5.663 61.061 72.548 1.00 13.07 221 HIS C CA 1
ATOM 6851 C C . HIS C 1 221 ? 6.865 61.997 72.491 1.00 10.59 221 HIS C C 1
ATOM 6852 O O . HIS C 1 221 ? 8.005 61.575 72.693 1.00 8.95 221 HIS C O 1
ATOM 6859 N N . GLY C 1 222 ? 6.599 63.269 72.208 1.00 8.68 222 GLY C N 1
ATOM 6860 C CA . GLY C 1 222 ? 7.621 64.299 72.260 1.00 9.95 222 GLY C CA 1
ATOM 6861 C C . GLY C 1 222 ? 8.432 64.478 70.990 1.00 12.99 222 GLY C C 1
ATOM 6862 O O . GLY C 1 222 ? 9.360 65.285 70.956 1.00 12.85 222 GLY C O 1
ATOM 6863 N N . LYS C 1 223 ? 8.084 63.736 69.943 1.00 8.43 223 LYS C N 1
ATOM 6864 C CA . LYS C 1 223 ? 8.847 63.774 68.698 1.00 8.30 223 LYS C CA 1
ATOM 6865 C C . LYS C 1 223 ? 8.292 64.752 67.661 1.00 8.04 223 LYS C C 1
ATOM 6866 O O . LYS C 1 223 ? 8.712 64.739 66.506 1.00 12.94 223 LYS C O 1
ATOM 6872 N N . GLY C 1 224 ? 7.342 65.587 68.068 1.00 9.50 224 GLY C N 1
ATOM 6873 C CA . GLY C 1 224 ? 6.897 66.678 67.219 1.00 10.76 224 GLY C CA 1
ATOM 6874 C C . GLY C 1 224 ? 5.546 66.523 66.548 1.00 9.15 224 GLY C C 1
ATOM 6875 O O . GLY C 1 224 ? 5.165 67.355 65.722 1.00 7.35 224 GLY C O 1
ATOM 6876 N N . HIS C 1 225 ? 4.812 65.470 66.888 1.00 7.49 225 HIS C N 1
ATOM 6877 C CA . HIS C 1 225 ? 3.461 65.307 66.354 1.00 11.35 225 HIS C CA 1
ATOM 6878 C C . HIS C 1 225 ? 2.493 64.779 67.411 1.00 8.56 225 HIS C C 1
ATOM 6879 O O . HIS C 1 225 ? 2.909 64.259 68.447 1.00 7.95 225 HIS C O 1
ATOM 6886 N N . TYR C 1 226 ? 1.201 64.921 67.143 1.00 7.11 226 TYR C N 1
ATOM 6887 C CA . TYR C 1 226 ? 0.173 64.458 68.063 1.00 7.15 226 TYR C CA 1
ATOM 6888 C C . TYR C 1 226 ? -0.200 63.013 67.791 1.00 9.97 226 TYR C C 1
ATOM 6889 O O . TYR C 1 226 ? -0.259 62.583 66.636 1.00 9.00 226 TYR C O 1
ATOM 6898 N N . ARG C 1 227 ? -0.439 62.267 68.863 1.00 7.19 227 ARG C N 1
ATOM 6899 C CA . ARG C 1 227 ? -0.928 60.901 68.752 1.00 7.11 227 ARG C CA 1
ATOM 6900 C C . ARG C 1 227 ? -2.323 60.823 69.360 1.00 13.56 227 ARG C C 1
ATOM 6901 O O . ARG C 1 227 ? -2.551 61.251 70.493 1.00 8.03 227 ARG C O 1
ATOM 6909 N N . ILE C 1 228 ? -3.259 60.303 68.576 1.00 6.80 228 ILE C N 1
ATOM 6910 C CA . ILE C 1 228 ? -4.650 60.229 68.979 1.00 6.71 228 ILE C CA 1
ATOM 6911 C C . ILE C 1 228 ? -4.952 58.794 69.372 1.00 8.82 228 ILE C C 1
ATOM 6912 O O . ILE C 1 228 ? -5.047 57.909 68.519 1.00 6.58 228 ILE C O 1
ATOM 6917 N N . VAL C 1 229 ? -5.077 58.561 70.671 1.00 6.95 229 VAL C N 1
ATOM 6918 C CA . VAL C 1 229 ? -5.155 57.203 71.183 1.00 9.98 229 VAL C CA 1
ATOM 6919 C C . VAL C 1 229 ? -6.338 57.039 72.132 1.00 8.49 229 VAL C C 1
ATOM 6920 O O . VAL C 1 229 ? -6.763 57.995 72.775 1.00 9.89 229 VAL C O 1
ATOM 6924 N N . LYS C 1 230 ? -6.868 55.824 72.215 1.00 7.00 230 LYS C N 1
ATOM 6925 C CA . LYS C 1 230 ? -7.960 55.541 73.143 1.00 11.80 230 LYS C CA 1
ATOM 6926 C C . LYS C 1 230 ? -7.549 55.875 74.568 1.00 12.53 230 LYS C C 1
ATOM 6927 O O . LYS C 1 230 ? -6.412 55.623 74.970 1.00 9.56 230 LYS C O 1
ATOM 6933 N N . TYR C 1 231 ? -8.477 56.434 75.336 1.00 12.57 231 TYR C N 1
ATOM 6934 C CA . TYR C 1 231 ? -8.201 56.740 76.733 1.00 14.87 231 TYR C CA 1
ATOM 6935 C C . TYR C 1 231 ? -7.777 55.487 77.489 1.00 12.89 231 TYR C C 1
ATOM 6936 O O . TYR C 1 231 ? -6.995 55.557 78.436 1.00 18.37 231 TYR C O 1
ATOM 6945 N N . SER C 1 232 ? -8.286 54.343 77.047 1.00 13.78 232 SER C N 1
ATOM 6946 C CA . SER C 1 232 ? -8.010 53.067 77.698 1.00 15.69 232 SER C CA 1
ATOM 6947 C C . SER C 1 232 ? -6.600 52.553 77.417 1.00 19.77 232 SER C C 1
ATOM 6948 O O . SER C 1 232 ? -6.189 51.530 77.961 1.00 19.89 232 SER C O 1
ATOM 6951 N N . SER C 1 233 ? -5.862 53.257 76.565 1.00 15.41 233 SER C N 1
ATOM 6952 C CA . SER C 1 233 ? -4.496 52.858 76.244 1.00 17.11 233 SER C CA 1
ATOM 6953 C C . SER C 1 233 ? -3.488 53.879 76.764 1.00 12.39 233 SER C C 1
ATOM 6954 O O . SER C 1 233 ? -2.278 53.685 76.651 1.00 11.70 233 SER C O 1
ATOM 6957 N N . VAL C 1 234 ? -3.998 54.962 77.341 1.00 9.63 234 VAL C N 1
ATOM 6958 C CA . VAL C 1 234 ? -3.155 56.071 77.781 1.00 14.08 234 VAL C CA 1
ATOM 6959 C C . VAL C 1 234 ? -2.065 55.663 78.777 1.00 15.12 234 VAL C C 1
ATOM 6960 O O . VAL C 1 234 ? -0.905 56.031 78.617 1.00 13.15 234 VAL C O 1
ATOM 6964 N N . ALA C 1 235 ? -2.441 54.899 79.798 1.00 18.83 235 ALA C N 1
ATOM 6965 C CA . ALA C 1 235 ? -1.493 54.472 80.824 1.00 16.00 235 ALA C CA 1
ATOM 6966 C C . ALA C 1 235 ? -0.342 53.662 80.232 1.00 19.62 235 ALA C C 1
ATOM 6967 O O . ALA C 1 235 ? 0.794 53.737 80.707 1.00 17.18 235 ALA C O 1
ATOM 6969 N N . ASN C 1 236 ? -0.639 52.884 79.196 1.00 17.45 236 ASN C N 1
ATOM 6970 C CA . ASN C 1 236 ? 0.386 52.109 78.512 1.00 13.81 236 ASN C CA 1
ATOM 6971 C C . ASN C 1 236 ? 1.340 53.002 77.720 1.00 17.82 236 ASN C C 1
ATOM 6972 O O . ASN C 1 236 ? 2.539 52.737 77.652 1.00 14.48 236 ASN C O 1
ATOM 6977 N N . HIS C 1 237 ? 0.801 54.058 77.118 1.00 14.25 237 HIS C N 1
ATOM 6978 C CA . HIS C 1 237 ? 1.627 55.035 76.421 1.00 13.90 237 HIS C CA 1
ATOM 6979 C C . HIS C 1 237 ? 2.536 55.757 77.413 1.00 13.32 237 HIS C C 1
ATOM 6980 O O . HIS C 1 237 ? 3.694 56.046 77.114 1.00 12.82 237 HIS C O 1
ATOM 6987 N N . ALA C 1 238 ? 2.009 56.028 78.603 1.00 12.82 238 ALA C N 1
ATOM 6988 C CA . ALA C 1 238 ? 2.794 56.666 79.654 1.00 14.53 238 ALA C CA 1
ATOM 6989 C C . ALA C 1 238 ? 3.999 55.814 80.037 1.00 16.22 238 ALA C C 1
ATOM 6990 O O . ALA C 1 238 ? 5.099 56.333 80.225 1.00 15.46 238 ALA C O 1
ATOM 6992 N N . ASP C 1 239 ? 3.786 54.507 80.153 1.00 18.08 239 ASP C N 1
ATOM 6993 C CA . ASP C 1 239 ? 4.861 53.582 80.493 1.00 24.53 239 ASP C CA 1
ATOM 6994 C C . ASP C 1 239 ? 5.957 53.580 79.433 1.00 19.53 239 ASP C C 1
ATOM 6995 O O . ASP C 1 239 ? 7.140 53.691 79.753 1.00 24.98 239 ASP C O 1
ATOM 7000 N N . ARG C 1 240 ? 5.554 53.448 78.173 1.00 12.18 240 ARG C N 1
ATOM 7001 C CA . ARG C 1 240 ? 6.498 53.428 77.063 1.00 18.05 240 ARG C CA 1
ATOM 7002 C C . ARG C 1 240 ? 7.260 54.746 76.972 1.00 19.35 240 ARG C C 1
ATOM 7003 O O . ARG C 1 240 ? 8.482 54.763 76.821 1.00 18.67 240 ARG C O 1
ATOM 7011 N N . VAL C 1 241 ? 6.529 55.849 77.072 1.00 13.83 241 VAL C N 1
ATOM 7012 C CA . VAL C 1 241 ? 7.134 57.174 76.998 1.00 12.54 241 VAL C CA 1
ATOM 7013 C C . VAL C 1 241 ? 8.129 57.410 78.135 1.00 13.60 241 VAL C C 1
ATOM 7014 O O . VAL C 1 241 ? 9.251 57.855 77.899 1.00 12.98 241 VAL C O 1
ATOM 7018 N N . TYR C 1 242 ? 7.726 57.105 79.363 1.00 17.88 242 TYR C N 1
ATOM 7019 C CA . TYR C 1 242 ? 8.626 57.279 80.496 1.00 21.57 242 TYR C CA 1
ATOM 7020 C C . TYR C 1 242 ? 9.855 56.385 80.363 1.00 22.83 242 TYR C C 1
ATOM 7021 O O . TYR C 1 242 ? 10.982 56.828 80.580 1.00 24.06 242 TYR C O 1
ATOM 7030 N N . ALA C 1 243 ? 9.631 55.125 80.004 1.00 19.38 243 ALA C N 1
ATOM 7031 C CA . ALA C 1 243 ? 10.728 54.179 79.833 1.00 21.16 243 ALA C CA 1
ATOM 7032 C C . ALA C 1 243 ? 11.784 54.725 78.878 1.00 24.70 243 ALA C C 1
ATOM 7033 O O . ALA C 1 243 ? 12.978 54.693 79.172 1.00 24.84 243 ALA C O 1
ATOM 7035 N N . THR C 1 244 ? 11.335 55.226 77.733 1.00 21.58 244 THR C N 1
ATOM 7036 C CA . THR C 1 244 ? 12.236 55.785 76.732 1.00 18.83 244 THR C CA 1
ATOM 7037 C C . THR C 1 244 ? 12.958 57.021 77.261 1.00 24.25 244 THR C C 1
ATOM 7038 O O . THR C 1 244 ? 14.156 57.195 77.034 1.00 21.44 244 THR C O 1
ATOM 7042 N N . PHE C 1 245 ? 12.225 57.872 77.972 1.00 21.06 245 PHE C N 1
ATOM 7043 C CA . PHE C 1 245 ? 12.798 59.083 78.546 1.00 18.81 245 PHE C CA 1
ATOM 7044 C C . PHE C 1 245 ? 13.906 58.739 79.538 1.00 22.46 245 PHE C C 1
ATOM 7045 O O . PHE C 1 245 ? 14.978 59.341 79.520 1.00 17.86 245 PHE C O 1
ATOM 7053 N N . LYS C 1 246 ? 13.634 57.765 80.401 1.00 25.03 246 LYS C N 1
ATOM 7054 C CA . LYS C 1 246 ? 14.600 57.309 81.394 1.00 28.67 246 LYS C CA 1
ATOM 7055 C C . LYS C 1 246 ? 15.837 56.746 80.704 1.00 29.39 246 LYS C C 1
ATOM 7056 O O . LYS C 1 246 ? 16.966 57.125 81.016 1.00 25.49 246 LYS C O 1
ATOM 7062 N N . SER C 1 247 ? 15.610 55.836 79.763 1.00 28.94 247 SER C N 1
ATOM 7063 C CA . SER C 1 247 ? 16.687 55.223 78.997 1.00 32.61 247 SER C CA 1
ATOM 7064 C C . SER C 1 247 ? 17.639 56.261 78.405 1.00 38.31 247 SER C C 1
ATOM 7065 O O . SER C 1 247 ? 18.859 56.101 78.462 1.00 37.97 247 SER C O 1
ATOM 7068 N N . ASN C 1 248 ? 17.079 57.321 77.832 1.00 36.61 248 ASN C N 1
ATOM 7069 C CA . ASN C 1 248 ? 17.890 58.381 77.247 1.00 34.50 248 ASN C CA 1
ATOM 7070 C C . ASN C 1 248 ? 18.722 59.121 78.289 1.00 32.20 248 ASN C C 1
ATOM 7071 O O . ASN C 1 248 ? 19.916 59.340 78.096 1.00 31.68 248 ASN C O 1
ATOM 7076 N N . VAL C 1 249 ? 18.086 59.497 79.394 1.00 29.12 249 VAL C N 1
ATOM 7077 C CA . VAL C 1 249 ? 18.779 60.178 80.481 1.00 31.87 249 VAL C CA 1
ATOM 7078 C C . VAL C 1 249 ? 19.927 59.321 81.006 1.00 41.42 249 VAL C C 1
ATOM 7079 O O . VAL C 1 249 ? 20.990 59.833 81.358 1.00 38.41 249 VAL C O 1
ATOM 7083 N N . LYS C 1 250 ? 19.707 58.010 81.048 1.00 47.32 250 LYS C N 1
ATOM 7084 C CA . LYS C 1 250 ? 20.715 57.080 81.540 1.00 45.64 250 LYS C CA 1
ATOM 7085 C C . LYS C 1 250 ? 21.905 57.010 80.587 1.00 44.24 250 LYS C C 1
ATOM 7086 O O . LYS C 1 250 ? 23.056 57.091 81.013 1.00 47.07 250 LYS C O 1
ATOM 7092 N N . THR C 1 251 ? 21.621 56.869 79.296 1.00 41.46 251 THR C N 1
ATOM 7093 C CA . THR C 1 251 ? 22.673 56.763 78.291 1.00 43.00 251 THR C CA 1
ATOM 7094 C C . THR C 1 251 ? 23.182 58.129 77.836 1.00 43.02 251 THR C C 1
ATOM 7095 O O . THR C 1 251 ? 23.897 58.233 76.840 1.00 40.89 251 THR C O 1
ATOM 7099 N N . GLY C 1 252 ? 22.805 59.174 78.567 1.00 41.64 252 GLY C N 1
ATOM 7100 C CA . GLY C 1 252 ? 23.303 60.512 78.301 1.00 41.71 252 GLY C CA 1
ATOM 7101 C C . GLY C 1 252 ? 22.840 61.128 76.993 1.00 47.70 252 GLY C C 1
ATOM 7102 O O . GLY C 1 252 ? 23.485 62.034 76.467 1.00 49.08 252 GLY C O 1
ATOM 7103 N N . VAL C 1 253 ? 21.724 60.638 76.463 1.00 50.54 253 VAL C N 1
ATOM 7104 C CA . VAL C 1 253 ? 21.131 61.228 75.270 1.00 48.50 253 VAL C CA 1
ATOM 7105 C C . VAL C 1 253 ? 20.116 62.295 75.664 1.00 50.95 253 VAL C C 1
ATOM 7106 O O . VAL C 1 253 ? 19.322 62.095 76.584 1.00 53.98 253 VAL C O 1
ATOM 7110 N N . ASN C 1 254 ? 20.151 63.431 74.975 1.00 46.83 254 ASN C N 1
ATOM 7111 C CA . ASN C 1 254 ? 19.167 64.482 75.201 1.00 46.66 254 ASN C CA 1
ATOM 7112 C C . ASN C 1 254 ? 17.806 64.096 74.631 1.00 41.71 254 ASN C C 1
ATOM 7113 O O . ASN C 1 254 ? 17.677 63.812 73.439 1.00 36.50 254 ASN C O 1
ATOM 7118 N N . ASN C 1 255 ? 16.795 64.078 75.492 1.00 37.95 255 ASN C N 1
ATOM 7119 C CA . ASN C 1 255 ? 15.453 63.686 75.079 1.00 33.52 255 ASN C CA 1
ATOM 7120 C C . ASN C 1 255 ? 14.817 64.645 74.082 1.00 27.84 255 ASN C C 1
ATOM 7121 O O . ASN C 1 255 ? 14.196 64.214 73.112 1.00 35.28 255 ASN C O 1
ATOM 7126 N N . ASP C 1 256 ? 14.976 65.942 74.321 1.00 15.17 256 ASP C N 1
ATOM 7127 C CA . ASP C 1 256 ? 14.319 66.960 73.502 1.00 19.40 256 ASP C CA 1
ATOM 7128 C C . ASP C 1 256 ? 12.821 66.689 73.385 1.00 15.86 256 ASP C C 1
ATOM 7129 O O . ASP C 1 256 ? 12.278 66.630 72.283 1.00 21.38 256 ASP C O 1
ATOM 7134 N N . PHE C 1 257 ? 12.158 66.528 74.526 1.00 19.98 257 PHE C N 1
ATOM 7135 C CA . PHE C 1 257 ? 10.733 66.223 74.538 1.00 14.13 257 PHE C CA 1
ATOM 7136 C C . PHE C 1 257 ? 9.908 67.479 74.289 1.00 12.61 257 PHE C C 1
ATOM 7137 O O . PHE C 1 257 ? 9.804 68.348 75.156 1.00 12.10 257 PHE C O 1
ATOM 7145 N N . ASN C 1 258 ? 9.340 67.569 73.101 1.00 9.24 258 ASN C N 1
ATOM 7146 C CA . ASN C 1 258 ? 8.399 68.617 72.753 1.00 9.07 258 ASN C CA 1
ATOM 7147 C C . ASN C 1 258 ? 6.986 68.313 73.290 1.00 19.58 258 ASN C C 1
ATOM 7148 O O . ASN C 1 258 ? 6.331 67.395 72.875 1.00 10.18 258 ASN C O 1
ATOM 7153 N N . LEU C 1 259 ? 6.561 69.115 74.247 1.00 16.31 259 LEU C N 1
ATOM 7154 C CA . LEU C 1 259 ? 5.258 69.005 74.868 1.00 15.11 259 LEU C CA 1
ATOM 7155 C C . LEU C 1 259 ? 4.065 69.313 73.951 1.00 12.80 259 LEU C C 1
ATOM 7156 O O . LEU C 1 259 ? 2.991 68.889 74.208 1.00 9.04 259 LEU C O 1
ATOM 7161 N N . LEU C 1 260 ? 4.283 70.135 72.949 1.00 10.98 260 LEU C N 1
ATOM 7162 C CA . LEU C 1 260 ? 3.273 70.505 71.978 1.00 12.35 260 LEU C CA 1
ATOM 7163 C C . LEU C 1 260 ? 2.236 71.475 72.591 1.00 14.18 260 LEU C C 1
ATOM 7164 O O . LEU C 1 260 ? 2.431 71.946 73.657 1.00 12.83 260 LEU C O 1
ATOM 7169 N N . ASP C 1 261 ? 1.156 71.764 71.898 1.00 12.58 261 ASP C N 1
ATOM 7170 C CA . ASP C 1 261 ? 0.274 72.827 72.297 1.00 9.15 261 ASP C CA 1
ATOM 7171 C C . ASP C 1 261 ? -0.533 72.409 73.494 1.00 14.74 261 ASP C C 1
ATOM 7172 O O . ASP C 1 261 ? -1.204 71.415 73.484 1.00 14.71 261 ASP C O 1
ATOM 7177 N N . GLN C 1 262 ? -0.455 73.204 74.536 1.00 10.58 262 GLN C N 1
ATOM 7178 C CA . GLN C 1 262 ? -1.190 72.920 75.764 1.00 11.23 262 GLN C CA 1
ATOM 7179 C C . GLN C 1 262 ? -2.701 73.045 75.559 1.00 8.43 262 GLN C C 1
ATOM 7180 O O . GLN C 1 262 ? -3.489 72.523 76.344 1.00 14.46 262 GLN C O 1
ATOM 7186 N N . ARG C 1 263 ? -3.099 73.736 74.497 1.00 14.71 263 ARG C N 1
ATOM 7187 C CA . ARG C 1 263 ? -4.513 73.902 74.185 1.00 14.09 263 ARG C CA 1
ATOM 7188 C C . ARG C 1 263 ? -5.078 72.686 73.457 1.00 15.26 263 ARG C C 1
ATOM 7189 O O . ARG C 1 263 ? -6.293 72.565 73.291 1.00 16.93 263 ARG C O 1
ATOM 7197 N N . ILE C 1 264 ? -4.196 71.791 73.021 1.00 15.49 264 ILE C N 1
ATOM 7198 C CA . ILE C 1 264 ? -4.601 70.633 72.227 1.00 13.73 264 ILE C CA 1
ATOM 7199 C C . ILE C 1 264 ? -4.387 69.323 72.984 1.00 9.86 264 ILE C C 1
ATOM 7200 O O . ILE C 1 264 ? -5.268 68.461 73.014 1.00 13.34 264 ILE C O 1
ATOM 7205 N N . ILE C 1 265 ? -3.209 69.180 73.587 1.00 8.52 265 ILE C N 1
ATOM 7206 C CA . ILE C 1 265 ? -2.867 67.998 74.378 1.00 10.72 265 ILE C CA 1
ATOM 7207 C C . ILE C 1 265 ? -3.841 67.795 75.538 1.00 12.18 265 ILE C C 1
ATOM 7208 O O . ILE C 1 265 ? -4.246 68.758 76.187 1.00 11.38 265 ILE C O 1
ATOM 7213 N N . TRP C 1 266 ? -4.221 66.544 75.794 1.00 8.95 266 TRP C N 1
ATOM 7214 C CA . TRP C 1 266 ? -5.057 66.231 76.949 1.00 8.24 266 TRP C CA 1
ATOM 7215 C C . TRP C 1 266 ? -4.406 66.774 78.220 1.00 11.95 266 TRP C C 1
ATOM 7216 O O . TRP C 1 266 ? -3.208 66.590 78.442 1.00 8.77 266 TRP C O 1
ATOM 7227 N N . GLN C 1 267 ? -5.205 67.436 79.049 1.00 12.35 267 GLN C N 1
ATOM 7228 C CA . GLN C 1 267 ? -4.707 68.097 80.253 1.00 18.86 267 GLN C CA 1
ATOM 7229 C C . GLN C 1 267 ? -3.830 67.188 81.114 1.00 10.69 267 GLN C C 1
ATOM 7230 O O . GLN C 1 267 ? -2.733 67.568 81.518 1.00 14.19 267 GLN C O 1
ATOM 7236 N N . ASN C 1 268 ? -4.322 65.987 81.393 1.00 10.90 268 ASN C N 1
ATOM 7237 C CA . ASN C 1 268 ? -3.606 65.058 82.254 1.00 14.73 268 ASN C CA 1
ATOM 7238 C C . ASN C 1 268 ? -2.307 64.550 81.640 1.00 16.82 268 ASN C C 1
ATOM 7239 O O . ASN C 1 268 ? -1.356 64.238 82.360 1.00 11.37 268 ASN C O 1
ATOM 7244 N N . TRP C 1 269 ? -2.269 64.464 80.312 1.00 12.35 269 TRP C N 1
ATOM 7245 C CA . TRP C 1 269 ? -1.059 64.034 79.620 1.00 13.79 269 TRP C CA 1
ATOM 7246 C C . TRP C 1 269 ? -0.005 65.130 79.690 1.00 9.38 269 TRP C C 1
ATOM 7247 O O . TRP C 1 269 ? 1.183 64.856 79.853 1.00 13.86 269 TRP C O 1
ATOM 7258 N N . TYR C 1 270 ? -0.448 66.376 79.563 1.00 9.33 270 TYR C N 1
ATOM 7259 C CA . TYR C 1 270 ? 0.461 67.508 79.657 1.00 11.48 270 TYR C CA 1
ATOM 7260 C C . TYR C 1 270 ? 1.084 67.549 81.051 1.00 12.00 270 TYR C C 1
ATOM 7261 O O . TYR C 1 270 ? 2.280 67.793 81.198 1.00 11.19 270 TYR C O 1
ATOM 7270 N N . ALA C 1 271 ? 0.263 67.298 82.066 1.00 9.98 271 ALA C N 1
ATOM 7271 C CA . ALA C 1 271 ? 0.729 67.276 83.448 1.00 17.16 271 ALA C CA 1
ATOM 7272 C C . ALA C 1 271 ? 1.734 66.150 83.654 1.00 14.04 271 ALA C C 1
ATOM 7273 O O . ALA C 1 271 ? 2.783 66.347 84.265 1.00 17.88 271 ALA C O 1
ATOM 7275 N N . PHE C 1 272 ? 1.407 64.973 83.128 1.00 15.36 272 PHE C N 1
ATOM 7276 C CA . PHE C 1 272 ? 2.275 63.805 83.240 1.00 11.90 272 PHE C CA 1
ATOM 7277 C C . PHE C 1 272 ? 3.647 64.029 82.603 1.00 18.01 272 PHE C C 1
ATOM 7278 O O . PHE C 1 272 ? 4.678 63.813 83.246 1.00 15.60 272 PHE C O 1
ATOM 7286 N N . THR C 1 273 ? 3.656 64.457 81.342 1.00 12.59 273 THR C N 1
ATOM 7287 C CA . THR C 1 273 ? 4.905 64.675 80.618 1.00 10.66 273 THR C CA 1
ATOM 7288 C C . THR C 1 273 ? 5.695 65.852 81.197 1.00 12.63 273 THR C C 1
ATOM 7289 O O . THR C 1 273 ? 6.921 65.814 81.252 1.00 12.11 273 THR C O 1
ATOM 7293 N N . SER C 1 274 ? 4.990 66.891 81.633 1.00 14.99 274 SER C N 1
ATOM 7294 C CA . SER C 1 274 ? 5.639 68.021 82.292 1.00 14.65 274 SER C CA 1
ATOM 7295 C C . SER C 1 274 ? 6.371 67.572 83.552 1.00 17.69 274 SER C C 1
ATOM 7296 O O . SER C 1 274 ? 7.512 67.967 83.795 1.00 16.05 274 SER C O 1
ATOM 7299 N N . SER C 1 275 ? 5.706 66.746 84.353 1.00 13.60 275 SER C N 1
ATOM 7300 C CA . SER C 1 275 ? 6.300 66.237 85.581 1.00 19.51 275 SER C CA 1
ATOM 7301 C C . SER C 1 275 ? 7.488 65.343 85.254 1.00 20.11 275 SER C C 1
ATOM 7302 O O . SER C 1 275 ? 8.470 65.298 85.997 1.00 18.36 275 SER C O 1
ATOM 7305 N N . MET C 1 276 ? 7.391 64.635 84.133 1.00 17.94 276 MET C N 1
ATOM 7306 C CA . MET C 1 276 ? 8.469 63.771 83.670 1.00 16.40 276 MET C CA 1
ATOM 7307 C C . MET C 1 276 ? 9.692 64.599 83.289 1.00 15.52 276 MET C C 1
ATOM 7308 O O . MET C 1 276 ? 10.816 64.262 83.657 1.00 14.41 276 MET C O 1
ATOM 7313 N N . LYS C 1 277 ? 9.469 65.684 82.552 1.00 15.09 277 LYS C N 1
ATOM 7314 C CA . LYS C 1 277 ? 10.562 66.567 82.147 1.00 17.60 277 LYS C CA 1
ATOM 7315 C C . LYS C 1 277 ? 11.221 67.223 83.356 1.00 18.45 277 LYS C C 1
ATOM 7316 O O . LYS C 1 277 ? 12.414 67.527 83.336 1.00 13.80 277 LYS C O 1
ATOM 7322 N N . GLN C 1 278 ? 10.440 67.435 84.411 1.00 18.86 278 GLN C N 1
ATOM 7323 C CA . GLN C 1 278 ? 10.954 68.061 85.623 1.00 17.33 278 GLN C CA 1
ATOM 7324 C C . GLN C 1 278 ? 11.855 67.110 86.406 1.00 23.75 278 GLN C C 1
ATOM 7325 O O . GLN C 1 278 ? 12.567 67.527 87.317 1.00 21.17 278 GLN C O 1
ATOM 7331 N N . GLY C 1 279 ? 11.823 65.832 86.040 1.00 20.05 279 GLY C N 1
ATOM 7332 C CA . GLY C 1 279 ? 12.733 64.854 86.609 1.00 21.75 279 GLY C CA 1
ATOM 7333 C C . GLY C 1 279 ? 12.129 63.949 87.666 1.00 24.81 279 GLY C C 1
ATOM 7334 O O . GLY C 1 279 ? 12.852 63.252 88.377 1.00 24.05 279 GLY C O 1
ATOM 7335 N N . ASN C 1 280 ? 10.805 63.953 87.769 1.00 20.97 280 ASN C N 1
ATOM 7336 C CA . ASN C 1 280 ? 10.117 63.135 88.763 1.00 17.47 280 ASN C CA 1
ATOM 7337 C C . ASN C 1 280 ? 10.104 61.646 88.432 1.00 18.88 280 ASN C C 1
ATOM 7338 O O . ASN C 1 280 ? 10.345 61.246 87.292 1.00 20.99 280 ASN C O 1
ATOM 7343 N N . THR C 1 281 ? 9.819 60.831 89.442 1.00 19.91 281 THR C N 1
ATOM 7344 C CA . THR C 1 281 ? 9.731 59.386 89.271 1.00 18.11 281 THR C CA 1
ATOM 7345 C C . THR C 1 281 ? 8.463 59.012 88.511 1.00 18.38 281 THR C C 1
ATOM 7346 O O . THR C 1 281 ? 7.532 59.812 88.406 1.00 12.83 281 THR C O 1
ATOM 7350 N N . LEU C 1 282 ? 8.429 57.789 87.992 1.00 20.89 282 LEU C N 1
ATOM 7351 C CA . LEU C 1 282 ? 7.258 57.291 87.287 1.00 24.31 282 LEU C CA 1
ATOM 7352 C C . LEU C 1 282 ? 6.029 57.335 88.187 1.00 27.66 282 LEU C C 1
ATOM 7353 O O . LEU C 1 282 ? 4.969 57.819 87.786 1.00 26.14 282 LEU C O 1
ATOM 7358 N N . ASP C 1 283 ? 6.181 56.837 89.410 1.00 27.33 283 ASP C N 1
ATOM 7359 C CA . ASP C 1 283 ? 5.089 56.822 90.379 1.00 31.83 283 ASP C CA 1
ATOM 7360 C C . ASP C 1 283 ? 4.466 58.201 90.561 1.00 26.74 283 ASP C C 1
ATOM 7361 O O . ASP C 1 283 ? 3.246 58.334 90.643 1.00 32.15 283 ASP C O 1
ATOM 7366 N N . VAL C 1 284 ? 5.308 59.226 90.624 1.00 22.67 284 VAL C N 1
ATOM 7367 C CA . VAL C 1 284 ? 4.830 60.590 90.817 1.00 19.07 284 VAL C CA 1
ATOM 7368 C C . VAL C 1 284 ? 4.172 61.156 89.555 1.00 21.55 284 VAL C C 1
ATOM 7369 O O . VAL C 1 284 ? 3.159 61.850 89.634 1.00 25.10 284 VAL C O 1
ATOM 7373 N N . CYS C 1 285 ? 4.748 60.856 88.396 1.00 22.55 285 CYS C N 1
ATOM 7374 C CA . CYS C 1 285 ? 4.178 61.296 87.125 1.00 22.05 285 CYS C CA 1
ATOM 7375 C C . CYS C 1 285 ? 2.827 60.641 86.860 1.00 22.48 285 CYS C C 1
ATOM 7376 O O . CYS C 1 285 ? 1.845 61.325 86.576 1.00 16.74 285 CYS C O 1
ATOM 7379 N N . LYS C 1 286 ? 2.789 59.314 86.948 1.00 24.31 286 LYS C N 1
ATOM 7380 C CA . LYS C 1 286 ? 1.562 58.554 86.720 1.00 28.80 286 LYS C CA 1
ATOM 7381 C C . LYS C 1 286 ? 0.415 59.039 87.598 1.00 34.67 286 LYS C C 1
ATOM 7382 O O . LYS C 1 286 ? -0.728 59.119 87.151 1.00 37.64 286 LYS C O 1
ATOM 7388 N N . ARG C 1 287 ? 0.724 59.360 88.849 1.00 35.65 287 ARG C N 1
ATOM 7389 C CA . ARG C 1 287 ? -0.291 59.815 89.790 1.00 42.01 287 ARG C CA 1
ATOM 7390 C C . ARG C 1 287 ? -1.083 60.990 89.220 1.00 42.69 287 ARG C C 1
ATOM 7391 O O . ARG C 1 287 ? -2.240 61.204 89.578 1.00 46.52 287 ARG C O 1
ATOM 7399 N N . LEU C 1 288 ? -0.455 61.740 88.320 1.00 40.41 288 LEU C N 1
ATOM 7400 C CA . LEU C 1 288 ? -1.102 62.891 87.697 1.00 37.10 288 LEU C CA 1
ATOM 7401 C C . LEU C 1 288 ? -2.065 62.483 86.579 1.00 32.68 288 LEU C C 1
ATOM 7402 O O . LEU C 1 288 ? -3.021 63.201 86.285 1.00 32.76 288 LEU C O 1
ATOM 7407 N N . LEU C 1 289 ? -1.808 61.335 85.957 1.00 34.40 289 LEU C N 1
ATOM 7408 C CA . LEU C 1 289 ? -2.690 60.812 84.913 1.00 34.05 289 LEU C CA 1
ATOM 7409 C C . LEU C 1 289 ? -4.081 60.501 85.449 1.00 36.83 289 LEU C C 1
ATOM 7410 O O . LEU C 1 289 ? -5.086 60.838 84.825 1.00 41.72 289 LEU C O 1
ATOM 7415 N N . PHE C 1 290 ? -4.129 59.844 86.604 1.00 35.38 290 PHE C N 1
ATOM 7416 C CA . PHE C 1 290 ? -5.382 59.342 87.157 1.00 35.30 290 PHE C CA 1
ATOM 7417 C C . PHE C 1 290 ? -6.050 60.348 88.085 1.00 33.36 290 PHE C C 1
ATOM 7418 O O . PHE C 1 290 ? -7.065 60.049 88.712 1.00 41.43 290 PHE C O 1
ATOM 7426 N N . GLN C 1 291 ? -5.474 61.540 88.171 1.00 32.28 291 GLN C N 1
ATOM 7427 C CA . GLN C 1 291 ? -6.038 62.593 89.001 1.00 42.87 291 GLN C CA 1
ATOM 7428 C C . GLN C 1 291 ? -7.117 63.356 88.248 1.00 45.50 291 GLN C C 1
ATOM 7429 O O . GLN C 1 291 ? -6.857 63.942 87.197 1.00 37.32 291 GLN C O 1
ATOM 7435 N N . LYS C 1 292 ? -8.332 63.339 88.784 1.00 51.34 292 LYS C N 1
ATOM 7436 C CA . LYS C 1 292 ? -9.396 64.170 88.244 1.00 57.54 292 LYS C CA 1
ATOM 7437 C C . LYS C 1 292 ? -9.090 65.609 88.627 1.00 60.05 292 LYS C C 1
ATOM 7438 O O . LYS C 1 292 ? -9.535 66.094 89.666 1.00 67.65 292 LYS C O 1
ATOM 7444 N N . MET C 1 293 ? -8.310 66.281 87.789 1.00 56.77 293 MET C N 1
ATOM 7445 C CA . MET C 1 293 ? -7.867 67.639 88.074 1.00 62.23 293 MET C CA 1
ATOM 7446 C C . MET C 1 293 ? -8.905 68.675 87.655 1.00 68.03 293 MET C C 1
ATOM 7447 O O . MET C 1 293 ? -9.710 68.432 86.756 1.00 66.22 293 MET C O 1
ATOM 7452 N N . LYS C 1 294 ? -8.884 69.826 88.319 1.00 74.98 294 LYS C N 1
ATOM 7453 C CA . LYS C 1 294 ? -9.828 70.898 88.030 1.00 78.95 294 LYS C CA 1
ATOM 7454 C C . LYS C 1 294 ? -9.556 71.496 86.653 1.00 83.12 294 LYS C C 1
ATOM 7455 O O . LYS C 1 294 ? -8.427 71.890 86.356 1.00 85.66 294 LYS C O 1
ATOM 7461 N N . PRO C 1 295 ? -10.587 71.604 85.849 1.00 82.76 295 PRO C N 1
ATOM 7462 C CA . PRO C 1 295 ? -10.362 72.006 84.483 1.00 84.66 295 PRO C CA 1
ATOM 7463 C C . PRO C 1 295 ? -9.693 73.353 84.470 1.00 89.20 295 PRO C C 1
ATOM 7464 O O . PRO C 1 295 ? -9.916 74.192 85.328 1.00 90.51 295 PRO C O 1
ATOM 7468 N N . GLU C 1 296 ? -8.780 73.508 83.540 1.00 90.67 296 GLU C N 1
ATOM 7469 C CA . GLU C 1 296 ? -8.382 74.795 83.088 1.00 93.60 296 GLU C CA 1
ATOM 7470 C C . GLU C 1 296 ? -9.548 75.222 82.238 1.00 94.57 296 GLU C C 1
ATOM 7471 O O . GLU C 1 296 ? -10.258 74.380 81.703 1.00 93.62 296 GLU C O 1
ATOM 7477 N N . LYS C 1 297 ? -9.772 76.521 82.129 1.00 95.37 297 LYS C N 1
ATOM 7478 C CA . LYS C 1 297 ? -10.799 77.017 81.249 1.00 94.91 297 LYS C CA 1
ATOM 7479 C C . LYS C 1 297 ? -10.255 76.778 79.852 1.00 93.09 297 LYS C C 1
ATOM 7480 O O . LYS C 1 297 ? -9.077 76.927 79.644 1.00 93.72 297 LYS C O 1
ATOM 7486 N N . ASN C 1 298 ? -11.097 76.378 78.912 1.00 89.96 298 ASN C N 1
ATOM 7487 C CA . ASN C 1 298 ? -10.640 76.008 77.574 1.00 84.83 298 ASN C CA 1
ATOM 7488 C C . ASN C 1 298 ? -10.727 77.222 76.714 1.00 77.49 298 ASN C C 1
ATOM 7489 O O . ASN C 1 298 ? -11.629 77.999 76.893 1.00 75.12 298 ASN C O 1
ATOM 7494 N N . PRO C 1 299 ? -9.788 77.407 75.795 1.00 70.11 299 PRO C N 1
ATOM 7495 C CA . PRO C 1 299 ? -9.725 78.678 75.105 1.00 64.03 299 PRO C CA 1
ATOM 7496 C C . PRO C 1 299 ? -10.623 78.598 73.938 1.00 58.31 299 PRO C C 1
ATOM 7497 O O . PRO C 1 299 ? -10.686 79.557 73.208 1.00 59.90 299 PRO C O 1
ATOM 7501 N N . PHE C 1 300 ? -11.297 77.472 73.750 1.00 50.08 300 PHE C N 1
ATOM 7502 C CA . PHE C 1 300 ? -12.213 77.354 72.621 1.00 46.14 300 PHE C CA 1
ATOM 7503 C C . PHE C 1 300 ? -13.603 76.918 73.075 1.00 48.73 300 PHE C C 1
ATOM 7504 O O . PHE C 1 300 ? -13.918 75.728 73.091 1.00 47.45 300 PHE C O 1
ATOM 7512 N N . LYS C 1 301 ? -14.430 77.893 73.437 1.00 52.46 301 LYS C N 1
ATOM 7513 C CA . LYS C 1 301 ? -15.766 77.624 73.958 1.00 57.44 301 LYS C CA 1
ATOM 7514 C C . LYS C 1 301 ? -16.735 77.146 72.879 1.00 55.61 301 LYS C C 1
ATOM 7515 O O . LYS C 1 301 ? -16.743 77.664 71.763 1.00 49.41 301 LYS C O 1
ATOM 7521 N N . GLY C 1 302 ? -17.547 76.151 73.226 1.00 55.53 302 GLY C N 1
ATOM 7522 C CA . GLY C 1 302 ? -18.637 75.697 72.380 1.00 53.24 302 GLY C CA 1
ATOM 7523 C C . GLY C 1 302 ? -18.280 75.290 70.962 1.00 48.87 302 GLY C C 1
ATOM 7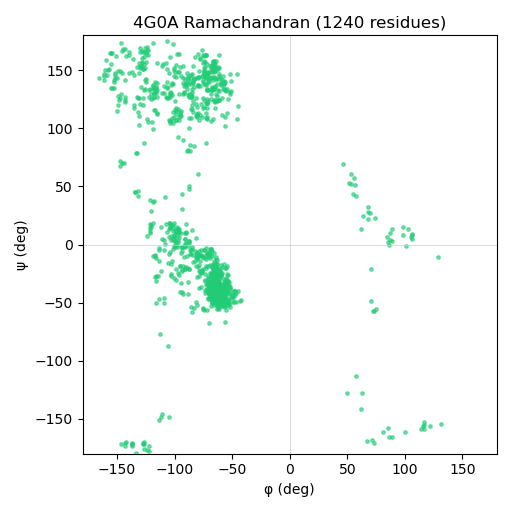524 O O . GLY C 1 302 ? -18.992 75.634 70.018 1.00 47.13 302 GLY C O 1
ATOM 7525 N N . LEU C 1 303 ? -17.189 74.548 70.807 1.00 42.90 303 LEU C N 1
ATOM 7526 C CA . LEU C 1 303 ? -16.787 74.061 69.492 1.00 38.46 303 LEU C CA 1
ATOM 7527 C C . LEU C 1 303 ? -17.726 72.976 68.976 1.00 37.63 303 LEU C C 1
ATOM 7528 O O . LEU C 1 303 ? -18.062 72.945 67.790 1.00 36.75 303 LEU C O 1
ATOM 7533 N N . SER C 1 304 ? -18.145 72.084 69.869 1.00 36.73 304 SER C N 1
ATOM 7534 C CA . SER C 1 304 ? -19.047 71.001 69.497 1.00 43.23 304 SER C CA 1
ATOM 7535 C C . SER C 1 304 ? -20.435 71.535 69.161 1.00 38.54 304 SER C C 1
ATOM 7536 O O . SER C 1 304 ? -21.134 70.983 68.314 1.00 38.38 304 SER C O 1
ATOM 7539 N N . THR C 1 305 ? -20.828 72.616 69.828 1.00 30.72 305 THR C N 1
ATOM 7540 C CA . THR C 1 305 ? -22.101 73.263 69.535 1.00 30.36 305 THR C CA 1
ATOM 7541 C C . THR C 1 305 ? -22.142 73.755 68.090 1.00 29.66 305 THR C C 1
ATOM 7542 O O . THR C 1 305 ? -23.140 73.577 67.394 1.00 34.49 305 THR C O 1
ATOM 7546 N N . ASP C 1 306 ? -21.050 74.368 67.643 1.00 22.98 306 ASP C N 1
ATOM 7547 C CA . ASP C 1 306 ? -20.958 74.859 66.273 1.00 21.79 306 ASP C CA 1
ATOM 7548 C C . ASP C 1 306 ? -21.056 73.722 65.257 1.00 23.66 306 ASP C C 1
ATOM 7549 O O . ASP C 1 306 ? -21.717 73.854 64.227 1.00 22.19 306 ASP C O 1
ATOM 7554 N N . ARG C 1 307 ? -20.393 72.607 65.551 1.00 17.61 307 ARG C N 1
ATOM 7555 C CA . ARG C 1 307 ? -20.405 71.456 64.656 1.00 20.80 307 ARG C CA 1
ATOM 7556 C C . ARG C 1 307 ? -21.793 70.832 64.565 1.00 18.84 307 ARG C C 1
ATOM 7557 O O . ARG C 1 307 ? -22.245 70.473 63.477 1.00 12.39 307 ARG C O 1
ATOM 7565 N N . LYS C 1 308 ? -22.458 70.699 65.711 1.00 19.59 308 LYS C N 1
ATOM 7566 C CA . LYS C 1 308 ? -23.829 70.200 65.756 1.00 21.89 308 LYS C CA 1
ATOM 7567 C C . LYS C 1 308 ? -24.713 71.008 64.828 1.00 18.48 308 LYS C C 1
ATOM 7568 O O . LYS C 1 308 ? -25.454 70.455 64.017 1.00 19.62 308 LYS C O 1
ATOM 7574 N N . MET C 1 309 ? -24.639 72.326 64.969 1.00 20.57 309 MET C N 1
ATOM 7575 C CA . MET C 1 309 ? -25.489 73.227 64.199 1.00 23.48 309 MET C CA 1
ATOM 7576 C C . MET C 1 309 ? -25.189 73.139 62.707 1.00 22.18 309 MET C C 1
ATOM 7577 O O . MET C 1 309 ? -26.093 73.249 61.881 1.00 24.19 309 MET C O 1
ATOM 7582 N N . ASP C 1 310 ? -23.919 72.938 62.368 1.00 17.57 310 ASP C N 1
ATOM 7583 C CA . ASP C 1 310 ? -23.534 72.730 60.978 1.00 19.50 310 ASP C CA 1
ATOM 7584 C C . ASP C 1 310 ? -24.136 71.435 60.437 1.00 22.93 310 ASP C C 1
ATOM 7585 O O . ASP C 1 310 ? -24.603 71.383 59.297 1.00 20.07 310 ASP C O 1
ATOM 7590 N N . GLU C 1 311 ? -24.120 70.391 61.259 1.00 19.48 311 GLU C N 1
ATOM 7591 C CA . GLU C 1 311 ? -24.692 69.106 60.871 1.00 19.56 311 GLU C CA 1
ATOM 7592 C C . GLU C 1 311 ? -26.196 69.211 60.637 1.00 13.44 311 GLU C C 1
ATOM 7593 O O . GLU C 1 311 ? -26.718 68.674 59.662 1.00 14.18 311 GLU C O 1
ATOM 7599 N N . VAL C 1 312 ? -26.890 69.902 61.536 1.00 18.15 312 VAL C N 1
ATOM 7600 C CA . VAL C 1 312 ? -28.342 70.027 61.444 1.00 21.36 312 VAL C CA 1
ATOM 7601 C C . VAL C 1 312 ? -28.779 70.811 60.206 1.00 22.98 312 VAL C C 1
ATOM 7602 O O . VAL C 1 312 ? -29.796 70.493 59.590 1.00 27.91 312 VAL C O 1
ATOM 7606 N N . SER C 1 313 ? -28.009 71.833 59.847 1.00 22.91 313 SER C N 1
ATOM 7607 C CA . SER C 1 313 ? -28.292 72.623 58.650 1.00 33.37 313 SER C CA 1
ATOM 7608 C C . SER C 1 313 ? -28.240 71.766 57.387 1.00 38.38 313 SER C C 1
ATOM 7609 O O . SER C 1 313 ? -27.224 71.134 57.089 1.00 36.94 313 SER C O 1
ATOM 7612 N N . ALA D 1 2 ? 15.611 6.608 37.325 1.00 9.86 2 ALA D N 1
ATOM 7613 C CA . ALA D 1 2 ? 15.485 6.343 35.897 1.00 13.58 2 ALA D CA 1
ATOM 7614 C C . ALA D 1 2 ? 16.786 6.660 35.174 1.00 15.30 2 ALA D C 1
ATOM 7615 O O . ALA D 1 2 ? 17.619 7.414 35.676 1.00 13.81 2 ALA D O 1
ATOM 7617 N N . GLU D 1 3 ? 16.955 6.073 33.995 1.00 11.61 3 GLU D N 1
ATOM 7618 C CA . GLU D 1 3 ? 18.133 6.316 33.178 1.00 13.13 3 GLU D CA 1
ATOM 7619 C C . GLU D 1 3 ? 18.135 7.753 32.671 1.00 17.49 3 GLU D C 1
ATOM 7620 O O . GLU D 1 3 ? 17.077 8.349 32.466 1.00 12.16 3 GLU D O 1
ATOM 7626 N N . LEU D 1 4 ? 19.324 8.310 32.465 1.00 10.91 4 LEU D N 1
ATOM 7627 C CA . LEU D 1 4 ? 19.432 9.640 31.885 1.00 10.49 4 LEU D CA 1
ATOM 7628 C C . LEU D 1 4 ? 18.807 9.644 30.493 1.00 13.50 4 LEU D C 1
ATOM 7629 O O . LEU D 1 4 ? 18.353 10.682 30.003 1.00 11.14 4 LEU D O 1
ATOM 7634 N N . ALA D 1 5 ? 18.768 8.467 29.874 1.00 12.71 5 ALA D N 1
ATOM 7635 C CA . ALA D 1 5 ? 18.212 8.307 28.533 1.00 16.61 5 ALA D CA 1
ATOM 7636 C C . ALA D 1 5 ? 16.700 8.526 28.490 1.00 13.22 5 ALA D C 1
ATOM 7637 O O . ALA D 1 5 ? 16.093 8.502 27.421 1.00 7.22 5 ALA D O 1
ATOM 7639 N N . CYS D 1 6 ? 16.092 8.739 29.652 1.00 11.30 6 CYS D N 1
ATOM 7640 C CA . CYS D 1 6 ? 14.656 8.990 29.714 1.00 8.41 6 CYS D CA 1
ATOM 7641 C C . CYS D 1 6 ? 14.333 10.465 29.528 1.00 6.49 6 CYS D C 1
ATOM 7642 O O . CYS D 1 6 ? 13.167 10.841 29.396 1.00 8.62 6 CYS D O 1
ATOM 7645 N N . PHE D 1 7 ? 15.370 11.296 29.519 1.00 3.61 7 PHE D N 1
ATOM 7646 C CA . PHE D 1 7 ? 15.185 12.744 29.525 1.00 4.78 7 PHE D CA 1
ATOM 7647 C C . PHE D 1 7 ? 15.704 13.422 28.267 1.00 7.08 7 PHE D C 1
ATOM 7648 O O . PHE D 1 7 ? 15.172 14.448 27.848 1.00 8.27 7 PHE D O 1
ATOM 7656 N N . CYS D 1 8 ? 16.745 12.856 27.668 1.00 6.62 8 CYS D N 1
ATOM 7657 C CA . CYS D 1 8 ? 17.384 13.506 26.530 1.00 10.22 8 CYS D CA 1
ATOM 7658 C C . CYS D 1 8 ? 18.014 12.506 25.565 1.00 15.10 8 CYS D C 1
ATOM 7659 O O . CYS D 1 8 ? 18.240 11.347 25.914 1.00 10.85 8 CYS D O 1
ATOM 7662 N N . TYR D 1 9 ? 18.292 12.968 24.348 1.00 17.26 9 TYR D N 1
ATOM 7663 C CA . TYR D 1 9 ? 18.960 12.148 23.344 1.00 16.31 9 TYR D CA 1
ATOM 7664 C C . TYR D 1 9 ? 20.178 12.883 22.798 1.00 18.16 9 TYR D C 1
ATOM 7665 O O . TYR D 1 9 ? 20.202 14.113 22.768 1.00 12.47 9 TYR D O 1
ATOM 7674 N N . PRO D 1 10 ? 21.200 12.128 22.369 1.00 21.50 10 PRO D N 1
ATOM 7675 C CA . PRO D 1 10 ? 22.459 12.713 21.901 1.00 22.33 10 PRO D CA 1
ATOM 7676 C C . PRO D 1 10 ? 22.379 13.177 20.450 1.00 27.39 10 PRO D C 1
ATOM 7677 O O . PRO D 1 10 ? 21.726 12.542 19.623 1.00 24.64 10 PRO D O 1
ATOM 7681 N N . HIS D 1 11 ? 23.041 14.291 20.157 1.00 33.27 11 HIS D N 1
ATOM 7682 C CA . HIS D 1 11 ? 23.120 14.808 18.800 1.00 35.57 11 HIS D CA 1
ATOM 7683 C C . HIS D 1 11 ? 24.555 15.226 18.510 1.00 37.90 11 HIS D C 1
ATOM 7684 O O . HIS D 1 11 ? 25.113 16.083 19.196 1.00 32.33 11 HIS D O 1
ATOM 7691 N N . LEU D 1 12 ? 25.153 14.610 17.497 1.00 43.33 12 LEU D N 1
ATOM 7692 C CA . LEU D 1 12 ? 26.548 14.872 17.166 1.00 45.99 12 LEU D CA 1
ATOM 7693 C C . LEU D 1 12 ? 26.722 16.250 16.536 1.00 49.22 12 LEU D C 1
ATOM 7694 O O . LEU D 1 12 ? 26.140 16.547 15.492 1.00 53.53 12 LEU D O 1
ATOM 7699 N N . GLU D 1 13 ? 27.469 17.115 17.206 1.00 49.45 13 GLU D N 1
ATOM 7700 C CA . GLU D 1 13 ? 27.923 18.375 16.636 1.00 54.21 13 GLU D CA 1
ATOM 7701 C C . GLU D 1 13 ? 29.421 18.511 16.792 1.00 54.70 13 GLU D C 1
ATOM 7702 O O . GLU D 1 13 ? 29.909 18.595 17.882 1.00 50.17 13 GLU D O 1
ATOM 7708 N N . ASN D 1 14 ? 30.138 18.639 15.687 1.00 61.74 14 ASN D N 1
ATOM 7709 C CA . ASN D 1 14 ? 31.590 18.542 15.679 1.00 64.88 14 ASN D CA 1
ATOM 7710 C C . ASN D 1 14 ? 32.089 17.172 16.109 1.00 68.84 14 ASN D C 1
ATOM 7711 O O . ASN D 1 14 ? 31.719 16.183 15.511 1.00 69.30 14 ASN D O 1
ATOM 7716 N N . ASP D 1 15 ? 32.991 17.109 17.072 1.00 71.96 15 ASP D N 1
ATOM 7717 C CA . ASP D 1 15 ? 33.486 15.832 17.527 1.00 76.79 15 ASP D CA 1
ATOM 7718 C C . ASP D 1 15 ? 32.803 15.395 18.791 1.00 73.98 15 ASP D C 1
ATOM 7719 O O . ASP D 1 15 ? 33.130 14.350 19.331 1.00 76.44 15 ASP D O 1
ATOM 7724 N N . SER D 1 16 ? 31.849 16.201 19.226 1.00 67.88 16 SER D N 1
ATOM 7725 C CA . SER D 1 16 ? 31.286 16.165 20.556 1.00 61.86 16 SER D CA 1
ATOM 7726 C C . SER D 1 16 ? 29.793 16.016 20.529 1.00 54.62 16 SER D C 1
ATOM 7727 O O . SER D 1 16 ? 29.155 16.349 19.561 1.00 51.89 16 SER D O 1
ATOM 7730 N N . TYR D 1 17 ? 29.221 15.511 21.604 1.00 47.55 17 TYR D N 1
ATOM 7731 C CA . TYR D 1 17 ? 27.792 15.253 21.553 1.00 39.36 17 TYR D CA 1
ATOM 7732 C C . TYR D 1 17 ? 27.015 16.304 22.329 1.00 32.01 17 TYR D C 1
ATOM 7733 O O . TYR D 1 17 ? 27.353 16.632 23.466 1.00 30.14 17 TYR D O 1
ATOM 7742 N N . LYS D 1 18 ? 25.985 16.843 21.691 1.00 28.06 18 LYS D N 1
ATOM 7743 C CA . LYS D 1 18 ? 25.060 17.742 22.354 1.00 30.42 18 LYS D CA 1
ATOM 7744 C C . LYS D 1 18 ? 23.860 16.926 22.814 1.00 28.14 18 LYS D C 1
ATOM 7745 O O . LYS D 1 18 ? 23.491 15.942 22.175 1.00 33.30 18 LYS D O 1
ATOM 7751 N N . PHE D 1 19 ? 23.255 17.327 23.924 1.00 18.40 19 PHE D N 1
ATOM 7752 C CA . PHE D 1 19 ? 22.102 16.601 24.442 1.00 14.37 19 PHE D CA 1
ATOM 7753 C C . PHE D 1 19 ? 20.846 17.466 24.433 1.00 9.47 19 PHE D C 1
ATOM 7754 O O . PHE D 1 19 ? 20.875 18.637 24.815 1.00 13.21 19 PHE D O 1
ATOM 7762 N N . ILE D 1 20 ? 19.751 16.878 23.968 1.00 13.32 20 ILE D N 1
ATOM 7763 C CA . ILE D 1 20 ? 18.513 17.606 23.731 1.00 12.96 20 ILE D CA 1
ATOM 7764 C C . ILE D 1 20 ? 17.361 16.938 24.470 1.00 7.58 20 ILE D C 1
ATOM 7765 O O . ILE D 1 20 ? 17.212 15.719 24.416 1.00 13.25 20 ILE D O 1
ATOM 7770 N N . PRO D 1 21 ? 16.539 17.737 25.164 1.00 10.71 21 PRO D N 1
ATOM 7771 C CA . PRO D 1 21 ? 15.400 17.217 25.927 1.00 11.00 21 PRO D CA 1
ATOM 7772 C C . PRO D 1 21 ? 14.310 16.657 25.014 1.00 13.90 21 PRO D C 1
ATOM 7773 O O . PRO D 1 21 ? 14.077 17.210 23.940 1.00 9.29 21 PRO D O 1
ATOM 7777 N N . PHE D 1 22 ? 13.657 15.578 25.438 1.00 10.30 22 PHE D N 1
ATOM 7778 C CA . PHE D 1 22 ? 12.497 15.060 24.722 1.00 9.77 22 PHE D CA 1
ATOM 7779 C C . PHE D 1 22 ? 11.299 15.981 24.929 1.00 9.50 22 PHE D C 1
ATOM 7780 O O . PHE D 1 22 ? 11.119 16.533 26.016 1.00 8.27 22 PHE D O 1
ATOM 7788 N N . ASN D 1 23 ? 10.483 16.144 23.890 1.00 9.65 23 ASN D N 1
ATOM 7789 C CA . ASN D 1 23 ? 9.158 16.745 24.039 1.00 8.73 23 ASN D CA 1
ATOM 7790 C C . ASN D 1 23 ? 8.236 15.726 24.695 1.00 6.53 23 ASN D C 1
ATOM 7791 O O . ASN D 1 23 ? 8.275 14.550 24.346 1.00 9.81 23 ASN D O 1
ATOM 7796 N N . ASN D 1 24 ? 7.407 16.157 25.639 1.00 7.27 24 ASN D N 1
ATOM 7797 C CA . ASN D 1 24 ? 6.557 15.203 26.344 1.00 10.55 24 ASN D CA 1
ATOM 7798 C C . ASN D 1 24 ? 5.512 14.530 25.444 1.00 11.70 24 ASN D C 1
ATOM 7799 O O . ASN D 1 24 ? 5.071 13.417 25.723 1.00 5.42 24 ASN D O 1
ATOM 7804 N N . LEU D 1 25 ? 5.132 15.192 24.355 1.00 6.68 25 LEU D N 1
ATOM 7805 C CA . LEU D 1 25 ? 4.168 14.602 23.425 1.00 7.78 25 LEU D CA 1
ATOM 7806 C C . LEU D 1 25 ? 4.814 13.565 22.506 1.00 6.03 25 LEU D C 1
ATOM 7807 O O . LEU D 1 25 ? 4.133 12.687 21.981 1.00 8.51 25 LEU D O 1
ATOM 7812 N N . ALA D 1 26 ? 6.126 13.663 22.319 1.00 4.88 26 ALA D N 1
ATOM 7813 C CA . ALA D 1 26 ? 6.862 12.623 21.605 1.00 6.25 26 ALA D CA 1
ATOM 7814 C C . ALA D 1 26 ? 6.870 11.338 22.430 1.00 13.04 26 ALA D C 1
ATOM 7815 O O . ALA D 1 26 ? 6.629 10.248 21.906 1.00 5.80 26 ALA D O 1
ATOM 7817 N N . ILE D 1 27 ? 7.157 11.476 23.721 1.00 6.05 27 ILE D N 1
ATOM 7818 C CA . ILE D 1 27 ? 7.092 10.353 24.646 1.00 4.03 27 ILE D CA 1
ATOM 7819 C C . ILE D 1 27 ? 5.695 9.744 24.645 1.00 6.92 27 ILE D C 1
ATOM 7820 O O . ILE D 1 27 ? 5.536 8.526 24.566 1.00 7.05 27 ILE D O 1
ATOM 7825 N N . LYS D 1 28 ? 4.680 10.599 24.723 1.00 4.07 28 LYS D N 1
ATOM 7826 C CA . LYS D 1 28 ? 3.297 10.135 24.717 1.00 10.57 28 LYS D CA 1
ATOM 7827 C C . LYS D 1 28 ? 2.994 9.325 23.454 1.00 9.56 28 LYS D C 1
ATOM 7828 O O . LYS D 1 28 ? 2.331 8.293 23.513 1.00 10.81 28 LYS D O 1
ATOM 7834 N N . ALA D 1 29 ? 3.484 9.795 22.312 1.00 4.74 29 ALA D N 1
ATOM 7835 C CA . ALA D 1 29 ? 3.296 9.076 21.058 1.00 5.11 29 ALA D CA 1
ATOM 7836 C C . ALA D 1 29 ? 3.974 7.714 21.115 1.00 9.79 29 ALA D C 1
ATOM 7837 O O . ALA D 1 29 ? 3.404 6.706 20.695 1.00 11.58 29 ALA D O 1
ATOM 7839 N N . MET D 1 30 ? 5.197 7.695 21.637 1.00 12.03 30 MET D N 1
ATOM 7840 C CA . MET D 1 30 ? 5.968 6.463 21.763 1.00 11.21 30 MET D CA 1
ATOM 7841 C C . MET D 1 30 ? 5.227 5.423 22.597 1.00 10.44 30 MET D C 1
ATOM 7842 O O . MET D 1 30 ? 5.277 4.230 22.300 1.00 13.20 30 MET D O 1
ATOM 7847 N N . LEU D 1 31 ? 4.536 5.880 23.637 1.00 6.65 31 LEU D N 1
ATOM 7848 C CA . LEU D 1 31 ? 3.808 4.979 24.529 1.00 9.65 31 LEU D CA 1
ATOM 7849 C C . LEU D 1 31 ? 2.616 4.298 23.854 1.00 11.09 31 LEU D C 1
ATOM 7850 O O . LEU D 1 31 ? 2.133 3.272 24.335 1.00 17.09 31 LEU D O 1
ATOM 7855 N N . THR D 1 32 ? 2.140 4.866 22.748 1.00 10.37 32 THR D N 1
ATOM 7856 C CA . THR D 1 32 ? 1.021 4.278 22.010 1.00 6.38 32 THR D CA 1
ATOM 7857 C C . THR D 1 32 ? 1.517 3.518 20.785 1.00 14.54 32 THR D C 1
ATOM 7858 O O . THR D 1 32 ? 0.721 3.024 19.987 1.00 19.70 32 THR D O 1
ATOM 7862 N N . ALA D 1 33 ? 2.835 3.427 20.642 1.00 10.37 33 ALA D N 1
ATOM 7863 C CA . ALA D 1 33 ? 3.434 2.886 19.428 1.00 13.97 33 ALA D CA 1
ATOM 7864 C C . ALA D 1 33 ? 3.567 1.366 19.424 1.00 14.56 33 ALA D C 1
ATOM 7865 O O . ALA D 1 33 ? 3.785 0.736 20.463 1.00 16.93 33 ALA D O 1
ATOM 7867 N N . LYS D 1 34 ? 3.420 0.789 18.237 1.00 17.71 34 LYS D N 1
ATOM 7868 C CA . LYS D 1 34 ? 3.712 -0.619 18.017 1.00 25.62 34 LYS D CA 1
ATOM 7869 C C . LYS D 1 34 ? 5.125 -0.728 17.453 1.00 25.53 34 LYS D C 1
ATOM 7870 O O . LYS D 1 34 ? 5.409 -0.219 16.367 1.00 24.78 34 LYS D O 1
ATOM 7876 N N . VAL D 1 35 ? 6.009 -1.381 18.202 1.00 18.89 35 VAL D N 1
ATOM 7877 C CA . VAL D 1 35 ? 7.427 -1.432 17.852 1.00 23.24 35 VAL D CA 1
ATOM 7878 C C . VAL D 1 35 ? 7.996 -2.852 17.857 1.00 25.93 35 VAL D C 1
ATOM 7879 O O . VAL D 1 35 ? 7.731 -3.638 18.767 1.00 22.10 35 VAL D O 1
ATOM 7883 N N . ASP D 1 36 ? 8.781 -3.170 16.833 1.00 26.58 36 ASP D N 1
ATOM 7884 C CA . ASP D 1 36 ? 9.425 -4.477 16.730 1.00 33.61 36 ASP D CA 1
ATOM 7885 C C . ASP D 1 36 ? 10.467 -4.681 17.832 1.00 32.51 36 ASP D C 1
ATOM 7886 O O . ASP D 1 36 ? 11.191 -3.753 18.194 1.00 26.54 36 ASP D O 1
ATOM 7891 N N . LYS D 1 37 ? 10.536 -5.900 18.360 1.00 31.73 37 LYS D N 1
ATOM 7892 C CA . LYS D 1 37 ? 11.474 -6.236 19.428 1.00 36.46 37 LYS D CA 1
ATOM 7893 C C . LYS D 1 37 ? 12.878 -5.688 19.181 1.00 31.70 37 LYS D C 1
ATOM 7894 O O . LYS D 1 37 ? 13.541 -5.213 20.105 1.00 29.97 37 LYS D O 1
ATOM 7900 N N . LYS D 1 38 ? 13.321 -5.754 17.931 1.00 30.12 38 LYS D N 1
ATOM 7901 C CA . LYS D 1 38 ? 14.670 -5.336 17.566 1.00 32.74 38 LYS D CA 1
ATOM 7902 C C . LYS D 1 38 ? 14.873 -3.834 17.719 1.00 28.63 38 LYS D C 1
ATOM 7903 O O . LYS D 1 38 ? 16.005 -3.360 17.809 1.00 29.71 38 LYS D O 1
ATOM 7909 N N . ASP D 1 39 ? 13.772 -3.089 17.748 1.00 27.45 39 ASP D N 1
ATOM 7910 C CA . ASP D 1 39 ? 13.839 -1.630 17.785 1.00 24.59 39 ASP D CA 1
ATOM 7911 C C . ASP D 1 39 ? 13.469 -1.054 19.151 1.00 18.82 39 ASP D C 1
ATOM 7912 O O . ASP D 1 39 ? 13.284 0.156 19.294 1.00 16.91 39 ASP D O 1
ATOM 7917 N N . MET D 1 40 ? 13.371 -1.925 20.149 1.00 16.37 40 MET D N 1
ATOM 7918 C CA . MET D 1 40 ? 13.027 -1.508 21.506 1.00 17.89 40 MET D CA 1
ATOM 7919 C C . MET D 1 40 ? 14.120 -0.650 22.138 1.00 19.53 40 MET D C 1
ATOM 7920 O O . MET D 1 40 ? 13.844 0.199 22.986 1.00 21.97 40 MET D O 1
ATOM 7925 N N . ASP D 1 41 ? 15.361 -0.872 21.719 1.00 21.83 41 ASP D N 1
ATOM 7926 C CA . ASP D 1 41 ? 16.495 -0.147 22.281 1.00 26.38 41 ASP D CA 1
ATOM 7927 C C . ASP D 1 41 ? 16.889 1.042 21.411 1.00 26.85 41 ASP D C 1
ATOM 7928 O O . ASP D 1 41 ? 17.940 1.648 21.616 1.00 20.95 41 ASP D O 1
ATOM 7933 N N . LYS D 1 42 ? 16.044 1.369 20.439 1.00 19.85 42 LYS D N 1
ATOM 7934 C CA . LYS D 1 42 ? 16.333 2.467 19.522 1.00 18.01 42 LYS D CA 1
ATOM 7935 C C . LYS D 1 42 ? 15.471 3.694 19.792 1.00 18.04 42 LYS D C 1
ATOM 7936 O O . LYS D 1 42 ? 14.344 3.584 20.279 1.00 19.23 42 LYS D O 1
ATOM 7942 N N . PHE D 1 43 ? 16.007 4.866 19.470 1.00 17.63 43 PHE D N 1
ATOM 7943 C CA . PHE D 1 43 ? 15.248 6.104 19.597 1.00 21.82 43 PHE D CA 1
ATOM 7944 C C . PHE D 1 43 ? 14.014 6.085 18.700 1.00 15.08 43 PHE D C 1
ATOM 7945 O O . PHE D 1 43 ? 14.033 5.519 17.608 1.00 15.29 43 PHE D O 1
ATOM 7953 N N . TYR D 1 44 ? 12.940 6.704 19.177 1.00 13.53 44 TYR D N 1
ATOM 7954 C CA . TYR D 1 44 ? 11.659 6.639 18.490 1.00 10.60 44 TYR D CA 1
ATOM 7955 C C . TYR D 1 44 ? 11.293 7.949 17.793 1.00 9.50 44 TYR D C 1
ATOM 7956 O O . TYR D 1 44 ? 11.439 9.031 18.361 1.00 7.35 44 TYR D O 1
ATOM 7965 N N . ASP D 1 45 ? 10.815 7.847 16.569 1.00 10.45 45 ASP D N 1
ATOM 7966 C CA . ASP D 1 45 ? 10.390 8.996 15.805 1.00 11.92 45 ASP D CA 1
ATOM 7967 C C . ASP D 1 45 ? 8.883 9.199 15.835 1.00 8.61 45 ASP D C 1
ATOM 7968 O O . ASP D 1 45 ? 8.171 8.516 15.201 1.00 10.65 45 ASP D O 1
ATOM 7973 N N . SER D 1 46 ? 8.447 10.207 16.564 1.00 9.29 46 SER D N 1
ATOM 7974 C CA . SER D 1 46 ? 7.053 10.542 16.695 1.00 6.00 46 SER D CA 1
ATOM 7975 C C . SER D 1 46 ? 6.472 11.216 15.457 1.00 7.65 46 SER D C 1
ATOM 7976 O O . SER D 1 46 ? 5.321 11.402 15.348 1.00 6.31 46 SER D O 1
ATOM 7979 N N . ILE D 1 47 ? 7.348 11.611 14.573 1.00 6.47 47 ILE D N 1
ATOM 7980 C CA . ILE D 1 47 ? 7.001 12.311 13.358 1.00 10.07 47 ILE D CA 1
ATOM 7981 C C . ILE D 1 47 ? 6.621 13.777 13.573 1.00 14.15 47 ILE D C 1
ATOM 7982 O O . ILE D 1 47 ? 7.168 14.613 12.967 1.00 11.61 47 ILE D O 1
ATOM 7987 N N . ILE D 1 48 ? 5.656 14.037 14.426 1.00 8.87 48 ILE D N 1
ATOM 7988 C CA . ILE D 1 48 ? 5.130 15.350 14.722 1.00 10.25 48 ILE D CA 1
ATOM 7989 C C . ILE D 1 48 ? 5.858 16.103 15.856 1.00 10.94 48 ILE D C 1
ATOM 7990 O O . ILE D 1 48 ? 5.925 17.288 15.849 1.00 11.51 48 ILE D O 1
ATOM 7995 N N . TYR D 1 49 ? 6.364 15.378 16.833 1.00 7.47 49 TYR D N 1
ATOM 7996 C CA . TYR D 1 49 ? 6.885 15.987 18.051 1.00 9.24 49 TYR D CA 1
ATOM 7997 C C . TYR D 1 49 ? 8.366 15.699 18.280 1.00 8.80 49 TYR D C 1
ATOM 7998 O O . TYR D 1 49 ? 8.868 15.838 19.398 1.00 7.72 49 TYR D O 1
ATOM 8007 N N . GLY D 1 50 ? 9.063 15.295 17.223 1.00 7.06 50 GLY D N 1
ATOM 8008 C CA . GLY D 1 50 ? 10.484 15.011 17.313 1.00 7.16 50 GLY D CA 1
ATOM 8009 C C . GLY D 1 50 ? 10.807 13.636 17.875 1.00 10.62 50 GLY D C 1
ATOM 8010 O O . GLY D 1 50 ? 9.961 12.744 17.904 1.00 6.73 50 GLY D O 1
ATOM 8011 N N . ILE D 1 51 ? 12.043 13.472 18.332 1.00 12.28 51 ILE D N 1
ATOM 8012 C CA . ILE D 1 51 ? 12.538 12.181 18.796 1.00 14.44 51 ILE D CA 1
ATOM 8013 C C . ILE D 1 51 ? 12.056 11.853 20.205 1.00 11.31 51 ILE D C 1
ATOM 8014 O O . ILE D 1 51 ? 11.846 12.748 21.019 1.00 6.76 51 ILE D O 1
ATOM 8019 N N . ALA D 1 52 ? 11.879 10.563 20.477 1.00 8.92 52 ALA D N 1
ATOM 8020 C CA . ALA D 1 52 ? 11.426 10.084 21.779 1.00 11.89 52 ALA D CA 1
ATOM 8021 C C . ALA D 1 52 ? 12.370 8.993 22.284 1.00 8.20 52 ALA D C 1
ATOM 8022 O O . ALA D 1 52 ? 13.109 8.402 21.498 1.00 9.92 52 ALA D O 1
ATOM 8024 N N . PRO D 1 53 ? 12.350 8.718 23.599 1.00 9.73 53 PRO D N 1
ATOM 8025 C CA . PRO D 1 53 ? 13.271 7.726 24.162 1.00 12.04 53 PRO D CA 1
ATOM 8026 C C . PRO D 1 53 ? 12.960 6.315 23.669 1.00 16.77 53 PRO D C 1
ATOM 8027 O O . PRO D 1 53 ? 11.832 6.048 23.250 1.00 12.92 53 PRO D O 1
ATOM 8031 N N . PRO D 1 54 ? 13.957 5.420 23.713 1.00 18.12 54 PRO D N 1
ATOM 8032 C CA . PRO D 1 54 ? 13.757 4.013 23.355 1.00 18.54 54 PRO D CA 1
ATOM 8033 C C . PRO D 1 54 ? 12.566 3.415 24.095 1.00 11.23 54 PRO D C 1
ATOM 8034 O O . PRO D 1 54 ? 12.442 3.597 25.305 1.00 15.63 54 PRO D O 1
ATOM 8038 N N . PRO D 1 55 ? 11.686 2.715 23.365 1.00 10.65 55 PRO D N 1
ATOM 8039 C CA . PRO D 1 55 ? 10.474 2.105 23.924 1.00 13.67 55 PRO D CA 1
ATOM 8040 C C . PRO D 1 55 ? 10.743 1.125 25.066 1.00 14.58 55 PRO D C 1
ATOM 8041 O O . PRO D 1 55 ? 9.817 0.795 25.805 1.00 13.93 55 PRO D O 1
ATOM 8045 N N . GLN D 1 56 ? 11.980 0.663 25.209 1.00 12.05 56 GLN D N 1
ATOM 8046 C CA . GLN D 1 56 ? 12.310 -0.227 26.312 1.00 16.22 56 GLN D CA 1
ATOM 8047 C C . GLN D 1 56 ? 12.109 0.476 27.656 1.00 20.66 56 GLN D C 1
ATOM 8048 O O . GLN D 1 56 ? 12.027 -0.171 28.699 1.00 20.56 56 GLN D O 1
ATOM 8054 N N . PHE D 1 57 ? 12.016 1.803 27.623 1.00 12.50 57 PHE D N 1
ATOM 8055 C CA . PHE D 1 57 ? 11.874 2.590 28.848 1.00 14.59 57 PHE D CA 1
ATOM 8056 C C . PHE D 1 57 ? 10.425 2.944 29.188 1.00 14.48 57 PHE D C 1
ATOM 8057 O O . PHE D 1 57 ? 10.181 3.795 30.042 1.00 17.01 57 PHE D O 1
ATOM 8065 N N . LYS D 1 58 ? 9.471 2.292 28.527 1.00 16.55 58 LYS D N 1
ATOM 8066 C CA . LYS D 1 58 ? 8.048 2.581 28.730 1.00 15.99 58 LYS D CA 1
ATOM 8067 C C . LYS D 1 58 ? 7.637 2.667 30.197 1.00 13.89 58 LYS D C 1
ATOM 8068 O O . LYS D 1 58 ? 6.834 3.521 30.575 1.00 13.38 58 LYS D O 1
ATOM 8074 N N . LYS D 1 59 ? 8.180 1.781 31.023 1.00 13.74 59 LYS D N 1
ATOM 8075 C CA . LYS D 1 59 ? 7.765 1.707 32.421 1.00 16.30 59 LYS D CA 1
ATOM 8076 C C . LYS D 1 59 ? 8.346 2.813 33.300 1.00 14.59 59 LYS D C 1
ATOM 8077 O O . LYS D 1 59 ? 8.003 2.916 34.477 1.00 12.24 59 LYS D O 1
ATOM 8083 N N . ARG D 1 60 ? 9.219 3.637 32.729 1.00 10.68 60 ARG D N 1
ATOM 8084 C CA . ARG D 1 60 ? 9.746 4.791 33.448 1.00 10.55 60 ARG D CA 1
ATOM 8085 C C . ARG D 1 60 ? 8.724 5.922 33.445 1.00 10.32 60 ARG D C 1
ATOM 8086 O O . ARG D 1 60 ? 8.888 6.926 34.141 1.00 14.24 60 ARG D O 1
ATOM 8094 N N . TYR D 1 61 ? 7.665 5.753 32.661 1.00 6.93 61 TYR D N 1
ATOM 8095 C CA . TYR D 1 61 ? 6.680 6.813 32.471 1.00 8.26 61 TYR D CA 1
ATOM 8096 C C . TYR D 1 61 ? 5.301 6.439 32.992 1.00 13.10 61 TYR D C 1
ATOM 8097 O O . TYR D 1 61 ? 4.793 5.353 32.710 1.00 15.25 61 TYR D O 1
ATOM 8106 N N . ASN D 1 62 ? 4.697 7.348 33.750 1.00 9.64 62 ASN D N 1
ATOM 8107 C CA . ASN D 1 62 ? 3.357 7.124 34.284 1.00 14.75 62 ASN D CA 1
ATOM 8108 C C . ASN D 1 62 ? 2.263 7.218 33.225 1.00 17.22 62 ASN D C 1
ATOM 8109 O O . ASN D 1 62 ? 2.279 8.103 32.369 1.00 12.18 62 ASN D O 1
ATOM 8114 N N . THR D 1 63 ? 1.316 6.289 33.295 1.00 20.82 63 THR D N 1
ATOM 8115 C CA . THR D 1 63 ? 0.186 6.252 32.379 1.00 23.17 63 THR D CA 1
ATOM 8116 C C . THR D 1 63 ? -1.020 5.725 33.138 1.00 31.60 63 THR D C 1
ATOM 8117 O O . THR D 1 63 ? -0.963 5.554 34.357 1.00 25.87 63 THR D O 1
ATOM 8121 N N . ASN D 1 64 ? -2.104 5.457 32.414 1.00 35.49 64 ASN D N 1
ATOM 8122 C CA . ASN D 1 64 ? -3.309 4.889 33.012 1.00 36.11 64 ASN D CA 1
ATOM 8123 C C . ASN D 1 64 ? -3.026 3.602 33.776 1.00 29.15 64 ASN D C 1
ATOM 8124 O O . ASN D 1 64 ? -3.638 3.340 34.810 1.00 33.04 64 ASN D O 1
ATOM 8129 N N . ASP D 1 65 ? -2.094 2.803 33.265 1.00 20.15 65 ASP D N 1
ATOM 8130 C CA . ASP D 1 65 ? -1.796 1.508 33.865 1.00 30.43 65 ASP D CA 1
ATOM 8131 C C . ASP D 1 65 ? -0.415 1.449 34.515 1.00 26.87 65 ASP D C 1
ATOM 8132 O O . ASP D 1 65 ? 0.092 0.367 34.810 1.00 21.61 65 ASP D O 1
ATOM 8137 N N . ASN D 1 66 ? 0.192 2.611 34.733 1.00 21.65 66 ASN D N 1
ATOM 8138 C CA . ASN D 1 66 ? 1.493 2.667 35.391 1.00 19.42 66 ASN D CA 1
ATOM 8139 C C . ASN D 1 66 ? 1.627 3.866 36.323 1.00 18.29 66 ASN D C 1
ATOM 8140 O O . ASN D 1 66 ? 1.478 5.013 35.903 1.00 17.57 66 ASN D O 1
ATOM 8145 N N . SER D 1 67 ? 1.908 3.593 37.592 1.00 19.52 67 SER D N 1
ATOM 8146 C CA . SER D 1 67 ? 2.104 4.654 38.571 1.00 17.46 67 SER D CA 1
ATOM 8147 C C . SER D 1 67 ? 3.486 4.558 39.208 1.00 14.99 67 SER D C 1
ATOM 8148 O O . SER D 1 67 ? 3.773 5.234 40.194 1.00 22.60 67 SER D O 1
ATOM 8151 N N . ARG D 1 68 ? 4.344 3.721 38.634 1.00 14.30 68 ARG D N 1
ATOM 8152 C CA . ARG D 1 68 ? 5.670 3.482 39.196 1.00 17.13 68 ARG D CA 1
ATOM 8153 C C . ARG D 1 68 ? 6.761 4.272 38.477 1.00 20.09 68 ARG D C 1
ATOM 8154 O O . ARG D 1 68 ? 7.947 4.098 38.757 1.00 15.35 68 ARG D O 1
ATOM 8162 N N . GLY D 1 69 ? 6.358 5.137 37.550 1.00 16.53 69 GLY D N 1
ATOM 8163 C CA . GLY D 1 69 ? 7.303 5.941 36.794 1.00 10.48 69 GLY D CA 1
ATOM 8164 C C . GLY D 1 69 ? 7.237 7.418 37.142 1.00 10.84 69 GLY D C 1
ATOM 8165 O O . GLY D 1 69 ? 6.974 7.790 38.286 1.00 8.50 69 GLY D O 1
ATOM 8166 N N . MET D 1 70 ? 7.469 8.265 36.146 1.00 3.97 70 MET D N 1
ATOM 8167 C CA . MET D 1 70 ? 7.510 9.704 36.366 1.00 3.21 70 MET D CA 1
ATOM 8168 C C . MET D 1 70 ? 6.371 10.402 35.628 1.00 6.85 70 MET D C 1
ATOM 8169 O O . MET D 1 70 ? 5.849 9.886 34.641 1.00 11.05 70 MET D O 1
ATOM 8174 N N . ASN D 1 71 ? 5.996 11.582 36.112 1.00 6.23 71 ASN D N 1
ATOM 8175 C CA . ASN D 1 71 ? 4.982 12.399 35.460 1.00 5.37 71 ASN D CA 1
ATOM 8176 C C . ASN D 1 71 ? 5.606 13.289 34.381 1.00 8.45 71 ASN D C 1
ATOM 8177 O O . ASN D 1 71 ? 5.849 14.480 34.597 1.00 4.83 71 ASN D O 1
ATOM 8182 N N . PHE D 1 72 ? 5.856 12.694 33.217 1.00 5.56 72 PHE D N 1
ATOM 8183 C CA . PHE D 1 72 ? 6.663 13.322 32.168 1.00 6.08 72 PHE D CA 1
ATOM 8184 C C . PHE D 1 72 ? 5.978 14.498 31.473 1.00 3.83 72 PHE D C 1
ATOM 8185 O O . PHE D 1 72 ? 6.613 15.222 30.710 1.00 5.37 72 PHE D O 1
ATOM 8193 N N . GLU D 1 73 ? 4.686 14.679 31.727 1.00 6.25 73 GLU D N 1
ATOM 8194 C CA . GLU D 1 73 ? 3.944 15.769 31.103 1.00 11.50 73 GLU D CA 1
ATOM 8195 C C . GLU D 1 73 ? 3.953 17.055 31.933 1.00 14.75 73 GLU D C 1
ATOM 8196 O O . GLU D 1 73 ? 3.377 18.065 31.534 1.00 12.04 73 GLU D O 1
ATOM 8202 N N . THR D 1 74 ? 4.622 17.021 33.081 1.00 13.61 74 THR D N 1
ATOM 8203 C CA . THR D 1 74 ? 4.742 18.211 33.918 1.00 10.28 74 THR D CA 1
ATOM 8204 C C . THR D 1 74 ? 5.870 19.118 33.433 1.00 11.92 74 THR D C 1
ATOM 8205 O O . THR D 1 74 ? 6.751 18.686 32.694 1.00 7.71 74 THR D O 1
ATOM 8209 N N . ILE D 1 75 ? 5.844 20.379 33.850 1.00 11.31 75 ILE D N 1
ATOM 8210 C CA . ILE D 1 75 ? 6.905 21.306 33.478 1.00 9.43 75 ILE D CA 1
ATOM 8211 C C . ILE D 1 75 ? 8.227 20.895 34.130 1.00 12.07 75 ILE D C 1
ATOM 8212 O O . ILE D 1 75 ? 9.303 21.182 33.606 1.00 7.90 75 ILE D O 1
ATOM 8217 N N . MET D 1 76 ? 8.144 20.210 35.265 1.00 6.03 76 MET D N 1
ATOM 8218 C CA . MET D 1 76 ? 9.347 19.774 35.968 1.00 4.66 76 MET D CA 1
ATOM 8219 C C . MET D 1 76 ? 10.150 18.751 35.164 1.00 2.00 76 MET D C 1
ATOM 8220 O O . MET D 1 76 ? 11.380 18.720 35.245 1.00 8.46 76 MET D O 1
ATOM 8225 N N . PHE D 1 77 ? 9.464 17.918 34.386 1.00 1.45 77 PHE D N 1
ATOM 8226 C CA . PHE D 1 77 ? 10.162 17.000 33.495 1.00 7.79 77 PHE D CA 1
ATOM 8227 C C . PHE D 1 77 ? 11.083 17.774 32.560 1.00 5.62 77 PHE D C 1
ATOM 8228 O O . PHE D 1 77 ? 12.243 17.405 32.368 1.00 4.72 77 PHE D O 1
ATOM 8236 N N . THR D 1 78 ? 10.559 18.848 31.977 1.00 7.01 78 THR D N 1
ATOM 8237 C CA . THR D 1 78 ? 11.335 19.669 31.055 1.00 5.37 78 THR D CA 1
ATOM 8238 C C . THR D 1 78 ? 12.482 20.351 31.789 1.00 6.85 78 THR D C 1
ATOM 8239 O O . THR D 1 78 ? 13.613 20.381 31.308 1.00 8.22 78 THR D O 1
ATOM 8243 N N . LYS D 1 79 ? 12.187 20.884 32.968 1.00 5.88 79 LYS D N 1
ATOM 8244 C CA . LYS D 1 79 ? 13.209 21.533 33.780 1.00 9.47 79 LYS D CA 1
ATOM 8245 C C . LYS D 1 79 ? 14.339 20.576 34.163 1.00 4.52 79 LYS D C 1
ATOM 8246 O O . LYS D 1 79 ? 15.510 20.946 34.121 1.00 5.84 79 LYS D O 1
ATOM 8252 N N . VAL D 1 80 ? 13.986 19.348 34.531 1.00 1.24 80 VAL D N 1
ATOM 8253 C CA . VAL D 1 80 ? 14.987 18.338 34.869 1.00 2.89 80 VAL D CA 1
ATOM 8254 C C . VAL D 1 80 ? 15.779 17.906 33.633 1.00 3.63 80 VAL D C 1
ATOM 8255 O O . VAL D 1 80 ? 17.000 17.770 33.686 1.00 7.94 80 VAL D O 1
ATOM 8259 N N . ALA D 1 81 ? 15.079 17.700 32.523 1.00 3.01 81 ALA D N 1
ATOM 8260 C CA . ALA D 1 81 ? 15.735 17.358 31.268 1.00 5.93 81 ALA D CA 1
ATOM 8261 C C . ALA D 1 81 ? 16.761 18.424 30.892 1.00 5.54 81 ALA D C 1
ATOM 8262 O O . ALA D 1 81 ? 17.888 18.110 30.513 1.00 7.26 81 ALA D O 1
ATOM 8264 N N . MET D 1 82 ? 16.364 19.688 31.000 1.00 4.66 82 MET D N 1
ATOM 8265 C CA . MET D 1 82 ? 17.274 20.791 30.711 1.00 6.71 82 MET D CA 1
ATOM 8266 C C . MET D 1 82 ? 18.453 20.833 31.681 1.00 5.73 82 MET D C 1
ATOM 8267 O O . MET D 1 82 ? 19.582 21.092 31.272 1.00 12.26 82 MET D O 1
ATOM 8272 N N . LEU D 1 83 ? 18.192 20.582 32.962 1.00 7.37 83 LEU D N 1
ATOM 8273 C CA . LEU D 1 83 ? 19.269 20.527 33.951 1.00 5.32 83 LEU D CA 1
ATOM 8274 C C . LEU D 1 83 ? 20.301 19.481 33.544 1.00 4.67 83 LEU D C 1
ATOM 8275 O O . LEU D 1 83 ? 21.506 19.730 33.574 1.00 9.33 83 LEU D O 1
ATOM 8280 N N . ILE D 1 84 ? 19.816 18.303 33.170 1.00 8.88 84 ILE D N 1
ATOM 8281 C CA . ILE D 1 84 ? 20.683 17.220 32.731 1.00 8.39 84 ILE D CA 1
ATOM 8282 C C . ILE D 1 84 ? 21.471 17.613 31.482 1.00 9.97 84 ILE D C 1
ATOM 8283 O O . ILE D 1 84 ? 22.686 17.429 31.423 1.00 7.04 84 ILE D O 1
ATOM 8288 N N . CYS D 1 85 ? 20.777 18.161 30.489 1.00 7.19 85 CYS D N 1
ATOM 8289 C CA . CYS D 1 85 ? 21.415 18.521 29.227 1.00 12.12 85 CYS D CA 1
ATOM 8290 C C . CYS D 1 85 ? 22.523 19.548 29.419 1.00 14.14 85 CYS D C 1
ATOM 8291 O O . CYS D 1 85 ? 23.587 19.445 28.811 1.00 11.31 85 CYS D O 1
ATOM 8294 N N . GLU D 1 86 ? 22.270 20.539 30.266 1.00 11.07 86 GLU D N 1
ATOM 8295 C CA . GLU D 1 86 ? 23.252 21.584 30.513 1.00 18.30 86 GLU D CA 1
ATOM 8296 C C . GLU D 1 86 ? 24.539 20.994 31.085 1.00 13.99 86 GLU D C 1
ATOM 8297 O O . GLU D 1 86 ? 25.639 21.376 30.690 1.00 14.13 86 GLU D O 1
ATOM 8303 N N . ALA D 1 87 ? 24.395 20.051 32.009 1.00 9.91 87 ALA D N 1
ATOM 8304 C CA . ALA D 1 87 ? 25.550 19.397 32.620 1.00 11.84 87 ALA D CA 1
ATOM 8305 C C . ALA D 1 87 ? 26.286 18.490 31.632 1.00 14.57 87 ALA D C 1
ATOM 8306 O O . ALA D 1 87 ? 27.513 18.521 31.545 1.00 12.92 87 ALA D O 1
ATOM 8308 N N . LEU D 1 88 ? 25.537 17.679 30.893 1.00 11.87 88 LEU D N 1
ATOM 8309 C CA . LEU D 1 88 ? 26.147 16.779 29.918 1.00 12.18 88 LEU D CA 1
ATOM 8310 C C . LEU D 1 88 ? 26.866 17.557 28.817 1.00 16.64 88 LEU D C 1
ATOM 8311 O O . LEU D 1 88 ? 27.943 17.160 28.369 1.00 12.43 88 LEU D O 1
ATOM 8316 N N . ASN D 1 89 ? 26.274 18.671 28.396 1.00 14.11 89 ASN D N 1
ATOM 8317 C CA . ASN D 1 89 ? 26.861 19.496 27.342 1.00 20.05 89 ASN D CA 1
ATOM 8318 C C . ASN D 1 89 ? 28.230 20.056 27.720 1.00 24.77 89 ASN D C 1
ATOM 8319 O O . ASN D 1 89 ? 29.072 20.291 26.854 1.00 25.99 89 ASN D O 1
ATOM 8324 N N . SER D 1 90 ? 28.455 20.255 29.015 1.00 20.25 90 SER D N 1
ATOM 8325 C CA . SER D 1 90 ? 29.720 20.811 29.484 1.00 20.05 90 SER D CA 1
ATOM 8326 C C . SER D 1 90 ? 30.836 19.772 29.466 1.00 19.67 90 SER D C 1
ATOM 8327 O O . SER D 1 90 ? 32.003 20.105 29.665 1.00 23.45 90 SER D O 1
ATOM 8330 N N . LEU D 1 91 ? 30.473 18.515 29.229 1.00 17.68 91 LEU D N 1
ATOM 8331 C CA . LEU D 1 91 ? 31.421 17.409 29.328 1.00 21.52 91 LEU D CA 1
ATOM 8332 C C . LEU D 1 91 ? 32.143 17.074 28.022 1.00 27.37 91 LEU D C 1
ATOM 8333 O O . LEU D 1 91 ? 33.203 16.448 28.041 1.00 28.19 91 LEU D O 1
ATOM 8338 N N . LYS D 1 92 ? 31.570 17.484 26.897 1.00 23.54 92 LYS D N 1
ATOM 8339 C CA . LYS D 1 92 ? 32.126 17.133 25.593 1.00 30.22 92 LYS D CA 1
ATOM 8340 C C . LYS D 1 92 ? 32.218 15.619 25.471 1.00 30.83 92 LYS D C 1
ATOM 8341 O O . LYS D 1 92 ? 33.276 15.080 25.143 1.00 32.87 92 LYS D O 1
ATOM 8347 N N . VAL D 1 93 ? 31.115 14.933 25.753 1.00 20.66 93 VAL D N 1
ATOM 8348 C CA . VAL D 1 93 ? 31.088 13.480 25.685 1.00 18.68 93 VAL D CA 1
ATOM 8349 C C . VAL D 1 93 ? 31.497 13.023 24.291 1.00 26.51 93 VAL D C 1
ATOM 8350 O O . VAL D 1 93 ? 31.085 13.613 23.291 1.00 21.57 93 VAL D O 1
ATOM 8354 N N . THR D 1 94 ? 32.315 11.978 24.228 1.00 30.40 94 THR D N 1
ATOM 8355 C CA . THR D 1 94 ? 32.797 11.468 22.952 1.00 30.95 94 THR D CA 1
ATOM 8356 C C . THR D 1 94 ? 31.977 10.278 22.476 1.00 33.22 94 THR D C 1
ATOM 8357 O O . THR D 1 94 ? 31.233 9.669 23.249 1.00 31.45 94 THR D O 1
ATOM 8361 N N . GLN D 1 95 ? 32.126 9.959 21.195 1.00 34.63 95 GLN D N 1
ATOM 8362 C CA . GLN D 1 95 ? 31.451 8.827 20.576 1.00 36.54 95 GLN D CA 1
ATOM 8363 C C . GLN D 1 95 ? 31.461 7.592 21.467 1.00 34.38 95 GLN D C 1
ATOM 8364 O O . GLN D 1 95 ? 30.433 6.948 21.664 1.00 33.01 95 GLN D O 1
ATOM 8370 N N . ALA D 1 96 ? 32.632 7.271 22.005 1.00 40.06 96 ALA D N 1
ATOM 8371 C CA . ALA D 1 96 ? 32.818 6.051 22.783 1.00 45.52 96 ALA D CA 1
ATOM 8372 C C . ALA D 1 96 ? 31.979 6.003 24.061 1.00 47.20 96 ALA D C 1
ATOM 8373 O O . ALA D 1 96 ? 31.506 4.938 24.460 1.00 47.67 96 ALA D O 1
ATOM 8375 N N . ASN D 1 97 ? 31.792 7.158 24.693 1.00 43.72 97 ASN D N 1
ATOM 8376 C CA . ASN D 1 97 ? 31.198 7.213 26.026 1.00 36.69 97 ASN D CA 1
ATOM 8377 C C . ASN D 1 97 ? 29.690 7.466 26.070 1.00 32.88 97 ASN D C 1
ATOM 8378 O O . ASN D 1 97 ? 29.044 7.194 27.082 1.00 33.22 97 ASN D O 1
ATOM 8383 N N . VAL D 1 98 ? 29.133 7.982 24.980 1.00 30.36 98 VAL D N 1
ATOM 8384 C CA . VAL D 1 98 ? 27.749 8.460 24.986 1.00 31.50 98 VAL D CA 1
ATOM 8385 C C . VAL D 1 98 ? 26.728 7.452 25.532 1.00 32.40 98 VAL D C 1
ATOM 8386 O O . VAL D 1 98 ? 25.860 7.813 26.329 1.00 24.14 98 VAL D O 1
ATOM 8390 N N . SER D 1 99 ? 26.829 6.195 25.110 1.00 30.66 99 SER D N 1
ATOM 8391 C CA . SER D 1 99 ? 25.904 5.169 25.586 1.00 33.74 99 SER D CA 1
ATOM 8392 C C . SER D 1 99 ? 26.074 4.917 27.079 1.00 28.44 99 SER D C 1
ATOM 8393 O O . SER D 1 99 ? 25.093 4.784 27.810 1.00 25.87 99 SER D O 1
ATOM 8396 N N . ASN D 1 100 ? 27.325 4.850 27.523 1.00 25.17 100 ASN D N 1
ATOM 8397 C CA . ASN D 1 100 ? 27.634 4.657 28.933 1.00 27.81 100 ASN D CA 1
ATOM 8398 C C . ASN D 1 100 ? 27.005 5.750 29.788 1.00 24.00 100 ASN D C 1
ATOM 8399 O O . ASN D 1 100 ? 26.367 5.474 30.803 1.00 24.71 100 ASN D O 1
ATOM 8404 N N . VAL D 1 101 ? 27.187 6.994 29.359 1.00 21.82 101 VAL D N 1
ATOM 8405 C CA . VAL D 1 101 ? 26.682 8.150 30.090 1.00 25.44 101 VAL D CA 1
ATOM 8406 C C . VAL D 1 101 ? 25.163 8.127 30.248 1.00 19.32 101 VAL D C 1
ATOM 8407 O O . VAL D 1 101 ? 24.643 8.333 31.343 1.00 25.03 101 VAL D O 1
ATOM 8411 N N . LEU D 1 102 ? 24.458 7.871 29.150 1.00 13.57 102 LEU D N 1
ATOM 8412 C CA . LEU D 1 102 ? 23.000 7.916 29.147 1.00 16.02 102 LEU D CA 1
ATOM 8413 C C . LEU D 1 102 ? 22.339 6.740 29.866 1.00 17.29 102 LEU D C 1
ATOM 8414 O O . LEU D 1 102 ? 21.173 6.822 30.258 1.00 12.70 102 LEU D O 1
ATOM 8419 N N . SER D 1 103 ? 23.078 5.649 30.040 1.00 17.08 103 SER D N 1
ATOM 8420 C CA . SER D 1 103 ? 22.520 4.455 30.668 1.00 15.73 103 SER D CA 1
ATOM 8421 C C . SER D 1 103 ? 22.529 4.543 32.195 1.00 12.88 103 SER D C 1
ATOM 8422 O O . SER D 1 103 ? 21.869 3.755 32.870 1.00 14.42 103 SER D O 1
ATOM 8425 N N . ARG D 1 104 ? 23.275 5.501 32.733 1.00 10.85 104 ARG D N 1
ATOM 8426 C CA . ARG D 1 104 ? 23.365 5.674 34.181 1.00 10.27 104 ARG D CA 1
ATOM 8427 C C . ARG D 1 104 ? 21.990 5.927 34.793 1.00 11.99 104 ARG D C 1
ATOM 8428 O O . ARG D 1 104 ? 21.263 6.821 34.362 1.00 11.60 104 ARG D O 1
ATOM 8436 N N . VAL D 1 105 ? 21.632 5.121 35.788 1.00 9.83 105 VAL D N 1
ATOM 8437 C CA . VAL D 1 105 ? 20.380 5.312 36.510 1.00 10.10 105 VAL D CA 1
ATOM 8438 C C . VAL D 1 105 ? 20.626 6.284 37.659 1.00 14.72 105 VAL D C 1
ATOM 8439 O O . VAL D 1 105 ? 21.574 6.123 38.429 1.00 13.64 105 VAL D O 1
ATOM 8443 N N . VAL D 1 106 ? 19.782 7.303 37.764 1.00 10.55 106 VAL D N 1
ATOM 8444 C CA . VAL D 1 106 ? 19.957 8.316 38.798 1.00 15.47 106 VAL D CA 1
ATOM 8445 C C . VAL D 1 106 ? 18.669 8.555 39.568 1.00 15.31 106 VAL D C 1
ATOM 8446 O O . VAL D 1 106 ? 17.602 8.086 39.174 1.00 11.95 106 VAL D O 1
ATOM 8450 N N . SER D 1 107 ? 18.777 9.285 40.673 1.00 9.13 107 SER D N 1
ATOM 8451 C CA . SER D 1 107 ? 17.599 9.710 41.410 1.00 7.76 107 SER D CA 1
ATOM 8452 C C . SER D 1 107 ? 16.977 10.932 40.748 1.00 6.49 107 SER D C 1
ATOM 8453 O O . SER D 1 107 ? 17.605 11.984 40.658 1.00 6.31 107 SER D O 1
ATOM 8456 N N . ILE D 1 108 ? 15.739 10.786 40.292 1.00 7.11 108 ILE D N 1
ATOM 8457 C CA . ILE D 1 108 ? 15.014 11.882 39.664 1.00 7.72 108 ILE D CA 1
ATOM 8458 C C . ILE D 1 108 ? 14.650 12.958 40.687 1.00 4.52 108 ILE D C 1
ATOM 8459 O O . ILE D 1 108 ? 14.663 14.154 40.386 1.00 9.91 108 ILE D O 1
ATOM 8464 N N . ARG D 1 109 ? 14.327 12.522 41.899 1.00 1.85 109 ARG D N 1
ATOM 8465 C CA . ARG D 1 109 ? 13.940 13.439 42.964 1.00 1.31 109 ARG D CA 1
ATOM 8466 C C . ARG D 1 109 ? 15.098 14.355 43.334 1.00 2.58 109 ARG D C 1
ATOM 8467 O O . ARG D 1 109 ? 14.909 15.545 43.592 1.00 7.85 109 ARG D O 1
ATOM 8475 N N . HIS D 1 110 ? 16.298 13.787 43.360 1.00 4.52 110 HIS D N 1
ATOM 8476 C CA . HIS D 1 110 ? 17.508 14.555 43.617 1.00 3.86 110 HIS D CA 1
ATOM 8477 C C . HIS D 1 110 ? 17.625 15.678 42.585 1.00 4.32 110 HIS D C 1
ATOM 8478 O O . HIS D 1 110 ? 17.974 16.812 42.921 1.00 4.64 110 HIS D O 1
ATOM 8485 N N . LEU D 1 111 ? 17.309 15.363 41.332 1.00 5.47 111 LEU D N 1
ATOM 8486 C CA . LEU D 1 111 ? 17.367 16.354 40.257 1.00 5.20 111 LEU D CA 1
ATOM 8487 C C . LEU D 1 111 ? 16.272 17.424 40.359 1.00 2.49 111 LEU D C 1
ATOM 8488 O O . LEU D 1 111 ? 16.536 18.604 40.126 1.00 3.90 111 LEU D O 1
ATOM 8493 N N . GLU D 1 112 ? 15.049 17.019 40.697 1.00 0.69 112 GLU D N 1
ATOM 8494 C CA . GLU D 1 112 ? 13.986 17.999 40.916 1.00 3.44 112 GLU D CA 1
ATOM 8495 C C . GLU D 1 112 ? 14.376 18.966 42.032 1.00 3.01 112 GLU D C 1
ATOM 8496 O O . GLU D 1 112 ? 14.151 20.171 41.925 1.00 6.27 112 GLU D O 1
ATOM 8502 N N . ASN D 1 113 ? 14.967 18.432 43.098 1.00 3.48 113 ASN D N 1
ATOM 8503 C CA . ASN D 1 113 ? 15.461 19.262 44.191 1.00 1.77 113 ASN D CA 1
ATOM 8504 C C . ASN D 1 113 ? 16.535 20.255 43.753 1.00 2.65 113 ASN D C 1
ATOM 8505 O O . ASN D 1 113 ? 16.576 21.387 44.237 1.00 5.47 113 ASN D O 1
ATOM 8510 N N . LEU D 1 114 ? 17.405 19.832 42.840 1.00 1.41 114 LEU D N 1
ATOM 8511 C CA . LEU D 1 114 ? 18.413 20.733 42.289 1.00 6.74 114 LEU D CA 1
ATOM 8512 C C . LEU D 1 114 ? 17.772 21.847 41.459 1.00 5.20 114 LEU D C 1
ATOM 8513 O O . LEU D 1 114 ? 18.227 22.994 41.489 1.00 3.86 114 LEU D O 1
ATOM 8518 N N . VAL D 1 115 ? 16.718 21.513 40.721 1.00 4.89 115 VAL D N 1
ATOM 8519 C CA . VAL D 1 115 ? 15.980 22.528 39.980 1.00 5.83 115 VAL D CA 1
ATOM 8520 C C . VAL D 1 115 ? 15.407 23.556 40.951 1.00 3.67 115 VAL D C 1
ATOM 8521 O O . VAL D 1 115 ? 15.476 24.762 40.715 1.00 8.98 115 VAL D O 1
ATOM 8525 N N . ILE D 1 116 ? 14.854 23.069 42.055 1.00 1.94 116 ILE D N 1
ATOM 8526 C CA . ILE D 1 116 ? 14.276 23.947 43.068 1.00 2.99 116 ILE D CA 1
ATOM 8527 C C . ILE D 1 116 ? 15.334 24.878 43.674 1.00 5.32 116 ILE D C 1
ATOM 8528 O O . ILE D 1 116 ? 15.075 26.058 43.889 1.00 5.01 116 ILE D O 1
ATOM 8533 N N . ARG D 1 117 ? 16.530 24.355 43.930 1.00 2.88 117 ARG D N 1
ATOM 8534 C CA . ARG D 1 117 ? 17.639 25.202 44.372 1.00 4.95 117 ARG D CA 1
ATOM 8535 C C . ARG D 1 117 ? 17.997 26.228 43.298 1.00 6.60 117 ARG D C 1
ATOM 8536 O O . ARG D 1 117 ? 18.018 27.434 43.553 1.00 5.91 117 ARG D O 1
ATOM 8544 N N . LYS D 1 118 ? 18.268 25.729 42.094 1.00 4.01 118 LYS D N 1
ATOM 8545 C CA . LYS D 1 118 ? 18.719 26.546 40.969 1.00 6.14 118 LYS D CA 1
ATOM 8546 C C . LYS D 1 118 ? 17.797 27.719 40.634 1.00 4.68 118 LYS D C 1
ATOM 8547 O O . LYS D 1 118 ? 18.257 28.775 40.199 1.00 6.73 118 LYS D O 1
ATOM 8553 N N . GLU D 1 119 ? 16.497 27.533 40.822 1.00 1.51 119 GLU D N 1
ATOM 8554 C CA . GLU D 1 119 ? 15.531 28.556 40.425 1.00 9.77 119 GLU D CA 1
ATOM 8555 C C . GLU D 1 119 ? 15.211 29.562 41.536 1.00 12.80 119 GLU D C 1
ATOM 8556 O O . GLU D 1 119 ? 14.453 30.509 41.327 1.00 16.01 119 GLU D O 1
ATOM 8562 N N . ASN D 1 120 ? 15.804 29.359 42.707 1.00 9.26 120 ASN D N 1
ATOM 8563 C CA . ASN D 1 120 ? 15.608 30.262 43.835 1.00 7.05 120 ASN D CA 1
ATOM 8564 C C . ASN D 1 120 ? 16.724 31.304 43.919 1.00 7.25 120 ASN D C 1
ATOM 8565 O O . ASN D 1 120 ? 17.874 30.968 44.193 1.00 6.60 120 ASN D O 1
ATOM 8570 N N . PRO D 1 121 ? 16.386 32.580 43.681 1.00 11.57 121 PRO D N 1
ATOM 8571 C CA . PRO D 1 121 ? 17.384 33.658 43.720 1.00 7.33 121 PRO D CA 1
ATOM 8572 C C . PRO D 1 121 ? 18.092 33.807 45.074 1.00 9.11 121 PRO D C 1
ATOM 8573 O O . PRO D 1 121 ? 19.157 34.420 45.141 1.00 12.22 121 PRO D O 1
ATOM 8577 N N . GLN D 1 122 ? 17.519 33.250 46.134 1.00 5.13 122 GLN D N 1
ATOM 8578 C CA . GLN D 1 122 ? 18.165 33.284 47.446 1.00 6.00 122 GLN D CA 1
ATOM 8579 C C . GLN D 1 122 ? 19.318 32.282 47.534 1.00 6.68 122 GLN D C 1
ATOM 8580 O O . GLN D 1 122 ? 20.212 32.420 48.370 1.00 5.58 122 GLN D O 1
ATOM 8586 N N . ASP D 1 123 ? 19.283 31.276 46.666 1.00 4.75 123 ASP D N 1
ATOM 8587 C CA . ASP D 1 123 ? 20.191 30.136 46.744 1.00 8.46 123 ASP D CA 1
ATOM 8588 C C . ASP D 1 123 ? 21.455 30.370 45.915 1.00 9.24 123 ASP D C 1
ATOM 8589 O O . ASP D 1 123 ? 21.387 30.880 44.797 1.00 11.39 123 ASP D O 1
ATOM 8594 N N . ILE D 1 124 ? 22.607 29.997 46.466 1.00 4.37 124 ILE D N 1
ATOM 8595 C CA . ILE D 1 124 ? 23.880 30.188 45.772 1.00 7.56 124 ILE D CA 1
ATOM 8596 C C . ILE D 1 124 ? 23.895 29.559 44.378 1.00 11.58 124 ILE D C 1
ATOM 8597 O O . ILE D 1 124 ? 24.562 30.065 43.478 1.00 10.20 124 ILE D O 1
ATOM 8602 N N . LEU D 1 125 ? 23.167 28.459 44.196 1.00 5.26 125 LEU D N 1
ATOM 8603 C CA . LEU D 1 125 ? 23.153 27.785 42.896 1.00 6.33 125 LEU D CA 1
ATOM 8604 C C . LEU D 1 125 ? 22.551 28.665 41.809 1.00 8.83 125 LEU D C 1
ATOM 8605 O O . LEU D 1 125 ? 22.865 28.509 40.631 1.00 12.11 125 LEU D O 1
ATOM 8610 N N . PHE D 1 126 ? 21.681 29.585 42.210 1.00 9.47 126 PHE D N 1
ATOM 8611 C CA . PHE D 1 126 ? 21.067 30.520 41.276 1.00 7.84 126 PHE D CA 1
ATOM 8612 C C . PHE D 1 126 ? 22.113 31.465 40.686 1.00 11.63 126 PHE D C 1
ATOM 8613 O O . PHE D 1 126 ? 22.005 31.877 39.532 1.00 8.83 126 PHE D O 1
ATOM 8621 N N . HIS D 1 127 ? 23.129 31.792 41.479 1.00 16.27 127 HIS D N 1
ATOM 8622 C CA . HIS D 1 127 ? 24.106 32.811 41.104 1.00 19.62 127 HIS D CA 1
ATOM 8623 C C . HIS D 1 127 ? 25.435 32.247 40.603 1.00 19.47 127 HIS D C 1
ATOM 8624 O O . HIS D 1 127 ? 26.242 32.972 40.026 1.00 20.30 127 HIS D O 1
ATOM 8631 N N . SER D 1 128 ? 25.665 30.958 40.824 1.00 17.01 128 SER D N 1
ATOM 8632 C CA . SER D 1 128 ? 26.919 30.339 40.411 1.00 15.56 128 SER D CA 1
ATOM 8633 C C . SER D 1 128 ? 26.693 29.161 39.473 1.00 17.94 128 SER D C 1
ATOM 8634 O O . SER D 1 128 ? 26.269 28.089 39.904 1.00 13.15 128 SER D O 1
ATOM 8637 N N . LYS D 1 129 ? 26.976 29.364 38.189 1.00 16.20 129 LYS D N 1
ATOM 8638 C CA . LYS D 1 129 ? 26.871 28.290 37.207 1.00 11.96 129 LYS D CA 1
ATOM 8639 C C . LYS D 1 129 ? 27.886 27.187 37.489 1.00 9.27 129 LYS D C 1
ATOM 8640 O O . LYS D 1 129 ? 27.626 26.015 37.227 1.00 11.93 129 LYS D O 1
ATOM 8646 N N . ASP D 1 130 ? 29.044 27.569 38.020 1.00 11.02 130 ASP D N 1
ATOM 8647 C CA . ASP D 1 130 ? 30.072 26.602 38.393 1.00 17.56 130 ASP D CA 1
ATOM 8648 C C . ASP D 1 130 ? 29.550 25.606 39.424 1.00 13.72 130 ASP D C 1
ATOM 8649 O O . ASP D 1 130 ? 29.696 24.394 39.259 1.00 12.07 130 ASP D O 1
ATOM 8654 N N . LEU D 1 131 ? 28.954 26.124 40.493 1.00 10.51 131 LEU D N 1
ATOM 8655 C CA . LEU D 1 131 ? 28.434 25.276 41.563 1.00 11.28 131 LEU D CA 1
ATOM 8656 C C . LEU D 1 131 ? 27.228 24.463 41.107 1.00 9.18 131 LEU D C 1
ATOM 8657 O O . LEU D 1 131 ? 27.063 23.310 41.509 1.00 4.50 131 LEU D O 1
ATOM 8662 N N . LEU D 1 132 ? 26.384 25.064 40.275 1.00 7.55 132 LEU D N 1
ATOM 8663 C CA . LEU D 1 132 ? 25.224 24.354 39.744 1.00 8.80 132 LEU D CA 1
ATOM 8664 C C . LEU D 1 132 ? 25.658 23.147 38.919 1.00 7.19 132 LEU D C 1
ATOM 8665 O O . LEU D 1 132 ? 25.118 22.052 39.072 1.00 7.59 132 LEU D O 1
ATOM 8670 N N . LEU D 1 133 ? 26.635 23.353 38.042 1.00 10.06 133 LEU D N 1
ATOM 8671 C CA . LEU D 1 133 ? 27.137 22.273 37.200 1.00 14.31 133 LEU D CA 1
ATOM 8672 C C . LEU D 1 133 ? 27.787 21.174 38.036 1.00 10.42 133 LEU D C 1
ATOM 8673 O O . LEU D 1 133 ? 27.538 19.987 37.821 1.00 9.41 133 LEU D O 1
ATOM 8678 N N . LYS D 1 134 ? 28.610 21.576 38.997 1.00 10.20 134 LYS D N 1
ATOM 8679 C CA . LYS D 1 134 ? 29.257 20.627 39.898 1.00 16.12 134 LYS D CA 1
ATOM 8680 C C . LYS D 1 134 ? 28.224 19.793 40.662 1.00 8.37 134 LYS D C 1
ATOM 8681 O O . LYS D 1 134 ? 28.357 18.571 40.775 1.00 6.37 134 LYS D O 1
ATOM 8687 N N . SER D 1 135 ? 27.197 20.460 41.183 1.00 5.78 135 SER D N 1
ATOM 8688 C CA . SER D 1 135 ? 26.127 19.781 41.913 1.00 5.71 135 SER D CA 1
ATOM 8689 C C . SER D 1 135 ? 25.384 18.789 41.019 1.00 3.30 135 SER D C 1
ATOM 8690 O O . SER D 1 135 ? 25.041 17.686 41.444 1.00 3.61 135 SER D O 1
ATOM 8693 N N . THR D 1 136 ? 25.126 19.192 39.779 1.00 6.77 136 THR D N 1
ATOM 8694 C CA . THR D 1 136 ? 24.392 18.344 38.849 1.00 4.97 136 THR D CA 1
ATOM 8695 C C . THR D 1 136 ? 25.231 17.137 38.431 1.00 9.55 136 THR D C 1
ATOM 8696 O O . THR D 1 136 ? 24.733 16.012 38.363 1.00 9.29 136 THR D O 1
ATOM 8700 N N . LEU D 1 137 ? 26.509 17.377 38.154 1.00 6.10 137 LEU D N 1
ATOM 8701 C CA . LEU D 1 137 ? 27.416 16.308 37.754 1.00 8.58 137 LEU D CA 1
ATOM 8702 C C . LEU D 1 137 ? 27.505 15.236 38.835 1.00 11.15 137 LEU D C 1
ATOM 8703 O O . LEU D 1 137 ? 27.494 14.037 38.543 1.00 6.87 137 LEU D O 1
ATOM 8708 N N . ILE D 1 138 ? 27.581 15.673 40.087 1.00 8.97 138 ILE D N 1
ATOM 8709 C CA . ILE D 1 138 ? 27.563 14.750 41.211 1.00 7.31 138 ILE D CA 1
ATOM 8710 C C . ILE D 1 138 ? 26.282 13.921 41.193 1.00 10.34 138 ILE D C 1
ATOM 8711 O O . ILE D 1 138 ? 26.308 12.715 41.437 1.00 9.14 138 ILE D O 1
ATOM 8716 N N . ALA D 1 139 ? 25.164 14.572 40.884 1.00 7.29 139 ALA D N 1
ATOM 8717 C CA . ALA D 1 139 ? 23.859 13.915 40.913 1.00 7.54 139 ALA D CA 1
ATOM 8718 C C . ALA D 1 139 ? 23.632 12.943 39.753 1.00 12.56 139 ALA D C 1
ATOM 8719 O O . ALA D 1 139 ? 22.837 12.009 39.870 1.00 16.69 139 ALA D O 1
ATOM 8721 N N . ILE D 1 140 ? 24.321 13.151 38.635 1.00 12.15 140 ILE D N 1
ATOM 8722 C CA . ILE D 1 140 ? 24.110 12.287 37.473 1.00 10.93 140 ILE D CA 1
ATOM 8723 C C . ILE D 1 140 ? 25.267 11.324 37.220 1.00 12.68 140 ILE D C 1
ATOM 8724 O O . ILE D 1 140 ? 25.394 10.769 36.129 1.00 13.73 140 ILE D O 1
ATOM 8729 N N . GLY D 1 141 ? 26.102 11.131 38.235 1.00 15.77 141 GLY D N 1
ATOM 8730 C CA . GLY D 1 141 ? 27.153 10.130 38.188 1.00 19.38 141 GLY D CA 1
ATOM 8731 C C . GLY D 1 141 ? 28.338 10.466 37.303 1.00 17.20 141 GLY D C 1
ATOM 8732 O O . GLY D 1 141 ? 29.066 9.577 36.867 1.00 21.92 141 GLY D O 1
ATOM 8733 N N . GLN D 1 142 ? 28.542 11.752 37.045 1.00 14.45 142 GLN D N 1
ATOM 8734 C CA . GLN D 1 142 ? 29.640 12.190 36.191 1.00 11.14 142 GLN D CA 1
ATOM 8735 C C . GLN D 1 142 ? 30.630 13.065 36.948 1.00 10.32 142 GLN D C 1
ATOM 8736 O O . GLN D 1 142 ? 31.168 14.024 36.401 1.00 15.32 142 GLN D O 1
ATOM 8742 N N . SER D 1 143 ? 30.866 12.725 38.211 1.00 13.17 143 SER D N 1
ATOM 8743 C CA . SER D 1 143 ? 31.816 13.462 39.036 1.00 16.02 143 SER D CA 1
ATOM 8744 C C . SER D 1 143 ? 32.418 12.563 40.109 1.00 20.52 143 SER D C 1
ATOM 8745 O O . SER D 1 143 ? 31.766 11.646 40.608 1.00 23.31 143 SER D O 1
ATOM 8748 N N . LYS D 1 144 ? 33.667 12.833 40.464 1.00 19.85 144 LYS D N 1
ATOM 8749 C CA . LYS D 1 144 ? 34.315 12.110 41.548 1.00 27.15 144 LYS D CA 1
ATOM 8750 C C . LYS D 1 144 ? 34.104 12.840 42.867 1.00 21.87 144 LYS D C 1
ATOM 8751 O O . LYS D 1 144 ? 34.384 12.303 43.938 1.00 23.97 144 LYS D O 1
ATOM 8757 N N . GLU D 1 145 ? 33.591 14.062 42.783 1.00 15.85 145 GLU D N 1
ATOM 8758 C CA . GLU D 1 145 ? 33.417 14.887 43.969 1.00 15.53 145 GLU D CA 1
ATOM 8759 C C . GLU D 1 145 ? 32.287 14.369 44.851 1.00 10.41 145 GLU D C 1
ATOM 8760 O O . GLU D 1 145 ? 31.312 13.800 44.364 1.00 10.95 145 GLU D O 1
ATOM 8766 N N . ILE D 1 146 ? 32.442 14.572 46.155 1.00 10.16 146 ILE D N 1
ATOM 8767 C CA . ILE D 1 146 ? 31.449 14.170 47.136 1.00 12.06 146 ILE D CA 1
ATOM 8768 C C . ILE D 1 146 ? 30.407 15.267 47.308 1.00 9.49 146 ILE D C 1
ATOM 8769 O O . ILE D 1 146 ? 30.735 16.454 47.313 1.00 6.60 146 ILE D O 1
ATOM 8774 N N . GLU D 1 147 ? 29.149 14.867 47.436 1.00 7.03 147 GLU D N 1
ATOM 8775 C CA . GLU D 1 147 ? 28.085 15.814 47.722 1.00 7.45 147 GLU D CA 1
ATOM 8776 C C . GLU D 1 147 ? 28.305 16.405 49.114 1.00 4.34 147 GLU D C 1
ATOM 8777 O O . GLU D 1 147 ? 28.411 15.672 50.098 1.00 5.46 147 GLU D O 1
ATOM 8783 N N . THR D 1 148 ? 28.399 17.729 49.184 1.00 4.40 148 THR D N 1
ATOM 8784 C CA . THR D 1 148 ? 28.522 18.431 50.459 1.00 7.44 148 THR D CA 1
ATOM 8785 C C . THR D 1 148 ? 27.380 19.432 50.603 1.00 2.92 148 THR D C 1
ATOM 8786 O O . THR D 1 148 ? 26.508 19.510 49.739 1.00 5.35 148 THR D O 1
ATOM 8790 N N . THR D 1 149 ? 27.378 20.197 51.690 1.00 2.31 149 THR D N 1
ATOM 8791 C CA . THR D 1 149 ? 26.298 21.153 51.928 1.00 2.40 149 THR D CA 1
ATOM 8792 C C . THR D 1 149 ? 26.098 22.088 50.733 1.00 8.99 149 THR D C 1
ATOM 8793 O O . THR D 1 149 ? 24.973 22.279 50.265 1.00 8.29 149 THR D O 1
ATOM 8797 N N . ILE D 1 150 ? 27.194 22.652 50.231 1.00 6.32 150 ILE D N 1
ATOM 8798 C CA . ILE D 1 150 ? 27.137 23.582 49.104 1.00 5.34 150 ILE D CA 1
ATOM 8799 C C . ILE D 1 150 ? 26.546 22.944 47.849 1.00 3.63 150 ILE D C 1
ATOM 8800 O O . ILE D 1 150 ? 25.794 23.585 47.111 1.00 5.13 150 ILE D O 1
ATOM 8805 N N . THR D 1 151 ? 26.886 21.681 47.611 1.00 0.00 151 THR D N 1
ATOM 8806 C CA . THR D 1 151 ? 26.424 20.977 46.417 1.00 4.60 151 THR D CA 1
ATOM 8807 C C . THR D 1 151 ? 25.253 20.029 46.701 1.00 6.36 151 THR D C 1
ATOM 8808 O O . THR D 1 151 ? 24.916 19.186 45.870 1.00 8.03 151 THR D O 1
ATOM 8812 N N . ALA D 1 152 ? 24.631 20.184 47.866 1.00 2.52 152 ALA D N 1
ATOM 8813 C CA . ALA D 1 152 ? 23.543 19.303 48.296 1.00 1.90 152 ALA D CA 1
ATOM 8814 C C . ALA D 1 152 ? 22.328 19.327 47.370 1.00 3.04 152 ALA D C 1
ATOM 8815 O O . ALA D 1 152 ? 22.045 20.331 46.722 1.00 4.83 152 ALA D O 1
ATOM 8817 N N . GLU D 1 153 ? 21.598 18.217 47.326 1.00 8.38 153 GLU D N 1
ATOM 8818 C CA . GLU D 1 153 ? 20.399 18.147 46.504 1.00 8.74 153 GLU D CA 1
ATOM 8819 C C . GLU D 1 153 ? 19.385 19.199 46.944 1.00 7.53 153 GLU D C 1
ATOM 8820 O O . GLU D 1 153 ? 18.684 19.778 46.117 1.00 6.83 153 GLU D O 1
ATOM 8826 N N . GLY D 1 154 ? 19.318 19.456 48.247 1.00 1.82 154 GLY D N 1
ATOM 8827 C CA . GLY D 1 154 ? 18.422 20.477 48.756 1.00 5.89 154 GLY D CA 1
ATOM 8828 C C . GLY D 1 154 ? 17.325 19.971 49.677 1.00 9.47 154 GLY D C 1
ATOM 8829 O O . GLY D 1 154 ? 17.452 18.924 50.311 1.00 8.85 154 GLY D O 1
ATOM 8830 N N . GLY D 1 155 ? 16.236 20.727 49.748 1.00 8.77 155 GLY D N 1
ATOM 8831 C CA . GLY D 1 155 ? 15.176 20.449 50.697 1.00 7.40 155 GLY D CA 1
ATOM 8832 C C . GLY D 1 155 ? 15.063 21.582 51.693 1.00 9.83 155 GLY D C 1
ATOM 8833 O O . GLY D 1 155 ? 15.469 22.707 51.404 1.00 9.52 155 GLY D O 1
ATOM 8834 N N . GLU D 1 156 ? 14.511 21.291 52.867 1.00 7.24 156 GLU D N 1
ATOM 8835 C CA . GLU D 1 156 ? 14.337 22.307 53.899 1.00 7.24 156 GLU D CA 1
ATOM 8836 C C . GLU D 1 156 ? 15.361 22.106 55.004 1.00 6.84 156 GLU D C 1
ATOM 8837 O O . GLU D 1 156 ? 15.473 21.019 55.562 1.00 6.13 156 GLU D O 1
ATOM 8843 N N . ILE D 1 157 ? 16.115 23.154 55.311 1.00 6.26 157 ILE D N 1
ATOM 8844 C CA . ILE D 1 157 ? 17.075 23.095 56.401 1.00 9.36 157 ILE D CA 1
ATOM 8845 C C . ILE D 1 157 ? 16.342 23.056 57.739 1.00 7.32 157 ILE D C 1
ATOM 8846 O O . ILE D 1 157 ? 15.540 23.938 58.035 1.00 3.26 157 ILE D O 1
ATOM 8851 N N . VAL D 1 158 ? 16.611 22.022 58.534 1.00 5.11 158 VAL D N 1
ATOM 8852 C CA . VAL D 1 158 ? 15.951 21.847 59.825 1.00 7.44 158 VAL D CA 1
ATOM 8853 C C . VAL D 1 158 ? 16.941 21.865 60.984 1.00 7.43 158 VAL D C 1
ATOM 8854 O O . VAL D 1 158 ? 16.548 21.905 62.143 1.00 3.31 158 VAL D O 1
ATOM 8858 N N . PHE D 1 159 ? 18.226 21.826 60.662 1.00 5.65 159 PHE D N 1
ATOM 8859 C CA . PHE D 1 159 ? 19.270 21.950 61.670 1.00 3.54 159 PHE D CA 1
ATOM 8860 C C . PHE D 1 159 ? 20.573 22.322 60.991 1.00 4.95 159 PHE D C 1
ATOM 8861 O O . PHE D 1 159 ? 20.849 21.881 59.876 1.00 4.14 159 PHE D O 1
ATOM 8869 N N . GLN D 1 160 ? 21.373 23.137 61.666 1.00 2.01 160 GLN D N 1
ATOM 8870 C CA . GLN D 1 160 ? 22.662 23.541 61.125 1.00 6.88 160 GLN D CA 1
ATOM 8871 C C . GLN D 1 160 ? 23.622 23.945 62.237 1.00 10.13 160 GLN D C 1
ATOM 8872 O O . GLN D 1 160 ? 23.251 24.661 63.165 1.00 8.66 160 GLN D O 1
ATOM 8878 N N . ASN D 1 161 ? 24.854 23.459 62.155 1.00 8.41 161 ASN D N 1
ATOM 8879 C CA . ASN D 1 161 ? 25.926 24.002 62.977 1.00 7.65 161 ASN D CA 1
ATOM 8880 C C . ASN D 1 161 ? 27.181 24.166 62.138 1.00 7.89 161 ASN D C 1
ATOM 8881 O O . ASN D 1 161 ? 27.135 24.006 60.917 1.00 7.20 161 ASN D O 1
ATOM 8886 N N . ALA D 1 162 ? 28.293 24.491 62.782 1.00 10.38 162 ALA D N 1
ATOM 8887 C CA . ALA D 1 162 ? 29.519 24.781 62.052 1.00 13.07 162 ALA D CA 1
ATOM 8888 C C . ALA D 1 162 ? 29.883 23.685 61.054 1.00 11.97 162 ALA D C 1
ATOM 8889 O O . ALA D 1 162 ? 30.365 23.972 59.959 1.00 11.19 162 ALA D O 1
ATOM 8891 N N . ALA D 1 163 ? 29.632 22.434 61.425 1.00 10.63 163 ALA D N 1
ATOM 8892 C CA . ALA D 1 163 ? 30.120 21.302 60.642 1.00 7.88 163 ALA D CA 1
ATOM 8893 C C . ALA D 1 163 ? 29.060 20.622 59.775 1.00 7.13 163 ALA D C 1
ATOM 8894 O O . ALA D 1 163 ? 29.392 19.997 58.766 1.00 8.30 163 ALA D O 1
ATOM 8896 N N . PHE D 1 164 ? 27.794 20.730 60.169 1.00 3.78 164 PHE D N 1
ATOM 8897 C CA . PHE D 1 164 ? 26.734 19.973 59.503 1.00 7.33 164 PHE D CA 1
ATOM 8898 C C . PHE D 1 164 ? 25.547 20.832 59.072 1.00 9.06 164 PHE D C 1
ATOM 8899 O O . PHE D 1 164 ? 25.253 21.864 59.673 1.00 5.17 164 PHE D O 1
ATOM 8907 N N . THR D 1 165 ? 24.863 20.382 58.028 1.00 6.04 165 THR D N 1
ATOM 8908 C CA . THR D 1 165 ? 23.568 20.937 57.670 1.00 6.57 165 THR D CA 1
ATOM 8909 C C . THR D 1 165 ? 22.589 19.789 57.462 1.00 7.26 165 THR D C 1
ATOM 8910 O O . THR D 1 165 ? 22.858 18.870 56.687 1.00 5.52 165 THR D O 1
ATOM 8914 N N . MET D 1 166 ? 21.460 19.838 58.164 1.00 1.87 166 MET D N 1
ATOM 8915 C CA . MET D 1 166 ? 20.443 18.795 58.063 1.00 4.39 166 MET D CA 1
ATOM 8916 C C . MET D 1 166 ? 19.264 19.260 57.209 1.00 7.75 166 MET D C 1
ATOM 8917 O O . MET D 1 166 ? 18.720 20.344 57.427 1.00 7.31 166 MET D O 1
ATOM 8922 N N . TRP D 1 167 ? 18.879 18.430 56.241 1.00 2.36 167 TRP D N 1
ATOM 8923 C CA . TRP D 1 167 ? 17.839 18.775 55.281 1.00 0.00 167 TRP D CA 1
ATOM 8924 C C . TRP D 1 167 ? 16.668 17.816 55.387 1.00 1.47 167 TRP D C 1
ATOM 8925 O O . TRP D 1 167 ? 16.862 16.604 55.472 1.00 6.52 167 TRP D O 1
ATOM 8936 N N . LYS D 1 168 ? 15.452 18.348 55.350 1.00 2.71 168 LYS D N 1
ATOM 8937 C CA . LYS D 1 168 ? 14.283 17.502 55.166 1.00 4.74 168 LYS D CA 1
ATOM 8938 C C . LYS D 1 168 ? 14.038 17.316 53.674 1.00 4.52 168 LYS D C 1
ATOM 8939 O O . LYS D 1 168 ? 13.953 18.289 52.924 1.00 4.86 168 LYS D O 1
ATOM 8945 N N . LEU D 1 169 ? 13.940 16.065 53.243 1.00 3.75 169 LEU D N 1
ATOM 8946 C CA . LEU D 1 169 ? 13.654 15.777 51.845 1.00 4.44 169 LEU D CA 1
ATOM 8947 C C . LEU D 1 169 ? 12.146 15.789 51.642 1.00 11.54 169 LEU D C 1
ATOM 8948 O O . LEU D 1 169 ? 11.437 14.891 52.104 1.00 15.02 169 LEU D O 1
ATOM 8953 N N . THR D 1 170 ? 11.660 16.812 50.951 1.00 11.59 170 THR D N 1
ATOM 8954 C CA . THR D 1 170 ? 10.224 17.012 50.779 1.00 15.88 170 THR D CA 1
ATOM 8955 C C . THR D 1 170 ? 9.663 16.266 49.564 1.00 9.26 170 THR D C 1
ATOM 8956 O O . THR D 1 170 ? 8.939 16.836 48.748 1.00 6.51 170 THR D O 1
ATOM 8960 N N . TYR D 1 171 ? 9.983 14.979 49.474 1.00 10.24 171 TYR D N 1
ATOM 8961 C CA . TYR D 1 171 ? 9.611 14.156 48.328 1.00 8.98 171 TYR D CA 1
ATOM 8962 C C . TYR D 1 171 ? 8.103 14.011 48.124 1.00 12.12 171 TYR D C 1
ATOM 8963 O O . TYR D 1 171 ? 7.650 13.743 47.014 1.00 8.72 171 TYR D O 1
ATOM 8972 N N . LEU D 1 172 ? 7.327 14.182 49.190 1.00 8.80 172 LEU D N 1
ATOM 8973 C CA . LEU D 1 172 ? 5.873 14.062 49.084 1.00 8.37 172 LEU D CA 1
ATOM 8974 C C . LEU D 1 172 ? 5.275 15.150 48.195 1.00 10.61 172 LEU D C 1
ATOM 8975 O O . LEU D 1 172 ? 4.184 14.987 47.655 1.00 10.51 172 LEU D O 1
ATOM 8980 N N . GLU D 1 173 ? 5.995 16.258 48.053 1.00 7.98 173 GLU D N 1
ATOM 8981 C CA . GLU D 1 173 ? 5.475 17.425 47.356 1.00 7.90 173 GLU D CA 1
ATOM 8982 C C . GLU D 1 173 ? 6.071 17.598 45.961 1.00 11.13 173 GLU D C 1
ATOM 8983 O O . GLU D 1 173 ? 5.824 18.604 45.296 1.00 10.45 173 GLU D O 1
ATOM 8989 N N . HIS D 1 174 ? 6.859 16.626 45.518 1.00 3.30 174 HIS D N 1
ATOM 8990 C CA . HIS D 1 174 ? 7.488 16.720 44.205 1.00 5.25 174 HIS D CA 1
ATOM 8991 C C . HIS D 1 174 ? 6.458 16.600 43.094 1.00 8.55 174 HIS D C 1
ATOM 8992 O O . HIS D 1 174 ? 5.402 15.996 43.275 1.00 8.57 174 HIS D O 1
ATOM 8999 N N . GLN D 1 175 ? 6.776 17.184 41.945 1.00 8.18 175 GLN D N 1
ATOM 9000 C CA . GLN D 1 175 ? 5.886 17.151 40.793 1.00 11.24 175 GLN D CA 1
ATOM 9001 C C . GLN D 1 175 ? 6.242 16.006 39.842 1.00 6.61 175 GLN D C 1
ATOM 9002 O O . GLN D 1 175 ? 5.360 15.321 39.323 1.00 6.15 175 GLN D O 1
ATOM 9008 N N . LEU D 1 176 ? 7.537 15.794 39.628 1.00 5.47 176 LEU D N 1
ATOM 9009 C CA . LEU D 1 176 ? 7.997 14.816 38.640 1.00 0.87 176 LEU D CA 1
ATOM 9010 C C . LEU D 1 176 ? 7.827 13.370 39.101 1.00 8.56 176 LEU D C 1
ATOM 9011 O O . LEU D 1 176 ? 7.189 12.567 38.421 1.00 7.01 176 LEU D O 1
ATOM 9016 N N . MET D 1 177 ? 8.410 13.034 40.247 1.00 6.63 177 MET D N 1
ATOM 9017 C CA . MET D 1 177 ? 8.279 11.684 40.785 1.00 9.12 177 MET D CA 1
ATOM 9018 C C . MET D 1 177 ? 8.196 11.675 42.309 1.00 10.02 177 MET D C 1
ATOM 9019 O O . MET D 1 177 ? 9.124 11.232 42.986 1.00 8.95 177 MET D O 1
ATOM 9024 N N . PRO D 1 178 ? 7.072 12.158 42.850 1.00 7.13 178 PRO D N 1
ATOM 9025 C CA . PRO D 1 178 ? 6.888 12.218 44.303 1.00 11.24 178 PRO D CA 1
ATOM 9026 C C . PRO D 1 178 ? 6.817 10.830 44.922 1.00 15.08 178 PRO D C 1
ATOM 9027 O O . PRO D 1 178 ? 6.399 9.880 44.258 1.00 12.69 178 PRO D O 1
ATOM 9031 N N . ILE D 1 179 ? 7.238 10.712 46.178 1.00 8.73 179 ILE D N 1
ATOM 9032 C CA . ILE D 1 179 ? 6.955 9.514 46.953 1.00 8.34 179 ILE D CA 1
ATOM 9033 C C . ILE D 1 179 ? 5.446 9.462 47.165 1.00 9.60 179 ILE D C 1
ATOM 9034 O O . ILE D 1 179 ? 4.828 10.468 47.513 1.00 9.98 179 ILE D O 1
ATOM 9039 N N . LEU D 1 180 ? 4.853 8.294 46.947 1.00 10.24 180 LEU D N 1
ATOM 9040 C CA . LEU D 1 180 ? 3.401 8.157 47.001 1.00 17.83 180 LEU D CA 1
ATOM 9041 C C . LEU D 1 180 ? 2.897 7.716 48.379 1.00 19.85 180 LEU D C 1
ATOM 9042 O O . LEU D 1 180 ? 1.734 7.931 48.726 1.00 24.00 180 LEU D O 1
ATOM 9047 N N . ASP D 1 181 ? 3.779 7.106 49.161 1.00 15.22 181 ASP D N 1
ATOM 9048 C CA . ASP D 1 181 ? 3.450 6.704 50.522 1.00 13.96 181 ASP D CA 1
ATOM 9049 C C . ASP D 1 181 ? 3.443 7.922 51.445 1.00 11.88 181 ASP D C 1
ATOM 9050 O O . ASP D 1 181 ? 4.493 8.486 51.754 1.00 12.08 181 ASP D O 1
ATOM 9055 N N . GLN D 1 182 ? 2.254 8.310 51.896 1.00 5.34 182 GLN D N 1
ATOM 9056 C CA . GLN D 1 182 ? 2.088 9.533 52.680 1.00 12.63 182 GLN D CA 1
ATOM 9057 C C . GLN D 1 182 ? 2.724 9.488 54.070 1.00 4.22 182 GLN D C 1
ATOM 9058 O O . GLN D 1 182 ? 2.735 10.490 54.780 1.00 10.45 182 GLN D O 1
ATOM 9064 N N . ASN D 1 183 ? 3.246 8.330 54.458 1.00 7.97 183 ASN D N 1
ATOM 9065 C CA . ASN D 1 183 ? 3.921 8.205 55.749 1.00 13.95 183 ASN D CA 1
ATOM 9066 C C . ASN D 1 183 ? 5.424 8.436 55.624 1.00 16.17 183 ASN D C 1
ATOM 9067 O O . ASN D 1 183 ? 6.153 8.412 56.615 1.00 13.80 183 ASN D O 1
ATOM 9072 N N . PHE D 1 184 ? 5.881 8.665 54.397 1.00 11.39 184 PHE D N 1
ATOM 9073 C CA . PHE D 1 184 ? 7.299 8.878 54.143 1.00 5.31 184 PHE D CA 1
ATOM 9074 C C . PHE D 1 184 ? 7.845 10.099 54.867 1.00 5.37 184 PHE D C 1
ATOM 9075 O O . PHE D 1 184 ? 7.250 11.179 54.830 1.00 4.79 184 PHE D O 1
ATOM 9083 N N . ILE D 1 185 ? 8.984 9.907 55.524 1.00 5.23 185 ILE D N 1
ATOM 9084 C CA . ILE D 1 185 ? 9.772 10.998 56.085 1.00 4.10 185 ILE D CA 1
ATOM 9085 C C . ILE D 1 185 ? 11.242 10.611 56.002 1.00 7.31 185 ILE D C 1
ATOM 9086 O O . ILE D 1 185 ? 11.621 9.522 56.427 1.00 3.75 185 ILE D O 1
ATOM 9091 N N . GLU D 1 186 ? 12.071 11.495 55.456 1.00 3.33 186 GLU D N 1
ATOM 9092 C CA . GLU D 1 186 ? 13.507 11.237 55.404 1.00 3.04 186 GLU D CA 1
ATOM 9093 C C . GLU D 1 186 ? 14.295 12.542 55.413 1.00 7.50 186 GLU D C 1
ATOM 9094 O O . GLU D 1 186 ? 13.849 13.551 54.864 1.00 4.78 186 GLU D O 1
ATOM 9100 N N . TYR D 1 187 ? 15.460 12.508 56.053 1.00 4.08 187 TYR D N 1
ATOM 9101 C CA . TYR D 1 187 ? 16.372 13.641 56.089 1.00 1.80 187 TYR D CA 1
ATOM 9102 C C . TYR D 1 187 ? 17.756 13.208 55.634 1.00 4.89 187 TYR D C 1
ATOM 9103 O O . TYR D 1 187 ? 18.064 12.014 55.562 1.00 3.34 187 TYR D O 1
ATOM 9112 N N . LYS D 1 188 ? 18.599 14.184 55.329 1.00 5.81 188 LYS D N 1
ATOM 9113 C CA . LYS D 1 188 ? 20.006 13.902 55.114 1.00 9.34 188 LYS D CA 1
ATOM 9114 C C . LYS D 1 188 ? 20.838 14.971 55.805 1.00 7.50 188 LYS D C 1
ATOM 9115 O O . LYS D 1 188 ? 20.411 16.120 55.941 1.00 1.88 188 LYS D O 1
ATOM 9121 N N . VAL D 1 189 ? 22.017 14.579 56.268 1.00 4.15 189 VAL D N 1
ATOM 9122 C CA . VAL D 1 189 ? 22.929 15.518 56.893 1.00 6.10 189 VAL D CA 1
ATOM 9123 C C . VAL D 1 189 ? 24.198 15.590 56.061 1.00 7.67 189 VAL D C 1
ATOM 9124 O O . VAL D 1 189 ? 24.914 14.600 55.920 1.00 2.98 189 VAL D O 1
ATOM 9128 N N . THR D 1 190 ? 24.454 16.760 55.492 1.00 4.57 190 THR D N 1
ATOM 9129 C CA . THR D 1 190 ? 25.634 16.965 54.667 1.00 2.65 190 THR D CA 1
ATOM 9130 C C . THR D 1 190 ? 26.708 17.674 55.476 1.00 8.22 190 THR D C 1
ATOM 9131 O O . THR D 1 190 ? 26.407 18.429 56.403 1.00 8.19 190 THR D O 1
ATOM 9135 N N . LEU D 1 191 ? 27.962 17.427 55.118 1.00 6.07 191 LEU D N 1
ATOM 9136 C CA . LEU D 1 191 ? 29.088 18.080 55.767 1.00 9.40 191 LEU D CA 1
ATOM 9137 C C . LEU D 1 191 ? 29.335 19.437 55.124 1.00 4.55 191 LEU D C 1
ATOM 9138 O O . LEU D 1 191 ? 29.398 19.553 53.903 1.00 6.70 191 LEU D O 1
ATOM 9143 N N . ASN D 1 192 ? 29.464 20.462 55.956 1.00 8.20 192 ASN D N 1
ATOM 9144 C CA . ASN D 1 192 ? 29.665 21.820 55.474 1.00 9.77 192 ASN D CA 1
ATOM 9145 C C . ASN D 1 192 ? 31.016 22.009 54.795 1.00 16.38 192 ASN D C 1
ATOM 9146 O O . ASN D 1 192 ? 31.110 22.647 53.747 1.00 15.38 192 ASN D O 1
ATOM 9151 N N . GLU D 1 193 ? 32.063 21.457 55.400 1.00 18.86 193 GLU D N 1
ATOM 9152 C CA . GLU D 1 193 ? 33.413 21.609 54.873 1.00 30.74 193 GLU D CA 1
ATOM 9153 C C . GLU D 1 193 ? 34.150 20.281 54.910 1.00 33.56 193 GLU D C 1
ATOM 9154 O O . GLU D 1 193 ? 33.770 19.375 55.649 1.00 34.66 193 GLU D O 1
ATOM 9160 N N . ASP D 1 194 ? 35.200 20.161 54.104 1.00 37.07 194 ASP D N 1
ATOM 9161 C CA . ASP D 1 194 ? 36.099 19.020 54.217 1.00 46.38 194 ASP D CA 1
ATOM 9162 C C . ASP D 1 194 ? 37.240 19.414 55.145 1.00 47.69 194 ASP D C 1
ATOM 9163 O O . ASP D 1 194 ? 38.265 19.941 54.711 1.00 52.67 194 ASP D O 1
ATOM 9168 N N . LYS D 1 195 ? 37.040 19.154 56.429 1.00 40.42 195 LYS D N 1
ATOM 9169 C CA . LYS D 1 195 ? 37.894 19.685 57.471 1.00 39.90 195 LYS D CA 1
ATOM 9170 C C . LYS D 1 195 ? 37.584 18.894 58.731 1.00 37.30 195 LYS D C 1
ATOM 9171 O O . LYS D 1 195 ? 36.434 18.521 58.953 1.00 33.09 195 LYS D O 1
ATOM 9177 N N . PRO D 1 196 ? 38.606 18.613 59.554 1.00 39.35 196 PRO D N 1
ATOM 9178 C CA . PRO D 1 196 ? 38.346 17.841 60.774 1.00 33.84 196 PRO D CA 1
ATOM 9179 C C . PRO D 1 196 ? 37.189 18.447 61.559 1.00 24.72 196 PRO D C 1
ATOM 9180 O O . PRO D 1 196 ? 37.073 19.672 61.633 1.00 19.69 196 PRO D O 1
ATOM 9184 N N . ILE D 1 197 ? 36.335 17.598 62.122 1.00 21.00 197 ILE D N 1
ATOM 9185 C CA . ILE D 1 197 ? 35.184 18.067 62.885 1.00 18.01 197 ILE D CA 1
ATOM 9186 C C . ILE D 1 197 ? 35.379 17.842 64.383 1.00 17.35 197 ILE D C 1
ATOM 9187 O O . ILE D 1 197 ? 35.672 16.730 64.820 1.00 17.49 197 ILE D O 1
ATOM 9192 N N . SER D 1 198 ? 35.206 18.903 65.166 1.00 16.24 198 SER D N 1
ATOM 9193 C CA . SER D 1 198 ? 35.416 18.836 66.608 1.00 21.09 198 SER D CA 1
ATOM 9194 C C . SER D 1 198 ? 34.399 17.932 67.300 1.00 25.97 198 SER D C 1
ATOM 9195 O O . SER D 1 198 ? 33.290 17.732 66.802 1.00 19.34 198 SER D O 1
ATOM 9198 N N . ASP D 1 199 ? 34.789 17.395 68.453 1.00 27.26 199 ASP D N 1
ATOM 9199 C CA . ASP D 1 199 ? 33.898 16.573 69.261 1.00 21.97 199 ASP D CA 1
ATOM 9200 C C . ASP D 1 199 ? 32.636 17.344 69.618 1.00 20.36 199 ASP D C 1
ATOM 9201 O O . ASP D 1 199 ? 31.545 16.780 69.653 1.00 20.31 199 ASP D O 1
ATOM 9206 N N . VAL D 1 200 ? 32.793 18.636 69.886 1.00 16.38 200 VAL D N 1
ATOM 9207 C CA . VAL D 1 200 ? 31.668 19.487 70.255 1.00 18.59 200 VAL D CA 1
ATOM 9208 C C . VAL D 1 200 ? 30.613 19.538 69.149 1.00 15.27 200 VAL D C 1
ATOM 9209 O O . VAL D 1 200 ? 29.414 19.439 69.410 1.00 15.32 200 VAL D O 1
ATOM 9213 N N . HIS D 1 201 ? 31.067 19.689 67.911 1.00 13.75 201 HIS D N 1
ATOM 9214 C CA . HIS D 1 201 ? 30.153 19.802 66.779 1.00 8.64 201 HIS D CA 1
ATOM 9215 C C . HIS D 1 201 ? 29.466 18.479 66.457 1.00 6.66 201 HIS D C 1
ATOM 9216 O O . HIS D 1 201 ? 28.312 18.464 66.030 1.00 13.80 201 HIS D O 1
ATOM 9223 N N . VAL D 1 202 ? 30.174 17.373 66.666 1.00 13.75 202 VAL D N 1
ATOM 9224 C CA . VAL D 1 202 ? 29.576 16.051 66.524 1.00 12.34 202 VAL D CA 1
ATOM 9225 C C . VAL D 1 202 ? 28.518 15.852 67.603 1.00 19.03 202 VAL D C 1
ATOM 9226 O O . VAL D 1 202 ? 27.405 15.401 67.325 1.00 15.73 202 VAL D O 1
ATOM 9230 N N . LYS D 1 203 ? 28.875 16.202 68.834 1.00 14.13 203 LYS D N 1
ATOM 9231 C CA . LYS D 1 203 ? 27.972 16.063 69.967 1.00 14.82 203 LYS D CA 1
ATOM 9232 C C . LYS D 1 203 ? 26.681 16.834 69.733 1.00 8.70 203 LYS D C 1
ATOM 9233 O O . LYS D 1 203 ? 25.593 16.345 70.027 1.00 13.95 203 LYS D O 1
ATOM 9239 N N . GLU D 1 204 ? 26.806 18.043 69.196 1.00 13.95 204 GLU D N 1
ATOM 9240 C CA . GLU D 1 204 ? 25.642 18.870 68.898 1.00 13.10 204 GLU D CA 1
ATOM 9241 C C . GLU D 1 204 ? 24.697 18.190 67.903 1.00 14.48 204 GLU D C 1
ATOM 9242 O O . GLU D 1 204 ? 23.478 18.245 68.059 1.00 8.85 204 GLU D O 1
ATOM 9248 N N . LEU D 1 205 ? 25.260 17.554 66.880 1.00 12.05 205 LEU D N 1
ATOM 9249 C CA . LEU D 1 205 ? 24.446 16.849 65.898 1.00 13.02 205 LEU D CA 1
ATOM 9250 C C . LEU D 1 205 ? 23.765 15.639 66.531 1.00 11.33 205 LEU D C 1
ATOM 9251 O O . LEU D 1 205 ? 22.560 15.445 66.383 1.00 10.46 205 LEU D O 1
ATOM 9256 N N . VAL D 1 206 ? 24.546 14.832 67.241 1.00 8.83 206 VAL D N 1
ATOM 9257 C CA . VAL D 1 206 ? 24.027 13.633 67.884 1.00 11.42 206 VAL D CA 1
ATOM 9258 C C . VAL D 1 206 ? 22.902 13.957 68.864 1.00 10.36 206 VAL D C 1
ATOM 9259 O O . VAL D 1 206 ? 21.913 13.226 68.950 1.00 9.77 206 VAL D O 1
ATOM 9263 N N . ALA D 1 207 ? 23.053 15.060 69.591 1.00 7.77 207 ALA D N 1
ATOM 9264 C CA . ALA D 1 207 ? 22.049 15.481 70.561 1.00 12.82 207 ALA D CA 1
ATOM 9265 C C . ALA D 1 207 ? 20.743 15.850 69.866 1.00 13.08 207 ALA D C 1
ATOM 9266 O O . ALA D 1 207 ? 19.659 15.504 70.338 1.00 9.65 207 ALA D O 1
ATOM 9268 N N . GLU D 1 208 ? 20.851 16.546 68.740 1.00 8.31 208 GLU D N 1
ATOM 9269 C CA . GLU D 1 208 ? 19.677 16.905 67.953 1.00 9.78 208 GLU D CA 1
ATOM 9270 C C . GLU D 1 208 ? 18.978 15.654 67.427 1.00 6.94 208 GLU D C 1
ATOM 9271 O O . GLU D 1 208 ? 17.755 15.530 67.511 1.00 5.52 208 GLU D O 1
ATOM 9277 N N . LEU D 1 209 ? 19.760 14.726 66.890 1.00 5.39 209 LEU D N 1
ATOM 9278 C CA . LEU D 1 209 ? 19.212 13.491 66.336 1.00 9.16 209 LEU D CA 1
ATOM 9279 C C . LEU D 1 209 ? 18.545 12.608 67.393 1.00 12.77 209 LEU D C 1
ATOM 9280 O O . LEU D 1 209 ? 17.513 11.991 67.128 1.00 11.56 209 LEU D O 1
ATOM 9285 N N . ARG D 1 210 ? 19.132 12.546 68.585 1.00 15.19 210 ARG D N 1
ATOM 9286 C CA . ARG D 1 210 ? 18.566 11.747 69.673 1.00 15.94 210 ARG D CA 1
ATOM 9287 C C . ARG D 1 210 ? 17.294 12.369 70.240 1.00 11.91 210 ARG D C 1
ATOM 9288 O O . ARG D 1 210 ? 16.342 11.665 70.580 1.00 16.35 210 ARG D O 1
ATOM 9296 N N . TRP D 1 211 ? 17.278 13.693 70.342 1.00 11.24 211 TRP D N 1
ATOM 9297 C CA . TRP D 1 211 ? 16.133 14.387 70.915 1.00 9.73 211 TRP D CA 1
ATOM 9298 C C . TRP D 1 211 ? 14.976 14.554 69.932 1.00 14.26 211 TRP D C 1
ATOM 9299 O O . TRP D 1 211 ? 13.833 14.205 70.237 1.00 12.61 211 TRP D O 1
ATOM 9310 N N . GLN D 1 212 ? 15.277 15.091 68.755 1.00 9.49 212 GLN D N 1
ATOM 9311 C CA . GLN D 1 212 ? 14.239 15.481 67.804 1.00 2.91 212 GLN D CA 1
ATOM 9312 C C . GLN D 1 212 ? 13.868 14.367 66.824 1.00 9.91 212 GLN D C 1
ATOM 9313 O O . GLN D 1 212 ? 12.785 14.383 66.239 1.00 8.83 212 GLN D O 1
ATOM 9319 N N . TYR D 1 213 ? 14.765 13.403 66.642 1.00 5.96 213 TYR D N 1
ATOM 9320 C CA . TYR D 1 213 ? 14.531 12.336 65.673 1.00 6.92 213 TYR D CA 1
ATOM 9321 C C . TYR D 1 213 ? 14.807 10.958 66.269 1.00 11.26 213 TYR D C 1
ATOM 9322 O O . TYR D 1 213 ? 15.464 10.123 65.646 1.00 3.98 213 TYR D O 1
ATOM 9331 N N . ASN D 1 214 ? 14.292 10.720 67.472 1.00 9.06 214 ASN D N 1
ATOM 9332 C CA . ASN D 1 214 ? 14.574 9.477 68.188 1.00 9.75 214 ASN D CA 1
ATOM 9333 C C . ASN D 1 214 ? 14.121 8.220 67.449 1.00 6.56 214 ASN D C 1
ATOM 9334 O O . ASN D 1 214 ? 14.721 7.157 67.601 1.00 8.70 214 ASN D O 1
ATOM 9339 N N . LYS D 1 215 ? 13.066 8.337 66.651 1.00 2.76 215 LYS D N 1
ATOM 9340 C CA . LYS D 1 215 ? 12.538 7.181 65.930 1.00 6.95 215 LYS D CA 1
ATOM 9341 C C . LYS D 1 215 ? 13.180 6.992 64.552 1.00 7.36 215 LYS D C 1
ATOM 9342 O O . LYS D 1 215 ? 12.647 6.279 63.705 1.00 3.93 215 LYS D O 1
ATOM 9348 N N . PHE D 1 216 ? 14.333 7.619 64.342 1.00 8.51 216 PHE D N 1
ATOM 9349 C CA . PHE D 1 216 ? 15.033 7.524 63.065 1.00 8.27 216 PHE D CA 1
ATOM 9350 C C . PHE D 1 216 ? 16.415 6.903 63.226 1.00 10.53 216 PHE D C 1
ATOM 9351 O O . PHE D 1 216 ? 17.176 7.272 64.126 1.00 4.01 216 PHE D O 1
ATOM 9359 N N . ALA D 1 217 ? 16.729 5.955 62.351 1.00 6.24 217 ALA D N 1
ATOM 9360 C CA . ALA D 1 217 ? 18.063 5.379 62.287 1.00 8.91 217 ALA D CA 1
ATOM 9361 C C . ALA D 1 217 ? 18.986 6.318 61.522 1.00 5.74 217 ALA D C 1
ATOM 9362 O O . ALA D 1 217 ? 18.603 6.879 60.496 1.00 7.82 217 ALA D O 1
ATOM 9364 N N . VAL D 1 218 ? 20.198 6.497 62.032 1.00 6.83 218 VAL D N 1
ATOM 9365 C CA . VAL D 1 218 ? 21.192 7.320 61.359 1.00 9.25 218 VAL D CA 1
ATOM 9366 C C . VAL D 1 218 ? 22.097 6.418 60.535 1.00 8.71 218 VAL D C 1
ATOM 9367 O O . VAL D 1 218 ? 22.919 5.684 61.080 1.00 7.81 218 VAL D O 1
ATOM 9371 N N . ILE D 1 219 ? 21.936 6.462 59.218 1.00 4.12 219 ILE D N 1
ATOM 9372 C CA . ILE D 1 219 ? 22.679 5.564 58.346 1.00 7.16 219 ILE D CA 1
ATOM 9373 C C . ILE D 1 219 ? 23.428 6.331 57.261 1.00 9.14 219 ILE D C 1
ATOM 9374 O O . ILE D 1 219 ? 23.522 7.560 57.306 1.00 5.41 219 ILE D O 1
ATOM 9379 N N . THR D 1 220 ? 23.970 5.592 56.298 1.00 6.18 220 THR D N 1
ATOM 9380 C CA . THR D 1 220 ? 24.614 6.187 55.134 1.00 6.70 220 THR D CA 1
ATOM 9381 C C . THR D 1 220 ? 24.707 5.168 54.003 1.00 11.22 220 THR D C 1
ATOM 9382 O O . THR D 1 220 ? 24.792 3.964 54.246 1.00 7.52 220 THR D O 1
ATOM 9386 N N . HIS D 1 221 ? 24.683 5.655 52.768 1.00 7.44 221 HIS D N 1
ATOM 9387 C CA . HIS D 1 221 ? 24.863 4.790 51.610 1.00 4.60 221 HIS D CA 1
ATOM 9388 C C . HIS D 1 221 ? 26.305 4.839 51.111 1.00 10.67 221 HIS D C 1
ATOM 9389 O O . HIS D 1 221 ? 26.600 4.413 49.995 1.00 7.16 221 HIS D O 1
ATOM 9396 N N . GLY D 1 222 ? 27.194 5.372 51.944 1.00 9.38 222 GLY D N 1
ATOM 9397 C CA . GLY D 1 222 ? 28.620 5.339 51.670 1.00 13.52 222 GLY D CA 1
ATOM 9398 C C . GLY D 1 222 ? 29.155 6.455 50.790 1.00 12.79 222 GLY D C 1
ATOM 9399 O O . GLY D 1 222 ? 30.349 6.496 50.494 1.00 11.27 222 GLY D O 1
ATOM 9400 N N . LYS D 1 223 ? 28.283 7.372 50.388 1.00 6.93 223 LYS D N 1
ATOM 9401 C CA . LYS D 1 223 ? 28.674 8.426 49.455 1.00 6.20 223 LYS D CA 1
ATOM 9402 C C . LYS D 1 223 ? 29.070 9.750 50.116 1.00 7.13 223 LYS D C 1
ATOM 9403 O O . LYS D 1 223 ? 29.220 10.768 49.437 1.00 5.73 223 LYS D O 1
ATOM 9409 N N . GLY D 1 224 ? 29.237 9.737 51.434 1.00 8.09 224 GLY D N 1
ATOM 9410 C CA . GLY D 1 224 ? 29.789 10.889 52.125 1.00 7.13 224 GLY D CA 1
ATOM 9411 C C . GLY D 1 224 ? 28.822 11.738 52.929 1.00 6.93 224 GLY D C 1
ATOM 9412 O O . GLY D 1 224 ? 29.198 12.802 53.417 1.00 6.79 224 GLY D O 1
ATOM 9413 N N . HIS D 1 225 ? 27.582 11.282 53.079 1.00 3.91 225 HIS D N 1
ATOM 9414 C CA . HIS D 1 225 ? 26.632 12.002 53.920 1.00 7.09 225 HIS D CA 1
ATOM 9415 C C . HIS D 1 225 ? 25.732 11.062 54.718 1.00 6.72 225 HIS D C 1
ATOM 9416 O O . HIS D 1 225 ? 25.612 9.878 54.406 1.00 5.81 225 HIS D O 1
ATOM 9423 N N . TYR D 1 226 ? 25.109 11.596 55.760 1.00 10.02 226 TYR D N 1
ATOM 9424 C CA . TYR D 1 226 ? 24.220 10.803 56.594 1.00 3.55 226 TYR D CA 1
ATOM 9425 C C . TYR D 1 226 ? 22.794 10.824 56.060 1.00 5.08 226 TYR D C 1
ATOM 9426 O O . TYR D 1 226 ? 22.324 11.836 55.544 1.00 6.73 226 TYR D O 1
ATOM 9435 N N . ARG D 1 227 ? 22.114 9.693 56.185 1.00 4.73 227 ARG D N 1
ATOM 9436 C CA . ARG D 1 227 ? 20.714 9.603 55.816 1.00 6.43 227 ARG D CA 1
ATOM 9437 C C . ARG D 1 227 ? 19.919 9.240 57.062 1.00 6.72 227 ARG D C 1
ATOM 9438 O O . ARG D 1 227 ? 20.239 8.275 57.755 1.00 7.01 227 ARG D O 1
ATOM 9446 N N . ILE D 1 228 ? 18.904 10.043 57.358 1.00 4.20 228 ILE D N 1
ATOM 9447 C CA . ILE D 1 228 ? 18.110 9.869 58.566 1.00 5.99 228 ILE D CA 1
ATOM 9448 C C . ILE D 1 228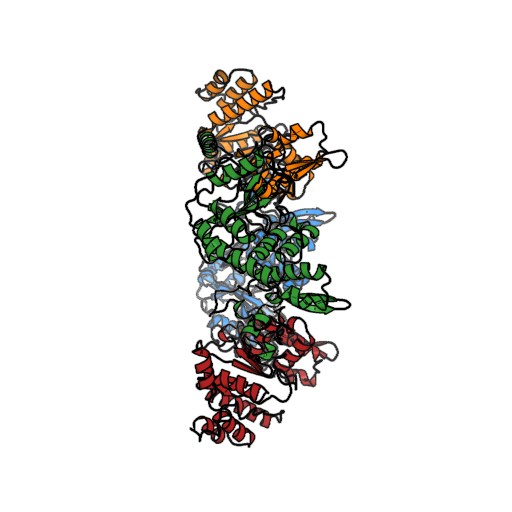 ? 16.789 9.227 58.169 1.00 4.93 228 ILE D C 1
ATOM 9449 O O . ILE D 1 228 ? 15.931 9.872 57.572 1.00 2.31 228 ILE D O 1
ATOM 9454 N N . VAL D 1 229 ? 16.635 7.947 58.487 1.00 8.62 229 VAL D N 1
ATOM 9455 C CA . VAL D 1 229 ? 15.512 7.176 57.978 1.00 6.13 229 VAL D CA 1
ATOM 9456 C C . VAL D 1 229 ? 14.755 6.476 59.101 1.00 8.56 229 VAL D C 1
ATOM 9457 O O . VAL D 1 229 ? 15.333 6.144 60.134 1.00 2.96 229 VAL D O 1
ATOM 9461 N N . LYS D 1 230 ? 13.459 6.254 58.896 1.00 4.22 230 LYS D N 1
ATOM 9462 C CA . LYS D 1 230 ? 12.666 5.512 59.868 1.00 13.11 230 LYS D CA 1
ATOM 9463 C C . LYS D 1 230 ? 13.283 4.137 60.077 1.00 11.25 230 LYS D C 1
ATOM 9464 O O . LYS D 1 230 ? 13.717 3.500 59.119 1.00 8.49 230 LYS D O 1
ATOM 9470 N N . TYR D 1 231 ? 13.318 3.680 61.325 1.00 9.31 231 TYR D N 1
ATOM 9471 C CA . TYR D 1 231 ? 13.815 2.341 61.623 1.00 8.34 231 TYR D CA 1
ATOM 9472 C C . TYR D 1 231 ? 13.060 1.284 60.830 1.00 12.33 231 TYR D C 1
ATOM 9473 O O . TYR D 1 231 ? 13.617 0.246 60.473 1.00 11.65 231 TYR D O 1
ATOM 9482 N N . SER D 1 232 ? 11.793 1.561 60.544 1.00 10.44 232 SER D N 1
ATOM 9483 C CA . SER D 1 232 ? 10.949 0.623 59.811 1.00 14.77 232 SER D CA 1
ATOM 9484 C C . SER D 1 232 ? 11.307 0.535 58.326 1.00 22.81 232 SER D C 1
ATOM 9485 O O . SER D 1 232 ? 10.715 -0.251 57.586 1.00 26.90 232 SER D O 1
ATOM 9488 N N . SER D 1 233 ? 12.275 1.338 57.892 1.00 15.41 233 SER D N 1
ATOM 9489 C CA . SER D 1 233 ? 12.685 1.336 56.490 1.00 14.55 233 SER D CA 1
ATOM 9490 C C . SER D 1 233 ? 14.107 0.817 56.304 1.00 10.97 233 SER D C 1
ATOM 9491 O O . SER D 1 233 ? 14.573 0.664 55.177 1.00 12.85 233 SER D O 1
ATOM 9494 N N . VAL D 1 234 ? 14.792 0.546 57.411 1.00 9.39 234 VAL D N 1
ATOM 9495 C CA . VAL D 1 234 ? 16.210 0.188 57.371 1.00 11.27 234 VAL D CA 1
ATOM 9496 C C . VAL D 1 234 ? 16.529 -1.056 56.536 1.00 15.37 234 VAL D C 1
ATOM 9497 O O . VAL D 1 234 ? 17.520 -1.075 55.802 1.00 17.75 234 VAL D O 1
ATOM 9501 N N . ALA D 1 235 ? 15.699 -2.090 56.649 1.00 13.60 235 ALA D N 1
ATOM 9502 C CA . ALA D 1 235 ? 15.943 -3.336 55.926 1.00 13.43 235 ALA D CA 1
ATOM 9503 C C . ALA D 1 235 ? 15.969 -3.085 54.424 1.00 15.91 235 ALA D C 1
ATOM 9504 O O . ALA D 1 235 ? 16.810 -3.630 53.709 1.00 19.02 235 ALA D O 1
ATOM 9506 N N . ASN D 1 236 ? 15.046 -2.252 53.953 1.00 10.43 236 ASN D N 1
ATOM 9507 C CA . ASN D 1 236 ? 14.995 -1.887 52.543 1.00 15.56 236 ASN D CA 1
ATOM 9508 C C . ASN D 1 236 ? 16.247 -1.133 52.113 1.00 16.33 236 ASN D C 1
ATOM 9509 O O . ASN D 1 236 ? 16.779 -1.373 51.031 1.00 16.53 236 ASN D O 1
ATOM 9514 N N . HIS D 1 237 ? 16.711 -0.219 52.962 1.00 13.26 237 HIS D N 1
ATOM 9515 C CA . HIS D 1 237 ? 17.935 0.527 52.683 1.00 13.69 237 HIS D CA 1
ATOM 9516 C C . HIS D 1 237 ? 19.134 -0.410 52.567 1.00 11.12 237 HIS D C 1
ATOM 9517 O O . HIS D 1 237 ? 20.005 -0.212 51.723 1.00 10.02 237 HIS D O 1
ATOM 9524 N N . ALA D 1 238 ? 19.166 -1.435 53.413 1.00 12.04 238 ALA D N 1
ATOM 9525 C CA . ALA D 1 238 ? 20.246 -2.418 53.388 1.00 12.80 238 ALA D CA 1
ATOM 9526 C C . ALA D 1 238 ? 20.242 -3.195 52.074 1.00 15.88 238 ALA D C 1
ATOM 9527 O O . ALA D 1 238 ? 21.298 -3.471 51.506 1.00 13.47 238 ALA D O 1
ATOM 9529 N N . ASP D 1 239 ? 19.049 -3.546 51.600 1.00 16.89 239 ASP D N 1
ATOM 9530 C CA . ASP D 1 239 ? 18.908 -4.240 50.325 1.00 21.25 239 ASP D CA 1
ATOM 9531 C C . ASP D 1 239 ? 19.445 -3.392 49.179 1.00 19.58 239 ASP D C 1
ATOM 9532 O O . ASP D 1 239 ? 20.212 -3.875 48.348 1.00 18.51 239 ASP D O 1
ATOM 9537 N N . ARG D 1 240 ? 19.033 -2.128 49.142 1.00 19.53 240 ARG D N 1
ATOM 9538 C CA . ARG D 1 240 ? 19.487 -1.198 48.115 1.00 19.38 240 ARG D CA 1
ATOM 9539 C C . ARG D 1 240 ? 20.997 -1.003 48.168 1.00 16.63 240 ARG D C 1
ATOM 9540 O O . ARG D 1 240 ? 21.668 -1.006 47.138 1.00 18.33 240 ARG D O 1
ATOM 9548 N N . VAL D 1 241 ? 21.523 -0.832 49.377 1.00 12.68 241 VAL D N 1
ATOM 9549 C CA . VAL D 1 241 ? 22.947 -0.577 49.568 1.00 14.86 241 VAL D CA 1
ATOM 9550 C C . VAL D 1 241 ? 23.822 -1.770 49.182 1.00 20.70 241 VAL D C 1
ATOM 9551 O O . VAL D 1 241 ? 24.861 -1.601 48.539 1.00 17.15 241 VAL D O 1
ATOM 9555 N N . TYR D 1 242 ? 23.409 -2.972 49.571 1.00 14.55 242 TYR D N 1
ATOM 9556 C CA . TYR D 1 242 ? 24.184 -4.163 49.238 1.00 17.93 242 TYR D CA 1
ATOM 9557 C C . TYR D 1 242 ? 24.211 -4.399 47.729 1.00 17.35 242 TYR D C 1
ATOM 9558 O O . TYR D 1 242 ? 25.266 -4.675 47.157 1.00 18.65 242 TYR D O 1
ATOM 9567 N N . ALA D 1 243 ? 23.050 -4.283 47.092 1.00 19.56 243 ALA D N 1
ATOM 9568 C CA . ALA D 1 243 ? 22.939 -4.488 45.651 1.00 22.11 243 ALA D CA 1
ATOM 9569 C C . ALA D 1 243 ? 23.861 -3.548 44.879 1.00 30.58 243 ALA D C 1
ATOM 9570 O O . ALA D 1 243 ? 24.573 -3.975 43.969 1.00 29.36 243 ALA D O 1
ATOM 9572 N N . THR D 1 244 ? 23.848 -2.271 45.248 1.00 23.04 244 THR D N 1
ATOM 9573 C CA . THR D 1 244 ? 24.705 -1.279 44.611 1.00 17.78 244 THR D CA 1
ATOM 9574 C C . THR D 1 244 ? 26.175 -1.622 44.805 1.00 22.35 244 THR D C 1
ATOM 9575 O O . THR D 1 244 ? 26.984 -1.494 43.883 1.00 21.06 244 THR D O 1
ATOM 9579 N N . PHE D 1 245 ? 26.512 -2.056 46.014 1.00 20.82 245 PHE D N 1
ATOM 9580 C CA . PHE D 1 245 ? 27.878 -2.431 46.354 1.00 24.69 245 PHE D CA 1
ATOM 9581 C C . PHE D 1 245 ? 28.313 -3.663 45.566 1.00 30.69 245 PHE D C 1
ATOM 9582 O O . PHE D 1 245 ? 29.406 -3.702 45.002 1.00 34.89 245 PHE D O 1
ATOM 9590 N N . LYS D 1 246 ? 27.445 -4.668 45.539 1.00 29.70 246 LYS D N 1
ATOM 9591 C CA . LYS D 1 246 ? 27.701 -5.902 44.810 1.00 33.94 246 LYS D CA 1
ATOM 9592 C C . LYS D 1 246 ? 27.911 -5.599 43.329 1.00 35.53 246 LYS D C 1
ATOM 9593 O O . LYS D 1 246 ? 28.871 -6.065 42.714 1.00 38.40 246 LYS D O 1
ATOM 9599 N N . SER D 1 247 ? 27.006 -4.806 42.768 1.00 35.51 247 SER D N 1
ATOM 9600 C CA . SER D 1 247 ? 27.073 -4.424 41.364 1.00 39.41 247 SER D CA 1
ATOM 9601 C C . SER D 1 247 ? 28.384 -3.722 41.020 1.00 43.33 247 SER D C 1
ATOM 9602 O O . SER D 1 247 ? 28.992 -4.001 39.988 1.00 47.28 247 SER D O 1
ATOM 9605 N N . ASN D 1 248 ? 28.815 -2.811 41.886 1.00 41.19 248 ASN D N 1
ATOM 9606 C CA . ASN D 1 248 ? 30.061 -2.087 41.659 1.00 44.16 248 ASN D CA 1
ATOM 9607 C C . ASN D 1 248 ? 31.281 -3.002 41.689 1.00 51.90 248 ASN D C 1
ATOM 9608 O O . ASN D 1 248 ? 32.247 -2.787 40.956 1.00 56.58 248 ASN D O 1
ATOM 9613 N N . VAL D 1 249 ? 31.235 -4.021 42.541 1.00 51.73 249 VAL D N 1
ATOM 9614 C CA . VAL D 1 249 ? 32.288 -5.026 42.578 1.00 54.22 249 VAL D CA 1
ATOM 9615 C C . VAL D 1 249 ? 32.304 -5.791 41.261 1.00 61.38 249 VAL D C 1
ATOM 9616 O O . VAL D 1 249 ? 33.365 -6.121 40.731 1.00 62.43 249 VAL D O 1
ATOM 9620 N N . LYS D 1 250 ? 31.113 -6.058 40.735 1.00 66.19 250 LYS D N 1
ATOM 9621 C CA . LYS D 1 250 ? 30.962 -6.801 39.491 1.00 70.92 250 LYS D CA 1
ATOM 9622 C C . LYS D 1 250 ? 31.584 -6.050 38.319 1.00 71.17 250 LYS D C 1
ATOM 9623 O O . LYS D 1 250 ? 32.432 -6.583 37.606 1.00 70.67 250 LYS D O 1
ATOM 9629 N N . THR D 1 251 ? 31.152 -4.807 38.126 1.00 71.86 251 THR D N 1
ATOM 9630 C CA . THR D 1 251 ? 31.609 -3.999 37.001 1.00 73.05 251 THR D CA 1
ATOM 9631 C C . THR D 1 251 ? 32.966 -3.356 37.272 1.00 76.24 251 THR D C 1
ATOM 9632 O O . THR D 1 251 ? 33.456 -2.560 36.470 1.00 78.03 251 THR D O 1
ATOM 9636 N N . GLY D 1 252 ? 33.566 -3.701 38.407 1.00 75.42 252 GLY D N 1
ATOM 9637 C CA . GLY D 1 252 ? 34.864 -3.165 38.779 1.00 74.37 252 GLY D CA 1
ATOM 9638 C C . GLY D 1 252 ? 34.856 -1.658 38.944 1.00 72.91 252 GLY D C 1
ATOM 9639 O O . GLY D 1 252 ? 35.910 -1.026 39.008 1.00 74.38 252 GLY D O 1
ATOM 9640 N N . VAL D 1 253 ? 33.660 -1.082 39.009 1.00 71.80 253 VAL D N 1
ATOM 9641 C CA . VAL D 1 253 ? 33.504 0.355 39.201 1.00 75.92 253 VAL D CA 1
ATOM 9642 C C . VAL D 1 253 ? 33.993 0.776 40.584 1.00 81.28 253 VAL D C 1
ATOM 9643 O O . VAL D 1 253 ? 33.925 -0.003 41.535 1.00 82.04 253 VAL D O 1
ATOM 9647 N N . ASN D 1 254 ? 34.499 2.003 40.686 1.00 84.65 254 ASN D N 1
ATOM 9648 C CA . ASN D 1 254 ? 34.940 2.545 41.968 1.00 86.87 254 ASN D CA 1
ATOM 9649 C C . ASN D 1 254 ? 33.927 2.279 43.073 1.00 79.42 254 ASN D C 1
ATOM 9650 O O . ASN D 1 254 ? 32.853 2.882 43.106 1.00 77.95 254 ASN D O 1
ATOM 9655 N N . ASN D 1 255 ? 34.280 1.372 43.976 1.00 72.95 255 ASN D N 1
ATOM 9656 C CA . ASN D 1 255 ? 33.366 0.940 45.023 1.00 67.12 255 ASN D CA 1
ATOM 9657 C C . ASN D 1 255 ? 33.767 1.454 46.404 1.00 66.12 255 ASN D C 1
ATOM 9658 O O . ASN D 1 255 ? 33.687 0.727 47.393 1.00 66.20 255 ASN D O 1
ATOM 9663 N N . ASP D 1 256 ? 34.199 2.710 46.463 1.00 62.15 256 ASP D N 1
ATOM 9664 C CA . ASP D 1 256 ? 34.574 3.329 47.727 1.00 60.54 256 ASP D CA 1
ATOM 9665 C C . ASP D 1 256 ? 33.331 3.532 48.585 1.00 51.58 256 ASP D C 1
ATOM 9666 O O . ASP D 1 256 ? 32.359 4.142 48.140 1.00 54.72 256 ASP D O 1
ATOM 9671 N N . PHE D 1 257 ? 33.363 3.016 49.809 1.00 36.79 257 PHE D N 1
ATOM 9672 C CA . PHE D 1 257 ? 32.233 3.157 50.722 1.00 28.06 257 PHE D CA 1
ATOM 9673 C C . PHE D 1 257 ? 32.675 3.800 52.030 1.00 19.69 257 PHE D C 1
ATOM 9674 O O . PHE D 1 257 ? 33.364 3.176 52.837 1.00 18.30 257 PHE D O 1
ATOM 9682 N N . ASN D 1 258 ? 32.277 5.053 52.229 1.00 12.98 258 ASN D N 1
ATOM 9683 C CA . ASN D 1 258 ? 32.618 5.789 53.442 1.00 15.82 258 ASN D CA 1
ATOM 9684 C C . ASN D 1 258 ? 31.679 5.422 54.587 1.00 13.38 258 ASN D C 1
ATOM 9685 O O . ASN D 1 258 ? 30.491 5.735 54.544 1.00 11.11 258 ASN D O 1
ATOM 9690 N N . LEU D 1 259 ? 32.176 4.736 55.590 1.00 9.62 259 LEU D N 1
ATOM 9691 C CA . LEU D 1 259 ? 31.400 4.309 56.742 1.00 10.31 259 LEU D CA 1
ATOM 9692 C C . LEU D 1 259 ? 30.864 5.443 57.624 1.00 11.95 259 LEU D C 1
ATOM 9693 O O . LEU D 1 259 ? 29.928 5.261 58.321 1.00 8.38 259 LEU D O 1
ATOM 9698 N N . LEU D 1 260 ? 31.581 6.550 57.633 1.00 10.50 260 LEU D N 1
ATOM 9699 C CA . LEU D 1 260 ? 31.309 7.767 58.380 1.00 9.52 260 LEU D CA 1
ATOM 9700 C C . LEU D 1 260 ? 31.561 7.559 59.863 1.00 15.03 260 LEU D C 1
ATOM 9701 O O . LEU D 1 260 ? 32.109 6.577 60.249 1.00 16.11 260 LEU D O 1
ATOM 9706 N N . ASP D 1 261 ? 31.142 8.482 60.687 1.00 10.71 261 ASP D N 1
ATOM 9707 C CA . ASP D 1 261 ? 31.573 8.507 62.051 1.00 13.85 261 ASP D CA 1
ATOM 9708 C C . ASP D 1 261 ? 30.834 7.457 62.879 1.00 16.11 261 ASP D C 1
ATOM 9709 O O . ASP D 1 261 ? 29.651 7.459 62.984 1.00 9.50 261 ASP D O 1
ATOM 9714 N N . GLN D 1 262 ? 31.600 6.562 63.473 1.00 17.34 262 GLN D N 1
ATOM 9715 C CA . GLN D 1 262 ? 31.021 5.464 64.247 1.00 13.82 262 GLN D CA 1
ATOM 9716 C C . GLN D 1 262 ? 30.260 5.954 65.480 1.00 12.88 262 GLN D C 1
ATOM 9717 O O . GLN D 1 262 ? 29.429 5.233 66.032 1.00 12.62 262 GLN D O 1
ATOM 9723 N N . ARG D 1 263 ? 30.546 7.178 65.909 1.00 11.76 263 ARG D N 1
ATOM 9724 C CA . ARG D 1 263 ? 29.836 7.769 67.043 1.00 15.05 263 ARG D CA 1
ATOM 9725 C C . ARG D 1 263 ? 28.457 8.285 66.639 1.00 14.99 263 ARG D C 1
ATOM 9726 O O . ARG D 1 263 ? 27.618 8.572 67.492 1.00 14.63 263 ARG D O 1
ATOM 9734 N N . ILE D 1 264 ? 28.229 8.399 65.334 1.00 13.39 264 ILE D N 1
ATOM 9735 C CA . ILE D 1 264 ? 27.002 8.998 64.816 1.00 7.87 264 ILE D CA 1
ATOM 9736 C C . ILE D 1 264 ? 26.090 7.951 64.180 1.00 10.76 264 ILE D C 1
ATOM 9737 O O . ILE D 1 264 ? 24.900 7.883 64.489 1.00 10.45 264 ILE D O 1
ATOM 9742 N N . ILE D 1 265 ? 26.658 7.140 63.294 1.00 5.30 265 ILE D N 1
ATOM 9743 C CA . ILE D 1 265 ? 25.927 6.058 62.629 1.00 9.50 265 ILE D CA 1
ATOM 9744 C C . ILE D 1 265 ? 25.301 5.072 63.619 1.00 12.66 265 ILE D C 1
ATOM 9745 O O . ILE D 1 265 ? 25.925 4.703 64.610 1.00 7.88 265 ILE D O 1
ATOM 9750 N N . TRP D 1 266 ? 24.073 4.640 63.341 1.00 9.00 266 TRP D N 1
ATOM 9751 C CA . TRP D 1 266 ? 23.433 3.594 64.139 1.00 11.22 266 TRP D CA 1
ATOM 9752 C C . TRP D 1 266 ? 24.345 2.373 64.256 1.00 14.39 266 TRP D C 1
ATOM 9753 O O . TRP D 1 266 ? 24.855 1.868 63.254 1.00 10.89 266 TRP D O 1
ATOM 9764 N N . GLN D 1 267 ? 24.537 1.903 65.484 1.00 13.53 267 GLN D N 1
ATOM 9765 C CA . GLN D 1 267 ? 25.437 0.787 65.773 1.00 15.18 267 GLN D CA 1
ATOM 9766 C C . GLN D 1 267 ? 25.242 -0.398 64.829 1.00 13.88 267 GLN D C 1
ATOM 9767 O O . GLN D 1 267 ? 26.204 -0.917 64.260 1.00 17.69 267 GLN D O 1
ATOM 9773 N N . ASN D 1 268 ? 23.996 -0.825 64.663 1.00 9.05 268 ASN D N 1
ATOM 9774 C CA . ASN D 1 268 ? 23.706 -1.973 63.811 1.00 9.72 268 ASN D CA 1
ATOM 9775 C C . ASN D 1 268 ? 24.046 -1.729 62.345 1.00 15.66 268 ASN D C 1
ATOM 9776 O O . ASN D 1 268 ? 24.527 -2.631 61.658 1.00 9.91 268 ASN D O 1
ATOM 9781 N N . TRP D 1 269 ? 23.788 -0.513 61.866 1.00 9.58 269 TRP D N 1
ATOM 9782 C CA . TRP D 1 269 ? 24.085 -0.167 60.479 1.00 12.28 269 TRP D CA 1
ATOM 9783 C C . TRP D 1 269 ? 25.590 -0.139 60.232 1.00 11.33 269 TRP D C 1
ATOM 9784 O O . TRP D 1 269 ? 26.061 -0.500 59.154 1.00 11.83 269 TRP D O 1
ATOM 9795 N N . TYR D 1 270 ? 26.342 0.295 61.237 1.00 9.05 270 TYR D N 1
ATOM 9796 C CA . TYR D 1 270 ? 27.789 0.333 61.124 1.00 8.67 270 TYR D CA 1
ATOM 9797 C C . TYR D 1 270 ? 28.319 -1.095 61.039 1.00 14.54 270 TYR D C 1
ATOM 9798 O O . TYR D 1 270 ? 29.258 -1.374 60.295 1.00 13.73 270 TYR D O 1
ATOM 9807 N N . ALA D 1 271 ? 27.696 -1.996 61.794 1.00 13.09 271 ALA D N 1
ATOM 9808 C CA . ALA D 1 271 ? 28.069 -3.406 61.778 1.00 18.20 271 ALA D CA 1
ATOM 9809 C C . ALA D 1 271 ? 27.749 -4.015 60.420 1.00 19.20 271 ALA D C 1
ATOM 9810 O O . ALA D 1 271 ? 28.580 -4.694 59.823 1.00 21.54 271 ALA D O 1
ATOM 9812 N N . PHE D 1 272 ? 26.539 -3.753 59.935 1.00 12.16 272 PHE D N 1
ATOM 9813 C CA . PHE D 1 272 ? 26.097 -4.269 58.646 1.00 11.42 272 PHE D CA 1
ATOM 9814 C C . PHE D 1 272 ? 26.994 -3.822 57.493 1.00 17.49 272 PHE D C 1
ATOM 9815 O O . PHE D 1 272 ? 27.382 -4.632 56.652 1.00 21.02 272 PHE D O 1
ATOM 9823 N N . THR D 1 273 ? 27.317 -2.533 57.450 1.00 16.63 273 THR D N 1
ATOM 9824 C CA . THR D 1 273 ? 28.128 -1.999 56.358 1.00 16.13 273 THR D CA 1
ATOM 9825 C C . THR D 1 273 ? 29.597 -2.418 56.462 1.00 13.58 273 THR D C 1
ATOM 9826 O O . THR D 1 273 ? 30.250 -2.646 55.447 1.00 14.69 273 THR D O 1
ATOM 9830 N N . SER D 1 274 ? 30.109 -2.519 57.686 1.00 12.36 274 SER D N 1
ATOM 9831 C CA . SER D 1 274 ? 31.476 -2.988 57.904 1.00 20.01 274 SER D CA 1
ATOM 9832 C C . SER D 1 274 ? 31.636 -4.425 57.420 1.00 21.23 274 SER D C 1
ATOM 9833 O O . SER D 1 274 ? 32.608 -4.763 56.746 1.00 23.00 274 SER D O 1
ATOM 9836 N N . SER D 1 275 ? 30.670 -5.267 57.770 1.00 18.31 275 SER D N 1
ATOM 9837 C CA . SER D 1 275 ? 30.676 -6.658 57.340 1.00 27.28 275 SER D CA 1
ATOM 9838 C C . SER D 1 275 ? 30.555 -6.744 55.823 1.00 26.22 275 SER D C 1
ATOM 9839 O O . SER D 1 275 ? 31.135 -7.628 55.191 1.00 20.45 275 SER D O 1
ATOM 9842 N N . MET D 1 276 ? 29.797 -5.819 55.243 1.00 22.80 276 MET D N 1
ATOM 9843 C CA . MET D 1 276 ? 29.646 -5.761 53.795 1.00 20.61 276 MET D CA 1
ATOM 9844 C C . MET D 1 276 ? 30.980 -5.438 53.138 1.00 21.31 276 MET D C 1
ATOM 9845 O O . MET D 1 276 ? 31.390 -6.105 52.190 1.00 23.31 276 MET D O 1
ATOM 9850 N N . LYS D 1 277 ? 31.656 -4.415 53.651 1.00 21.74 277 LYS D N 1
ATOM 9851 C CA . LYS D 1 277 ? 32.955 -4.025 53.117 1.00 26.26 277 LYS D CA 1
ATOM 9852 C C . LYS D 1 277 ? 33.966 -5.158 53.262 1.00 30.94 277 LYS D C 1
ATOM 9853 O O . LYS D 1 277 ? 34.843 -5.328 52.415 1.00 28.59 277 LYS D O 1
ATOM 9859 N N . GLN D 1 278 ? 33.837 -5.931 54.337 1.00 27.28 278 GLN D N 1
ATOM 9860 C CA . GLN D 1 278 ? 34.748 -7.043 54.598 1.00 28.42 278 GLN D CA 1
ATOM 9861 C C . GLN D 1 278 ? 34.544 -8.191 53.613 1.00 29.77 278 GLN D C 1
ATOM 9862 O O . GLN D 1 278 ? 35.324 -9.141 53.587 1.00 32.16 278 GLN D O 1
ATOM 9868 N N . GLY D 1 279 ? 33.490 -8.099 52.808 1.00 27.88 279 GLY D N 1
ATOM 9869 C CA . GLY D 1 279 ? 33.266 -9.054 51.738 1.00 24.63 279 GLY D CA 1
ATOM 9870 C C . GLY D 1 279 ? 32.286 -10.165 52.060 1.00 25.91 279 GLY D C 1
ATOM 9871 O O . GLY D 1 279 ? 32.223 -11.166 51.348 1.00 28.30 279 GLY D O 1
ATOM 9872 N N . ASN D 1 280 ? 31.512 -9.996 53.127 1.00 25.53 280 ASN D N 1
ATOM 9873 C CA . ASN D 1 280 ? 30.522 -10.999 53.503 1.00 24.01 280 ASN D CA 1
ATOM 9874 C C . ASN D 1 280 ? 29.289 -10.972 52.603 1.00 29.15 280 ASN D C 1
ATOM 9875 O O . ASN D 1 280 ? 29.050 -9.997 51.887 1.00 26.81 280 ASN D O 1
ATOM 9880 N N . THR D 1 281 ? 28.510 -12.049 52.641 1.00 26.48 281 THR D N 1
ATOM 9881 C CA . THR D 1 281 ? 27.296 -12.146 51.839 1.00 25.10 281 THR D CA 1
ATOM 9882 C C . THR D 1 281 ? 26.176 -11.317 52.451 1.00 24.21 281 THR D C 1
ATOM 9883 O O . THR D 1 281 ? 26.269 -10.881 53.598 1.00 21.51 281 THR D O 1
ATOM 9887 N N . LEU D 1 282 ? 25.112 -11.114 51.681 1.00 27.04 282 LEU D N 1
ATOM 9888 C CA . LEU D 1 282 ? 23.963 -10.353 52.151 1.00 26.68 282 LEU D CA 1
ATOM 9889 C C . LEU D 1 282 ? 23.402 -10.921 53.452 1.00 31.09 282 LEU D C 1
ATOM 9890 O O . LEU D 1 282 ? 23.097 -10.176 54.383 1.00 31.23 282 LEU D O 1
ATOM 9895 N N . ASP D 1 283 ? 23.275 -12.241 53.519 1.00 33.13 283 ASP D N 1
ATOM 9896 C CA . ASP D 1 283 ? 22.674 -12.880 54.685 1.00 35.76 283 ASP D CA 1
ATOM 9897 C C . ASP D 1 283 ? 23.486 -12.683 55.964 1.00 28.88 283 ASP D C 1
ATOM 9898 O O . ASP D 1 283 ? 22.924 -12.413 57.024 1.00 31.38 283 ASP D O 1
ATOM 9903 N N . VAL D 1 284 ? 24.804 -12.818 55.865 1.00 20.49 284 VAL D N 1
ATOM 9904 C CA . VAL D 1 284 ? 25.674 -12.558 57.007 1.00 21.71 284 VAL D CA 1
ATOM 9905 C C . VAL D 1 284 ? 25.589 -11.088 57.424 1.00 23.39 284 VAL D C 1
ATOM 9906 O O . VAL D 1 284 ? 25.418 -10.774 58.605 1.00 23.54 284 VAL D O 1
ATOM 9910 N N . CYS D 1 285 ? 25.708 -10.199 56.440 1.00 18.83 285 CYS D N 1
ATOM 9911 C CA . CYS D 1 285 ? 25.581 -8.758 56.649 1.00 18.41 285 CYS D CA 1
ATOM 9912 C C . CYS D 1 285 ? 24.256 -8.391 57.290 1.00 17.64 285 CYS D C 1
ATOM 9913 O O . CYS D 1 285 ? 24.200 -7.923 58.426 1.00 17.82 285 CYS D O 1
ATOM 9916 N N . LYS D 1 286 ? 23.191 -8.611 56.530 1.00 17.55 286 LYS D N 1
ATOM 9917 C CA . LYS D 1 286 ? 21.868 -8.109 56.860 1.00 19.27 286 LYS D CA 1
ATOM 9918 C C . LYS D 1 286 ? 21.363 -8.547 58.232 1.00 25.84 286 LYS D C 1
ATOM 9919 O O . LYS D 1 286 ? 20.683 -7.780 58.916 1.00 25.80 286 LYS D O 1
ATOM 9925 N N . ARG D 1 287 ? 21.688 -9.769 58.642 1.00 22.87 287 ARG D N 1
ATOM 9926 C CA . ARG D 1 287 ? 21.178 -10.267 59.917 1.00 23.62 287 ARG D CA 1
ATOM 9927 C C . ARG D 1 287 ? 21.705 -9.456 61.102 1.00 21.97 287 ARG D C 1
ATOM 9928 O O . ARG D 1 287 ? 21.122 -9.472 62.184 1.00 26.55 287 ARG D O 1
ATOM 9936 N N . LEU D 1 288 ? 22.793 -8.724 60.884 1.00 18.73 288 LEU D N 1
ATOM 9937 C CA . LEU D 1 288 ? 23.332 -7.848 61.918 1.00 21.06 288 LEU D CA 1
ATOM 9938 C C . LEU D 1 288 ? 22.382 -6.688 62.229 1.00 22.25 288 LEU D C 1
ATOM 9939 O O . LEU D 1 288 ? 22.453 -6.084 63.298 1.00 23.89 288 LEU D O 1
ATOM 9944 N N . LEU D 1 289 ? 21.487 -6.385 61.294 1.00 21.14 289 LEU D N 1
ATOM 9945 C CA . LEU D 1 289 ? 20.528 -5.299 61.480 1.00 19.04 289 LEU D CA 1
ATOM 9946 C C . LEU D 1 289 ? 19.474 -5.638 62.526 1.00 19.96 289 LEU D C 1
ATOM 9947 O O . LEU D 1 289 ? 19.009 -4.764 63.258 1.00 19.05 289 LEU D O 1
ATOM 9952 N N . PHE D 1 290 ? 19.101 -6.912 62.593 1.00 21.04 290 PHE D N 1
ATOM 9953 C CA . PHE D 1 290 ? 17.975 -7.335 63.416 1.00 22.26 290 PHE D CA 1
ATOM 9954 C C . PHE D 1 290 ? 18.397 -7.799 64.804 1.00 30.59 290 PHE D C 1
ATOM 9955 O O . PHE D 1 290 ? 17.555 -8.142 65.636 1.00 29.86 290 PHE D O 1
ATOM 9963 N N . GLN D 1 291 ? 19.700 -7.796 65.054 1.00 36.82 291 GLN D N 1
ATOM 9964 C CA . GLN D 1 291 ? 20.236 -8.276 66.319 1.00 36.55 291 GLN D CA 1
ATOM 9965 C C . GLN D 1 291 ? 20.394 -7.156 67.344 1.00 37.81 291 GLN D C 1
ATOM 9966 O O . GLN D 1 291 ? 20.951 -6.100 67.046 1.00 34.04 291 GLN D O 1
ATOM 9972 N N . LYS D 1 292 ? 19.898 -7.389 68.554 1.00 39.76 292 LYS D N 1
ATOM 9973 C CA . LYS D 1 292 ? 20.135 -6.464 69.652 1.00 44.65 292 LYS D CA 1
ATOM 9974 C C . LYS D 1 292 ? 21.571 -6.650 70.124 1.00 47.60 292 LYS D C 1
ATOM 9975 O O . LYS D 1 292 ? 21.947 -7.729 70.579 1.00 49.12 292 LYS D O 1
ATOM 9981 N N . MET D 1 293 ? 22.374 -5.598 70.000 1.00 50.93 293 MET D N 1
ATOM 9982 C CA . MET D 1 293 ? 23.804 -5.691 70.269 1.00 57.19 293 MET D CA 1
ATOM 9983 C C . MET D 1 293 ? 24.176 -5.076 71.613 1.00 67.19 293 MET D C 1
ATOM 9984 O O . MET D 1 293 ? 23.419 -4.288 72.177 1.00 66.53 293 MET D O 1
ATOM 9989 N N . LYS D 1 294 ? 25.346 -5.446 72.125 1.00 77.94 294 LYS D N 1
ATOM 9990 C CA . LYS D 1 294 ? 25.841 -4.890 73.376 1.00 86.73 294 LYS D CA 1
ATOM 9991 C C . LYS D 1 294 ? 26.128 -3.411 73.169 1.00 92.28 294 LYS D C 1
ATOM 9992 O O . LYS D 1 294 ? 27.093 -3.063 72.494 1.00 91.38 294 LYS D O 1
ATOM 9998 N N . PRO D 1 295 ? 25.294 -2.533 73.750 1.00 99.72 295 PRO D N 1
ATOM 9999 C CA . PRO D 1 295 ? 25.449 -1.088 73.551 1.00 101.88 295 PRO D CA 1
ATOM 10000 C C . PRO D 1 295 ? 26.906 -0.667 73.685 1.00 100.50 295 PRO D C 1
ATOM 10001 O O . PRO D 1 295 ? 27.512 -0.869 74.737 1.00 99.49 295 PRO D O 1
ATOM 10005 N N . GLU D 1 296 ? 27.461 -0.107 72.615 1.00 99.84 296 GLU D N 1
ATOM 10006 C CA . GLU D 1 296 ? 28.851 0.332 72.608 1.00 98.07 296 GLU D CA 1
ATOM 10007 C C . GLU D 1 296 ? 29.069 1.417 73.656 1.00 94.08 296 GLU D C 1
ATOM 10008 O O . GLU D 1 296 ? 28.113 2.013 74.152 1.00 95.04 296 GLU D O 1
ATOM 10014 N N . LYS D 1 297 ? 30.330 1.662 73.999 1.00 89.04 297 LYS D N 1
ATOM 10015 C CA . LYS D 1 297 ? 30.677 2.716 74.943 1.00 84.21 297 LYS D CA 1
ATOM 10016 C C . LYS D 1 297 ? 30.121 4.053 74.462 1.00 78.36 297 LYS D C 1
ATOM 10017 O O . LYS D 1 297 ? 30.682 4.679 73.563 1.00 77.64 297 LYS D O 1
ATOM 10023 N N . ASN D 1 298 ? 29.012 4.480 75.060 1.00 71.67 298 ASN D N 1
ATOM 10024 C CA . ASN D 1 298 ? 28.371 5.736 74.684 1.00 65.63 298 ASN D CA 1
ATOM 10025 C C . ASN D 1 298 ? 29.333 6.914 74.791 1.00 61.83 298 ASN D C 1
ATOM 10026 O O . ASN D 1 298 ? 29.701 7.325 75.892 1.00 62.27 298 ASN D O 1
ATOM 10031 N N . PRO D 1 299 ? 29.741 7.466 73.638 1.00 56.58 299 PRO D N 1
ATOM 10032 C CA . PRO D 1 299 ? 30.706 8.569 73.614 1.00 51.60 299 PRO D CA 1
ATOM 10033 C C . PRO D 1 299 ? 30.139 9.851 74.219 1.00 46.96 299 PRO D C 1
ATOM 10034 O O . PRO D 1 299 ? 30.903 10.685 74.704 1.00 45.52 299 PRO D O 1
ATOM 10038 N N . PHE D 1 300 ? 28.817 9.999 74.195 1.00 42.72 300 PHE D N 1
ATOM 10039 C CA . PHE D 1 300 ? 28.180 11.216 74.686 1.00 37.40 300 PHE D CA 1
ATOM 10040 C C . PHE D 1 300 ? 27.000 10.923 75.610 1.00 42.62 300 PHE D C 1
ATOM 10041 O O . PHE D 1 300 ? 25.845 11.011 75.197 1.00 41.70 300 PHE D O 1
ATOM 10049 N N . LYS D 1 301 ? 27.291 10.587 76.861 1.00 45.78 301 LYS D N 1
ATOM 10050 C CA . LYS D 1 301 ? 26.237 10.323 77.834 1.00 49.63 301 LYS D CA 1
ATOM 10051 C C . LYS D 1 301 ? 25.576 11.615 78.309 1.00 47.55 301 LYS D C 1
ATOM 10052 O O . LYS D 1 301 ? 26.230 12.652 78.430 1.00 50.86 301 LYS D O 1
ATOM 10058 N N . GLY D 1 302 ? 24.272 11.549 78.565 1.00 43.70 302 GLY D N 1
ATOM 10059 C CA . GLY D 1 302 ? 23.545 12.665 79.143 1.00 39.40 302 GLY D CA 1
ATOM 10060 C C . GLY D 1 302 ? 23.020 13.691 78.154 1.00 37.03 302 GLY D C 1
ATOM 10061 O O . GLY D 1 302 ? 22.375 14.662 78.552 1.00 35.75 302 GLY D O 1
ATOM 10062 N N . LEU D 1 303 ? 23.285 13.480 76.868 1.00 34.59 303 LEU D N 1
ATOM 10063 C CA . LEU D 1 303 ? 22.863 14.431 75.841 1.00 33.24 303 LEU D CA 1
ATOM 10064 C C . LEU D 1 303 ? 21.365 14.718 75.874 1.00 27.73 303 LEU D C 1
ATOM 10065 O O . LEU D 1 303 ? 20.949 15.877 75.882 1.00 28.50 303 LEU D O 1
ATOM 10070 N N . SER D 1 304 ? 20.558 13.662 75.885 1.00 26.99 304 SER D N 1
ATOM 10071 C CA . SER D 1 304 ? 19.105 13.815 75.875 1.00 31.53 304 SER D CA 1
ATOM 10072 C C . SER D 1 304 ? 18.597 14.509 77.138 1.00 31.93 304 SER D C 1
ATOM 10073 O O . SER D 1 304 ? 17.665 15.311 77.082 1.00 29.72 304 SER D O 1
ATOM 10076 N N . THR D 1 305 ? 19.214 14.197 78.273 1.00 29.01 305 THR D N 1
ATOM 10077 C CA . THR D 1 305 ? 18.845 14.822 79.539 1.00 27.53 305 THR D CA 1
ATOM 10078 C C . THR D 1 305 ? 19.117 16.324 79.511 1.00 20.39 305 THR D C 1
ATOM 10079 O O . THR D 1 305 ? 18.328 17.114 80.024 1.00 21.13 305 THR D O 1
ATOM 10083 N N . ASP D 1 306 ? 20.234 16.711 78.904 1.00 22.87 306 ASP D N 1
ATOM 10084 C CA . ASP D 1 306 ? 20.582 18.122 78.772 1.00 27.62 306 ASP D CA 1
ATOM 10085 C C . ASP D 1 306 ? 19.539 18.876 77.948 1.00 29.37 306 ASP D C 1
ATOM 10086 O O . ASP D 1 306 ? 19.064 19.939 78.353 1.00 26.33 306 ASP D O 1
ATOM 10091 N N . ARG D 1 307 ? 19.193 18.323 76.788 1.00 25.63 307 ARG D N 1
ATOM 10092 C CA . ARG D 1 307 ? 18.190 18.931 75.923 1.00 23.44 307 ARG D CA 1
ATOM 10093 C C . ARG D 1 307 ? 16.870 19.029 76.674 1.00 18.24 307 ARG D C 1
ATOM 10094 O O . ARG D 1 307 ? 16.156 20.027 76.585 1.00 17.08 307 ARG D O 1
ATOM 10102 N N . LYS D 1 308 ? 16.558 17.978 77.421 1.00 22.12 308 LYS D N 1
ATOM 10103 C CA . LYS D 1 308 ? 15.350 17.937 78.228 1.00 19.95 308 LYS D CA 1
ATOM 10104 C C . LYS D 1 308 ? 15.323 19.107 79.209 1.00 17.36 308 LYS D C 1
ATOM 10105 O O . LYS D 1 308 ? 14.363 19.880 79.245 1.00 17.57 308 LYS D O 1
ATOM 10111 N N . MET D 1 309 ? 16.385 19.244 79.995 1.00 17.92 309 MET D N 1
ATOM 10112 C CA . MET D 1 309 ? 16.461 20.321 80.978 1.00 18.62 309 MET D CA 1
ATOM 10113 C C . MET D 1 309 ? 16.437 21.694 80.312 1.00 18.04 309 MET D C 1
ATOM 10114 O O . MET D 1 309 ? 15.862 22.641 80.847 1.00 18.59 309 MET D O 1
ATOM 10119 N N . ASP D 1 310 ? 17.061 21.794 79.141 1.00 17.82 310 ASP D N 1
ATOM 10120 C CA . ASP D 1 310 ? 17.028 23.026 78.359 1.00 19.60 310 ASP D CA 1
ATOM 10121 C C . ASP D 1 310 ? 15.599 23.440 78.026 1.00 18.53 310 ASP D C 1
ATOM 10122 O O . ASP D 1 310 ? 15.227 24.603 78.183 1.00 21.37 310 ASP D O 1
ATOM 10127 N N . GLU D 1 311 ? 14.803 22.481 77.560 1.00 18.65 311 GLU D N 1
ATOM 10128 C CA . GLU D 1 311 ? 13.412 22.735 77.198 1.00 19.58 311 GLU D CA 1
ATOM 10129 C C . GLU D 1 311 ? 12.592 23.199 78.399 1.00 19.06 311 GLU D C 1
ATOM 10130 O O . GLU D 1 311 ? 11.789 24.125 78.295 1.00 19.61 311 GLU D O 1
ATOM 10136 N N . VAL D 1 312 ? 12.793 22.541 79.535 1.00 18.25 312 VAL D N 1
ATOM 10137 C CA . VAL D 1 312 ? 12.051 22.867 80.749 1.00 21.86 312 VAL D CA 1
ATOM 10138 C C . VAL D 1 312 ? 12.290 24.314 81.182 1.00 25.13 312 VAL D C 1
ATOM 10139 O O . VAL D 1 312 ? 11.367 24.999 81.625 1.00 27.41 312 VAL D O 1
ATOM 10143 N N . SER D 1 313 ? 13.528 24.776 81.046 1.00 24.28 313 SER D N 1
ATOM 10144 C CA . SER D 1 313 ? 13.853 26.172 81.316 1.00 33.12 313 SER D CA 1
ATOM 10145 C C . SER D 1 313 ? 13.755 27.002 80.039 1.00 38.25 313 SER D C 1
ATOM 10146 O O . SER D 1 313 ? 12.941 27.921 79.946 1.00 44.19 313 SER D O 1
#

Sequence (1248 aa):
AELACFCYPHLENDSYKFIPFNNLAIKAMLTAKVDKKDMDKFYDSIIYGIAPPPQFKKRYNTNDNSRGMNFETIMFTKVAMLICEALNSLKVTQANVSNVLSRVVSIRHLENLVIRKENPQDILFHSKDLLLKSTLIAIGQSKEIETTITAEGGEIVFQNAAFTMWKLTYLEHQLMPILDQNFIEYKVTLNEDKPISDVHVKELVAELRWQYNKFAVITHGKGHYRIVKYSSVANHADRVYATFKSNVKTGVNNDFNLLDQRIIWQNWYAFTSSMKQGNTLDVCKRLLFQKMKPEKNPFKGLSTDRKMDEVSAELACFCYPHLENDSYKFIPFNNLAIKAMLTAKVDKKDMDKFYDSIIYGIAPPPQFKKRYNTNDNSRGMNFETIMFTKVAMLICEALNSLKVTQANVSNVLSRVVSIRHLENLVIRKENPQDILFHSKDLLLKSTLIAIGQSKEIETTITAEGGEIVFQNAAFTMWKLTYLEHQLMPILDQNFIEYKVTLNEDKPISDVHVKELVAELRWQYNKFAVITHGKGHYRIVKYSSVANHADRVYATFKSNVKTGVNNDFNLLDQRIIWQNWYAFTSSMKQGNTLDVCKRLLFQKMKPEKNPFKGLSTDRKMDEVSAELACFCYPHLENDSYKFIPFNNLAIKAMLTAKVDKKDMDKFYDSIIYGIAPPPQFKKRYNTNDNSRGMNFETIMFTKVAMLICEALNSLKVTQANVSNVLSRVVSIRHLENLVIRKENPQDILFHSKDLLLKSTLIAIGQSKEIETTITAEGGEIVFQNAAFTMWKLTYLEHQLMPILDQNFIEYKVTLNEDKPISDVHVKELVAELRWQYNKFAVITHGKGHYRIVKYSSVANHADRVYATFKSNVKTGVNNDFNLLDQRIIWQNWYAFTSSMKQGNTLDVCKRLLFQKMKPEKNPFKGLSTDRKMDEVSAELACFCYPHLENDSYKFIPFNNLAIKAMLTAKVDKKDMDKFYDSIIYGIAPPPQFKKRYNTNDNSRGMNFETIMFTKVAMLICEALNSLKVTQANVSNVLSRVVSIRHLENLVIRKENPQDILFHSKDLLLKSTLIAIGQSKEIETTITAEGGEIVFQNAAFTMWKLTYLEHQLMPILDQNFIEYKVTLNEDKPISDVHVKELVAELRWQYNKFAVITHGKGHYRIVKYSSVANHADRVYATFKSNVKTGVNNDFNLLDQRIIWQNWYAFTSSMKQGNTLDVCKRLLFQKMKPEKNPFKGLSTDRKMDEVS

InterPro domains:
  IPR003668 Rotavirus non-structural protein 2 [MF_04089] (1-308)
  IPR024068 Rotavirus NSP2, N-terminal [G3DSA:3.90.1400.10] (1-144)
  IPR024068 Rotavirus NSP2, N-terminal [SSF75574] (1-142)
  IPR024076 Rotavirus NSP2, C-terminal [G3DSA:3.30.428.20] (145-317)
  IPR024076 Rotavirus NSP2, C-terminal [SSF75347] (144-313)
  IPR048306 Rotavirus non-structural protein 35, C-terminal domain [PF02509] (144-316)
  IPR048573 Rotavirus non-structural protein 35, N-terminal domain [PF21067] (2-143)

Organism: Rotavirus A (strain RVA/SA11-Ramig/G3P[X]) (NCBI:txid36435)

CATH classification: 3.90.1400.10 (+1 more: 3.30.428.20)

Nearest PDB structures (foldseek):
  6cya-assembly1_A  TM=9.464E-01  e=2.298E-55  Rotavirus A
  6cy9-assembly1_A  TM=9.448E-01  e=2.172E-55  Rotavirus A
  2r7j-assembly1_A  TM=9.512E-01  e=1.322E-54  Simian 11 rotavirus (serotype 3 / strain SA11-Ramig)
  2r7p-assembly1_A  TM=9.403E-01  e=4.786E-55  Simian 11 rotavirus (serotype 3 / strain SA11-Ramig)
  4g0j-assembly1_A  TM=9.871E-01  e=1.967E-49  Simian 11 rotavirus (serotype 3 / strain SA11-Ramig)